Protein AF-0000000083465761 (afdb_homodimer)

Secondary structure (DSSP, 8-state):
--------------GGGG----------EEEEE---S------------GGG---EEE-PPPPGGG--------------GGGSS--THHHHHHHHHS----TTTT---SSEEEEEEPPTT---TT----S-BHHHHHHHHHHH-SSEEEEEES-EE-SGGG---SSTT---SSPPTTHHHHHHHHHHHHHHHHTS--EEEEEEEPP-SS---HHHHHHHHTTSEEEEEE-HHHHHSS------EEEETTTEEEEES--EEHHHHHTSBEEEEEEES-HHHHHHHHHHHHHHHHHTSTT----SS--GGG--S-SSSS-EEEEETTEEEEEEEEESSGGG--TTPEEHHHHHHHHHHH-SSEEEEEES---SEETTSSS-EE--HHHHHHHHIIIII--EEEEEEE--TT--THHHHHHHHHHTTTTSSTT--EEEEEE-----TTGGGSTT-S-B---EEEEE-----B--SS--B----EEEEE-/--------------GGGG----------EEEEE---S------------GGG---EEE-PPP-GGG--------------GGGSS--TTS-SHHHHHS----TTTT---SSEEEEEEPPTT---TT----S-BHHHHHHHHHHH-SSEEEEEES-EE-SGGG---SSTT---SSPPTTHHHHHHHHHHHHHHHHTS--EEEEEEEPP-SS---HHHHHHHHTTSEEEEEE-HHHHHSS------EEEETTTEEEEES--EEHHHHHTSBEEEEEEES-HHHHHHHHHHHHHHHHHTSTT----SS--GGG--S-SSSS-EEEEETTEEEEEEEEESSGGG--TTPEEHHHHHHHHHHH-SSEEEEEES---SEETTSSS-EE--HHHHHHHHIIIII--EEEEEEE--TT--THHHHHHHHHHTTTTSSTT--EEEEEE-----TTGGGSTT-S-B---EEEEE-----B--SS--B----EEEEE-

Organism: Laodelphax striatellus (NCBI:txid195883)

Nearest PDB structures (foldseek):
  8q1x-assembly1_A  TM=9.036E-01  e=2.056E-43  Homo sapiens
  8q1k-assembly1_B  TM=9.073E-01  e=4.562E-42  Homo sapiens
  8v5t-assembly2_B  TM=9.065E-01  e=1.282E-41  Homo sapiens
  8q1x-assembly1_B  TM=9.027E-01  e=1.019E-41  Homo sapiens
  8v05-assembly1_A-2  TM=9.046E-01  e=3.401E-41  Mus musculus

Solvent-accessible surface area (backbone atoms only — not comparable to full-atom values): 51864 Å² total; per-residue (Å²): 135,84,82,77,81,74,78,71,77,69,76,66,77,58,69,77,73,56,67,11,58,58,40,59,22,20,40,27,43,40,39,36,38,49,68,54,74,87,68,76,81,75,73,77,75,76,86,70,74,54,80,76,65,64,68,46,74,45,62,71,69,57,74,80,80,78,71,72,88,76,73,81,73,87,63,80,69,63,76,68,81,58,79,60,69,90,60,72,63,62,64,50,47,52,49,64,71,36,78,62,50,53,66,72,66,65,36,84,36,90,38,46,40,61,25,32,13,62,23,67,70,57,65,45,92,82,63,57,72,93,45,52,38,47,55,59,51,53,50,49,48,59,68,65,43,78,48,32,39,40,35,36,25,40,49,41,38,29,42,56,85,67,56,72,60,64,69,80,83,61,77,71,91,62,78,62,89,56,25,62,61,14,40,50,51,51,49,47,53,50,43,37,20,66,76,63,60,28,50,33,40,35,31,29,29,55,66,38,92,88,39,61,27,61,58,58,51,50,36,33,72,74,66,30,31,49,73,27,45,31,53,32,49,78,53,69,62,56,52,58,44,53,45,23,37,41,34,31,62,56,39,27,32,36,43,37,42,44,50,49,30,14,47,31,47,28,33,16,26,20,34,32,40,36,38,29,84,39,51,69,61,30,44,55,53,44,27,56,50,49,50,48,53,55,46,16,40,89,86,43,67,72,60,96,68,60,62,73,86,47,41,43,76,38,12,90,91,42,43,41,78,41,73,54,86,88,36,60,28,38,37,34,62,27,39,46,55,64,81,72,43,32,60,51,43,32,28,22,67,59,50,54,50,51,54,44,67,55,18,30,51,27,38,37,38,35,31,40,72,64,64,57,44,33,62,42,44,101,55,58,34,67,44,52,65,66,58,51,44,53,49,32,18,19,65,55,47,42,10,32,36,39,38,40,30,31,43,44,95,82,53,60,75,38,35,57,21,54,51,42,19,55,30,34,38,28,64,43,43,92,66,26,41,40,47,54,31,30,34,33,47,70,67,54,80,73,55,66,38,46,64,95,48,35,33,39,46,29,26,36,33,41,28,27,28,59,56,55,68,50,75,56,81,90,68,70,57,45,40,36,32,36,33,38,25,43,54,131,87,79,79,78,75,75,71,75,70,76,65,76,57,69,78,70,52,66,14,56,57,41,59,23,19,40,27,42,40,40,37,39,48,68,55,74,85,69,76,81,75,75,76,77,75,86,68,72,51,82,74,65,65,66,46,73,46,64,70,69,57,72,78,82,76,71,70,86,77,75,81,73,86,68,78,66,64,74,66,80,60,76,59,67,86,60,71,73,81,44,67,50,64,48,64,72,35,77,58,50,54,66,72,68,66,37,84,36,91,38,47,38,60,26,32,14,62,23,68,69,56,67,44,94,82,63,56,72,93,44,53,36,47,55,57,50,53,50,48,47,60,69,66,42,77,50,32,39,39,35,36,25,40,50,41,41,30,42,56,84,69,57,71,61,65,67,78,83,62,76,71,89,63,79,60,89,53,25,63,60,15,41,49,52,51,49,48,52,50,42,38,20,66,77,64,60,28,48,31,40,35,33,28,30,54,65,38,92,89,39,61,24,60,58,58,51,49,36,33,74,74,66,30,29,49,75,28,47,30,53,32,49,79,54,72,63,55,52,58,44,56,46,23,38,40,34,31,62,55,39,26,32,36,44,36,42,43,49,49,29,14,47,32,48,27,34,16,27,21,36,31,38,38,39,28,83,41,52,69,60,27,44,54,53,45,28,56,50,49,51,46,53,56,46,16,39,88,87,44,69,73,60,96,67,63,63,73,87,46,40,42,76,39,12,88,92,44,43,40,78,42,76,54,88,87,36,63,28,38,38,33,60,26,38,46,56,64,79,71,43,31,60,52,41,31,29,21,67,60,51,54,50,51,54,43,67,54,18,29,51,28,39,39,35,36,30,40,75,64,65,58,43,34,59,39,42,99,55,56,33,67,42,52,65,65,59,50,42,52,49,32,18,19,63,54,46,43,10,33,34,38,38,41,30,30,43,44,96,81,54,61,74,40,36,56,20,55,49,43,20,55,30,30,38,28,61,44,41,93,68,25,40,39,45,56,31,30,35,34,46,69,68,53,80,73,55,65,39,46,64,97,46,35,34,40,46,30,26,36,32,42,26,26,29,59,55,55,68,49,74,54,86,87,68,70,56,47,41,35,33,34,32,37,26,43,54

Structure (mmCIF, N/CA/C/O backbone):
data_AF-0000000083465761-model_v1
#
loop_
_entity.id
_entity.type
_entity.pdbx_description
1 polymer 'PLD phosphodiesterase domain-containing protein'
#
loop_
_atom_site.group_PDB
_atom_site.id
_atom_site.type_symbol
_atom_site.label_atom_id
_atom_site.label_alt_id
_atom_site.label_comp_id
_atom_site.label_asym_id
_atom_site.label_entity_id
_atom_site.label_seq_id
_atom_site.pdbx_PDB_ins_code
_atom_site.Cartn_x
_atom_site.Cartn_y
_atom_site.Cartn_z
_atom_site.occupancy
_atom_site.B_iso_or_equiv
_atom_site.auth_seq_id
_atom_site.auth_comp_id
_atom_site.auth_asym_id
_atom_site.auth_atom_id
_atom_site.pdbx_PDB_model_num
ATOM 1 N N . MET A 1 1 ? -59.75 13.031 18.781 1 22.34 1 MET A N 1
ATOM 2 C CA . MET A 1 1 ? -58.75 14.016 18.328 1 22.34 1 MET A CA 1
ATOM 3 C C . MET A 1 1 ? -57.344 13.5 18.531 1 22.34 1 MET A C 1
ATOM 5 O O . MET A 1 1 ? -56.688 13.828 19.531 1 22.34 1 MET A O 1
ATOM 9 N N . PRO A 1 2 ? -56.938 12.289 18.203 1 25.17 2 PRO A N 1
ATOM 10 C CA . PRO A 1 2 ? -55.812 11.438 18.641 1 25.17 2 PRO A CA 1
ATOM 11 C C . PRO A 1 2 ? -54.469 11.922 18.141 1 25.17 2 PRO A C 1
ATOM 13 O O . PRO A 1 2 ? -54.344 12.32 16.984 1 25.17 2 PRO A O 1
ATOM 16 N N . PHE A 1 3 ? -53.656 12.672 19.047 1 23.55 3 PHE A N 1
ATOM 17 C CA . PHE A 1 3 ? -52.406 13.414 19 1 23.55 3 PHE A CA 1
ATOM 18 C C . PHE A 1 3 ? -51.281 12.531 18.5 1 23.55 3 PHE A C 1
ATOM 20 O O . PHE A 1 3 ? -51.031 11.461 19.062 1 23.55 3 PHE A O 1
ATOM 27 N N . LEU A 1 4 ? -51.031 12.508 17.125 1 22.91 4 LEU A N 1
ATOM 28 C CA . LEU A 1 4 ? -50.094 11.789 16.281 1 22.91 4 LEU A CA 1
ATOM 29 C C . LEU A 1 4 ? -48.656 12.016 16.766 1 22.91 4 LEU A C 1
ATOM 31 O O . LEU A 1 4 ? -48.188 13.156 16.781 1 22.91 4 LEU A O 1
ATOM 35 N N . ARG A 1 5 ? -48.125 11.258 17.812 1 21.77 5 ARG A N 1
ATOM 36 C CA . ARG A 1 5 ? -46.844 11.281 18.5 1 21.77 5 ARG A CA 1
ATOM 37 C C . ARG A 1 5 ? -45.688 11.125 17.5 1 21.77 5 ARG A C 1
ATOM 39 O O . ARG A 1 5 ? -45.406 10.023 17.047 1 21.77 5 ARG A O 1
ATOM 46 N N . ARG A 1 6 ? -45.531 12 16.438 1 22.03 6 ARG A N 1
ATOM 47 C CA . ARG A 1 6 ? -44.594 11.977 15.328 1 22.03 6 ARG A CA 1
ATOM 48 C C . ARG A 1 6 ? -43.156 12.062 15.844 1 22.03 6 ARG A C 1
ATOM 50 O O . ARG A 1 6 ? -42.625 13.156 16.094 1 22.03 6 ARG A O 1
ATOM 57 N N . ASN A 1 7 ? -42.75 11.391 16.969 1 22.3 7 ASN A N 1
ATOM 58 C CA . ASN A 1 7 ? -41.469 11.648 17.594 1 22.3 7 ASN A CA 1
ATOM 59 C C . ASN A 1 7 ? -40.312 11.383 16.641 1 22.3 7 ASN A C 1
ATOM 61 O O . ASN A 1 7 ? -39.812 10.258 16.578 1 22.3 7 ASN A O 1
ATOM 65 N N . SER A 1 8 ? -40.375 11.844 15.359 1 22.5 8 SER A N 1
ATOM 66 C CA . SER A 1 8 ? -39.438 11.57 14.281 1 22.5 8 SER A CA 1
ATOM 67 C C . SER A 1 8 ? -38.031 12.055 14.641 1 22.5 8 SER A C 1
ATOM 69 O O . SER A 1 8 ? -37.75 13.258 14.594 1 22.5 8 SER A O 1
ATOM 71 N N . LYS A 1 9 ? -37.469 11.648 15.859 1 26.09 9 LYS A N 1
ATOM 72 C CA . LYS A 1 9 ? -36.156 12.109 16.297 1 26.09 9 LYS A CA 1
ATOM 73 C C . LYS A 1 9 ? -35.156 12.039 15.156 1 26.09 9 LYS A C 1
ATOM 75 O O . LYS A 1 9 ? -34.75 10.953 14.742 1 26.09 9 LYS A O 1
ATOM 80 N N . SER A 1 10 ? -35.25 12.922 14.156 1 23.08 10 SER A N 1
ATOM 81 C CA . SER A 1 10 ? -34.312 13.117 13.047 1 23.08 10 SER A CA 1
ATOM 82 C C . SER A 1 10 ? -32.875 13.273 13.539 1 23.08 10 SER A C 1
ATOM 84 O O . SER A 1 10 ? -32.562 14.242 14.234 1 23.08 10 SER A O 1
ATOM 86 N N . LYS A 1 11 ? -32.344 12.148 14.102 1 26.33 11 LYS A N 1
ATOM 87 C CA . LYS A 1 11 ? -30.922 12.227 14.461 1 26.33 11 LYS A CA 1
ATOM 88 C C . LYS A 1 11 ? -30.125 13 13.406 1 26.33 11 LYS A C 1
ATOM 90 O O . LYS A 1 11 ? -29.984 12.539 12.273 1 26.33 11 LYS A O 1
ATOM 95 N N . LEU A 1 12 ? -30.344 14.344 13.391 1 22.47 12 LEU A N 1
ATOM 96 C CA . LEU A 1 12 ? -29.5 15.188 12.555 1 22.47 12 LEU A CA 1
ATOM 97 C C . LEU A 1 12 ? -28.031 14.797 12.719 1 22.47 12 LEU A C 1
ATOM 99 O O . LEU A 1 12 ? -27.516 14.734 13.836 1 22.47 12 LEU A O 1
ATOM 103 N N . PRO A 1 13 ? -27.562 13.945 11.789 1 24.55 13 PRO A N 1
ATOM 104 C CA . PRO A 1 13 ? -26.156 13.578 11.867 1 24.55 13 PRO A CA 1
ATOM 105 C C . PRO A 1 13 ? -25.25 14.773 12.156 1 24.55 13 PRO A C 1
ATOM 107 O O . PRO A 1 13 ? -25.422 15.836 11.562 1 24.55 13 PRO A O 1
ATOM 110 N N . THR A 1 14 ? -25.172 15.094 13.484 1 23.67 14 THR A N 1
ATOM 111 C CA . THR A 1 14 ? -24.328 16.203 13.898 1 23.67 14 THR A CA 1
ATOM 112 C C . THR A 1 14 ? -23.078 16.281 13.016 1 23.67 14 THR A C 1
ATOM 114 O O . THR A 1 14 ? -22.625 15.273 12.484 1 23.67 14 THR A O 1
ATOM 117 N N . LEU A 1 15 ? -22.969 17.484 12.445 1 20.92 15 LEU A N 1
ATOM 118 C CA . LEU A 1 15 ? -21.859 18.016 11.672 1 20.92 15 LEU A CA 1
ATOM 119 C C . LEU A 1 15 ? -20.531 17.547 12.25 1 20.92 15 LEU A C 1
ATOM 121 O O . LEU A 1 15 ? -19.516 17.516 11.547 1 20.92 15 LEU A O 1
ATOM 125 N N . GLN A 1 16 ? -20.547 17.453 13.617 1 21.66 16 GLN A N 1
ATOM 126 C CA . GLN A 1 16 ? -19.234 17.172 14.188 1 21.66 16 GLN A CA 1
ATOM 127 C C . GLN A 1 16 ? -18.656 15.883 13.625 1 21.66 16 GLN A C 1
ATOM 129 O O . GLN A 1 16 ? -17.484 15.562 13.867 1 21.66 16 GLN A O 1
ATOM 134 N N . ASP A 1 17 ? -19.594 14.922 13.328 1 22.42 17 ASP A N 1
ATOM 135 C CA . ASP A 1 17 ? -19.094 13.625 12.906 1 22.42 17 ASP A CA 1
ATOM 136 C C . ASP A 1 17 ? -18.312 13.742 11.594 1 22.42 17 ASP A C 1
ATOM 138 O O . ASP A 1 17 ? -17.734 12.758 11.117 1 22.42 17 ASP A O 1
ATOM 142 N N . GLY A 1 18 ? -18.75 14.75 10.828 1 22.89 18 GLY A N 1
ATOM 143 C CA . GLY A 1 18 ? -18.328 14.844 9.445 1 22.89 18 GLY A CA 1
ATOM 144 C C . GLY A 1 18 ? -16.859 15.211 9.289 1 22.89 18 GLY A C 1
ATOM 145 O O . GLY A 1 18 ? -16.422 15.594 8.211 1 22.89 18 GLY A O 1
ATOM 146 N N . LEU A 1 19 ? -16.281 15.492 10.43 1 20.61 19 LEU A N 1
ATOM 147 C CA . LEU A 1 19 ? -14.938 16.016 10.203 1 20.61 19 LEU A CA 1
ATOM 148 C C . LEU A 1 19 ? -14.117 15.039 9.375 1 20.61 19 LEU A C 1
ATOM 150 O O . LEU A 1 19 ? -13.578 14.062 9.906 1 20.61 19 LEU A O 1
ATOM 154 N N . PHE A 1 20 ? -14.703 14.531 8.375 1 23.17 20 PHE A N 1
ATOM 155 C CA . PHE A 1 20 ? -13.953 13.695 7.449 1 23.17 20 PHE A CA 1
ATOM 156 C C . PHE A 1 20 ? -12.711 14.422 6.945 1 23.17 20 PHE A C 1
ATOM 158 O O . PHE A 1 20 ? -12.68 14.898 5.805 1 23.17 20 PHE A O 1
ATOM 165 N N . LYS A 1 21 ? -12.227 15.469 7.633 1 23.48 21 LYS A N 1
ATOM 166 C CA . LYS A 1 21 ? -11.195 16.344 7.078 1 23.48 21 LYS A CA 1
ATOM 167 C C . LYS A 1 21 ? -9.984 15.539 6.617 1 23.48 21 LYS A C 1
ATOM 169 O O . LYS A 1 21 ? -9.195 15.07 7.438 1 23.48 21 LYS A O 1
ATOM 174 N N . ILE A 1 22 ? -10.203 14.641 5.77 1 24.55 22 ILE A N 1
ATOM 175 C CA . ILE A 1 22 ? -8.961 14.188 5.141 1 24.55 22 ILE A CA 1
ATOM 176 C C . ILE A 1 22 ? -8.172 15.398 4.633 1 24.55 22 ILE A C 1
ATOM 178 O O . ILE A 1 22 ? -7.355 15.273 3.723 1 24.55 22 ILE A O 1
ATOM 182 N N . GLY A 1 23 ? -8.742 16.594 4.727 1 24.36 23 GLY A N 1
ATOM 183 C CA . GLY A 1 23 ? -8.039 17.703 4.102 1 24.36 23 GLY A CA 1
ATOM 184 C C . GLY A 1 23 ? -6.609 17.859 4.574 1 24.36 23 GLY A C 1
ATOM 185 O O . GLY A 1 23 ? -6.359 18.359 5.672 1 24.36 23 GLY A O 1
ATOM 186 N N . CYS A 1 24 ? -5.898 16.875 4.375 1 23.81 24 CYS A N 1
ATOM 187 C CA . CYS A 1 24 ? -4.496 17.156 4.668 1 23.81 24 CYS A CA 1
ATOM 188 C C . CYS A 1 24 ? -4.031 18.422 3.961 1 23.81 24 CYS A C 1
ATOM 190 O O . CYS A 1 24 ? -3.709 18.391 2.773 1 23.81 24 CYS A O 1
ATOM 192 N N . GLN A 1 25 ? -4.738 19.422 4.004 1 23.78 25 GLN A N 1
ATOM 193 C CA . GLN A 1 25 ? -3.975 20.547 3.469 1 23.78 25 GLN A CA 1
ATOM 194 C C . GLN A 1 25 ? -2.699 20.781 4.273 1 23.78 25 GLN A C 1
ATOM 196 O O . GLN A 1 25 ? -2.75 21.281 5.395 1 23.78 25 GLN A O 1
ATOM 201 N N . ALA A 1 26 ? -1.977 19.781 4.355 1 24.66 26 ALA A N 1
ATOM 202 C CA . ALA A 1 26 ? -0.707 20.094 5 1 24.66 26 ALA A CA 1
ATOM 203 C C . ALA A 1 26 ? 0.135 21.016 4.133 1 24.66 26 ALA A C 1
ATOM 205 O O . ALA A 1 26 ? 0.215 20.844 2.914 1 24.66 26 ALA A O 1
ATOM 206 N N . TYR A 1 27 ? -0.011 22.172 4.461 1 24.69 27 TYR A N 1
ATOM 207 C CA . TYR A 1 27 ? 1.043 22.984 3.846 1 24.69 27 TYR A CA 1
ATOM 208 C C . TYR A 1 27 ? 2.42 22.516 4.316 1 24.69 27 TYR A C 1
ATOM 210 O O . TYR A 1 27 ? 2.594 22.156 5.48 1 24.69 27 TYR A O 1
ATOM 218 N N . HIS A 1 28 ? 3.016 21.953 3.314 1 28.16 28 HIS A N 1
ATOM 219 C CA . HIS A 1 28 ? 4.371 21.531 3.646 1 28.16 28 HIS A CA 1
ATOM 220 C C . HIS A 1 28 ? 5.383 22.625 3.318 1 28.16 28 HIS A C 1
ATOM 222 O O . HIS A 1 28 ? 5.316 23.234 2.252 1 28.16 28 HIS A O 1
ATOM 228 N N . ILE A 1 29 ? 5.703 23.203 4.383 1 26.81 29 ILE A N 1
ATOM 229 C CA . ILE A 1 29 ? 6.984 23.859 4.137 1 26.81 29 ILE A CA 1
ATOM 230 C C . ILE A 1 29 ? 8.125 22.859 4.328 1 26.81 29 ILE A C 1
ATOM 232 O O . ILE A 1 29 ? 8.25 22.25 5.398 1 26.81 29 ILE A O 1
ATOM 236 N N . LEU A 1 30 ? 8.602 22.469 3.207 1 29.25 30 LEU A N 1
ATOM 237 C CA . LEU A 1 30 ? 9.742 21.562 3.27 1 29.25 30 LEU A CA 1
ATOM 238 C C . LEU A 1 30 ? 11.055 22.328 3.299 1 29.25 30 LEU A C 1
ATOM 240 O O . LEU A 1 30 ? 11.305 23.156 2.426 1 29.25 30 LEU A O 1
ATOM 244 N N . VAL A 1 31 ? 11.703 22.328 4.449 1 28.64 31 VAL A N 1
ATOM 245 C CA . VAL A 1 31 ? 13.023 22.922 4.598 1 28.64 31 VAL A CA 1
ATOM 246 C C . VAL A 1 31 ? 14.094 21.844 4.453 1 28.64 31 VAL A C 1
ATOM 248 O O . VAL A 1 31 ? 14.016 20.781 5.094 1 28.64 31 VAL A O 1
ATOM 251 N N . HIS A 1 32 ? 15.008 21.969 3.43 1 32.19 32 HIS A N 1
ATOM 252 C CA . HIS A 1 32 ? 16.156 21.094 3.264 1 32.19 32 HIS A CA 1
ATOM 253 C C . HIS A 1 32 ? 17.422 21.719 3.812 1 32.19 32 HIS A C 1
ATOM 255 O O . HIS A 1 32 ? 17.797 22.828 3.398 1 32.19 32 HIS A O 1
ATOM 261 N N . ASP A 1 33 ? 18.047 21.188 5.047 1 30.06 33 ASP A N 1
ATOM 262 C CA . ASP A 1 33 ? 19.312 21.672 5.578 1 30.06 33 ASP A CA 1
ATOM 263 C C . ASP A 1 33 ? 20.484 20.844 5.062 1 30.06 33 ASP A C 1
ATOM 265 O O . ASP A 1 33 ? 20.484 19.609 5.184 1 30.06 33 ASP A O 1
ATOM 269 N N . ASN A 1 34 ? 21.531 21.484 4.395 1 29.28 34 ASN A N 1
ATOM 270 C CA . ASN A 1 34 ? 22.734 20.844 3.9 1 29.28 34 ASN A CA 1
ATOM 271 C C . ASN A 1 34 ? 23.844 20.844 4.957 1 29.28 34 ASN A C 1
ATOM 273 O O . ASN A 1 34 ? 25.031 20.875 4.625 1 29.28 34 ASN A O 1
ATOM 277 N N . ASN A 1 35 ? 23.719 21.062 6.219 1 27.2 35 ASN A N 1
ATOM 278 C CA . ASN A 1 35 ? 24.922 21.141 7.051 1 27.2 35 ASN A CA 1
ATOM 279 C C . ASN A 1 35 ? 25.406 19.766 7.469 1 27.2 35 ASN A C 1
ATOM 281 O O . ASN A 1 35 ? 24.594 18.906 7.855 1 27.2 35 ASN A O 1
ATOM 285 N N . ASP A 1 36 ? 26.828 19.469 7.188 1 27.97 36 ASP A N 1
ATOM 286 C CA . ASP A 1 36 ? 27.656 18.266 7.328 1 27.97 36 ASP A CA 1
ATOM 287 C C . ASP A 1 36 ? 27.75 17.828 8.789 1 27.97 36 ASP A C 1
ATOM 289 O O . ASP A 1 36 ? 28.047 16.672 9.07 1 27.97 36 ASP A O 1
ATOM 293 N N . ASN A 1 37 ? 28.078 18.719 9.742 1 24.69 37 ASN A N 1
ATOM 294 C CA . ASN A 1 37 ? 29 18.281 10.781 1 24.69 37 ASN A CA 1
ATOM 295 C C . ASN A 1 37 ? 28.359 17.266 11.719 1 24.69 37 ASN A C 1
ATOM 297 O O . ASN A 1 37 ? 28.984 16.281 12.109 1 24.69 37 ASN A O 1
ATOM 301 N N . GLN A 1 38 ? 27.672 17.734 12.695 1 22 38 GLN A N 1
ATOM 302 C CA . GLN A 1 38 ? 27.641 17.047 13.984 1 22 38 GLN A CA 1
ATOM 303 C C . GLN A 1 38 ? 26.578 15.953 13.992 1 22 38 GLN A C 1
ATOM 305 O O . GLN A 1 38 ? 25.406 16.219 14.297 1 22 38 GLN A O 1
ATOM 310 N N . ILE A 1 39 ? 26.734 15.094 13.039 1 25.38 39 ILE A N 1
ATOM 311 C CA . ILE A 1 39 ? 25.781 13.984 13.094 1 25.38 39 ILE A CA 1
ATOM 312 C C . ILE A 1 39 ? 26.016 13.164 14.352 1 25.38 39 ILE A C 1
ATOM 314 O O . ILE A 1 39 ? 27.125 12.633 14.555 1 25.38 39 ILE A O 1
ATOM 318 N N . ALA A 1 40 ? 25.328 13.406 15.406 1 23.23 40 ALA A N 1
ATOM 319 C CA . ALA A 1 40 ? 25.406 12.477 16.531 1 23.23 40 ALA A CA 1
ATOM 320 C C . ALA A 1 40 ? 25.188 11.039 16.062 1 23.23 40 ALA A C 1
ATOM 322 O O . ALA A 1 40 ? 24.391 10.789 15.156 1 23.23 40 ALA A O 1
ATOM 323 N N . SER A 1 41 ? 26.203 10.172 16.156 1 21.55 41 SER A N 1
ATOM 324 C CA . SER A 1 41 ? 26.281 8.742 15.898 1 21.55 41 SER A CA 1
ATOM 325 C C . SER A 1 41 ? 25.062 8.008 16.422 1 21.55 41 SER A C 1
ATOM 327 O O . SER A 1 41 ? 24.75 8.086 17.609 1 21.55 41 SER A O 1
ATOM 329 N N . TYR A 1 42 ? 24.062 7.926 15.68 1 22.72 42 TYR A N 1
ATOM 330 C CA . TYR A 1 42 ? 22.891 7.121 16.016 1 22.72 42 TYR A CA 1
ATOM 331 C C . TYR A 1 42 ? 23.266 5.645 16.109 1 22.72 42 TYR A C 1
ATOM 333 O O . TYR A 1 42 ? 23.703 5.043 15.133 1 22.72 42 TYR A O 1
ATOM 341 N N . ARG A 1 43 ? 23.797 5.176 17.219 1 24.16 43 ARG A N 1
ATOM 342 C CA . ARG A 1 43 ? 23.938 3.73 17.359 1 24.16 43 ARG A CA 1
ATOM 343 C C . ARG A 1 43 ? 22.594 3.035 17.234 1 24.16 43 ARG A C 1
ATOM 345 O O . ARG A 1 43 ? 21.594 3.48 17.812 1 24.16 43 ARG A O 1
ATOM 352 N N . THR A 1 44 ? 22.453 2.268 16.188 1 24.25 44 THR A N 1
ATOM 353 C CA . THR A 1 44 ? 21.312 1.427 15.805 1 24.25 44 THR A CA 1
ATOM 354 C C . THR A 1 44 ? 20.812 0.625 17 1 24.25 44 THR A C 1
ATOM 356 O O . THR A 1 44 ? 21.594 -0.067 17.656 1 24.25 44 THR A O 1
ATOM 359 N N . PRO A 1 45 ? 19.703 1.013 17.641 1 25.28 45 PRO A N 1
ATOM 360 C CA . PRO A 1 45 ? 19.281 0.132 18.734 1 25.28 45 PRO A CA 1
ATOM 361 C C . PRO A 1 45 ? 19.156 -1.328 18.297 1 25.28 45 PRO A C 1
ATOM 363 O O . PRO A 1 45 ? 18.984 -1.613 17.109 1 25.28 45 PRO A O 1
ATOM 366 N N . ALA A 1 46 ? 19.594 -2.211 19.094 1 24.84 46 ALA A N 1
ATOM 367 C CA . ALA A 1 46 ? 19.469 -3.658 18.938 1 24.84 46 ALA A CA 1
ATOM 368 C C . ALA A 1 46 ? 18.031 -4.043 18.594 1 24.84 46 ALA A C 1
ATOM 370 O O . ALA A 1 46 ? 17.094 -3.326 18.938 1 24.84 46 ALA A O 1
ATOM 371 N N . ALA A 1 47 ? 17.828 -4.992 17.672 1 28.17 47 ALA A N 1
ATOM 372 C CA . ALA A 1 47 ? 16.656 -5.637 17.109 1 28.17 47 ALA A CA 1
ATOM 373 C C . ALA A 1 47 ? 15.656 -5.996 18.203 1 28.17 47 ALA A C 1
ATOM 375 O O . ALA A 1 47 ? 15.969 -6.77 19.109 1 28.17 47 ALA A O 1
ATOM 376 N N . VAL A 1 48 ? 14.883 -5.031 18.703 1 28.59 48 VAL A N 1
ATOM 377 C CA . VAL A 1 48 ? 13.891 -5.461 19.688 1 28.59 48 VAL A CA 1
ATOM 378 C C . VAL A 1 48 ? 12.891 -6.41 19.031 1 28.59 48 VAL A C 1
ATOM 380 O O . VAL A 1 48 ? 12.625 -6.309 17.828 1 28.59 48 VAL A O 1
ATOM 383 N N . ASN A 1 49 ? 12.594 -7.551 19.547 1 26.75 49 ASN A N 1
ATOM 384 C CA . ASN A 1 49 ? 11.602 -8.555 19.172 1 26.75 49 ASN A CA 1
ATOM 385 C C . ASN A 1 49 ? 10.227 -7.926 18.938 1 26.75 49 ASN A C 1
ATOM 387 O O . ASN A 1 49 ? 9.695 -7.25 19.828 1 26.75 49 ASN A O 1
ATOM 391 N N . PRO A 1 50 ? 9.812 -7.766 17.75 1 32.62 50 PRO A N 1
ATOM 392 C CA . PRO A 1 50 ? 8.555 -7.168 17.281 1 32.62 50 PRO A CA 1
ATOM 393 C C . PRO A 1 50 ? 7.336 -7.688 18.047 1 32.62 50 PRO A C 1
ATOM 395 O O . PRO A 1 50 ? 6.234 -7.164 17.875 1 32.62 50 PRO A O 1
ATOM 398 N N . SER A 1 51 ? 7.277 -8.883 18.531 1 32.22 51 SER A N 1
ATOM 399 C CA . SER A 1 51 ? 6.047 -9.445 19.078 1 32.22 51 SER A CA 1
ATOM 400 C C . SER A 1 51 ? 5.32 -8.453 19.969 1 32.22 51 SER A C 1
ATOM 402 O O . SER A 1 51 ? 4.09 -8.359 19.938 1 32.22 51 SER A O 1
ATOM 404 N N . ASP A 1 52 ? 5.883 -7.98 21.078 1 32.81 52 ASP A N 1
ATOM 405 C CA . ASP A 1 52 ? 5.219 -7.258 22.156 1 32.81 52 ASP A CA 1
ATOM 406 C C . ASP A 1 52 ? 5.176 -5.758 21.875 1 32.81 52 ASP A C 1
ATOM 408 O O . ASP A 1 52 ? 5.547 -4.949 22.719 1 32.81 52 ASP A O 1
ATOM 412 N N . ASN A 1 53 ? 5.23 -5.332 20.766 1 35 53 ASN A N 1
ATOM 413 C CA . ASN A 1 53 ? 5.625 -3.934 20.656 1 35 53 ASN A CA 1
ATOM 414 C C . ASN A 1 53 ? 4.457 -2.996 20.938 1 35 53 ASN A C 1
ATOM 416 O O . ASN A 1 53 ? 3.709 -2.627 20.031 1 35 53 ASN A O 1
ATOM 420 N N . PRO A 1 54 ? 4.051 -2.916 22.125 1 39.94 54 PRO A N 1
ATOM 421 C CA . PRO A 1 54 ? 3.107 -1.905 22.609 1 39.94 54 PRO A CA 1
ATOM 422 C C . PRO A 1 54 ? 3.529 -0.482 22.25 1 39.94 54 PRO A C 1
ATOM 424 O O . PRO A 1 54 ? 4.723 -0.209 22.094 1 39.94 54 PRO A O 1
ATOM 427 N N . PHE A 1 55 ? 2.58 0.099 21.562 1 44.84 55 PHE A N 1
ATOM 428 C CA . PHE A 1 55 ? 2.799 1.538 21.484 1 44.84 55 PHE A CA 1
ATOM 429 C C . PHE A 1 55 ? 3.26 2.096 22.828 1 44.84 55 PHE A C 1
ATOM 431 O O . PHE A 1 55 ? 2.83 1.622 23.875 1 44.84 55 PHE A O 1
ATOM 438 N N . VAL A 1 56 ? 4.348 2.914 22.781 1 39.56 56 VAL A N 1
ATOM 439 C CA . VAL A 1 56 ? 4.785 3.623 23.969 1 39.56 56 VAL A CA 1
ATOM 440 C C . VAL A 1 56 ? 4.027 4.945 24.094 1 39.56 56 VAL A C 1
ATOM 442 O O . VAL A 1 56 ? 3.85 5.66 23.109 1 39.56 56 VAL A O 1
ATOM 445 N N . VAL A 1 57 ? 3.334 5.105 25.203 1 44.94 57 VAL A N 1
ATOM 446 C CA . VAL A 1 57 ? 2.682 6.379 25.484 1 44.94 57 VAL A CA 1
ATOM 447 C C . VAL A 1 57 ? 3.68 7.34 26.141 1 44.94 57 VAL A C 1
ATOM 449 O O . VAL A 1 57 ? 4.297 7.012 27.156 1 44.94 57 VAL A O 1
ATOM 452 N N . ILE A 1 58 ? 3.953 8.406 25.531 1 51.88 58 ILE A N 1
ATOM 453 C CA . ILE A 1 58 ? 4.805 9.461 26.078 1 51.88 58 ILE A CA 1
ATOM 454 C C . ILE A 1 58 ? 3.941 10.531 26.75 1 51.88 58 ILE A C 1
ATOM 456 O O . ILE A 1 58 ? 3.07 11.125 26.109 1 51.88 58 ILE A O 1
ATOM 460 N N . ILE A 1 59 ? 4.09 10.57 28.172 1 47.03 59 ILE A N 1
ATOM 461 C CA . ILE A 1 59 ? 3.453 11.641 28.922 1 47.03 59 ILE A CA 1
ATOM 462 C C . ILE A 1 59 ? 4.512 12.633 29.406 1 47.03 59 ILE A C 1
ATOM 464 O O . ILE A 1 59 ? 5.359 12.297 30.234 1 47.03 59 ILE A O 1
ATOM 468 N N . PRO A 1 60 ? 4.551 13.695 28.797 1 46.91 60 PRO A N 1
ATOM 469 C CA . PRO A 1 60 ? 5.531 14.664 29.297 1 46.91 60 PRO A CA 1
ATOM 470 C C . PRO A 1 60 ? 5.297 15.047 30.75 1 46.91 60 PRO A C 1
ATOM 472 O O . PRO A 1 60 ? 4.148 15.117 31.203 1 46.91 60 PRO A O 1
ATOM 475 N N . SER A 1 61 ? 6.254 14.766 31.875 1 42.19 61 SER A N 1
ATOM 476 C CA . SER A 1 61 ? 6.156 15.055 33.312 1 42.19 61 SER A CA 1
ATOM 477 C C . SER A 1 61 ? 5.785 16.516 33.562 1 42.19 61 SER A C 1
ATOM 479 O O . SER A 1 61 ? 6.277 17.406 32.875 1 42.19 61 SER A O 1
ATOM 481 N N . SER A 1 62 ? 4.566 16.641 34.344 1 43.75 62 SER A N 1
ATOM 482 C CA . SER A 1 62 ? 4.281 17.953 34.906 1 43.75 62 SER A CA 1
ATOM 483 C C . SER A 1 62 ? 5.336 18.344 35.938 1 43.75 62 SER A C 1
ATOM 485 O O . SER A 1 62 ? 6.078 17.484 36.438 1 43.75 62 SER A O 1
ATOM 487 N N . ASN A 1 63 ? 5.453 19.609 36.375 1 36.69 63 ASN A N 1
ATOM 488 C CA . ASN A 1 63 ? 6.215 20 37.562 1 36.69 63 ASN A CA 1
ATOM 489 C C . ASN A 1 63 ? 5.883 19.109 38.781 1 36.69 63 ASN A C 1
ATOM 491 O O . ASN A 1 63 ? 4.727 18.734 38.969 1 36.69 63 ASN A O 1
ATOM 495 N N . PRO A 1 64 ? 6.883 18.594 39.594 1 35.06 64 PRO A N 1
ATOM 496 C CA . PRO A 1 64 ? 6.793 17.703 40.75 1 35.06 64 PRO A CA 1
ATOM 497 C C . PRO A 1 64 ? 5.715 18.125 41.75 1 35.06 64 PRO A C 1
ATOM 499 O O . PRO A 1 64 ? 5.434 17.391 42.688 1 35.06 64 PRO A O 1
ATOM 502 N N . LYS A 1 65 ? 5.219 19.375 41.844 1 34.53 65 LYS A N 1
ATOM 503 C CA . LYS A 1 65 ? 4.449 19.625 43.062 1 34.53 65 LYS A CA 1
ATOM 504 C C . LYS A 1 65 ? 3.115 18.891 43.031 1 34.53 65 LYS A C 1
ATOM 506 O O . LYS A 1 65 ? 2.379 18.875 44 1 34.53 65 LYS A O 1
ATOM 511 N N . ALA A 1 66 ? 2.506 18.562 42 1 31.78 66 ALA A N 1
ATOM 512 C CA . ALA A 1 66 ? 1.126 18.109 42.125 1 31.78 66 ALA A CA 1
ATOM 513 C C . ALA A 1 66 ? 1.073 16.594 42.344 1 31.78 66 ALA A C 1
ATOM 515 O O . ALA A 1 66 ? 0.542 15.852 41.531 1 31.78 66 ALA A O 1
ATOM 516 N N . ALA A 1 67 ? 2.027 15.922 42.969 1 30.12 67 ALA A N 1
ATOM 517 C CA . ALA A 1 67 ? 2.014 14.477 43.156 1 30.12 67 ALA A CA 1
ATOM 518 C C . ALA A 1 67 ? 0.91 14.062 44.125 1 30.12 67 ALA A C 1
ATOM 520 O O . ALA A 1 67 ? 0.736 12.875 44.406 1 30.12 67 ALA A O 1
ATOM 521 N N . GLN A 1 68 ? 0.162 14.891 44.875 1 28.28 68 GLN A N 1
ATOM 522 C CA . GLN A 1 68 ? -0.392 14.25 46.062 1 28.28 68 GLN A CA 1
ATOM 523 C C . GLN A 1 68 ? -1.626 13.422 45.719 1 28.28 68 GLN A C 1
ATOM 525 O O . GLN A 1 68 ? -1.863 12.375 46.312 1 28.28 68 GLN A O 1
ATOM 530 N N . ASN A 1 69 ? -2.791 13.938 45.188 1 25.94 69 ASN A N 1
ATOM 531 C CA . ASN A 1 69 ? -4.062 13.32 45.531 1 25.94 69 ASN A CA 1
ATOM 532 C C . ASN A 1 69 ? -4.406 12.172 44.594 1 25.94 69 ASN A C 1
ATOM 534 O O . ASN A 1 69 ? -4.977 12.383 43.531 1 25.94 69 ASN A O 1
ATOM 538 N N . ARG A 1 70 ? -3.662 10.984 44.531 1 29.58 70 ARG A N 1
ATOM 539 C CA . ARG A 1 70 ? -3.92 9.758 43.75 1 29.58 70 ARG A CA 1
ATOM 540 C C . ARG A 1 70 ? -5.23 9.117 44.188 1 29.58 70 ARG A C 1
ATOM 542 O O . ARG A 1 70 ? -5.285 8.438 45.219 1 29.58 70 ARG A O 1
ATOM 549 N N . ASP A 1 71 ? -6.367 9.781 44.125 1 25.36 71 ASP A N 1
ATOM 550 C CA . ASP A 1 71 ? -7.535 8.992 44.5 1 25.36 71 ASP A CA 1
ATOM 551 C C . ASP A 1 71 ? -7.621 7.715 43.656 1 25.36 71 ASP A C 1
ATOM 553 O O . ASP A 1 71 ? -7.094 7.66 42.562 1 25.36 71 ASP A O 1
ATOM 557 N N . LYS A 1 72 ? -8.391 6.551 44.156 1 29.12 72 LYS A N 1
ATOM 558 C CA . LYS A 1 72 ? -8.727 5.137 44 1 29.12 72 LYS A CA 1
ATOM 559 C C . LYS A 1 72 ? -9.422 4.883 42.656 1 29.12 72 LYS A C 1
ATOM 561 O O . LYS A 1 72 ? -9.961 3.797 42.438 1 29.12 72 LYS A O 1
ATOM 566 N N . ASN A 1 73 ? -9.938 5.773 42 1 24.8 73 ASN A N 1
ATOM 567 C CA . ASN A 1 73 ? -10.836 5.203 41 1 24.8 73 ASN A CA 1
ATOM 568 C C . ASN A 1 73 ? -10.094 4.281 40.031 1 24.8 73 ASN A C 1
ATOM 570 O O . ASN A 1 73 ? -8.914 4.488 39.781 1 24.8 73 ASN A O 1
ATOM 574 N N . LYS A 1 74 ? -10.656 3.021 39.656 1 28.78 74 LYS A N 1
ATOM 575 C CA . LYS A 1 74 ? -10.328 1.836 38.875 1 28.78 74 LYS A CA 1
ATOM 576 C C . LYS A 1 74 ? -9.711 2.219 37.531 1 28.78 74 LYS A C 1
ATOM 578 O O . LYS A 1 74 ? -10.367 2.869 36.719 1 28.78 74 LYS A O 1
ATOM 583 N N . LYS A 1 75 ? -8.484 2.477 37.594 1 27.34 75 LYS A N 1
ATOM 584 C CA . LYS A 1 75 ? -7.438 2.896 36.656 1 27.34 75 LYS A CA 1
ATOM 585 C C . LYS A 1 75 ? -7.375 1.976 35.438 1 27.34 75 LYS A C 1
ATOM 587 O O . LYS A 1 75 ? -7.156 0.77 35.594 1 27.34 75 LYS A O 1
ATOM 592 N N . ARG A 1 76 ? -8.266 2.271 34.562 1 28.59 76 ARG A N 1
ATOM 593 C CA . ARG A 1 76 ? -8.031 1.615 33.281 1 28.59 76 ARG A CA 1
ATOM 594 C C . ARG A 1 76 ? -6.539 1.562 32.969 1 28.59 76 ARG A C 1
ATOM 596 O O . ARG A 1 76 ? -5.883 2.602 32.844 1 28.59 76 ARG A O 1
ATOM 603 N N . ARG A 1 77 ? -5.84 0.575 33.562 1 25.92 77 ARG A N 1
ATOM 604 C CA . ARG A 1 77 ? -4.426 0.226 33.469 1 25.92 77 ARG A CA 1
ATOM 605 C C . ARG A 1 77 ? -3.961 0.203 32.031 1 25.92 77 ARG A C 1
ATOM 607 O O . ARG A 1 77 ? -4.348 -0.68 31.25 1 25.92 77 ARG A O 1
ATOM 614 N N . PHE A 1 78 ? -4.109 1.31 31.453 1 27.16 78 PHE A N 1
ATOM 615 C CA . PHE A 1 78 ? -3.178 1.314 30.344 1 27.16 78 PHE A CA 1
ATOM 616 C C . PHE A 1 78 ? -1.783 0.897 30.797 1 27.16 78 PHE A C 1
ATOM 618 O O . PHE A 1 78 ? -1.316 1.32 31.844 1 27.16 78 PHE A O 1
ATOM 625 N N . SER A 1 79 ? -1.517 -0.328 30.828 1 27.06 79 SER A N 1
ATOM 626 C CA . SER A 1 79 ? -0.185 -0.754 31.25 1 27.06 79 SER A CA 1
ATOM 627 C C . SER A 1 79 ? 0.875 0.265 30.844 1 27.06 79 SER A C 1
ATOM 629 O O . SER A 1 79 ? 0.97 0.635 29.672 1 27.06 79 SER A O 1
ATOM 631 N N . ARG A 1 80 ? 1.138 1.197 31.734 1 28.81 80 ARG A N 1
ATOM 632 C CA . ARG A 1 80 ? 2.393 1.939 31.688 1 28.81 80 ARG A CA 1
ATOM 633 C C . ARG A 1 80 ? 3.576 1.003 31.453 1 28.81 80 ARG A C 1
ATOM 635 O O . ARG A 1 80 ? 3.773 0.052 32.219 1 28.81 80 ARG A O 1
ATOM 642 N N . VAL A 1 81 ? 3.855 0.559 30.344 1 30.36 81 VAL A N 1
ATOM 643 C CA . VAL A 1 81 ? 5.105 -0.167 30.125 1 30.36 81 VAL A CA 1
ATOM 644 C C . VAL A 1 81 ? 6.238 0.52 30.891 1 30.36 81 VAL A C 1
ATOM 646 O O . VAL A 1 81 ? 7.414 0.218 30.672 1 30.36 81 VAL A O 1
ATOM 649 N N . PHE A 1 82 ? 5.98 1.482 31.906 1 26.39 82 PHE A N 1
ATOM 650 C CA . PHE A 1 82 ? 7.145 2.15 32.469 1 26.39 82 PHE A CA 1
ATOM 651 C C . PHE A 1 82 ? 7.953 1.187 33.344 1 26.39 82 PHE A C 1
ATOM 653 O O . PHE A 1 82 ? 8.969 1.571 33.906 1 26.39 82 PHE A O 1
ATOM 660 N N . ASP A 1 83 ? 7.5 0.283 33.969 1 28.22 83 ASP A N 1
ATOM 661 C CA . ASP A 1 83 ? 8.359 -0.061 35.094 1 28.22 83 ASP A CA 1
ATOM 662 C C . ASP A 1 83 ? 9.695 -0.634 34.594 1 28.22 83 ASP A C 1
ATOM 664 O O . ASP A 1 83 ? 10.367 -1.356 35.344 1 28.22 83 ASP A O 1
ATOM 668 N N . SER A 1 84 ? 9.828 -1.101 33.375 1 27.2 84 SER A N 1
ATOM 669 C CA . SER A 1 84 ? 11.219 -1.554 33.344 1 27.2 84 SER A CA 1
ATOM 670 C C . SER A 1 84 ? 12.18 -0.402 33.594 1 27.2 84 SER A C 1
ATOM 672 O O . SER A 1 84 ? 11.812 0.767 33.469 1 27.2 84 SER A O 1
ATOM 674 N N . GLY A 1 85 ? 13.453 -0.488 34.062 1 28.44 85 GLY A N 1
ATOM 675 C CA . GLY A 1 85 ? 14.484 0.51 34.312 1 28.44 85 GLY A CA 1
ATOM 676 C C . GLY A 1 85 ? 14.469 1.647 33.312 1 28.44 85 GLY A C 1
ATOM 677 O O . GLY A 1 85 ? 13.812 1.555 32.281 1 28.44 85 GLY A O 1
ATOM 678 N N . PRO A 1 86 ? 14.977 2.92 33.656 1 30 86 PRO A N 1
ATOM 679 C CA . PRO A 1 86 ? 15.078 4.121 32.844 1 30 86 PRO A CA 1
ATOM 680 C C . PRO A 1 86 ? 15.344 3.797 31.359 1 30 86 PRO A C 1
ATOM 682 O O . PRO A 1 86 ? 16.391 3.256 31.031 1 30 86 PRO A O 1
ATOM 685 N N . SER A 1 87 ? 14.508 3.18 30.75 1 29.47 87 SER A N 1
ATOM 686 C CA . SER A 1 87 ? 14.906 2.791 29.406 1 29.47 87 SER A CA 1
ATOM 687 C C . SER A 1 87 ? 15.375 3.996 28.594 1 29.47 87 SER A C 1
ATOM 689 O O . SER A 1 87 ? 14.727 5.047 28.609 1 29.47 87 SER A O 1
ATOM 691 N N . HIS A 1 88 ? 16.594 4.168 28.172 1 31 88 HIS A N 1
ATOM 692 C CA . HIS A 1 88 ? 17.344 5.051 27.281 1 31 88 HIS A CA 1
ATOM 693 C C . HIS A 1 88 ? 16.5 5.457 26.078 1 31 88 HIS A C 1
ATOM 695 O O . HIS A 1 88 ? 16.891 6.34 25.312 1 31 88 HIS A O 1
ATOM 701 N N . ASP A 1 89 ? 15.492 4.797 25.891 1 32.91 89 ASP A N 1
ATOM 702 C CA . ASP A 1 89 ? 14.789 4.98 24.625 1 32.91 89 ASP A CA 1
ATOM 703 C C . ASP A 1 89 ? 13.938 6.25 24.656 1 32.91 89 ASP A C 1
ATOM 705 O O . ASP A 1 89 ? 13.766 6.906 23.625 1 32.91 89 ASP A O 1
ATOM 709 N N . PHE A 1 90 ? 13.328 6.645 25.766 1 33.16 90 PHE A N 1
ATOM 710 C CA . PHE A 1 90 ? 12.555 7.871 25.906 1 33.16 90 PHE A CA 1
ATOM 711 C C . PHE A 1 90 ? 13.422 9.094 25.625 1 33.16 90 PHE A C 1
ATOM 713 O O . PHE A 1 90 ? 12.953 10.078 25.047 1 33.16 90 PHE A O 1
ATOM 720 N N . GLU A 1 91 ? 14.594 9.07 26.219 1 35.31 91 GLU A N 1
ATOM 721 C CA . GLU A 1 91 ? 15.492 10.219 26.094 1 35.31 91 GLU A CA 1
ATOM 722 C C . GLU A 1 91 ? 15.766 10.547 24.625 1 35.31 91 GLU A C 1
ATOM 724 O O . GLU A 1 91 ? 15.812 11.719 24.25 1 35.31 91 GLU A O 1
ATOM 729 N N . ASP A 1 92 ? 15.75 9.523 23.828 1 40 92 ASP A N 1
ATOM 730 C CA . ASP A 1 92 ? 16.188 9.727 22.453 1 40 92 ASP A CA 1
ATOM 731 C C . ASP A 1 92 ? 15.055 10.258 21.578 1 40 92 ASP A C 1
ATOM 733 O O . ASP A 1 92 ? 15.289 10.992 20.609 1 40 92 ASP A O 1
ATOM 737 N N . TRP A 1 93 ? 13.914 9.82 21.938 1 41.94 93 TRP A N 1
ATOM 738 C CA . TRP A 1 93 ? 12.812 10.32 21.125 1 41.94 93 TRP A CA 1
ATOM 739 C C . TRP A 1 93 ? 12.555 11.797 21.391 1 41.94 93 TRP A C 1
ATOM 741 O O . TRP A 1 93 ? 12.188 12.547 20.484 1 41.94 93 TRP A O 1
ATOM 751 N N . ASP A 1 94 ? 12.617 12.195 22.703 1 39.16 94 ASP A N 1
ATOM 752 C CA . ASP A 1 94 ? 12.406 13.609 23 1 39.16 94 ASP A CA 1
ATOM 753 C C . ASP A 1 94 ? 13.336 14.492 22.172 1 39.16 94 ASP A C 1
ATOM 755 O O . ASP A 1 94 ? 12.906 15.492 21.609 1 39.16 94 ASP A O 1
ATOM 759 N N . SER A 1 95 ? 14.617 14.062 22.266 1 37.28 95 SER A N 1
ATOM 760 C CA . SER A 1 95 ? 15.594 14.953 21.656 1 37.28 95 SER A CA 1
ATOM 761 C C . SER A 1 95 ? 15.453 14.977 20.125 1 37.28 95 SER A C 1
ATOM 763 O O . SER A 1 95 ? 15.68 16.016 19.5 1 37.28 95 SER A O 1
ATOM 765 N N . HIS A 1 96 ? 15.078 13.836 19.594 1 37.62 96 HIS A N 1
ATOM 766 C CA . HIS A 1 96 ? 15.133 13.781 18.141 1 37.62 96 HIS A CA 1
ATOM 767 C C . HIS A 1 96 ? 13.812 14.242 17.531 1 37.62 96 HIS A C 1
ATOM 769 O O . HIS A 1 96 ? 13.789 14.727 16.391 1 37.62 96 HIS A O 1
ATOM 775 N N . PHE A 1 97 ? 12.844 13.891 18.203 1 38.12 97 PHE A N 1
ATOM 776 C CA . PHE A 1 97 ? 11.586 14.383 17.672 1 38.12 97 PHE A CA 1
ATOM 777 C C . PHE A 1 97 ? 11.398 15.859 18 1 38.12 97 PHE A C 1
ATOM 779 O O . PHE A 1 97 ? 10.531 16.531 17.438 1 38.12 97 PHE A O 1
ATOM 786 N N . MET A 1 98 ? 12.039 16.219 19.219 1 36.41 98 MET A N 1
ATOM 787 C CA . MET A 1 98 ? 12.07 17.672 19.406 1 36.41 98 MET A CA 1
ATOM 788 C C . MET A 1 98 ? 13.07 18.312 18.453 1 36.41 98 MET A C 1
ATOM 790 O O . MET A 1 98 ? 14.172 17.781 18.25 1 36.41 98 MET A O 1
ATOM 794 N N . LEU A 1 99 ? 12.633 18.891 17.547 1 35.47 99 LEU A N 1
ATOM 795 C CA . LEU A 1 99 ? 13.562 19.688 16.75 1 35.47 99 LEU A CA 1
ATOM 796 C C . LEU A 1 99 ? 14.727 20.172 17.594 1 35.47 99 LEU A C 1
ATOM 798 O O . LEU A 1 99 ? 14.531 20.984 18.516 1 35.47 99 LEU A O 1
ATOM 802 N N . ARG A 1 100 ? 15.516 19.266 18.094 1 31.69 100 ARG A N 1
ATOM 803 C CA . ARG A 1 100 ? 16.703 19.781 18.797 1 31.69 100 ARG A CA 1
ATOM 804 C C . ARG A 1 100 ? 17.375 20.891 17.984 1 31.69 100 ARG A C 1
ATOM 806 O O . ARG A 1 100 ? 18.094 20.609 17.031 1 31.69 100 ARG A O 1
ATOM 813 N N . THR A 1 101 ? 16.797 21.781 17.656 1 32.44 101 THR A N 1
ATOM 814 C CA . THR A 1 101 ? 17.703 22.828 17.172 1 32.44 101 THR A CA 1
ATOM 815 C C . THR A 1 101 ? 18.734 23.188 18.234 1 32.44 101 THR A C 1
ATOM 817 O O . THR A 1 101 ? 18.391 23.516 19.359 1 32.44 101 THR A O 1
ATOM 820 N N . ASP A 1 102 ? 19.766 22.469 18.375 1 30.59 102 ASP A N 1
ATOM 821 C CA . ASP A 1 102 ? 20.75 23.328 19.016 1 30.59 102 ASP A CA 1
ATOM 822 C C . ASP A 1 102 ? 20.484 24.797 18.719 1 30.59 102 ASP A C 1
ATOM 824 O O . ASP A 1 102 ? 20.312 25.172 17.547 1 30.59 102 ASP A O 1
ATOM 828 N N . PRO A 1 103 ? 20.031 25.453 19.703 1 33.56 103 PRO A N 1
ATOM 829 C CA . PRO A 1 103 ? 19.812 26.891 19.453 1 33.56 103 PRO A CA 1
ATOM 830 C C . PRO A 1 103 ? 20.734 27.438 18.375 1 33.56 103 PRO A C 1
ATOM 832 O O . PRO A 1 103 ? 20.422 28.453 17.75 1 33.56 103 PRO A O 1
ATOM 835 N N . ASP A 1 104 ? 21.844 26.828 18.344 1 32.91 104 ASP A N 1
ATOM 836 C CA . ASP A 1 104 ? 22.844 27.438 17.469 1 32.91 104 ASP A CA 1
ATOM 837 C C . ASP A 1 104 ? 22.531 27.156 16 1 32.91 104 ASP A C 1
ATOM 839 O O . ASP A 1 104 ? 23.141 27.75 15.109 1 32.91 104 ASP A O 1
ATOM 843 N N . ASP A 1 105 ? 21.969 26.031 15.812 1 35 105 ASP A N 1
ATOM 844 C CA . ASP A 1 105 ? 21.953 25.703 14.391 1 35 105 ASP A CA 1
ATOM 845 C C . ASP A 1 105 ? 20.875 26.5 13.656 1 35 105 ASP A C 1
ATOM 847 O O . ASP A 1 105 ? 21.062 26.891 12.5 1 35 105 ASP A O 1
ATOM 851 N N . PHE A 1 106 ? 19.609 26.219 14.047 1 36.62 106 PHE A N 1
ATOM 852 C CA . PHE A 1 106 ? 18.641 27.141 13.461 1 36.62 106 PHE A CA 1
ATOM 853 C C . PHE A 1 106 ? 18.656 28.484 14.188 1 36.62 106 PHE A C 1
ATOM 855 O O . PHE A 1 106 ? 17.969 28.656 15.195 1 36.62 106 PHE A O 1
ATOM 862 N N . GLY A 1 107 ? 19.75 28.938 14.539 1 34.47 107 GLY A N 1
ATOM 863 C CA . GLY A 1 107 ? 19.859 30.266 15.125 1 34.47 107 GLY A CA 1
ATOM 864 C C . GLY A 1 107 ? 18.75 31.203 14.688 1 34.47 107 GLY A C 1
ATOM 865 O O . GLY A 1 107 ? 18.094 30.953 13.672 1 34.47 107 GLY A O 1
ATOM 866 N N . ARG A 1 108 ? 18.109 31.828 15.758 1 40.75 108 ARG A N 1
ATOM 867 C CA . ARG A 1 108 ? 17.266 33 15.547 1 40.75 108 ARG A CA 1
ATOM 868 C C . ARG A 1 108 ? 17.781 33.844 14.383 1 40.75 108 ARG A C 1
ATOM 870 O O . ARG A 1 108 ? 18.812 34.5 14.5 1 40.75 108 ARG A O 1
ATOM 877 N N . ASN A 1 109 ? 17.828 33.219 13.227 1 49.38 109 ASN A N 1
ATOM 878 C CA . ASN A 1 109 ? 18.109 34.219 12.195 1 49.38 109 ASN A CA 1
ATOM 879 C C . ASN A 1 109 ? 16.922 35.125 11.953 1 49.38 109 ASN A C 1
ATOM 881 O O . ASN A 1 109 ? 15.781 34.781 12.273 1 49.38 109 ASN A O 1
ATOM 885 N N . ASP A 1 110 ? 17.188 36.312 11.727 1 57.75 110 ASP A N 1
ATOM 886 C CA . ASP A 1 110 ? 16.297 37.469 11.625 1 57.75 110 ASP A CA 1
ATOM 887 C C . ASP A 1 110 ? 15.188 37.219 10.602 1 57.75 110 ASP A C 1
ATOM 889 O O . ASP A 1 110 ? 14.156 37.875 10.617 1 57.75 110 ASP A O 1
ATOM 893 N N . GLU A 1 111 ? 15.352 35.906 9.852 1 67.44 111 GLU A N 1
ATOM 894 C CA . GLU A 1 111 ? 14.375 35.812 8.773 1 67.44 111 GLU A CA 1
ATOM 895 C C . GLU A 1 111 ? 13.43 34.656 8.984 1 67.44 111 GLU A C 1
ATOM 897 O O . GLU A 1 111 ? 12.289 34.656 8.516 1 67.44 111 GLU A O 1
ATOM 902 N N . PHE A 1 112 ? 13.883 33.594 9.82 1 76.44 112 PHE A N 1
ATOM 903 C CA . PHE A 1 112 ? 13.078 32.406 10.008 1 76.44 112 PHE A CA 1
ATOM 904 C C . PHE A 1 112 ? 13.109 31.938 11.453 1 76.44 112 PHE A C 1
ATOM 906 O O . PHE A 1 112 ? 14.156 31.984 12.102 1 76.44 112 PHE A O 1
ATOM 913 N N . SER A 1 113 ? 11.93 31.578 11.938 1 76.25 113 SER A N 1
ATOM 914 C CA . SER A 1 113 ? 11.883 31.031 13.281 1 76.25 113 SER A CA 1
ATOM 915 C C . SER A 1 113 ? 10.805 29.953 13.391 1 76.25 113 SER A C 1
ATOM 917 O O . SER A 1 113 ? 9.711 30.094 12.844 1 76.25 113 SER A O 1
ATOM 919 N N . LEU A 1 114 ? 11.18 28.828 14.047 1 81.12 114 LEU A N 1
ATOM 920 C CA . LEU A 1 114 ? 10.125 27.922 14.5 1 81.12 114 LEU A CA 1
ATOM 921 C C . LEU A 1 114 ? 9.273 28.578 15.586 1 81.12 114 LEU A C 1
ATOM 923 O O . LEU A 1 114 ? 9.766 29.422 16.344 1 81.12 114 LEU A O 1
ATOM 927 N N . VAL A 1 115 ? 8.055 28.281 15.516 1 86 115 VAL A N 1
ATOM 928 C CA . VAL A 1 115 ? 7.078 28.797 16.453 1 86 115 VAL A CA 1
ATOM 929 C C . VAL A 1 115 ? 6.32 27.641 17.109 1 86 115 VAL A C 1
ATOM 931 O O . VAL A 1 115 ? 5.969 26.672 16.453 1 86 115 VAL A O 1
ATOM 934 N N . GLU A 1 116 ? 6.16 27.734 18.469 1 87.06 116 GLU A N 1
ATOM 935 C CA . GLU A 1 116 ? 5.484 26.609 19.109 1 87.06 116 GLU A CA 1
ATOM 936 C C . GLU A 1 116 ? 4.488 27.109 20.172 1 87.06 116 GLU A C 1
ATOM 938 O O . GLU A 1 116 ? 4.695 28.156 20.781 1 87.06 116 GLU A O 1
ATOM 943 N N . SER A 1 117 ? 3.4 26.453 20.25 1 92.69 117 SER A N 1
ATOM 944 C CA . SER A 1 117 ? 2.551 26.531 21.438 1 92.69 117 SER A CA 1
ATOM 945 C C . SER A 1 117 ? 2.789 25.328 22.359 1 92.69 117 SER A C 1
ATOM 947 O O . SER A 1 117 ? 2.562 24.188 21.969 1 92.69 117 SER A O 1
ATOM 949 N N . ILE A 1 118 ? 3.266 25.656 23.5 1 87.62 118 ILE A N 1
ATOM 950 C CA . ILE A 1 118 ? 3.426 24.625 24.5 1 87.62 118 ILE A CA 1
ATOM 951 C C . ILE A 1 118 ? 2.229 24.641 25.453 1 87.62 118 ILE A C 1
ATOM 953 O O . ILE A 1 118 ? 1.955 25.656 26.109 1 87.62 118 ILE A O 1
ATOM 957 N N . PRO A 1 119 ? 1.546 23.516 25.531 1 89.94 119 PRO A N 1
ATOM 958 C CA . PRO A 1 119 ? 0.385 23.516 26.422 1 89.94 119 PRO A CA 1
ATOM 959 C C . PRO A 1 119 ? 0.75 23.859 27.859 1 89.94 119 PRO A C 1
ATOM 961 O O . PRO A 1 119 ? 1.798 23.422 28.359 1 89.94 119 PRO A O 1
ATOM 964 N N . GLN A 1 120 ? -0.167 24.625 28.469 1 90.81 120 GLN A N 1
ATOM 965 C CA . GLN A 1 120 ? 0.049 25 29.859 1 90.81 120 GLN A CA 1
ATOM 966 C C . GLN A 1 120 ? 0.295 23.766 30.734 1 90.81 120 GLN A C 1
ATOM 968 O O . GLN A 1 120 ? -0.434 22.766 30.625 1 90.81 120 GLN A O 1
ATOM 973 N N . GLY A 1 121 ? 1.314 23.875 31.484 1 82.56 121 GLY A N 1
ATOM 974 C CA . GLY A 1 121 ? 1.668 22.766 32.375 1 82.56 121 GLY A CA 1
ATOM 975 C C . GLY A 1 121 ? 2.748 21.875 31.797 1 82.56 121 GLY A C 1
ATOM 976 O O . GLY A 1 121 ? 3.287 21.016 32.5 1 82.56 121 GLY A O 1
ATOM 977 N N . MET A 1 122 ? 3.059 22.094 30.562 1 83.06 122 MET A N 1
ATOM 978 C CA . MET A 1 122 ? 4.109 21.297 29.922 1 83.06 122 MET A CA 1
ATOM 979 C C . MET A 1 122 ? 5.367 22.141 29.719 1 83.06 122 MET A C 1
ATOM 981 O O . MET A 1 122 ? 5.281 23.359 29.516 1 83.06 122 MET A O 1
ATOM 985 N N . SER A 1 123 ? 6.469 21.484 29.891 1 71.5 123 SER A N 1
ATOM 986 C CA . SER A 1 123 ? 7.75 22.125 29.609 1 71.5 123 SER A CA 1
ATOM 987 C C . SER A 1 123 ? 8.758 21.141 29.031 1 71.5 123 SER A C 1
ATOM 989 O O . SER A 1 123 ? 8.594 19.922 29.172 1 71.5 123 SER A O 1
ATOM 991 N N . TYR A 1 124 ? 9.688 21.75 28.344 1 64.12 124 TYR A N 1
ATOM 992 C CA . TYR A 1 124 ? 10.836 20.922 27.984 1 64.12 124 TYR A CA 1
ATOM 993 C C . TYR A 1 124 ? 11.625 20.516 29.234 1 64.12 124 TYR A C 1
ATOM 995 O O . TYR A 1 124 ? 11.602 21.219 30.234 1 64.12 124 TYR A O 1
ATOM 1003 N N . ARG A 1 125 ? 12.195 19.406 29.094 1 56.19 125 ARG A N 1
ATOM 1004 C CA . ARG A 1 125 ? 12.93 18.875 30.234 1 56.19 125 ARG A CA 1
ATOM 1005 C C . ARG A 1 125 ? 13.93 19.891 30.766 1 56.19 125 ARG A C 1
ATOM 1007 O O . ARG A 1 125 ? 14.117 20 31.984 1 56.19 125 ARG A O 1
ATOM 1014 N N . ASN A 1 126 ? 14.5 20.562 29.812 1 51.94 126 ASN A N 1
ATOM 1015 C CA . ASN A 1 126 ? 15.508 21.484 30.297 1 51.94 126 ASN A CA 1
ATOM 1016 C C . ASN A 1 126 ? 14.906 22.859 30.625 1 51.94 126 ASN A C 1
ATOM 1018 O O . ASN A 1 126 ? 15.633 23.797 30.953 1 51.94 126 ASN A O 1
ATOM 1022 N N . GLY A 1 127 ? 13.656 22.812 30.594 1 54.53 127 GLY A N 1
ATOM 1023 C CA . GLY A 1 127 ? 12.961 24.047 30.922 1 54.53 127 GLY A CA 1
ATOM 1024 C C . GLY A 1 127 ? 13.078 25.094 29.844 1 54.53 127 GLY A C 1
ATOM 1025 O O . GLY A 1 127 ? 12.562 26.203 29.984 1 54.53 127 GLY A O 1
ATOM 1026 N N . SER A 1 128 ? 13.711 24.734 28.797 1 56.47 128 SER A N 1
ATOM 1027 C CA . SER A 1 128 ? 13.961 25.719 27.75 1 56.47 128 SER A CA 1
ATOM 1028 C C . SER A 1 128 ? 12.758 25.859 26.828 1 56.47 128 SER A C 1
ATOM 1030 O O . SER A 1 128 ? 11.898 24.984 26.781 1 56.47 128 SER A O 1
ATOM 1032 N N . THR A 1 129 ? 12.453 27.172 26.562 1 62.22 129 THR A N 1
ATOM 1033 C CA . THR A 1 129 ? 11.539 27.5 25.469 1 62.22 129 THR A CA 1
ATOM 1034 C C . THR A 1 129 ? 12.281 28.125 24.297 1 62.22 129 THR A C 1
ATOM 1036 O O . THR A 1 129 ? 12.266 29.344 24.141 1 62.22 129 THR A O 1
ATOM 1039 N N . PRO A 1 130 ? 12.773 27.25 23.5 1 64.62 130 PRO A N 1
ATOM 1040 C CA . PRO A 1 130 ? 13.742 27.766 22.516 1 64.62 130 PRO A CA 1
ATOM 1041 C C . PRO A 1 130 ? 13.086 28.578 21.406 1 64.62 130 PRO A C 1
ATOM 1043 O O . PRO A 1 130 ? 13.75 29.359 20.734 1 64.62 130 PRO A O 1
ATOM 1046 N N . PHE A 1 131 ? 11.844 28.484 21.312 1 78.31 131 PHE A N 1
ATOM 1047 C CA . PHE A 1 131 ? 11.188 29.156 20.188 1 78.31 131 PHE A CA 1
ATOM 1048 C C . PHE A 1 131 ? 10.086 30.094 20.688 1 78.31 131 PHE A C 1
ATOM 1050 O O . PHE A 1 131 ? 9.516 29.859 21.766 1 78.31 131 PHE A O 1
ATOM 1057 N N . PRO A 1 132 ? 9.906 31.156 19.922 1 88.25 132 PRO A N 1
ATOM 1058 C CA . PRO A 1 132 ? 8.789 32 20.312 1 88.25 132 PRO A CA 1
ATOM 1059 C C . PRO A 1 132 ? 7.449 31.281 20.297 1 88.25 132 PRO A C 1
ATOM 1061 O O . PRO A 1 132 ? 7.281 30.312 19.547 1 88.25 132 PRO A O 1
ATOM 1064 N N . SER A 1 133 ? 6.582 31.797 21.188 1 93 133 SER A N 1
ATOM 1065 C CA . SER A 1 133 ? 5.25 31.203 21.219 1 93 133 SER A CA 1
ATOM 1066 C C . SER A 1 133 ? 4.395 31.688 20.062 1 93 133 SER A C 1
ATOM 1068 O O . SER A 1 133 ? 4.645 32.75 19.5 1 93 133 SER A O 1
ATOM 1070 N N . THR A 1 134 ? 3.443 30.938 19.703 1 95.69 134 THR A N 1
ATOM 1071 C CA . THR A 1 134 ? 2.492 31.344 18.672 1 95.69 134 THR A CA 1
ATOM 1072 C C . THR A 1 134 ? 1.84 32.688 19.047 1 95.69 134 THR A C 1
ATOM 1074 O O . THR A 1 134 ? 1.71 33.562 18.203 1 95.69 134 THR A O 1
ATOM 1077 N N . PHE A 1 135 ? 1.529 32.875 20.297 1 97.69 135 PHE A N 1
ATOM 1078 C CA . PHE A 1 135 ? 0.938 34.125 20.797 1 97.69 135 PHE A CA 1
ATOM 1079 C C . PHE A 1 135 ? 1.871 35.281 20.547 1 97.69 135 PHE A C 1
ATOM 1081 O O . PHE A 1 135 ? 1.444 36.344 20.047 1 97.69 135 PHE A O 1
ATOM 1088 N N . SER A 1 136 ? 3.082 35.062 20.922 1 96.56 136 SER A N 1
ATOM 1089 C CA . SER A 1 136 ? 4.055 36.156 20.797 1 96.56 136 SER A CA 1
ATOM 1090 C C . SER A 1 136 ? 4.234 36.531 19.328 1 96.56 136 SER A C 1
ATOM 1092 O O . SER A 1 136 ? 4.34 37.719 19.016 1 96.56 136 SER A O 1
ATOM 1094 N N . VAL A 1 137 ? 4.242 35.562 18.469 1 95.94 137 VAL A N 1
ATOM 1095 C CA . VAL A 1 137 ? 4.469 35.844 17.047 1 95.94 137 VAL A CA 1
ATOM 1096 C C . VAL A 1 137 ? 3.242 36.531 16.453 1 95.94 137 VAL A C 1
ATOM 1098 O O . VAL A 1 137 ? 3.367 37.531 15.758 1 95.94 137 VAL A O 1
ATOM 1101 N N . TRP A 1 138 ? 2.047 36.031 16.766 1 98.19 138 TRP A N 1
ATOM 1102 C CA . TRP A 1 138 ? 0.831 36.688 16.281 1 98.19 138 TRP A CA 1
ATOM 1103 C C . TRP A 1 138 ? 0.732 38.125 16.781 1 98.19 138 TRP A C 1
ATOM 1105 O O . TRP A 1 138 ? 0.383 39.031 16.031 1 98.19 138 TRP A O 1
ATOM 1115 N N . SER A 1 139 ? 1.098 38.344 18.047 1 98.19 139 SER A N 1
ATOM 1116 C CA . SER A 1 139 ? 1.063 39.656 18.625 1 98.19 139 SER A CA 1
ATOM 1117 C C . SER A 1 139 ? 2.039 40.594 17.922 1 98.19 139 SER A C 1
ATOM 1119 O O . SER A 1 139 ? 1.696 41.75 17.625 1 98.19 139 SER A O 1
ATOM 1121 N N . SER A 1 140 ? 3.191 40.062 17.75 1 96.62 140 SER A N 1
ATOM 1122 C CA . SER A 1 140 ? 4.199 40.875 17.078 1 96.62 140 SER A CA 1
ATOM 1123 C C . SER A 1 140 ? 3.768 41.219 15.656 1 96.62 140 SER A C 1
ATOM 1125 O O . SER A 1 140 ? 3.965 42.344 15.203 1 96.62 140 SER A O 1
ATOM 1127 N N . MET A 1 141 ? 3.186 40.281 14.969 1 97.38 141 MET A N 1
ATOM 1128 C CA . MET A 1 141 ? 2.713 40.531 13.609 1 97.38 141 MET A CA 1
ATOM 1129 C C . MET A 1 141 ? 1.615 41.594 13.586 1 97.38 141 MET A C 1
ATOM 1131 O O . MET A 1 141 ? 1.604 42.469 12.711 1 97.38 141 MET A O 1
ATOM 1135 N N . LEU A 1 142 ? 0.747 41.562 14.562 1 98 142 LEU A N 1
ATOM 1136 C CA . LEU A 1 142 ? -0.31 42.562 14.68 1 98 142 LEU A CA 1
ATOM 1137 C C . LEU A 1 142 ? 0.278 43.938 14.93 1 98 142 LEU A C 1
ATOM 1139 O O . LEU A 1 142 ? -0.156 44.938 14.32 1 98 142 LEU A O 1
ATOM 1143 N N . GLU A 1 143 ? 1.251 43.938 15.734 1 97.38 143 GLU A N 1
ATOM 1144 C CA . GLU A 1 143 ? 1.874 45.219 16.094 1 97.38 143 GLU A CA 1
ATOM 1145 C C . GLU A 1 143 ? 2.643 45.812 14.922 1 97.38 143 GLU A C 1
ATOM 1147 O O . GLU A 1 143 ? 2.656 47.031 14.742 1 97.38 143 GLU A O 1
ATOM 1152 N N . GLU A 1 144 ? 3.193 44.969 14.148 1 95.88 144 GLU A N 1
ATOM 1153 C CA . GLU A 1 144 ? 4.082 45.406 13.078 1 95.88 144 GLU A CA 1
ATOM 1154 C C . GLU A 1 144 ? 3.295 45.75 11.82 1 95.88 144 GLU A C 1
ATOM 1156 O O . GLU A 1 144 ? 3.811 46.438 10.922 1 95.88 144 GLU A O 1
ATOM 1161 N N . ALA A 1 145 ? 2.09 45.312 11.758 1 97.94 145 ALA A N 1
ATOM 1162 C CA . ALA A 1 145 ? 1.29 45.531 10.555 1 97.94 145 ALA A CA 1
ATOM 1163 C C . ALA A 1 145 ? 1.057 47 10.312 1 97.94 145 ALA A C 1
ATOM 1165 O O . ALA A 1 145 ? 0.748 47.75 11.242 1 97.94 145 ALA A O 1
ATOM 1166 N N . THR A 1 146 ? 1.157 47.406 8.977 1 97.5 146 THR A N 1
ATOM 1167 C CA . THR A 1 146 ? 0.981 48.844 8.664 1 97.5 146 THR A CA 1
ATOM 1168 C C . THR A 1 146 ? -0.066 49.031 7.57 1 97.5 146 THR A C 1
ATOM 1170 O O . THR A 1 146 ? -0.579 50.125 7.375 1 97.5 146 THR A O 1
ATOM 1173 N N . SER A 1 147 ? -0.364 48.031 6.875 1 97.69 147 SER A N 1
ATOM 1174 C CA . SER A 1 147 ? -1.289 48.219 5.762 1 97.69 147 SER A CA 1
ATOM 1175 C C . SER A 1 147 ? -2.312 47.094 5.707 1 97.69 147 SER A C 1
ATOM 1177 O O . SER A 1 147 ? -3.52 47.344 5.715 1 97.69 147 SER A O 1
ATOM 1179 N N . THR A 1 148 ? -1.811 45.844 5.594 1 98.25 148 THR A N 1
ATOM 1180 C CA . THR A 1 148 ? -2.746 44.75 5.379 1 98.25 148 THR A CA 1
ATOM 1181 C C . THR A 1 148 ? -2.42 43.594 6.297 1 98.25 148 THR A C 1
ATOM 1183 O O . THR A 1 148 ? -1.252 43.312 6.598 1 98.25 148 THR A O 1
ATOM 1186 N N . ILE A 1 149 ? -3.443 42.875 6.734 1 98.69 149 ILE A N 1
ATOM 1187 C CA . ILE A 1 149 ? -3.379 41.594 7.422 1 98.69 149 ILE A CA 1
ATOM 1188 C C . ILE A 1 149 ? -4.25 40.562 6.691 1 98.69 149 ILE A C 1
ATOM 1190 O O . ILE A 1 149 ? -5.449 40.781 6.508 1 98.69 149 ILE A O 1
ATOM 1194 N N . GLU A 1 150 ? -3.641 39.5 6.215 1 98.75 150 GLU A N 1
ATOM 1195 C CA . GLU A 1 150 ? -4.34 38.406 5.535 1 98.75 150 GLU A CA 1
ATOM 1196 C C . GLU A 1 150 ? -4.25 37.125 6.336 1 98.75 150 GLU A C 1
ATOM 1198 O O . GLU A 1 150 ? -3.154 36.656 6.676 1 98.75 150 GLU A O 1
ATOM 1203 N N . ILE A 1 151 ? -5.426 36.562 6.602 1 98.5 151 ILE A N 1
ATOM 1204 C CA . ILE A 1 151 ? -5.453 35.375 7.43 1 98.5 151 ILE A CA 1
ATOM 1205 C C . ILE A 1 151 ? -6.277 34.281 6.738 1 98.5 151 ILE A C 1
ATOM 1207 O O . ILE A 1 151 ? -7.391 34.531 6.273 1 98.5 151 ILE A O 1
ATOM 1211 N N . ALA A 1 152 ? -5.707 33.094 6.574 1 97.06 152 ALA A N 1
ATOM 1212 C CA . ALA A 1 152 ? -6.434 31.906 6.18 1 97.06 152 ALA A CA 1
ATOM 1213 C C . ALA A 1 152 ? -6.516 30.906 7.332 1 97.06 152 ALA A C 1
ATOM 1215 O O . ALA A 1 152 ? -5.5 30.562 7.938 1 97.06 152 ALA A O 1
ATOM 1216 N N . SER A 1 153 ? -7.699 30.484 7.637 1 94.06 153 SER A N 1
ATOM 1217 C CA . SER A 1 153 ? -7.887 29.562 8.742 1 94.06 153 SER A CA 1
ATOM 1218 C C . SER A 1 153 ? -9.211 28.812 8.617 1 94.06 153 SER A C 1
ATOM 1220 O O . SER A 1 153 ? -10.141 29.281 7.957 1 94.06 153 SER A O 1
ATOM 1222 N N . SER A 1 154 ? -9.273 27.672 9.266 1 92 154 SER A N 1
ATOM 1223 C CA . SER A 1 154 ? -10.477 26.844 9.211 1 92 154 SER A CA 1
ATOM 1224 C C . SER A 1 154 ? -11.594 27.453 10.055 1 92 154 SER A C 1
ATOM 1226 O O . SER A 1 154 ? -12.688 27.719 9.555 1 92 154 SER A O 1
ATOM 1228 N N . TYR A 1 155 ? -11.312 27.734 11.328 1 91.81 155 TYR A N 1
ATOM 1229 C CA . TYR A 1 155 ? -12.352 28.25 12.219 1 91.81 155 TYR A CA 1
ATOM 1230 C C . TYR A 1 155 ? -11.766 29.219 13.242 1 91.81 155 TYR A C 1
ATOM 1232 O O . TYR A 1 155 ? -10.539 29.328 13.367 1 91.81 155 TYR A O 1
ATOM 1240 N N . TRP A 1 156 ? -12.711 29.922 13.938 1 95.06 156 TRP A N 1
ATOM 1241 C CA . TRP A 1 156 ? -12.32 30.984 14.859 1 95.06 156 TRP A CA 1
ATOM 1242 C C . TRP A 1 156 ? -13.023 30.828 16.203 1 95.06 156 TRP A C 1
ATOM 1244 O O . TRP A 1 156 ? -14.258 30.828 16.266 1 95.06 156 TRP A O 1
ATOM 1254 N N . THR A 1 157 ? -12.25 30.688 17.219 1 94.75 157 THR A N 1
ATOM 1255 C CA . THR A 1 157 ? -12.703 30.656 18.609 1 94.75 157 THR A CA 1
ATOM 1256 C C . THR A 1 157 ? -11.695 31.344 19.516 1 94.75 157 THR A C 1
ATOM 1258 O O . THR A 1 157 ? -11.227 30.734 20.484 1 94.75 157 THR A O 1
ATOM 1261 N N . LEU A 1 158 ? -11.461 32.625 19.328 1 96.5 158 LEU A N 1
ATOM 1262 C CA . LEU A 1 158 ? -10.422 33.344 20.047 1 96.5 158 LEU A CA 1
ATOM 1263 C C . LEU A 1 158 ? -10.93 33.781 21.422 1 96.5 158 LEU A C 1
ATOM 1265 O O . LEU A 1 158 ? -10.133 34 22.344 1 96.5 158 LEU A O 1
ATOM 1269 N N . ARG A 1 159 ? -12.227 33.906 21.641 1 95 159 ARG A N 1
ATOM 1270 C CA . ARG A 1 159 ? -12.781 34.438 22.875 1 95 159 ARG A CA 1
ATOM 1271 C C . ARG A 1 159 ? -13.297 33.312 23.766 1 95 159 ARG A C 1
ATOM 1273 O O . ARG A 1 159 ? -13.82 32.312 23.281 1 95 159 ARG A O 1
ATOM 1280 N N . ASP A 1 160 ? -13.109 33.531 25.031 1 91.19 160 ASP A N 1
ATOM 1281 C CA . ASP A 1 160 ? -13.547 32.594 26.031 1 91.19 160 ASP A CA 1
ATOM 1282 C C . ASP A 1 160 ? -15.023 32.219 25.828 1 91.19 160 ASP A C 1
ATOM 1284 O O . ASP A 1 160 ? -15.406 31.062 26 1 91.19 160 ASP A O 1
ATOM 1288 N N . SER A 1 161 ? -15.805 33.156 25.469 1 86.81 161 SER A N 1
ATOM 1289 C CA . SER A 1 161 ? -17.25 33 25.359 1 86.81 161 SER A CA 1
ATOM 1290 C C . SER A 1 161 ? -17.609 32.125 24.172 1 86.81 161 SER A C 1
ATOM 1292 O O . SER A 1 161 ? -18.75 31.641 24.062 1 86.81 161 SER A O 1
ATOM 1294 N N . ASP A 1 162 ? -16.672 31.859 23.281 1 85.56 162 ASP A N 1
ATOM 1295 C CA . ASP A 1 162 ? -16.938 31.062 22.094 1 85.56 162 ASP A CA 1
ATOM 1296 C C . ASP A 1 162 ? -16.984 29.578 22.422 1 85.56 162 ASP A C 1
ATOM 1298 O O . ASP A 1 162 ? -17.453 28.766 21.625 1 85.56 162 ASP A O 1
ATOM 1302 N N . VAL A 1 163 ? -16.469 29.234 23.609 1 83.75 163 VAL A N 1
ATOM 1303 C CA . VAL A 1 163 ? -16.344 27.828 23.969 1 83.75 163 VAL A CA 1
ATOM 1304 C C . VAL A 1 163 ? -17.281 27.516 25.141 1 83.75 163 VAL A C 1
ATOM 1306 O O . VAL A 1 163 ? -17.328 28.266 26.125 1 83.75 163 VAL A O 1
ATOM 1309 N N . VAL A 1 164 ? -18.109 26.5 24.891 1 72.38 164 VAL A N 1
ATOM 1310 C CA . VAL A 1 164 ? -19 26.047 25.953 1 72.38 164 VAL A CA 1
ATOM 1311 C C . VAL A 1 164 ? -18.359 24.859 26.672 1 72.38 164 VAL A C 1
ATOM 1313 O O . VAL A 1 164 ? -17.875 23.922 26.031 1 72.38 164 VAL A O 1
ATOM 1316 N N . PRO A 1 165 ? -18.266 25.016 28.031 1 67.25 165 PRO A N 1
ATOM 1317 C CA . PRO A 1 165 ? -17.656 23.922 28.781 1 67.25 165 PRO A CA 1
ATOM 1318 C C . PRO A 1 165 ? -18.375 22.594 28.578 1 67.25 165 PRO A C 1
ATOM 1320 O O . PRO A 1 165 ? -19.578 22.562 28.297 1 67.25 165 PRO A O 1
ATOM 1323 N N . GLN A 1 166 ? -17.625 21.484 28.609 1 62.25 166 GLN A N 1
ATOM 1324 C CA . GLN A 1 166 ? -18.172 20.141 28.453 1 62.25 166 GLN A CA 1
ATOM 1325 C C . GLN A 1 166 ? -19.188 19.828 29.547 1 62.25 166 GLN A C 1
ATOM 1327 O O . GLN A 1 166 ? -20.188 19.156 29.281 1 62.25 166 GLN A O 1
ATOM 1332 N N . SER A 1 167 ? -18.938 20.125 30.828 1 56.09 167 SER A N 1
ATOM 1333 C CA . SER A 1 167 ? -19.875 19.859 31.906 1 56.09 167 SER A CA 1
ATOM 1334 C C . SER A 1 167 ? -21.062 20.844 31.859 1 56.09 167 SER A C 1
ATOM 1336 O O . SER A 1 167 ? -20.859 22.047 31.719 1 56.09 167 SER A O 1
ATOM 1338 N N . VAL A 1 168 ? -22.203 20.406 31.406 1 52.84 168 VAL A N 1
ATOM 1339 C CA . VAL A 1 168 ? -23.469 21.125 31.234 1 52.84 168 VAL A CA 1
ATOM 1340 C C . VAL A 1 168 ? -23.859 21.797 32.562 1 52.84 168 VAL A C 1
ATOM 1342 O O . VAL A 1 168 ? -23.734 21.219 33.625 1 52.84 168 VAL A O 1
ATOM 1345 N N . GLY A 1 169 ? -24.328 23.078 32.469 1 49.34 169 GLY A N 1
ATOM 1346 C CA . GLY A 1 169 ? -25.094 23.75 33.531 1 49.34 169 GLY A CA 1
ATOM 1347 C C . GLY A 1 169 ? -24.266 24.75 34.281 1 49.34 169 GLY A C 1
ATOM 1348 O O . GLY A 1 169 ? -24.766 25.422 35.188 1 49.34 169 GLY A O 1
ATOM 1349 N N . MET A 1 170 ? -22.969 24.578 34.188 1 47.41 170 MET A N 1
ATOM 1350 C CA . MET A 1 170 ? -22.359 25.484 35.156 1 47.41 170 MET A CA 1
ATOM 1351 C C . MET A 1 170 ? -22.109 26.859 34.562 1 47.41 170 MET A C 1
ATOM 1353 O O . MET A 1 170 ? -21.5 26.969 33.469 1 47.41 170 MET A O 1
ATOM 1357 N N . ARG A 1 171 ? -23.047 27.688 34.656 1 50.69 171 ARG A N 1
ATOM 1358 C CA . ARG A 1 171 ? -22.703 29.094 34.469 1 50.69 171 ARG A CA 1
ATOM 1359 C C . ARG A 1 171 ? -21.266 29.359 34.906 1 50.69 171 ARG A C 1
ATOM 1361 O O . ARG A 1 171 ? -20.906 29.125 36.062 1 50.69 171 ARG A O 1
ATOM 1368 N N . ARG A 1 172 ? -20.312 29.422 33.875 1 61.09 172 ARG A N 1
ATOM 1369 C CA . ARG A 1 172 ? -18.906 29.531 34.25 1 61.09 172 ARG A CA 1
ATOM 1370 C C . ARG A 1 172 ? -18.656 30.844 35 1 61.09 172 ARG A C 1
ATOM 1372 O O . ARG A 1 172 ? -18.984 31.922 34.469 1 61.09 172 ARG A O 1
ATOM 1379 N N . GLU A 1 173 ? -18.641 30.844 36.25 1 60.31 173 GLU A N 1
ATOM 1380 C CA . GLU A 1 173 ? -18.266 32.031 37.031 1 60.31 173 GLU A CA 1
ATOM 1381 C C . GLU A 1 173 ? -16.891 32.531 36.625 1 60.31 173 GLU A C 1
ATOM 1383 O O . GLU A 1 173 ? -16.625 33.75 36.688 1 60.31 173 GLU A O 1
ATOM 1388 N N . HIS A 1 174 ? -15.969 31.578 35.938 1 76.25 174 HIS A N 1
ATOM 1389 C CA . HIS A 1 174 ? -14.602 32 35.656 1 76.25 174 HIS A CA 1
ATOM 1390 C C . HIS A 1 174 ? -14.211 31.625 34.219 1 76.25 174 HIS A C 1
ATOM 1392 O O . HIS A 1 174 ? -14.734 30.672 33.656 1 76.25 174 HIS A O 1
ATOM 1398 N N . LYS A 1 175 ? -13.375 32.438 33.656 1 86.94 175 LYS A N 1
ATOM 1399 C CA . LYS A 1 175 ? -12.773 32.219 32.344 1 86.94 175 LYS A CA 1
ATOM 1400 C C . LYS A 1 175 ? -11.945 30.922 32.344 1 86.94 175 LYS A C 1
ATOM 1402 O O . LYS A 1 175 ? -11.445 30.516 33.406 1 86.94 175 LYS A O 1
ATOM 1407 N N . PHE A 1 176 ? -11.953 30.25 31.234 1 90 176 PHE A N 1
ATOM 1408 C CA . PHE A 1 176 ? -11.031 29.125 31.078 1 90 176 PHE A CA 1
ATOM 1409 C C . PHE A 1 176 ? -9.586 29.594 31.25 1 90 176 PHE A C 1
ATOM 1411 O O . PHE A 1 176 ? -9.227 30.688 30.812 1 90 176 PHE A O 1
ATOM 1418 N N . PRO A 1 177 ? -8.812 28.781 31.938 1 89.56 177 PRO A N 1
ATOM 1419 C CA . PRO A 1 177 ? -7.398 29.156 32.031 1 89.56 177 PRO A CA 1
ATOM 1420 C C . PRO A 1 177 ? -6.73 29.297 30.672 1 89.56 177 PRO A C 1
ATOM 1422 O O . PRO A 1 177 ? -6.84 28.391 29.828 1 89.56 177 PRO A O 1
ATOM 1425 N N . GLY A 1 178 ? -6.121 30.469 30.469 1 92.44 178 GLY A N 1
ATOM 1426 C CA . GLY A 1 178 ? -5.316 30.672 29.266 1 92.44 178 GLY A CA 1
ATOM 1427 C C . GLY A 1 178 ? -6.082 31.344 28.141 1 92.44 178 GLY A C 1
ATOM 1428 O O . GLY A 1 178 ? -5.508 31.672 27.109 1 92.44 178 GLY A O 1
ATOM 1429 N N . SER A 1 179 ? -7.375 31.609 28.344 1 94.94 179 SER A N 1
ATOM 1430 C CA . SER A 1 179 ? -8.18 32.156 27.266 1 94.94 179 SER A CA 1
ATOM 1431 C C . SER A 1 179 ? -7.832 33.625 27.031 1 94.94 179 SER A C 1
ATOM 1433 O O . SER A 1 179 ? -8.211 34.219 26 1 94.94 179 SER A O 1
ATOM 1435 N N . ASP A 1 180 ? -7.082 34.25 27.969 1 96.06 180 ASP A N 1
ATOM 1436 C CA . ASP A 1 180 ? -6.727 35.656 27.875 1 96.06 180 ASP A CA 1
ATOM 1437 C C . ASP A 1 180 ? -5.898 35.938 26.625 1 96.06 180 ASP A C 1
ATOM 1439 O O . ASP A 1 180 ? -5.984 37.031 26.047 1 96.06 180 ASP A O 1
ATOM 1443 N N . GLU A 1 181 ? -5.102 35 26.266 1 97.69 181 GLU A N 1
ATOM 1444 C CA . GLU A 1 181 ? -4.262 35.219 25.094 1 97.69 181 GLU A CA 1
ATOM 1445 C C . GLU A 1 181 ? -5.102 35.312 23.812 1 97.69 181 GLU A C 1
ATOM 1447 O O . GLU A 1 181 ? -4.797 36.125 22.938 1 97.69 181 GLU A O 1
ATOM 1452 N N . GLY A 1 182 ? -6.129 34.531 23.781 1 97.88 182 GLY A N 1
ATOM 1453 C CA . GLY A 1 182 ? -7.039 34.656 22.656 1 97.88 182 GLY A CA 1
ATOM 1454 C C . GLY A 1 182 ? -7.766 36 22.625 1 97.88 182 GLY A C 1
ATOM 1455 O O . GLY A 1 182 ? -7.918 36.594 21.562 1 97.88 182 GLY A O 1
ATOM 1456 N N . GLU A 1 183 ? -8.164 36.469 23.781 1 97 183 GLU A N 1
ATOM 1457 C CA . GLU A 1 183 ? -8.828 37.781 23.891 1 97 183 GLU A CA 1
ATOM 1458 C C . GLU A 1 183 ? -7.918 38.906 23.422 1 97 183 GLU A C 1
ATOM 1460 O O . GLU A 1 183 ? -8.375 39.812 22.75 1 97 183 GLU A O 1
ATOM 1465 N N . LYS A 1 184 ? -6.695 38.781 23.75 1 98.06 184 LYS A N 1
ATOM 1466 C CA . LYS A 1 184 ? -5.73 39.812 23.375 1 98.06 184 LYS A CA 1
ATOM 1467 C C . LYS A 1 184 ? -5.539 39.844 21.859 1 98.06 184 LYS A C 1
ATOM 1469 O O . LYS A 1 184 ? -5.441 40.906 21.266 1 98.06 184 LYS A O 1
ATOM 1474 N N . ILE A 1 185 ? -5.473 38.688 21.266 1 98.56 185 ILE A N 1
ATOM 1475 C CA . ILE A 1 185 ? -5.324 38.625 19.812 1 98.56 185 ILE A CA 1
ATOM 1476 C C . ILE A 1 185 ? -6.562 39.219 19.141 1 98.56 185 ILE A C 1
ATOM 1478 O O . ILE A 1 185 ? -6.453 40 18.188 1 98.56 185 ILE A O 1
ATOM 1482 N N . PHE A 1 186 ? -7.734 38.844 19.656 1 98.19 186 PHE A N 1
ATOM 1483 C CA . PHE A 1 186 ? -8.977 39.375 19.109 1 98.19 186 PHE A CA 1
ATOM 1484 C C . PHE A 1 186 ? -9.016 40.906 19.219 1 98.19 186 PHE A C 1
ATOM 1486 O O . PHE A 1 186 ? -9.352 41.594 18.25 1 98.19 186 PHE A O 1
ATOM 1493 N N . LYS A 1 187 ? -8.68 41.375 20.359 1 97.81 187 LYS A N 1
ATOM 1494 C CA . LYS A 1 187 ? -8.633 42.812 20.578 1 97.81 187 LYS A CA 1
ATOM 1495 C C . LYS A 1 187 ? -7.629 43.469 19.641 1 97.81 187 LYS A C 1
ATOM 1497 O O . LYS A 1 187 ? -7.875 44.562 19.125 1 97.81 187 LYS A O 1
ATOM 1502 N N . GLY A 1 188 ? -6.5 42.812 19.484 1 98.12 188 GLY A N 1
ATOM 1503 C CA . GLY A 1 188 ? -5.5 43.344 18.562 1 98.12 188 GLY A CA 1
ATOM 1504 C C . GLY A 1 188 ? -6.008 43.469 17.141 1 98.12 188 GLY A C 1
ATOM 1505 O O . GLY A 1 188 ? -5.715 44.438 16.469 1 98.12 188 GLY A O 1
ATOM 1506 N N . LEU A 1 189 ? -6.762 42.5 16.688 1 98.38 189 LEU A N 1
ATOM 1507 C CA . LEU A 1 189 ? -7.359 42.562 15.359 1 98.38 189 LEU A CA 1
ATOM 1508 C C . LEU A 1 189 ? -8.375 43.688 15.266 1 98.38 189 LEU A C 1
ATOM 1510 O O . LEU A 1 189 ? -8.391 44.438 14.281 1 98.38 189 LEU A O 1
ATOM 1514 N N . LEU A 1 190 ? -9.172 43.844 16.312 1 97.69 190 LEU A N 1
ATOM 1515 C CA . LEU A 1 190 ? -10.172 44.906 16.344 1 97.69 190 LEU A CA 1
ATOM 1516 C C . LEU A 1 190 ? -9.5 46.281 16.266 1 97.69 190 LEU A C 1
ATOM 1518 O O . LEU A 1 190 ? -9.922 47.125 15.469 1 97.69 190 LEU A O 1
ATOM 1522 N N . GLU A 1 191 ? -8.492 46.406 17.031 1 97.62 191 GLU A N 1
ATOM 1523 C CA . GLU A 1 191 ? -7.781 47.688 17.062 1 97.62 191 GLU A CA 1
ATOM 1524 C C . GLU A 1 191 ? -7.094 47.969 15.734 1 97.62 191 GLU A C 1
ATOM 1526 O O . GLU A 1 191 ? -7.047 49.125 15.289 1 97.62 191 GLU A O 1
ATOM 1531 N N . ALA A 1 192 ? -6.551 46.969 15.164 1 97.75 192 ALA A N 1
ATOM 1532 C CA . ALA A 1 192 ? -5.891 47.125 13.867 1 97.75 192 ALA A CA 1
ATOM 1533 C C . ALA A 1 192 ? -6.855 47.656 12.82 1 97.75 192 ALA A C 1
ATOM 1535 O O . ALA A 1 192 ? -6.488 48.5 12 1 97.75 192 ALA A O 1
ATOM 1536 N N . GLY A 1 193 ? -8.062 47.219 12.836 1 96.25 193 GLY A N 1
ATOM 1537 C CA . GLY A 1 193 ? -9.039 47.625 11.844 1 96.25 193 GLY A CA 1
ATOM 1538 C C . GLY A 1 193 ? -9.719 48.938 12.188 1 96.25 193 GLY A C 1
ATOM 1539 O O . GLY A 1 193 ? -10.039 49.75 11.297 1 96.25 193 GLY A O 1
ATOM 1540 N N . THR A 1 194 ? -9.961 49.25 13.43 1 95.25 194 THR A N 1
ATOM 1541 C CA . THR A 1 194 ? -10.727 50.438 13.828 1 95.25 194 THR A CA 1
ATOM 1542 C C . THR A 1 194 ? -9.805 51.625 14.023 1 95.25 194 THR A C 1
ATOM 1544 O O . THR A 1 194 ? -9.961 52.656 13.367 1 95.25 194 THR A O 1
ATOM 1547 N N . ASP A 1 195 ? -8.82 51.438 14.781 1 95.25 195 ASP A N 1
ATOM 1548 C CA . ASP A 1 195 ? -7.961 52.531 15.164 1 95.25 195 ASP A CA 1
ATOM 1549 C C . ASP A 1 195 ? -6.902 52.812 14.094 1 95.25 195 ASP A C 1
ATOM 1551 O O . ASP A 1 195 ? -6.664 53.969 13.719 1 95.25 195 ASP A O 1
ATOM 1555 N N . ARG A 1 196 ? -6.402 51.75 13.625 1 96.88 196 ARG A N 1
ATOM 1556 C CA . ARG A 1 196 ? -5.266 51.906 12.727 1 96.88 196 ARG A CA 1
ATOM 1557 C C . ARG A 1 196 ? -5.707 51.812 11.266 1 96.88 196 ARG A C 1
ATOM 1559 O O . 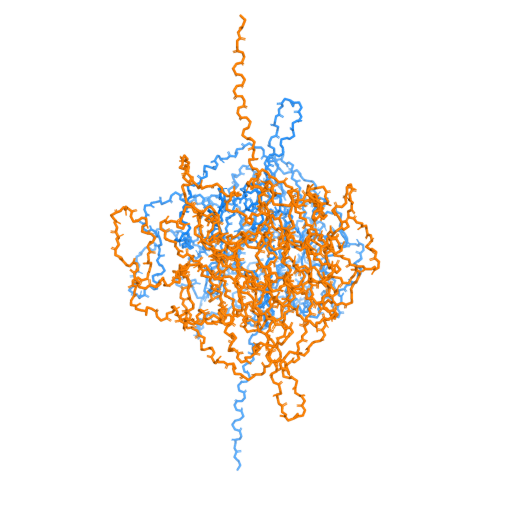ARG A 1 196 ? -4.914 52.031 10.352 1 96.88 196 ARG A O 1
ATOM 1566 N N . LYS A 1 197 ? -6.895 51.469 11.016 1 96.5 197 LYS A N 1
ATOM 1567 C CA . LYS A 1 197 ? -7.551 51.438 9.711 1 96.5 197 LYS A CA 1
ATOM 1568 C C . LYS A 1 197 ? -6.805 50.562 8.727 1 96.5 197 LYS A C 1
ATOM 1570 O O . LYS A 1 197 ? -6.602 50.938 7.566 1 96.5 197 LYS A O 1
ATOM 1575 N N . LEU A 1 198 ? -6.238 49.438 9.234 1 98.25 198 LEU A N 1
ATOM 1576 C CA . LEU A 1 198 ? -5.617 48.438 8.383 1 98.25 198 LEU A CA 1
ATOM 1577 C C . LEU A 1 198 ? -6.676 47.656 7.629 1 98.25 198 LEU A C 1
ATOM 1579 O O . LEU A 1 198 ? -7.801 47.5 8.109 1 98.25 198 LEU A O 1
ATOM 1583 N N . THR A 1 199 ? -6.32 47.219 6.43 1 98.5 199 THR A N 1
ATOM 1584 C CA . THR A 1 199 ? -7.164 46.281 5.707 1 98.5 199 THR A CA 1
ATOM 1585 C C . THR A 1 199 ? -6.953 44.875 6.219 1 98.5 199 THR A C 1
ATOM 1587 O O . THR A 1 199 ? -5.836 44.344 6.18 1 98.5 199 THR A O 1
ATOM 1590 N N . ILE A 1 200 ? -8.016 44.25 6.715 1 98.75 200 ILE A N 1
ATOM 1591 C CA . ILE A 1 200 ? -7.949 42.875 7.207 1 98.75 200 ILE A CA 1
ATOM 1592 C C . ILE A 1 200 ? -8.797 41.969 6.328 1 98.75 200 ILE A C 1
ATOM 1594 O O . ILE A 1 200 ? -10 42.188 6.16 1 98.75 200 ILE A O 1
ATOM 1598 N N . LYS A 1 201 ? -8.141 40.969 5.691 1 98.81 201 LYS A N 1
ATOM 1599 C CA . LYS A 1 201 ? -8.805 39.969 4.863 1 98.81 201 LYS A CA 1
ATOM 1600 C C . LYS A 1 201 ? -8.719 38.594 5.504 1 98.81 201 LYS A C 1
ATOM 1602 O O . LYS A 1 201 ? -7.637 38.125 5.867 1 98.81 201 LYS A O 1
ATOM 1607 N N . ILE A 1 202 ? -9.891 37.938 5.633 1 98.62 202 ILE A N 1
ATOM 1608 C CA . ILE A 1 202 ? -9.953 36.625 6.258 1 98.62 202 ILE A CA 1
ATOM 1609 C C . ILE A 1 202 ? -10.594 35.625 5.301 1 98.62 202 ILE A C 1
ATOM 1611 O O . ILE A 1 202 ? -11.734 35.844 4.859 1 98.62 202 ILE A O 1
ATOM 1615 N N . ALA A 1 203 ? -9.844 34.625 4.883 1 98.06 203 ALA A N 1
ATOM 1616 C CA . ALA A 1 203 ? -10.391 33.469 4.203 1 98.06 203 ALA A CA 1
ATOM 1617 C C . ALA A 1 203 ? -10.609 32.312 5.184 1 98.06 203 ALA A C 1
ATOM 1619 O O . ALA A 1 203 ? -9.688 31.906 5.898 1 98.06 203 ALA A O 1
ATOM 1620 N N . GLN A 1 204 ? -11.82 31.797 5.242 1 96.94 204 GLN A N 1
ATOM 1621 C CA . GLN A 1 204 ? -12.148 30.766 6.223 1 96.94 204 GLN A CA 1
ATOM 1622 C C . GLN A 1 204 ? -13.062 29.719 5.625 1 96.94 204 GLN A C 1
ATOM 1624 O O . GLN A 1 204 ? -13.461 29.812 4.461 1 96.94 204 GLN A O 1
ATOM 1629 N N . ASP A 1 205 ? -13.32 28.656 6.406 1 93.38 205 ASP A N 1
ATOM 1630 C CA . ASP A 1 205 ? -14.352 27.703 6.031 1 93.38 205 ASP A CA 1
ATOM 1631 C C . ASP A 1 205 ? -15.75 28.281 6.215 1 93.38 205 ASP A C 1
ATOM 1633 O O . ASP A 1 205 ? -15.945 29.203 7.016 1 93.38 205 ASP A O 1
ATOM 1637 N N . LEU A 1 206 ? -16.625 27.641 5.457 1 91.44 206 LEU A N 1
ATOM 1638 C CA . LEU A 1 206 ? -18.031 27.953 5.734 1 91.44 206 LEU A CA 1
ATOM 1639 C C . LEU A 1 206 ? -18.375 27.641 7.188 1 91.44 206 LEU A C 1
ATOM 1641 O O . LEU A 1 206 ? -18.031 26.578 7.695 1 91.44 206 LEU A O 1
ATOM 1645 N N . PRO A 1 207 ? -18.984 28.719 7.809 1 87.56 207 PRO A N 1
ATOM 1646 C CA . PRO A 1 207 ? -19.375 28.453 9.188 1 87.56 207 PRO A CA 1
ATOM 1647 C C . PRO A 1 207 ? -20.281 27.234 9.32 1 87.56 207 PRO A C 1
ATOM 1649 O O . PRO A 1 207 ? -21.094 26.953 8.438 1 87.56 207 PRO A O 1
ATOM 1652 N N . ALA A 1 208 ? -20.031 26.5 10.305 1 82.56 208 ALA A N 1
ATOM 1653 C CA . ALA A 1 208 ? -20.812 25.328 10.648 1 82.56 208 ALA A CA 1
ATOM 1654 C C . ALA A 1 208 ? -21.297 25.391 12.102 1 82.56 208 ALA A C 1
ATOM 1656 O O . ALA A 1 208 ? -20.922 26.297 12.844 1 82.56 208 ALA A O 1
ATOM 1657 N N . ALA A 1 209 ? -22.219 24.484 12.461 1 72.25 209 ALA A N 1
ATOM 1658 C CA . ALA A 1 209 ? -22.75 24.469 13.82 1 72.25 209 ALA A CA 1
ATOM 1659 C C . ALA A 1 209 ? -21.641 24.328 14.852 1 72.25 209 ALA A C 1
ATOM 1661 O O . ALA A 1 209 ? -21.656 25.016 15.883 1 72.25 209 ALA A O 1
ATOM 1662 N N . ARG A 1 210 ? -20.656 23.562 14.547 1 74.25 210 ARG A N 1
ATOM 1663 C CA . ARG A 1 210 ? -19.562 23.344 15.492 1 74.25 210 ARG A CA 1
ATOM 1664 C C . ARG A 1 210 ? -18.625 24.547 15.523 1 74.25 210 ARG A C 1
ATOM 1666 O O . ARG A 1 210 ? -18 24.828 16.547 1 74.25 210 ARG A O 1
ATOM 1673 N N . HIS A 1 211 ? -18.547 25.141 14.422 1 81.06 211 HIS A N 1
ATOM 1674 C CA . HIS A 1 211 ? -17.703 26.328 14.312 1 81.06 211 HIS A CA 1
ATOM 1675 C C . HIS A 1 211 ? -18.438 27.484 13.656 1 81.06 211 HIS A C 1
ATOM 1677 O O . HIS A 1 211 ? -18.219 27.781 12.484 1 81.06 211 HIS A O 1
ATOM 1683 N N . PRO A 1 212 ? -19.172 28.188 14.5 1 82.94 212 PRO A N 1
ATOM 1684 C CA . PRO A 1 212 ? -20.016 29.25 13.945 1 82.94 212 PRO A CA 1
ATOM 1685 C C . PRO A 1 212 ? -19.203 30.484 13.555 1 82.94 212 PRO A C 1
ATOM 1687 O O . PRO A 1 212 ? -19.734 31.375 12.867 1 82.94 212 PRO A O 1
ATOM 1690 N N . ASN A 1 213 ? -18 30.641 13.938 1 89.94 213 ASN A N 1
ATOM 1691 C CA . ASN A 1 213 ? -17.094 31.734 13.602 1 89.94 213 ASN A CA 1
ATOM 1692 C C . ASN A 1 213 ? -17.672 33.094 14.023 1 89.94 213 ASN A C 1
ATOM 1694 O O . ASN A 1 213 ? -17.719 34.031 13.227 1 89.94 213 ASN A O 1
ATOM 1698 N N . TYR A 1 214 ? -18.078 33.156 15.273 1 92.62 214 TYR A N 1
ATOM 1699 C CA . TYR A 1 214 ? -18.625 34.375 15.82 1 92.62 214 TYR A CA 1
ATOM 1700 C C . TYR A 1 214 ? -17.594 35.5 15.789 1 92.62 214 TYR A C 1
ATOM 1702 O O . TYR A 1 214 ? -17.953 36.688 15.609 1 92.62 214 TYR A O 1
ATOM 1710 N N . ASP A 1 215 ? -16.359 35.125 15.922 1 95.38 215 ASP A N 1
ATOM 1711 C CA . ASP A 1 215 ? -15.297 36.125 15.891 1 95.38 215 ASP A CA 1
ATOM 1712 C C . ASP A 1 215 ? -15.281 36.875 14.562 1 95.38 215 ASP A C 1
ATOM 1714 O O . ASP A 1 215 ? -15.328 38.125 14.547 1 95.38 215 ASP A O 1
ATOM 1718 N N . THR A 1 216 ? -15.273 36.156 13.508 1 97 216 THR A N 1
ATOM 1719 C CA . THR A 1 216 ? -15.125 36.812 12.203 1 97 216 THR A CA 1
ATOM 1720 C C . THR A 1 216 ? -16.438 37.469 11.773 1 97 216 THR A C 1
ATOM 1722 O O . THR A 1 216 ? -16.422 38.469 11.055 1 97 216 THR A O 1
ATOM 1725 N N . GLU A 1 217 ? -17.531 36.875 12.219 1 95.81 217 GLU A N 1
ATOM 1726 C CA . GLU A 1 217 ? -18.812 37.531 11.977 1 95.81 217 GLU A CA 1
ATOM 1727 C C . GLU A 1 217 ? -18.844 38.938 12.594 1 95.81 217 GLU A C 1
ATOM 1729 O O . GLU A 1 217 ? -19.281 39.906 11.961 1 95.81 217 GLU A O 1
ATOM 1734 N N . TYR A 1 218 ? -18.406 38.969 13.781 1 96.19 218 TYR A N 1
ATOM 1735 C CA . TYR A 1 218 ? -18.375 40.25 14.469 1 96.19 218 TYR A CA 1
ATOM 1736 C C . TYR A 1 218 ? -17.438 41.219 13.758 1 96.19 218 TYR A C 1
ATOM 1738 O O . TYR A 1 218 ? -17.797 42.375 13.5 1 96.19 218 TYR A O 1
ATOM 1746 N N . LEU A 1 219 ? -16.219 40.781 13.477 1 97.38 219 LEU A N 1
ATOM 1747 C CA . LEU A 1 219 ? -15.227 41.656 12.82 1 97.38 219 LEU A CA 1
ATOM 1748 C C . LEU A 1 219 ? -15.766 42.188 11.5 1 97.38 219 LEU A C 1
ATOM 1750 O O . LEU A 1 219 ? -15.531 43.344 11.156 1 97.38 219 LEU A O 1
ATOM 1754 N N . ALA A 1 220 ? -16.438 41.375 10.805 1 97.19 220 ALA A N 1
ATOM 1755 C CA . ALA A 1 220 ? -17.016 41.812 9.539 1 97.19 220 ALA A CA 1
ATOM 1756 C C . ALA A 1 220 ? -18.156 42.781 9.766 1 97.19 220 ALA A C 1
ATOM 1758 O O . ALA A 1 220 ? -18.281 43.781 9.039 1 97.19 220 ALA A O 1
ATOM 1759 N N . SER A 1 221 ? -19.016 42.5 10.734 1 96.88 221 SER A N 1
ATOM 1760 C CA . SER A 1 221 ? -20.219 43.312 10.977 1 96.88 221 SER A CA 1
ATOM 1761 C C . SER A 1 221 ? -19.859 44.719 11.352 1 96.88 221 SER A C 1
ATOM 1763 O O . SER A 1 221 ? -20.609 45.656 11.031 1 96.88 221 SER A O 1
ATOM 1765 N N . VAL A 1 222 ? -18.75 44.875 11.992 1 96.38 222 VAL A N 1
ATOM 1766 C CA . VAL A 1 222 ? -18.391 46.219 12.43 1 96.38 222 VAL A CA 1
ATOM 1767 C C . VAL A 1 222 ? -17.438 46.844 11.422 1 96.38 222 VAL A C 1
ATOM 1769 O O . VAL A 1 222 ? -16.828 47.875 11.688 1 96.38 222 VAL A O 1
ATOM 1772 N N . GLY A 1 223 ? -17.203 46.188 10.32 1 96.12 223 GLY A N 1
ATOM 1773 C CA . GLY A 1 223 ? -16.453 46.75 9.203 1 96.12 223 GLY A CA 1
ATOM 1774 C C . GLY A 1 223 ? -14.953 46.656 9.367 1 96.12 223 GLY A C 1
ATOM 1775 O O . GLY A 1 223 ? -14.203 47.312 8.656 1 96.12 223 GLY A O 1
ATOM 1776 N N . VAL A 1 224 ? -14.516 45.781 10.234 1 96.5 224 VAL A N 1
ATOM 1777 C CA . VAL A 1 224 ? -13.094 45.688 10.57 1 96.5 224 VAL A CA 1
ATOM 1778 C C . VAL A 1 224 ? -12.406 44.75 9.586 1 96.5 224 VAL A C 1
ATOM 1780 O O . VAL A 1 224 ? -11.242 44.938 9.242 1 96.5 224 VAL A O 1
ATOM 1783 N N . ALA A 1 225 ? -13.125 43.75 9.164 1 98.06 225 ALA A N 1
ATOM 1784 C CA . ALA A 1 225 ? -12.492 42.719 8.312 1 98.06 225 ALA A CA 1
ATOM 1785 C C . ALA A 1 225 ? -13.406 42.344 7.156 1 98.06 225 ALA A C 1
ATOM 1787 O O . ALA A 1 225 ? -14.633 42.344 7.297 1 98.06 225 ALA A O 1
ATOM 1788 N N . GLN A 1 226 ? -12.797 42.125 5.988 1 98.25 226 GLN A N 1
ATOM 1789 C CA . GLN A 1 226 ? -13.469 41.406 4.902 1 98.25 226 GLN A CA 1
ATOM 1790 C C . GLN A 1 226 ? -13.32 39.906 5.062 1 98.25 226 GLN A C 1
ATOM 1792 O O . GLN A 1 226 ? -12.211 39.406 5.18 1 98.25 226 GLN A O 1
ATOM 1797 N N . VAL A 1 227 ? -14.477 39.281 5.129 1 98.12 227 VAL A N 1
ATOM 1798 C CA . VAL A 1 227 ? -14.453 37.844 5.371 1 98.12 227 VAL A CA 1
ATOM 1799 C C . VAL A 1 227 ? -15.023 37.094 4.168 1 98.12 227 VAL A C 1
ATOM 1801 O O . VAL A 1 227 ? -16.078 37.469 3.654 1 98.12 227 VAL A O 1
ATOM 1804 N N . ARG A 1 228 ? -14.273 36.156 3.643 1 98.06 228 ARG A N 1
ATOM 1805 C CA . ARG A 1 228 ? -14.766 35.219 2.615 1 98.06 228 ARG A CA 1
ATOM 1806 C C . ARG A 1 228 ? -14.711 33.781 3.098 1 98.06 228 ARG A C 1
ATOM 1808 O O . ARG A 1 228 ? -13.695 33.344 3.652 1 98.06 228 ARG A O 1
ATOM 1815 N N . SER A 1 229 ? -15.797 33.094 2.916 1 96.75 229 SER A N 1
ATOM 1816 C CA . SER A 1 229 ? -15.883 31.719 3.352 1 96.75 229 SER A CA 1
ATOM 1817 C C . SER A 1 229 ? -15.891 30.766 2.162 1 96.75 229 SER A C 1
ATOM 1819 O O . SER A 1 229 ? -16.719 30.891 1.256 1 96.75 229 SER A O 1
ATOM 1821 N N . LEU A 1 230 ? -14.977 29.844 2.15 1 96 230 LEU A N 1
ATOM 1822 C CA . LEU A 1 230 ? -14.875 28.859 1.08 1 96 230 LEU A CA 1
ATOM 1823 C C . LEU A 1 230 ? -15.836 27.703 1.319 1 96 230 LEU A C 1
ATOM 1825 O O . LEU A 1 230 ? -15.906 27.156 2.426 1 96 230 LEU A O 1
ATOM 1829 N N . ASN A 1 231 ? -16.609 27.328 0.269 1 93.81 231 ASN A N 1
ATOM 1830 C CA . ASN A 1 231 ? -17.5 26.156 0.296 1 93.81 231 ASN A CA 1
ATOM 1831 C C . ASN A 1 231 ? -16.844 24.938 -0.343 1 93.81 231 ASN A C 1
ATOM 1833 O O . ASN A 1 231 ? -17.078 24.641 -1.514 1 93.81 231 ASN A O 1
ATOM 1837 N N . PHE A 1 232 ? -16.141 24.203 0.388 1 90.25 232 PHE A N 1
ATOM 1838 C CA . PHE A 1 232 ? -15.367 23.078 -0.127 1 90.25 232 PHE A CA 1
ATOM 1839 C C . PHE A 1 232 ? -16.281 22.016 -0.726 1 90.25 232 PHE A C 1
ATOM 1841 O O . PHE A 1 232 ? -15.922 21.359 -1.703 1 90.25 232 PHE A O 1
ATOM 1848 N N . ARG A 1 233 ? -17.406 21.781 -0.13 1 86.94 233 ARG A N 1
ATOM 1849 C CA . ARG A 1 233 ? -18.344 20.812 -0.68 1 86.94 233 ARG A CA 1
ATOM 1850 C C . ARG A 1 233 ? -18.719 21.172 -2.115 1 86.94 233 ARG A C 1
ATOM 1852 O O . ARG A 1 233 ? -18.797 20.297 -2.977 1 86.94 233 ARG A O 1
ATOM 1859 N N . LYS A 1 234 ? -18.938 22.391 -2.291 1 91.75 234 LYS A N 1
ATOM 1860 C CA . LYS A 1 234 ? -19.297 22.859 -3.629 1 91.75 234 LYS A CA 1
ATOM 1861 C C . LYS A 1 234 ? -18.078 22.859 -4.551 1 91.75 234 LYS A C 1
ATOM 1863 O O . LYS A 1 234 ? -18.188 22.516 -5.73 1 91.75 234 LYS A O 1
ATOM 1868 N N . LEU A 1 235 ? -16.984 23.266 -4.031 1 93 235 LEU A N 1
ATOM 1869 C CA . LEU A 1 235 ? -15.797 23.484 -4.84 1 93 235 LEU A CA 1
ATOM 1870 C C . LEU A 1 235 ? -15.18 22.172 -5.266 1 93 235 LEU A C 1
ATOM 1872 O O . LEU A 1 235 ? -14.734 22.016 -6.406 1 93 235 LEU A O 1
ATOM 1876 N N . VAL A 1 236 ? -15.133 21.203 -4.332 1 88.88 236 VAL A N 1
ATOM 1877 C CA . VAL A 1 236 ? -14.383 20 -4.664 1 88.88 236 VAL A CA 1
ATOM 1878 C C . VAL A 1 236 ? -15.07 18.781 -4.059 1 88.88 236 VAL A C 1
ATOM 1880 O O . VAL A 1 236 ? -14.523 17.672 -4.086 1 88.88 236 VAL A O 1
ATOM 1883 N N . GLY A 1 237 ? -16.203 18.938 -3.469 1 81.94 237 GLY A N 1
ATOM 1884 C CA . GLY A 1 237 ? -17.016 17.812 -3.016 1 81.94 237 GLY A CA 1
ATOM 1885 C C . GLY A 1 237 ? -16.922 17.578 -1.52 1 81.94 237 GLY A C 1
ATOM 1886 O O . GLY A 1 237 ? -17.875 17.109 -0.899 1 81.94 237 GLY A O 1
ATOM 1887 N N . ALA A 1 238 ? -15.688 17.812 -0.939 1 81.69 238 ALA A N 1
ATOM 1888 C CA . ALA A 1 238 ? -15.477 17.609 0.493 1 81.69 238 ALA A CA 1
ATOM 1889 C C . ALA A 1 238 ? -14.195 18.312 0.954 1 81.69 238 ALA A C 1
ATOM 1891 O O . ALA A 1 238 ? -13.445 18.844 0.137 1 81.69 238 ALA A O 1
ATOM 1892 N N . GLY A 1 239 ? -14.172 18.453 2.299 1 83.06 239 GLY A N 1
ATOM 1893 C CA . GLY A 1 239 ? -12.93 18.969 2.85 1 83.06 239 GLY A CA 1
ATOM 1894 C C . GLY A 1 239 ? -13.109 20.297 3.566 1 83.06 239 GLY A C 1
ATOM 1895 O O . GLY A 1 239 ? -14.227 20.797 3.689 1 83.06 239 GLY A O 1
ATOM 1896 N N . ILE A 1 240 ? -11.938 20.812 4.074 1 86.44 240 ILE A N 1
ATOM 1897 C CA . ILE A 1 240 ? -11.898 22.078 4.816 1 86.44 240 ILE A CA 1
ATOM 1898 C C . ILE A 1 240 ? -10.641 22.859 4.453 1 86.44 240 ILE A C 1
ATOM 1900 O O . ILE A 1 240 ? -9.703 22.297 3.873 1 86.44 240 ILE A O 1
ATOM 1904 N N . LEU A 1 241 ? -10.742 24.078 4.77 1 91.12 241 LEU A N 1
ATOM 1905 C CA . LEU A 1 241 ? -9.539 24.891 4.695 1 91.12 241 LEU A CA 1
ATOM 1906 C C . LEU A 1 241 ? -8.641 24.656 5.906 1 91.12 241 LEU A C 1
ATOM 1908 O O . LEU A 1 241 ? -8.75 25.359 6.914 1 91.12 241 LEU A O 1
ATOM 1912 N N . HIS A 1 242 ? -7.723 23.734 5.699 1 90 242 HIS A N 1
ATOM 1913 C CA . HIS A 1 242 ? -6.918 23.281 6.832 1 90 242 HIS A CA 1
ATOM 1914 C C . HIS A 1 242 ? -5.645 24.109 6.969 1 90 242 HIS A C 1
ATOM 1916 O O . HIS A 1 242 ? -4.867 23.906 7.906 1 90 242 HIS A O 1
ATOM 1922 N N . THR A 1 243 ? -5.492 25.078 6.113 1 90.25 243 THR A N 1
ATOM 1923 C CA . THR A 1 243 ? -4.348 25.984 6.164 1 90.25 243 THR A CA 1
ATOM 1924 C C . THR A 1 243 ? -4.504 27 7.301 1 90.25 243 THR A C 1
ATOM 1926 O O . THR A 1 243 ? -5.594 27.531 7.516 1 90.25 243 THR A O 1
ATOM 1929 N N . LYS A 1 244 ? -3.443 27.188 8.039 1 93.81 244 LYS A N 1
ATOM 1930 C CA . LYS A 1 244 ? -3.334 28.281 9 1 93.81 244 LYS A CA 1
ATOM 1931 C C . LYS A 1 244 ? -2.205 29.234 8.625 1 93.81 244 LYS A C 1
ATOM 1933 O O . LYS A 1 244 ? -1.028 28.891 8.734 1 93.81 244 LYS A O 1
ATOM 1938 N N . LEU A 1 245 ? -2.688 30.375 8.203 1 95.75 245 LEU A N 1
ATOM 1939 C CA . LEU A 1 245 ? -1.738 31.297 7.574 1 95.75 245 LEU A CA 1
ATOM 1940 C C . LEU A 1 245 ? -2.018 32.75 7.988 1 95.75 245 LEU A C 1
ATOM 1942 O O . LEU A 1 245 ? -3.174 33.156 8.016 1 95.75 245 LEU A O 1
ATOM 1946 N N . TRP A 1 246 ? -0.963 33.469 8.469 1 97.75 246 TRP A N 1
ATOM 1947 C CA . TRP A 1 246 ? -0.95 34.906 8.656 1 97.75 246 TRP A CA 1
ATOM 1948 C C . TRP A 1 246 ? 0.042 35.562 7.707 1 97.75 246 TRP A C 1
ATOM 1950 O O . TRP A 1 246 ? 1.195 35.156 7.609 1 97.75 246 TRP A O 1
ATOM 1960 N N . ILE A 1 247 ? -0.431 36.562 7.004 1 97.75 247 ILE A N 1
ATOM 1961 C CA . ILE A 1 247 ? 0.446 37.406 6.199 1 97.75 247 ILE A CA 1
ATOM 1962 C C . ILE A 1 247 ? 0.237 38.875 6.574 1 97.75 247 ILE A C 1
ATOM 1964 O O . ILE A 1 247 ? -0.897 39.375 6.609 1 97.75 247 ILE A O 1
ATOM 1968 N N . VAL A 1 248 ? 1.365 39.562 6.852 1 97.81 248 VAL A N 1
ATOM 1969 C CA . VAL A 1 248 ? 1.286 40.969 7.211 1 97.81 248 VAL A CA 1
ATOM 1970 C C . VAL A 1 248 ? 2.082 41.812 6.211 1 97.81 248 VAL A C 1
ATOM 1972 O O . VAL A 1 248 ? 3.285 41.594 6.035 1 97.81 248 VAL A O 1
ATOM 1975 N N . ASP A 1 249 ? 1.435 42.688 5.551 1 97.25 249 ASP A N 1
ATOM 1976 C CA . ASP A 1 249 ? 1.995 43.688 4.625 1 97.25 249 ASP A CA 1
ATOM 1977 C C . ASP A 1 249 ? 2.775 43 3.504 1 97.25 249 ASP A C 1
ATOM 1979 O O . ASP A 1 249 ? 3.578 43.625 2.82 1 97.25 249 ASP A O 1
ATOM 1983 N N . ARG A 1 250 ? 2.662 41.656 3.434 1 95.88 250 ARG A N 1
ATOM 1984 C CA . ARG A 1 250 ? 3.422 40.844 2.504 1 95.88 250 ARG A CA 1
ATOM 1985 C C . ARG A 1 250 ? 4.922 40.969 2.742 1 95.88 250 ARG A C 1
ATOM 1987 O O . ARG A 1 250 ? 5.703 41.031 1.79 1 95.88 250 ARG A O 1
ATOM 1994 N N . LYS A 1 251 ? 5.188 41.156 3.969 1 94.19 251 LYS A N 1
ATOM 1995 C CA . LYS A 1 251 ? 6.57 41.25 4.43 1 94.19 251 LYS A CA 1
ATOM 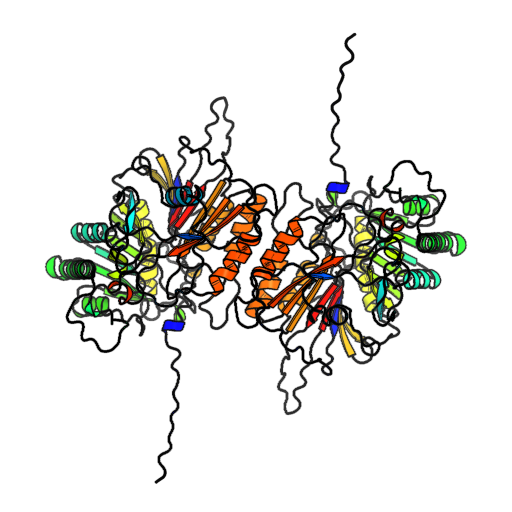1996 C C . LYS A 1 251 ? 6.914 40.125 5.41 1 94.19 251 LYS A C 1
ATOM 1998 O O . LYS A 1 251 ? 8.078 39.75 5.547 1 94.19 251 LYS A O 1
ATOM 2003 N N . SER A 1 252 ? 5.922 39.656 6.047 1 95.31 252 SER A N 1
ATOM 2004 C CA . SER A 1 252 ? 6.109 38.531 6.969 1 95.31 252 SER A CA 1
ATOM 2005 C C . SER A 1 252 ? 4.945 37.531 6.887 1 95.31 252 SER A C 1
ATOM 2007 O O . SER A 1 252 ? 3.855 37.906 6.438 1 95.31 252 SER A O 1
ATOM 2009 N N . ALA A 1 253 ? 5.238 36.312 7.25 1 94.81 253 ALA A N 1
ATOM 2010 C CA . ALA A 1 253 ? 4.211 35.281 7.203 1 94.81 253 ALA A CA 1
ATOM 2011 C C . ALA A 1 253 ? 4.414 34.25 8.32 1 94.81 253 ALA A C 1
ATOM 2013 O O . ALA A 1 253 ? 5.543 34 8.75 1 94.81 253 ALA A O 1
ATOM 2014 N N . TYR A 1 254 ? 3.336 33.781 8.859 1 94 254 TYR A N 1
ATOM 2015 C CA . TYR A 1 254 ? 3.291 32.625 9.75 1 94 254 TYR A CA 1
ATOM 2016 C C . TYR A 1 254 ? 2.484 31.5 9.133 1 94 254 TYR A C 1
ATOM 2018 O O . TYR A 1 254 ? 1.396 31.719 8.594 1 94 254 TYR A O 1
ATOM 2026 N N . VAL A 1 255 ? 3.037 30.328 9.055 1 91.62 255 VAL A N 1
ATOM 2027 C CA . VAL A 1 255 ? 2.342 29.109 8.672 1 91.62 255 VAL A CA 1
ATOM 2028 C C . VAL A 1 255 ? 2.545 28.031 9.734 1 91.62 255 VAL A C 1
ATOM 2030 O O . VAL A 1 255 ? 3.668 27.812 10.195 1 91.62 255 VAL A O 1
ATOM 2033 N N . GLY A 1 256 ? 1.412 27.422 10.133 1 89.81 256 GLY A N 1
ATOM 2034 C CA . GLY A 1 256 ? 1.572 26.406 11.164 1 89.81 256 GLY A CA 1
ATOM 2035 C C . GLY A 1 256 ? 0.317 25.594 11.391 1 89.81 256 GLY A C 1
ATOM 2036 O O . GLY A 1 256 ? -0.566 25.547 10.531 1 89.81 256 GLY A O 1
ATOM 2037 N N . SER A 1 257 ? 0.331 24.875 12.547 1 90.38 257 SER A N 1
ATOM 2038 C CA . SER A 1 257 ? -0.772 23.984 12.859 1 90.38 257 SER A CA 1
ATOM 2039 C C . SER A 1 257 ? -1.834 24.672 13.703 1 90.38 257 SER A C 1
ATOM 2041 O O . SER A 1 257 ? -2.934 24.156 13.883 1 90.38 257 SER A O 1
ATOM 2043 N N . ALA A 1 258 ? -1.609 25.906 14.125 1 93.94 258 ALA A N 1
ATOM 2044 C CA . ALA A 1 258 ? -2.484 26.562 15.094 1 93.94 258 ALA A CA 1
ATOM 2045 C C . ALA A 1 258 ? -3.691 27.203 14.414 1 93.94 258 ALA A C 1
ATOM 2047 O O . ALA A 1 258 ? -3.543 28.109 13.594 1 93.94 258 ALA A O 1
ATOM 2048 N N . ASN A 1 259 ? -4.852 26.734 14.758 1 92.12 259 ASN A N 1
ATOM 2049 C CA . ASN A 1 259 ? -6.078 27.422 14.359 1 92.12 259 ASN A CA 1
ATOM 2050 C C . ASN A 1 259 ? -6.254 28.734 15.102 1 92.12 259 ASN A C 1
ATOM 2052 O O . ASN A 1 259 ? -5.559 29 16.078 1 92.12 259 ASN A O 1
ATOM 2056 N N . LEU A 1 260 ? -7.148 29.578 14.547 1 96.19 260 LEU A N 1
ATOM 2057 C CA . LEU A 1 260 ? -7.453 30.812 15.266 1 96.19 260 LEU A CA 1
ATOM 2058 C C . LEU A 1 260 ? -8.367 30.531 16.453 1 96.19 260 LEU A C 1
ATOM 2060 O O . LEU A 1 260 ? -9.539 30.906 16.438 1 96.19 260 LEU A O 1
ATOM 2064 N N . ASP A 1 261 ? -7.789 29.922 17.422 1 95.31 261 ASP A N 1
ATOM 2065 C CA . ASP A 1 261 ? -8.383 29.375 18.641 1 95.31 261 ASP A CA 1
ATOM 2066 C C . ASP A 1 261 ? -7.516 29.672 19.859 1 95.31 261 ASP A C 1
ATOM 2068 O O . ASP A 1 261 ? -6.297 29.484 19.812 1 95.31 261 ASP A O 1
ATOM 2072 N N . TRP A 1 262 ? -8.195 30.234 20.922 1 96.69 262 TRP A N 1
ATOM 2073 C CA . TRP A 1 262 ? -7.375 30.531 22.094 1 96.69 262 TRP A CA 1
ATOM 2074 C C . TRP A 1 262 ? -6.758 29.25 22.656 1 96.69 262 TRP A C 1
ATOM 2076 O O . TRP A 1 262 ? -5.672 29.281 23.234 1 96.69 262 TRP A O 1
ATOM 2086 N N . ARG A 1 263 ? -7.32 28.125 22.469 1 96.31 263 ARG A N 1
ATOM 2087 C CA . ARG A 1 263 ? -6.77 26.844 22.922 1 96.31 263 ARG A CA 1
ATOM 2088 C C . ARG A 1 263 ? -5.473 26.516 22.188 1 96.31 263 ARG A C 1
ATOM 2090 O O . ARG A 1 263 ? -4.566 25.906 22.766 1 96.31 263 ARG A O 1
ATOM 2097 N N . SER A 1 264 ? -5.371 26.859 20.922 1 96.56 264 SER A N 1
ATOM 2098 C CA . SER A 1 264 ? -4.164 26.641 20.141 1 96.56 264 SER A CA 1
ATOM 2099 C C . SER A 1 264 ? -2.984 27.438 20.703 1 96.56 264 SER A C 1
ATOM 2101 O O . SER A 1 264 ? -1.827 27.125 20.422 1 96.56 264 SER A O 1
ATOM 2103 N N . LEU A 1 265 ? -3.287 28.453 21.484 1 97.62 265 LEU A N 1
ATOM 2104 C CA . LEU A 1 265 ? -2.236 29.328 22.016 1 97.62 265 LEU A CA 1
ATOM 2105 C C . LEU A 1 265 ? -1.737 28.812 23.375 1 97.62 265 LEU A C 1
ATOM 2107 O O . LEU A 1 265 ? -0.573 29.016 23.719 1 97.62 265 LEU A O 1
ATOM 2111 N N . THR A 1 266 ? -2.643 28.078 24.094 1 96.25 266 THR A N 1
ATOM 2112 C CA . THR A 1 266 ? -2.252 27.844 25.469 1 96.25 266 THR A CA 1
ATOM 2113 C C . THR A 1 266 ? -2.52 26.406 25.891 1 96.25 266 THR A C 1
ATOM 2115 O O . THR A 1 266 ? -1.999 25.938 26.906 1 96.25 266 THR A O 1
ATOM 2118 N N . GLN A 1 267 ? -3.344 25.641 25.172 1 95.62 267 GLN A N 1
ATOM 2119 C CA . GLN A 1 267 ? -3.809 24.344 25.672 1 95.62 267 GLN A CA 1
ATOM 2120 C C . GLN A 1 267 ? -3.445 23.219 24.703 1 95.62 267 GLN A C 1
ATOM 2122 O O . GLN A 1 267 ? -3.48 22.047 25.078 1 95.62 267 GLN A O 1
ATOM 2127 N N . VAL A 1 268 ? -3.166 23.531 23.5 1 95.06 268 VAL A N 1
ATOM 2128 C CA . VAL A 1 268 ? -2.857 22.578 22.438 1 95.06 268 VAL A CA 1
ATOM 2129 C C . VAL A 1 268 ? -1.414 22.766 21.984 1 95.06 268 VAL A C 1
ATOM 2131 O O . VAL A 1 268 ? -0.925 23.891 21.891 1 95.06 268 VAL A O 1
ATOM 2134 N N . LYS A 1 269 ? -0.746 21.688 21.797 1 90.88 269 LYS A N 1
ATOM 2135 C CA . LYS A 1 269 ? 0.608 21.781 21.266 1 90.88 269 LYS A CA 1
ATOM 2136 C C . LYS A 1 269 ? 0.586 22.062 19.766 1 90.88 269 LYS A C 1
ATOM 2138 O O . LYS A 1 269 ? -0.024 21.312 19 1 90.88 269 LYS A O 1
ATOM 2143 N N . GLU A 1 270 ? 1.186 23.188 19.391 1 90.81 270 GLU A N 1
ATOM 2144 C CA . GLU A 1 270 ? 1.222 23.609 17.984 1 90.81 270 GLU A CA 1
ATOM 2145 C C . GLU A 1 270 ? 2.648 23.906 17.531 1 90.81 270 GLU A C 1
ATOM 2147 O O . GLU A 1 270 ? 3.52 24.188 18.359 1 90.81 270 GLU A O 1
ATOM 2152 N N . MET A 1 271 ? 2.812 23.781 16.234 1 86 271 MET A N 1
ATOM 2153 C CA . MET A 1 271 ? 4.09 24.141 15.625 1 86 271 MET A CA 1
ATOM 2154 C C . MET A 1 271 ? 3.875 24.906 14.32 1 86 271 MET A C 1
ATOM 2156 O O . MET A 1 271 ? 2.93 24.609 13.578 1 86 271 MET A O 1
ATOM 2160 N N . GLY A 1 272 ? 4.738 25.891 14.133 1 85.88 272 GLY A N 1
ATOM 2161 C CA . GLY A 1 272 ? 4.703 26.656 12.891 1 85.88 272 GLY A CA 1
ATOM 2162 C C . GLY A 1 272 ? 6.039 27.297 12.539 1 85.88 272 GLY A C 1
ATOM 2163 O O . GLY A 1 272 ? 7.051 27.016 13.18 1 85.88 272 GLY A O 1
ATOM 2164 N N . ILE A 1 273 ? 5.992 28.047 11.453 1 84.44 273 ILE A N 1
ATOM 2165 C CA . ILE A 1 273 ? 7.156 28.797 11 1 84.44 273 ILE A CA 1
ATOM 2166 C C . ILE A 1 273 ? 6.785 30.266 10.797 1 84.44 273 ILE A C 1
ATOM 2168 O O . ILE A 1 273 ? 5.699 30.578 10.312 1 84.44 273 ILE A O 1
ATOM 2172 N N . TYR A 1 274 ? 7.68 31.047 11.344 1 89.38 274 TYR A N 1
ATOM 2173 C CA . TYR A 1 274 ? 7.586 32.5 11.125 1 89.38 274 TYR A CA 1
ATOM 2174 C C . TYR A 1 274 ? 8.672 32.969 10.172 1 89.38 274 TYR A C 1
ATOM 2176 O O . TYR A 1 274 ? 9.852 32.656 10.344 1 89.38 274 TYR A O 1
ATOM 2184 N N . ILE A 1 275 ? 8.227 33.688 9.125 1 85.69 275 ILE A N 1
ATOM 2185 C CA . ILE A 1 275 ? 9.125 34.156 8.078 1 85.69 275 ILE A CA 1
ATOM 2186 C C . ILE A 1 275 ? 9.07 35.688 8.016 1 85.69 275 ILE A C 1
ATOM 2188 O O . ILE A 1 275 ? 7.988 36.281 7.953 1 85.69 275 ILE A O 1
ATOM 2192 N N . LYS A 1 276 ? 10.242 36.281 8.094 1 87.62 276 LYS A N 1
ATOM 2193 C CA . LYS A 1 276 ? 10.305 37.75 7.957 1 87.62 276 LYS A CA 1
ATOM 2194 C C . LYS A 1 276 ? 11.438 38.156 7.012 1 87.62 276 LYS A C 1
ATOM 2196 O O . LYS A 1 276 ? 12.43 37.438 6.875 1 87.62 276 LYS A O 1
ATOM 2201 N N . ASN A 1 277 ? 11.227 39.219 6.293 1 79.38 277 ASN A N 1
ATOM 2202 C CA . ASN A 1 277 ? 12.203 39.875 5.414 1 79.38 277 ASN A CA 1
ATOM 2203 C C . ASN A 1 277 ? 12.633 38.938 4.285 1 79.38 277 ASN A C 1
ATOM 2205 O O . ASN A 1 277 ? 13.82 38.875 3.955 1 79.38 277 ASN A O 1
ATOM 2209 N N . CYS A 1 278 ? 11.812 38.125 3.867 1 83.5 278 CYS A N 1
ATOM 2210 C CA . CYS A 1 278 ? 11.969 37.281 2.68 1 83.5 278 CYS A CA 1
ATOM 2211 C C . CYS A 1 278 ? 10.828 37.5 1.695 1 83.5 278 CYS A C 1
ATOM 2213 O O . CYS A 1 278 ? 9.953 36.656 1.54 1 83.5 278 CYS A O 1
ATOM 2215 N N . SER A 1 279 ? 11.023 38.562 0.995 1 86.44 279 SER A N 1
ATOM 2216 C CA . SER A 1 279 ? 9.93 39.062 0.178 1 86.44 279 SER A CA 1
ATOM 2217 C C . SER A 1 279 ? 9.508 38.031 -0.871 1 86.44 279 SER A C 1
ATOM 2219 O O . SER A 1 279 ? 8.312 37.875 -1.152 1 86.44 279 SER A O 1
ATOM 2221 N N . CYS A 1 280 ? 10.469 37.312 -1.414 1 87.62 280 CYS A N 1
ATOM 2222 C CA . CYS A 1 280 ? 10.148 36.344 -2.451 1 87.62 280 CYS A CA 1
ATOM 2223 C C . CYS A 1 280 ? 9.281 35.219 -1.898 1 87.62 280 CYS A C 1
ATOM 2225 O O . CYS A 1 280 ? 8.258 34.875 -2.49 1 87.62 280 CYS A O 1
ATOM 2227 N N . LEU A 1 281 ? 9.648 34.688 -0.787 1 88.19 281 LEU A N 1
ATOM 2228 C CA . LEU A 1 281 ? 8.898 33.594 -0.185 1 88.19 281 LEU A CA 1
ATOM 2229 C C . LEU A 1 281 ? 7.543 34.062 0.319 1 88.19 281 LEU A C 1
ATOM 2231 O O . LEU A 1 281 ? 6.527 33.406 0.109 1 88.19 281 LEU A O 1
ATOM 2235 N N . VAL A 1 282 ? 7.496 35.219 0.945 1 93.38 282 VAL A N 1
ATOM 2236 C CA . VAL A 1 282 ? 6.25 35.719 1.511 1 93.38 282 VAL A CA 1
ATOM 2237 C C . VAL A 1 282 ? 5.262 36.031 0.388 1 93.38 282 VAL A C 1
ATOM 2239 O O . VAL A 1 282 ? 4.066 35.781 0.517 1 93.38 282 VAL A O 1
ATOM 2242 N N . ASN A 1 283 ? 5.805 36.562 -0.656 1 94.5 283 ASN A N 1
ATOM 2243 C CA . ASN A 1 283 ? 4.941 36.812 -1.801 1 94.5 283 ASN A CA 1
ATOM 2244 C C . ASN A 1 283 ? 4.391 35.531 -2.404 1 94.5 283 ASN A C 1
ATOM 2246 O O . ASN A 1 283 ? 3.246 35.5 -2.859 1 94.5 283 ASN A O 1
ATOM 2250 N N . ASP A 1 284 ? 5.262 34.562 -2.461 1 93.75 284 ASP A N 1
ATOM 2251 C CA . ASP A 1 284 ? 4.797 33.281 -2.979 1 93.75 284 ASP A CA 1
ATOM 2252 C C . ASP A 1 284 ? 3.719 32.688 -2.074 1 93.75 284 ASP A C 1
ATOM 2254 O O . ASP A 1 284 ? 2.717 32.156 -2.561 1 93.75 284 ASP A O 1
ATOM 2258 N N . ILE A 1 285 ? 3.898 32.781 -0.819 1 94.5 285 ILE A N 1
ATOM 2259 C CA . ILE A 1 285 ? 2.896 32.344 0.146 1 94.5 285 ILE A CA 1
ATOM 2260 C C . ILE A 1 285 ? 1.625 33.188 -0.018 1 94.5 285 ILE A C 1
ATOM 2262 O O . ILE A 1 285 ? 0.515 32.656 0.108 1 94.5 285 ILE A O 1
ATOM 2266 N N . GLY A 1 286 ? 1.812 34.438 -0.327 1 97.38 286 GLY A N 1
ATOM 2267 C CA . GLY A 1 286 ? 0.683 35.312 -0.599 1 97.38 286 GLY A CA 1
ATOM 2268 C C . GLY A 1 286 ? -0.181 34.812 -1.75 1 97.38 286 GLY A C 1
ATOM 2269 O O . GLY A 1 286 ? -1.401 35 -1.733 1 97.38 286 GLY A O 1
ATOM 2270 N N . LYS A 1 287 ? 0.441 34.219 -2.719 1 97.38 287 LYS A N 1
ATOM 2271 C CA . LYS A 1 287 ? -0.307 33.656 -3.85 1 97.38 287 LYS A CA 1
ATOM 2272 C C . LYS A 1 287 ? -1.249 32.562 -3.402 1 97.38 287 LYS A C 1
ATOM 2274 O O . LYS A 1 287 ? -2.322 32.375 -3.982 1 97.38 287 LYS A O 1
ATOM 2279 N N . ILE A 1 288 ? -0.831 31.797 -2.402 1 96 288 ILE A N 1
ATOM 2280 C CA . ILE A 1 288 ? -1.694 30.766 -1.846 1 96 288 ILE A CA 1
ATOM 2281 C C . ILE A 1 288 ? -2.938 31.406 -1.23 1 96 288 ILE A C 1
ATOM 2283 O O . ILE A 1 288 ? -4.059 30.938 -1.459 1 96 288 ILE A O 1
ATOM 2287 N N . PHE A 1 289 ? -2.719 32.469 -0.499 1 98 289 PHE A N 1
ATOM 2288 C CA . PHE A 1 289 ? -3.852 33.188 0.052 1 98 289 PHE A CA 1
ATOM 2289 C C . PHE A 1 289 ? -4.754 33.719 -1.062 1 98 289 PHE A C 1
ATOM 2291 O O . PHE A 1 289 ? -5.98 33.656 -0.943 1 98 289 PHE A O 1
ATOM 2298 N N . ASP A 1 290 ? -4.16 34.219 -2.117 1 98.56 290 ASP A N 1
ATOM 2299 C CA . ASP A 1 290 ? -4.934 34.781 -3.227 1 98.56 290 ASP A CA 1
ATOM 2300 C C . ASP A 1 290 ? -5.848 33.719 -3.836 1 98.56 290 ASP A C 1
ATOM 2302 O O . ASP A 1 290 ? -6.965 34.031 -4.258 1 98.56 290 ASP A O 1
ATOM 2306 N N . VAL A 1 291 ? -5.363 32.5 -3.891 1 97.75 291 VAL A N 1
ATOM 2307 C CA . VAL A 1 291 ? -6.184 31.406 -4.387 1 97.75 291 VAL A CA 1
ATOM 2308 C C . VAL A 1 291 ? -7.406 31.234 -3.494 1 97.75 291 VAL A C 1
ATOM 2310 O O . VAL A 1 291 ? -8.531 31.141 -3.986 1 97.75 291 VAL A O 1
ATOM 2313 N N . TYR A 1 292 ? -7.191 31.219 -2.193 1 97.94 292 TYR A N 1
ATOM 2314 C CA . TYR A 1 292 ? -8.305 31.078 -1.26 1 97.94 292 TYR A CA 1
ATOM 2315 C C . TYR A 1 292 ? -9.266 32.25 -1.387 1 97.94 292 TYR A C 1
ATOM 2317 O O . TYR A 1 292 ? -10.484 32.062 -1.35 1 97.94 292 TYR A O 1
ATOM 2325 N N . TRP A 1 293 ? -8.68 33.406 -1.541 1 98.38 293 TRP A N 1
ATOM 2326 C CA . TRP A 1 293 ? -9.484 34.625 -1.63 1 98.38 293 TRP A CA 1
ATOM 2327 C C . TRP A 1 293 ? -10.367 34.594 -2.871 1 98.38 293 TRP A C 1
ATOM 2329 O O . TRP A 1 293 ? -11.523 35.031 -2.822 1 98.38 293 TRP A O 1
ATOM 2339 N N . MET A 1 294 ? -9.852 34.062 -3.924 1 97.94 294 MET A N 1
ATOM 2340 C CA . MET A 1 294 ? -10.609 33.938 -5.16 1 97.94 294 MET A CA 1
ATOM 2341 C C . MET A 1 294 ? -11.734 32.906 -4.992 1 97.94 294 MET A C 1
ATOM 2343 O O . MET A 1 294 ? -12.859 33.156 -5.434 1 97.94 294 MET A O 1
ATOM 2347 N N . LEU A 1 295 ? -11.445 31.859 -4.324 1 97.88 295 LEU A N 1
ATOM 2348 C CA . LEU A 1 295 ? -12.391 30.766 -4.191 1 97.88 295 LEU A CA 1
ATOM 2349 C C . LEU A 1 295 ? -13.445 31.078 -3.133 1 97.88 295 LEU A C 1
ATOM 2351 O O . LEU A 1 295 ? -14.445 30.375 -3.023 1 97.88 295 LEU A O 1
ATOM 2355 N N . GLY A 1 296 ? -13.188 32.156 -2.361 1 97.56 296 GLY A N 1
ATOM 2356 C CA . GLY A 1 296 ? -14.141 32.562 -1.348 1 97.56 296 GLY A CA 1
ATOM 2357 C C . GLY A 1 296 ? -15.234 33.469 -1.895 1 97.56 296 GLY A C 1
ATOM 2358 O O . GLY A 1 296 ? -16.156 33.844 -1.171 1 97.56 296 GLY A O 1
ATOM 2359 N N . LEU A 1 297 ? -15.18 33.812 -3.117 1 96.31 297 LEU A N 1
ATOM 2360 C CA . LEU A 1 297 ? -16.234 34.625 -3.748 1 96.31 297 LEU A CA 1
ATOM 2361 C C . LEU A 1 297 ? -17.516 33.812 -3.859 1 96.31 297 LEU A C 1
ATOM 2363 O O . LEU A 1 297 ? -17.484 32.594 -3.963 1 96.31 297 LEU A O 1
ATOM 2367 N N . PRO A 1 298 ? -18.578 34.656 -3.826 1 92.31 298 PRO A N 1
ATOM 2368 C CA . PRO A 1 298 ? -19.859 33.938 -4.027 1 92.31 298 PRO A CA 1
ATOM 2369 C C . PRO A 1 298 ? -19.906 33.188 -5.352 1 92.31 298 PRO A C 1
ATOM 2371 O O . PRO A 1 298 ? -19.484 33.719 -6.387 1 92.31 298 PRO A O 1
ATOM 2374 N N . ASN A 1 299 ? -20.25 31.984 -5.418 1 91.56 299 ASN A N 1
ATOM 2375 C CA . ASN A 1 299 ? -20.438 31.109 -6.574 1 91.56 299 ASN A CA 1
ATOM 2376 C C . ASN A 1 299 ? -19.109 30.781 -7.242 1 91.56 299 ASN A C 1
ATOM 2378 O O . ASN A 1 299 ? -19.062 30.516 -8.445 1 91.56 299 ASN A O 1
ATOM 2382 N N . ALA A 1 300 ? -18.109 30.938 -6.516 1 95.44 300 ALA A N 1
ATOM 2383 C CA . ALA A 1 300 ? -16.781 30.609 -7.055 1 95.44 300 ALA A CA 1
ATOM 2384 C C . ALA A 1 300 ? -16.75 29.141 -7.508 1 95.44 300 ALA A C 1
ATOM 2386 O O . ALA A 1 300 ? -17.406 28.297 -6.93 1 95.44 300 ALA A O 1
ATOM 2387 N N . VAL A 1 301 ? -15.992 28.922 -8.648 1 96.06 301 VAL A N 1
ATOM 2388 C CA . VAL A 1 301 ? -15.688 27.578 -9.148 1 96.06 301 VAL A CA 1
ATOM 2389 C C . VAL A 1 301 ? -14.18 27.422 -9.328 1 96.06 301 VAL A C 1
ATOM 2391 O O . VAL A 1 301 ? -13.477 28.406 -9.609 1 96.06 301 VAL A O 1
ATOM 2394 N N . VAL A 1 302 ? -13.727 26.203 -9.078 1 96.81 302 VAL A N 1
ATOM 2395 C CA . VAL A 1 302 ? -12.312 25.969 -9.344 1 96.81 302 VAL A CA 1
ATOM 2396 C C . VAL A 1 302 ? -12.039 26.094 -10.836 1 96.81 302 VAL A C 1
ATOM 2398 O O . VAL A 1 302 ? -12.617 25.359 -11.648 1 96.81 302 VAL A O 1
ATOM 2401 N N . PRO A 1 303 ? -11.164 26.953 -11.211 1 96.44 303 PRO A N 1
ATOM 2402 C CA . PRO A 1 303 ? -10.938 27.141 -12.648 1 96.44 303 PRO A CA 1
ATOM 2403 C C . PRO A 1 303 ? -10.141 26 -13.273 1 96.44 303 PRO A C 1
ATOM 2405 O O . PRO A 1 303 ? -9.328 25.359 -12.594 1 96.44 303 PRO A O 1
ATOM 2408 N N . SER A 1 304 ? -10.344 25.781 -14.539 1 94.44 304 SER A N 1
ATOM 2409 C CA . SER A 1 304 ? -9.555 24.797 -15.266 1 94.44 304 SER A CA 1
ATOM 2410 C C . SER A 1 304 ? -8.117 25.266 -15.445 1 94.44 304 SER A C 1
ATOM 2412 O O . SER A 1 304 ? -7.188 24.453 -15.5 1 94.44 304 SER A O 1
ATOM 2414 N N . GLN A 1 305 ? -8.094 26.594 -15.594 1 95.56 305 GLN A N 1
ATOM 2415 C CA . GLN A 1 305 ? -6.781 27.219 -15.664 1 95.56 305 GLN A CA 1
ATOM 2416 C C . GLN A 1 305 ? -6.699 28.422 -14.711 1 95.56 305 GLN A C 1
ATOM 2418 O O . GLN A 1 305 ? -7.52 29.328 -14.789 1 95.56 305 GLN A O 1
ATOM 2423 N N . TRP A 1 306 ? -5.707 28.406 -13.844 1 97.31 306 TRP A N 1
ATOM 2424 C CA . TRP A 1 306 ? -5.531 29.5 -12.883 1 97.31 306 TRP A CA 1
ATOM 2425 C C . TRP A 1 306 ? -4.891 30.703 -13.555 1 97.31 306 TRP A C 1
ATOM 2427 O O . TRP A 1 306 ? -4.09 30.562 -14.484 1 97.31 306 TRP A O 1
ATOM 2437 N N . PRO A 1 307 ? -5.227 31.906 -13.133 1 96.81 307 PRO A N 1
ATOM 2438 C CA . PRO A 1 307 ? -4.598 33.094 -13.695 1 96.81 307 PRO A CA 1
ATOM 2439 C C . PRO A 1 307 ? -3.1 33.156 -13.406 1 96.81 307 PRO A C 1
ATOM 2441 O O . PRO A 1 307 ? -2.627 32.562 -12.43 1 96.81 307 PRO A O 1
ATOM 2444 N N . ASP A 1 308 ? -2.387 33.969 -14.086 1 96.75 308 ASP A N 1
ATOM 2445 C CA . ASP A 1 308 ? -0.929 34.031 -14.039 1 96.75 308 ASP A CA 1
ATOM 2446 C C . ASP A 1 308 ? -0.449 34.625 -12.719 1 96.75 308 ASP A C 1
ATOM 2448 O O . ASP A 1 308 ? 0.639 34.281 -12.242 1 96.75 308 ASP A O 1
ATOM 2452 N N . ASN A 1 309 ? -1.229 35.438 -12.164 1 96.12 309 ASN A N 1
ATOM 2453 C CA . ASN A 1 309 ? -0.79 36.156 -10.977 1 96.12 309 ASN A CA 1
ATOM 2454 C C . ASN A 1 309 ? -0.665 35.219 -9.773 1 96.12 309 ASN A C 1
ATOM 2456 O O . ASN A 1 309 ? -0.084 35.594 -8.75 1 96.12 309 ASN A O 1
ATOM 2460 N N . VAL A 1 310 ? -1.15 33.938 -9.891 1 97.81 310 VAL A N 1
ATOM 2461 C CA . VAL A 1 310 ? -1.04 33 -8.766 1 97.81 310 VAL A CA 1
ATOM 2462 C C . VAL A 1 310 ? -0.126 31.844 -9.141 1 97.81 310 VAL A C 1
ATOM 2464 O O . VAL A 1 310 ? 0.003 30.875 -8.383 1 97.81 310 VAL A O 1
ATOM 2467 N N . THR A 1 311 ? 0.446 31.922 -10.289 1 97 311 THR A N 1
ATOM 2468 C CA . THR A 1 311 ? 1.427 30.922 -10.695 1 97 311 THR A CA 1
ATOM 2469 C C . THR A 1 311 ? 2.734 31.109 -9.93 1 97 311 THR A C 1
ATOM 2471 O O . THR A 1 311 ? 2.996 32.188 -9.383 1 97 311 THR A O 1
ATOM 2474 N N . THR A 1 312 ? 3.498 30.031 -9.797 1 95.81 312 THR A N 1
ATOM 2475 C CA . THR A 1 312 ? 4.781 30.141 -9.109 1 95.81 312 THR A CA 1
ATOM 2476 C C . THR A 1 312 ? 5.844 29.312 -9.828 1 95.81 312 THR A C 1
ATOM 2478 O O . THR A 1 312 ? 5.523 28.328 -10.516 1 95.81 312 THR A O 1
ATOM 2481 N N . THR A 1 313 ? 7.062 29.688 -9.711 1 94.69 313 THR A N 1
ATOM 2482 C CA . THR A 1 313 ? 8.188 28.938 -10.234 1 94.69 313 THR A CA 1
ATOM 2483 C C . THR A 1 313 ? 8.859 28.109 -9.133 1 94.69 313 THR A C 1
ATOM 2485 O O . THR A 1 313 ? 9.758 27.312 -9.398 1 94.69 313 THR A O 1
ATOM 2488 N N . PHE A 1 314 ? 8.422 28.344 -7.887 1 90.25 314 PHE A N 1
ATOM 2489 C CA . PHE A 1 314 ? 9 27.641 -6.75 1 90.25 314 PHE A CA 1
ATOM 2490 C C . PHE A 1 314 ? 8.211 26.375 -6.441 1 90.25 314 PHE A C 1
ATOM 2492 O O . PHE A 1 314 ? 7.012 26.438 -6.148 1 90.25 314 PHE A O 1
ATOM 2499 N N . ASN A 1 315 ? 8.852 25.297 -6.578 1 90.62 315 ASN A N 1
ATOM 2500 C CA . ASN A 1 315 ? 8.25 23.984 -6.367 1 90.62 315 ASN A CA 1
ATOM 2501 C C . ASN A 1 315 ? 9.305 22.938 -6.016 1 90.62 315 ASN A C 1
ATOM 2503 O O . ASN A 1 315 ? 10.461 23.266 -5.746 1 90.62 315 ASN A O 1
ATOM 2507 N N . LYS A 1 316 ? 8.859 21.672 -5.941 1 85.44 316 LYS A N 1
ATOM 2508 C CA . LYS A 1 316 ? 9.781 20.625 -5.496 1 85.44 316 LYS A CA 1
ATOM 2509 C C . LYS A 1 316 ? 10.93 20.453 -6.48 1 85.44 316 LYS A C 1
ATOM 2511 O O . LYS A 1 316 ? 12.047 20.094 -6.082 1 85.44 316 LYS A O 1
ATOM 2516 N N . ALA A 1 317 ? 10.688 20.719 -7.738 1 89.19 317 ALA A N 1
ATOM 2517 C CA . ALA A 1 317 ? 11.719 20.594 -8.766 1 89.19 317 ALA A CA 1
ATOM 2518 C C . ALA A 1 317 ? 12.633 21.812 -8.758 1 89.19 317 ALA A C 1
ATOM 2520 O O . ALA A 1 317 ? 13.836 21.703 -9.031 1 89.19 317 ALA A O 1
ATOM 2521 N N . THR A 1 318 ? 12.039 22.984 -8.453 1 90.69 318 THR A N 1
ATOM 2522 C CA . THR A 1 318 ? 12.789 24.25 -8.43 1 90.69 318 THR A CA 1
ATOM 2523 C C . THR A 1 318 ? 12.523 25.016 -7.133 1 90.69 318 THR A C 1
ATOM 2525 O O . THR A 1 318 ? 11.938 26.094 -7.156 1 90.69 318 THR A O 1
ATOM 2528 N N . PRO A 1 319 ? 13.086 24.516 -6.027 1 85.44 319 PRO A N 1
ATOM 2529 C CA . PRO A 1 319 ? 12.867 25.203 -4.754 1 85.44 319 PRO A CA 1
ATOM 2530 C C . PRO A 1 319 ? 13.609 26.531 -4.664 1 85.44 319 PRO A C 1
ATOM 2532 O O . PRO A 1 319 ? 14.594 26.734 -5.371 1 85.44 319 PRO A O 1
ATOM 2535 N N . LEU A 1 320 ? 13.094 27.438 -3.885 1 81.56 320 LEU A N 1
ATOM 2536 C CA . LEU A 1 320 ? 13.734 28.719 -3.652 1 81.56 320 LEU A CA 1
ATOM 2537 C C . LEU A 1 320 ? 14.992 28.562 -2.811 1 81.56 320 LEU A C 1
ATOM 2539 O O . LEU A 1 320 ? 14.93 28.094 -1.675 1 81.56 320 LEU A O 1
ATOM 2543 N N . PRO A 1 321 ? 16.125 28.891 -3.42 1 79.69 321 PRO A N 1
ATOM 2544 C CA . PRO A 1 321 ? 17.344 28.859 -2.604 1 79.69 321 PRO A CA 1
ATOM 2545 C C . PRO A 1 321 ? 17.406 30 -1.592 1 79.69 321 PRO A C 1
ATOM 2547 O O . PRO A 1 321 ? 17.031 31.125 -1.913 1 79.69 321 PRO A O 1
ATOM 2550 N N . MET A 1 322 ? 17.688 29.594 -0.369 1 71.69 322 MET A N 1
ATOM 2551 C CA . MET A 1 322 ? 17.797 30.594 0.688 1 71.69 322 MET A CA 1
ATOM 2552 C C . MET A 1 322 ? 19.016 30.312 1.562 1 71.69 322 MET A C 1
ATOM 2554 O O . MET A 1 322 ? 19.531 29.203 1.58 1 71.69 322 MET A O 1
ATOM 2558 N N . SER A 1 323 ? 19.562 31.375 2.049 1 64.75 323 SER A N 1
ATOM 2559 C CA . SER A 1 323 ? 20.656 31.25 3.006 1 64.75 323 SER A CA 1
ATOM 2560 C C . SER A 1 323 ? 20.203 31.594 4.418 1 64.75 323 SER A C 1
ATOM 2562 O O . SER A 1 323 ? 19.703 32.688 4.652 1 64.75 323 SER A O 1
ATOM 2564 N N . ILE A 1 324 ? 20.188 30.516 5.273 1 59.28 324 ILE A N 1
ATOM 2565 C CA . ILE A 1 324 ? 19.844 30.75 6.672 1 59.28 324 ILE A CA 1
ATOM 2566 C C . ILE A 1 324 ? 21.078 30.484 7.547 1 59.28 324 ILE A C 1
ATOM 2568 O O . ILE A 1 324 ? 21.594 29.359 7.566 1 59.28 324 ILE A O 1
ATOM 2572 N N . ASN A 1 325 ? 21.484 31.438 8.375 1 55.25 325 ASN A N 1
ATOM 2573 C CA . ASN A 1 325 ? 22.625 31.297 9.266 1 55.25 325 ASN A CA 1
ATOM 2574 C C . ASN A 1 325 ? 23.812 30.672 8.547 1 55.25 325 ASN A C 1
ATOM 2576 O O . ASN A 1 325 ? 24.438 29.734 9.055 1 55.25 325 ASN A O 1
ATOM 2580 N N . SER A 1 326 ? 24 31.078 7.301 1 55.94 326 SER A N 1
ATOM 2581 C CA . SER A 1 326 ? 25.156 30.688 6.508 1 55.94 326 SER A CA 1
ATOM 2582 C C . SER A 1 326 ? 24.969 29.297 5.914 1 55.94 326 SER A C 1
ATOM 2584 O O . SER A 1 326 ? 25.891 28.734 5.312 1 55.94 326 SER A O 1
ATOM 2586 N N . SER A 1 327 ? 23.844 28.75 6.266 1 58.94 327 SER A N 1
ATOM 2587 C CA . SER A 1 327 ? 23.531 27.469 5.621 1 58.94 327 SER A CA 1
ATOM 2588 C C . SER A 1 327 ? 22.609 27.672 4.422 1 58.94 327 SER A C 1
ATOM 2590 O O . SER A 1 327 ? 21.703 28.516 4.465 1 58.94 327 SER A O 1
ATOM 2592 N N . ASN A 1 328 ? 23 26.984 3.357 1 63.75 328 ASN A N 1
ATOM 2593 C CA . ASN A 1 328 ? 22.156 27.016 2.176 1 63.75 328 ASN A CA 1
ATOM 2594 C C . ASN A 1 328 ? 21 26.016 2.285 1 63.75 328 ASN A C 1
ATOM 2596 O O . ASN A 1 328 ? 21.219 24.844 2.578 1 63.75 328 ASN A O 1
ATOM 2600 N N . ILE A 1 329 ? 19.812 26.672 2.236 1 67.06 329 ILE A N 1
ATOM 2601 C CA . ILE A 1 329 ? 18.641 25.812 2.289 1 67.06 329 ILE A CA 1
ATOM 2602 C C . ILE A 1 329 ? 17.75 26.078 1.074 1 67.06 329 ILE A C 1
ATOM 2604 O O . ILE A 1 329 ? 17.922 27.078 0.375 1 67.06 329 ILE A O 1
ATOM 2608 N N . SER A 1 330 ? 16.969 25.062 0.72 1 74.56 330 SER A N 1
ATOM 2609 C CA . SER A 1 330 ? 15.938 25.219 -0.303 1 74.56 330 SER A CA 1
ATOM 2610 C C . SER A 1 330 ? 14.539 25.047 0.288 1 74.56 330 SER A C 1
ATOM 2612 O O . SER A 1 330 ? 14.32 24.172 1.135 1 74.56 330 SER A O 1
ATOM 2614 N N . ILE A 1 331 ? 13.711 26.062 -0.117 1 80.62 331 ILE A N 1
ATOM 2615 C CA . ILE A 1 331 ? 12.383 26.047 0.489 1 80.62 331 ILE A CA 1
ATOM 2616 C C . ILE A 1 331 ? 11.32 26.203 -0.596 1 80.62 331 ILE A C 1
ATOM 2618 O O . ILE A 1 331 ? 11.539 26.891 -1.598 1 80.62 331 ILE A O 1
ATOM 2622 N N . TYR A 1 332 ? 10.258 25.516 -0.455 1 85.38 332 TYR A N 1
ATOM 2623 C CA . TYR A 1 332 ? 9.07 25.781 -1.271 1 85.38 332 TYR A CA 1
ATOM 2624 C C . TYR A 1 332 ? 7.797 25.5 -0.483 1 85.38 332 TYR A C 1
ATOM 2626 O O . TYR A 1 332 ? 7.824 24.812 0.537 1 85.38 332 TYR A O 1
ATOM 2634 N N . ALA A 1 333 ? 6.699 26.125 -0.938 1 88.69 333 ALA A N 1
ATOM 2635 C CA . ALA A 1 333 ? 5.391 25.906 -0.328 1 88.69 333 ALA A CA 1
ATOM 2636 C C . ALA A 1 333 ? 4.527 25 -1.195 1 88.69 333 ALA A C 1
ATOM 2638 O O . ALA A 1 333 ?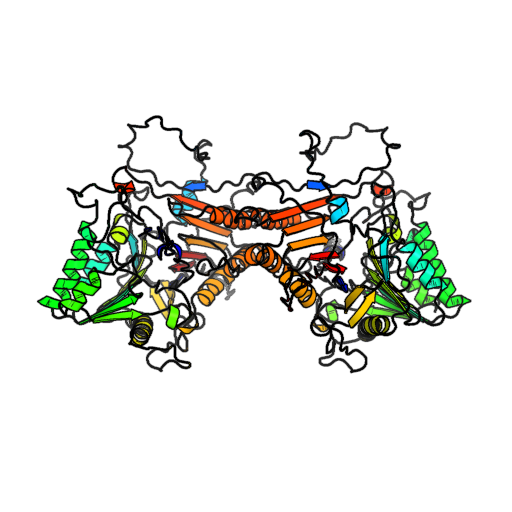 4.555 25.094 -2.424 1 88.69 333 ALA A O 1
ATOM 2639 N N . SER A 1 334 ? 3.828 24.047 -0.558 1 89.12 334 SER A N 1
ATOM 2640 C CA . SER A 1 334 ? 2.871 23.188 -1.238 1 89.12 334 SER A CA 1
ATOM 2641 C C . SER A 1 334 ? 1.459 23.391 -0.7 1 89.12 334 SER A C 1
ATOM 2643 O O . SER A 1 334 ? 1.275 23.984 0.365 1 89.12 334 SER A O 1
ATOM 2645 N N . THR A 1 335 ? 0.503 23.016 -1.528 1 89.56 335 THR A N 1
ATOM 2646 C CA . THR A 1 335 ? -0.883 23.234 -1.128 1 89.56 335 THR A CA 1
ATOM 2647 C C . THR A 1 335 ? -1.737 22.016 -1.471 1 89.56 335 THR A C 1
ATOM 2649 O O . THR A 1 335 ? -1.296 21.125 -2.199 1 89.56 335 THR A O 1
ATOM 2652 N N . SER A 1 336 ? -2.859 21.922 -0.842 1 88.94 336 SER A N 1
ATOM 2653 C CA . SER A 1 336 ? -3.883 20.922 -1.107 1 88.94 336 SER A CA 1
ATOM 2654 C C . SER A 1 336 ? -5.281 21.531 -1.091 1 88.94 336 SER A C 1
ATOM 2656 O O . SER A 1 336 ? -5.508 22.547 -0.433 1 88.94 336 SER A O 1
ATOM 2658 N N . PRO A 1 337 ? -6.184 20.906 -1.878 1 89.38 337 PRO A N 1
ATOM 2659 C CA . PRO A 1 337 ? -6.051 19.75 -2.77 1 89.38 337 PRO A CA 1
ATOM 2660 C C . PRO A 1 337 ? -5.371 20.109 -4.094 1 89.38 337 PRO A C 1
ATOM 2662 O O . PRO A 1 337 ? -5.164 21.281 -4.387 1 89.38 337 PRO A O 1
ATOM 2665 N N . PRO A 1 338 ? -5.055 19.062 -4.879 1 89.62 338 PRO A N 1
ATOM 2666 C CA . PRO A 1 338 ? -4.371 19.328 -6.148 1 89.62 338 PRO A CA 1
ATOM 2667 C C . PRO A 1 338 ? -5.148 20.266 -7.059 1 89.62 338 PRO A C 1
ATOM 2669 O O . PRO A 1 338 ? -4.551 21.062 -7.781 1 89.62 338 PRO A O 1
ATOM 2672 N N . LYS A 1 339 ? -6.434 20.281 -6.98 1 92.62 339 LYS A N 1
ATOM 2673 C CA . LYS A 1 339 ? -7.266 21.125 -7.82 1 92.62 339 LYS A CA 1
ATOM 2674 C C . LYS A 1 339 ? -7.059 22.609 -7.477 1 92.62 339 LYS A C 1
ATOM 2676 O O . LYS A 1 339 ? -7.402 23.484 -8.266 1 92.62 339 LYS A O 1
ATOM 2681 N N . PHE A 1 340 ? -6.516 22.922 -6.25 1 94.31 340 PHE A N 1
ATOM 2682 C CA . PHE A 1 340 ? -6.285 24.297 -5.812 1 94.31 340 PHE A CA 1
ATOM 2683 C C . PHE A 1 340 ? -4.879 24.75 -6.172 1 94.31 340 PHE A C 1
ATOM 2685 O O . PHE A 1 340 ? -4.473 25.859 -5.82 1 94.31 340 PHE A O 1
ATOM 2692 N N . CYS A 1 341 ? -4.117 23.875 -6.898 1 93.62 341 CYS A N 1
ATOM 2693 C CA . CYS A 1 341 ? -2.734 24.203 -7.234 1 93.62 341 CYS A CA 1
ATOM 2694 C C . CYS A 1 341 ? -2.646 24.875 -8.602 1 93.62 341 CYS A C 1
ATOM 2696 O O . CYS A 1 341 ? -2.834 24.234 -9.625 1 93.62 341 CYS A O 1
ATOM 2698 N N . PRO A 1 342 ? -2.301 26.141 -8.602 1 96.81 342 PRO A N 1
ATOM 2699 C CA . PRO A 1 342 ? -2.012 26.781 -9.891 1 96.81 342 PRO A CA 1
ATOM 2700 C C . PRO A 1 342 ? -0.771 26.203 -10.57 1 96.81 342 PRO A C 1
ATOM 2702 O O . PRO A 1 342 ? -0.082 25.359 -9.984 1 96.81 342 PRO A O 1
ATOM 2705 N N . ASN A 1 343 ? -0.589 26.719 -11.766 1 96.88 343 ASN A N 1
ATOM 2706 C CA . ASN A 1 343 ? 0.581 26.25 -12.508 1 96.88 343 ASN A CA 1
ATOM 2707 C C . ASN A 1 343 ? 1.867 26.484 -11.719 1 96.88 343 ASN A C 1
ATOM 2709 O O . ASN A 1 343 ? 2.076 27.547 -11.156 1 96.88 343 ASN A O 1
ATOM 2713 N N . GLY A 1 344 ? 2.629 25.391 -11.602 1 96.56 344 GLY A N 1
ATOM 2714 C CA . GLY A 1 344 ? 3.918 25.469 -10.938 1 96.56 344 GLY A CA 1
ATOM 2715 C C . GLY A 1 344 ? 3.852 25.094 -9.469 1 96.56 344 GLY A C 1
ATOM 2716 O O . GLY A 1 344 ? 4.879 24.828 -8.836 1 96.56 344 GLY A O 1
ATOM 2717 N N . ARG A 1 345 ? 2.707 25.109 -8.875 1 95.06 345 ARG A N 1
ATOM 2718 C CA . ARG A 1 345 ? 2.559 24.812 -7.449 1 95.06 345 ARG A CA 1
ATOM 2719 C C . ARG A 1 345 ? 2.586 23.312 -7.188 1 95.06 345 ARG A C 1
ATOM 2721 O O . ARG A 1 345 ? 1.878 22.547 -7.848 1 95.06 345 ARG A O 1
ATOM 2728 N N . THR A 1 346 ? 3.451 22.891 -6.273 1 90.38 346 THR A N 1
ATOM 2729 C CA . THR A 1 346 ? 3.504 21.484 -5.852 1 90.38 346 THR A CA 1
ATOM 2730 C C . THR A 1 346 ? 2.324 21.156 -4.941 1 90.38 346 THR A C 1
ATOM 2732 O O . THR A 1 346 ? 1.969 21.938 -4.062 1 90.38 346 THR A O 1
ATOM 2735 N N . SER A 1 347 ? 1.725 20.031 -5.215 1 90.12 347 SER A N 1
ATOM 2736 C CA . SER A 1 347 ? 0.688 19.562 -4.293 1 90.12 347 SER A CA 1
ATOM 2737 C C . SER A 1 347 ? 1.296 19 -3.016 1 90.12 347 SER A C 1
ATOM 2739 O O . SER A 1 347 ? 2.428 18.516 -3.023 1 90.12 347 SER A O 1
ATOM 2741 N N . ASP A 1 348 ? 0.515 19.047 -1.941 1 85.56 348 ASP A N 1
ATOM 2742 C CA . ASP A 1 348 ? 0.988 18.578 -0.64 1 85.56 348 ASP A CA 1
ATOM 2743 C C . ASP A 1 348 ? 1.398 17.109 -0.695 1 85.56 348 ASP A C 1
ATOM 2745 O O . ASP A 1 348 ? 2.465 16.75 -0.201 1 85.56 348 ASP A O 1
ATOM 2749 N N . ILE A 1 349 ? 0.603 16.266 -1.297 1 88.31 349 ILE A N 1
ATOM 2750 C CA . ILE A 1 349 ? 0.891 14.836 -1.309 1 88.31 349 ILE A CA 1
ATOM 2751 C C . ILE A 1 349 ? 2.158 14.57 -2.119 1 88.31 349 ILE A C 1
ATOM 2753 O O . ILE A 1 349 ? 2.979 13.727 -1.742 1 88.31 349 ILE A O 1
ATOM 2757 N N . SER A 1 350 ? 2.266 15.281 -3.234 1 87.62 350 SER A N 1
ATOM 2758 C CA . SER A 1 350 ? 3.482 15.141 -4.027 1 87.62 350 SER A CA 1
ATOM 2759 C C . SER A 1 350 ? 4.715 15.555 -3.23 1 87.62 350 SER A C 1
ATOM 2761 O O . SER A 1 350 ? 5.77 14.938 -3.34 1 87.62 350 SER A O 1
ATOM 2763 N N . ALA A 1 351 ? 4.566 16.609 -2.457 1 86.5 351 ALA A N 1
ATOM 2764 C CA . ALA A 1 351 ? 5.668 17.094 -1.634 1 86.5 351 ALA A CA 1
ATOM 2765 C C . ALA A 1 351 ? 6.047 16.078 -0.562 1 86.5 351 ALA A C 1
ATOM 2767 O O . ALA A 1 351 ? 7.227 15.75 -0.397 1 86.5 351 ALA A O 1
ATOM 2768 N N . VAL A 1 352 ? 5.094 15.547 0.13 1 87.12 352 VAL A N 1
ATOM 2769 C CA . VAL A 1 352 ? 5.305 14.586 1.211 1 87.12 352 VAL A CA 1
ATOM 2770 C C . VAL A 1 352 ? 5.977 13.328 0.666 1 87.12 352 VAL A C 1
ATOM 2772 O O . VAL A 1 352 ? 6.961 12.852 1.229 1 87.12 352 VAL A O 1
ATOM 2775 N N . LEU A 1 353 ? 5.465 12.844 -0.462 1 88.88 353 LEU A N 1
ATOM 2776 C CA . LEU A 1 353 ? 6.008 11.633 -1.057 1 88.88 353 LEU A CA 1
ATOM 2777 C C . LEU A 1 353 ? 7.438 11.852 -1.538 1 88.88 353 LEU A C 1
ATOM 2779 O O . LEU A 1 353 ? 8.281 10.953 -1.438 1 88.88 353 LEU A O 1
ATOM 2783 N N . ASP A 1 354 ? 7.672 13.016 -2.066 1 86.44 354 ASP A N 1
ATOM 2784 C CA . ASP A 1 354 ? 9.008 13.344 -2.545 1 86.44 354 ASP A CA 1
ATOM 2785 C C . ASP A 1 354 ? 10.023 13.328 -1.401 1 86.44 354 ASP A C 1
ATOM 2787 O O . ASP A 1 354 ? 11.109 12.758 -1.534 1 86.44 354 ASP A O 1
ATOM 2791 N N . VAL A 1 355 ? 9.648 13.922 -0.299 1 83.69 355 VAL A N 1
ATOM 2792 C CA . VAL A 1 355 ? 10.523 13.984 0.869 1 83.69 355 VAL A CA 1
ATOM 2793 C C . VAL A 1 355 ? 10.742 12.586 1.427 1 83.69 355 VAL A C 1
ATOM 2795 O O . VAL A 1 355 ? 11.867 12.203 1.748 1 83.69 355 VAL A O 1
ATOM 2798 N N . ILE A 1 356 ? 9.758 11.789 1.505 1 90.12 356 ILE A N 1
ATOM 2799 C CA . ILE A 1 356 ? 9.852 10.43 2.023 1 90.12 356 ILE A CA 1
ATOM 2800 C C . ILE A 1 356 ? 10.742 9.594 1.11 1 90.12 356 ILE A C 1
ATOM 2802 O O . ILE A 1 356 ? 11.609 8.852 1.585 1 90.12 356 ILE A O 1
ATOM 2806 N N . SER A 1 357 ? 10.555 9.719 -0.192 1 89.81 357 SER A N 1
ATOM 2807 C CA . SER A 1 357 ? 11.266 8.891 -1.162 1 89.81 357 SER A CA 1
ATOM 2808 C C . SER A 1 357 ? 12.766 9.164 -1.137 1 89.81 357 SER A C 1
ATOM 2810 O O . SER A 1 357 ? 13.57 8.289 -1.463 1 89.81 357 SER A O 1
ATOM 2812 N N . LYS A 1 358 ? 13.164 10.336 -0.701 1 84.81 358 LYS A N 1
ATOM 2813 C CA . LYS A 1 358 ? 14.562 10.742 -0.717 1 84.81 358 LYS A CA 1
ATOM 2814 C C . LYS A 1 358 ? 15.258 10.383 0.596 1 84.81 358 LYS A C 1
ATOM 2816 O O . LYS A 1 358 ? 16.484 10.414 0.685 1 84.81 358 LYS A O 1
ATOM 2821 N N . ALA A 1 359 ? 14.484 10.039 1.594 1 87.62 359 ALA A N 1
ATOM 2822 C CA . ALA A 1 359 ? 15.047 9.734 2.908 1 87.62 359 ALA A CA 1
ATOM 2823 C C . ALA A 1 359 ? 15.852 8.445 2.877 1 87.62 359 ALA A C 1
ATOM 2825 O O . ALA A 1 359 ? 15.414 7.441 2.314 1 87.62 359 ALA A O 1
ATOM 2826 N N . ARG A 1 360 ? 17.094 8.477 3.504 1 87.12 360 ARG A N 1
ATOM 2827 C CA . ARG A 1 360 ? 17.969 7.301 3.51 1 87.12 360 ARG A CA 1
ATOM 2828 C C . ARG A 1 360 ? 18.375 6.93 4.93 1 87.12 360 ARG A C 1
ATOM 2830 O O . ARG A 1 360 ? 18.797 5.797 5.184 1 87.12 360 ARG A O 1
ATOM 2837 N N . LYS A 1 361 ? 18.203 7.852 5.832 1 85.06 361 LYS A N 1
ATOM 2838 C CA . LYS A 1 361 ? 18.609 7.559 7.203 1 85.06 361 LYS A CA 1
ATOM 2839 C C . LYS A 1 361 ? 17.391 7.438 8.125 1 85.06 361 LYS A C 1
ATOM 2841 O O . LYS A 1 361 ? 17.234 6.43 8.812 1 85.06 361 LYS A O 1
ATOM 2846 N N . PHE A 1 362 ? 16.547 8.531 8.141 1 85.81 362 PHE A N 1
ATOM 2847 C CA . PHE A 1 362 ? 15.383 8.422 9 1 85.81 362 PHE A CA 1
ATOM 2848 C C . PHE A 1 362 ? 14.242 9.281 8.469 1 85.81 362 PHE A C 1
ATOM 2850 O O . PHE A 1 362 ? 14.461 10.188 7.664 1 85.81 362 PHE A O 1
ATOM 2857 N N . ILE A 1 363 ? 13.07 8.945 8.844 1 89.69 363 ILE A N 1
ATOM 2858 C CA . ILE A 1 363 ? 11.828 9.703 8.688 1 89.69 363 ILE A CA 1
ATOM 2859 C C . ILE A 1 363 ? 11.109 9.797 10.031 1 89.69 363 ILE A C 1
ATOM 2861 O O . ILE A 1 363 ? 10.594 8.797 10.539 1 89.69 363 ILE A O 1
ATOM 2865 N N . PHE A 1 364 ? 11.055 10.984 10.609 1 83.81 364 PHE A N 1
ATOM 2866 C CA . PHE A 1 364 ? 10.328 11.242 11.852 1 83.81 364 PHE A CA 1
ATOM 2867 C C . PHE A 1 364 ? 9.07 12.062 11.578 1 83.81 364 PHE A C 1
ATOM 2869 O O . PHE A 1 364 ? 9.141 13.141 10.992 1 83.81 364 PHE A O 1
ATOM 2876 N N . ILE A 1 365 ? 7.945 11.477 11.984 1 86.88 365 ILE A N 1
ATOM 2877 C CA . ILE A 1 365 ? 6.668 12.125 11.719 1 86.88 365 ILE A CA 1
ATOM 2878 C C . ILE A 1 365 ? 5.922 12.352 13.031 1 86.88 365 ILE A C 1
ATOM 2880 O O . ILE A 1 365 ? 5.828 11.445 13.859 1 86.88 365 ILE A O 1
ATOM 2884 N N . ALA A 1 366 ? 5.457 13.547 13.258 1 84.44 366 ALA A N 1
ATOM 2885 C CA . ALA A 1 366 ? 4.543 13.867 14.352 1 84.44 366 ALA A CA 1
ATOM 2886 C C . ALA A 1 366 ? 3.236 14.453 13.82 1 84.44 366 ALA A C 1
ATOM 2888 O O . ALA A 1 366 ? 3.24 15.508 13.172 1 84.44 366 ALA A O 1
ATOM 2889 N N . VAL A 1 367 ? 2.17 13.672 14.031 1 87 367 VAL A N 1
ATOM 2890 C CA . VAL A 1 367 ? 0.867 14.133 13.57 1 87 367 VAL A CA 1
ATOM 2891 C C . VAL A 1 367 ? -0.2 13.812 14.609 1 87 367 VAL A C 1
ATOM 2893 O O . VAL A 1 367 ? 0.019 12.977 15.5 1 87 367 VAL A O 1
ATOM 2896 N N . MET A 1 368 ? -1.264 14.508 14.5 1 88.06 368 MET A N 1
ATOM 2897 C CA . MET A 1 368 ? -2.365 14.266 15.422 1 88.06 368 MET A CA 1
ATOM 2898 C C . MET A 1 368 ? -3.018 12.914 15.156 1 88.06 368 MET A C 1
ATOM 2900 O O . MET A 1 368 ? -3.246 12.141 16.078 1 88.06 368 MET A O 1
ATOM 2904 N N . ASP A 1 369 ? -3.289 12.727 13.906 1 83.75 369 ASP A N 1
ATOM 2905 C CA . ASP A 1 369 ? -3.936 11.492 13.477 1 83.75 369 ASP A CA 1
ATOM 2906 C C . ASP A 1 369 ? -3.166 10.836 12.336 1 83.75 369 ASP A C 1
ATOM 2908 O O . ASP A 1 369 ? -2.643 11.523 11.461 1 83.75 369 ASP A O 1
ATOM 2912 N N . TYR A 1 370 ? -3.17 9.539 12.422 1 84.31 370 TYR A N 1
ATOM 2913 C CA . TYR A 1 370 ? -2.609 8.766 11.32 1 84.31 370 TYR A CA 1
ATOM 2914 C C . TYR A 1 370 ? -3.539 7.625 10.93 1 84.31 370 TYR A C 1
ATOM 2916 O O . TYR A 1 370 ? -3.664 6.641 11.656 1 84.31 370 TYR A O 1
ATOM 2924 N N . PHE A 1 371 ? -4.199 7.828 9.766 1 75.06 371 PHE A N 1
ATOM 2925 C CA . PHE A 1 371 ? -5.062 6.824 9.156 1 75.06 371 PHE A CA 1
ATOM 2926 C C . PHE A 1 371 ? -4.805 6.727 7.66 1 75.06 371 PHE A C 1
ATOM 2928 O O . PHE A 1 371 ? -4.957 7.707 6.934 1 75.06 371 PHE A O 1
ATOM 2935 N N . PRO A 1 372 ? -4.43 5.617 7.223 1 77.62 372 PRO A N 1
ATOM 2936 C CA . PRO A 1 372 ? -4.379 5.465 5.766 1 77.62 372 PRO A CA 1
ATOM 2937 C C . PRO A 1 372 ? -5.766 5.328 5.137 1 77.62 372 PRO A C 1
ATOM 2939 O O . PRO A 1 372 ? -6.031 4.355 4.426 1 77.62 372 PRO A O 1
ATOM 2942 N N . LEU A 1 373 ? -6.75 6.203 5.535 1 68.38 373 LEU A N 1
ATOM 2943 C CA . LEU A 1 373 ? -8.148 6.219 5.133 1 68.38 373 LEU A CA 1
ATOM 2944 C C . LEU A 1 373 ? -8.602 7.637 4.801 1 68.38 373 LEU A C 1
ATOM 2946 O O . LEU A 1 373 ? -7.992 8.609 5.25 1 68.38 373 LEU A O 1
ATOM 2950 N N . THR A 1 374 ? -9.562 7.547 3.842 1 58.22 374 THR A N 1
ATOM 2951 C CA . THR A 1 374 ? -10.359 8.766 3.773 1 58.22 374 THR A CA 1
ATOM 2952 C C . THR A 1 374 ? -11.5 8.719 4.781 1 58.22 374 THR A C 1
ATOM 2954 O O . THR A 1 374 ? -12.422 7.91 4.641 1 58.22 374 THR A O 1
ATOM 2957 N N . ILE A 1 375 ? -11.359 9.375 5.832 1 45.75 375 ILE A N 1
ATOM 2958 C CA . ILE A 1 375 ? -12.312 9.234 6.922 1 45.75 375 ILE A CA 1
ATOM 2959 C C . ILE A 1 375 ? -13.414 10.281 6.781 1 45.75 375 ILE A C 1
ATOM 2961 O O . ILE A 1 375 ? -14.422 10.242 7.496 1 45.75 375 ILE A O 1
ATOM 2965 N N . TYR A 1 376 ? -13.266 11.125 5.844 1 50.59 376 TYR A N 1
ATOM 2966 C CA . TYR A 1 376 ? -14.266 12.18 5.766 1 50.59 376 TYR A CA 1
ATOM 2967 C C . TYR A 1 376 ? -15.281 11.891 4.672 1 50.59 376 TYR A C 1
ATOM 2969 O O . TYR A 1 376 ? -16.062 12.773 4.289 1 50.59 376 TYR A O 1
ATOM 2977 N N . SER A 1 377 ? -15.164 10.562 4.207 1 55.75 377 SER A N 1
ATOM 2978 C CA . SER A 1 377 ? -16.203 10.062 3.307 1 55.75 377 SER A CA 1
ATOM 2979 C C . SER A 1 377 ? -17.234 9.242 4.062 1 55.75 377 SER A C 1
ATOM 2981 O O . SER A 1 377 ? -17.031 8.883 5.223 1 55.75 377 SER A O 1
ATOM 2983 N N . GLN A 1 378 ? -18.453 9.242 3.498 1 61.09 378 GLN A N 1
ATOM 2984 C CA . GLN A 1 378 ? -19.516 8.453 4.102 1 61.09 378 GLN A CA 1
ATOM 2985 C C . GLN A 1 378 ? -19.031 7.051 4.461 1 61.09 378 GLN A C 1
ATOM 2987 O O . GLN A 1 378 ? -19.344 6.531 5.535 1 61.09 378 GLN A O 1
ATOM 2992 N N . HIS A 1 379 ? -18.156 6.523 3.604 1 72.31 379 HIS A N 1
ATOM 2993 C CA . HIS A 1 379 ? -17.578 5.211 3.838 1 72.31 379 HIS A CA 1
ATOM 2994 C C . HIS A 1 379 ? -16.047 5.277 3.785 1 72.31 379 HIS A C 1
ATOM 2996 O O . HIS A 1 379 ? -15.484 6.008 2.967 1 72.31 379 HIS A O 1
ATOM 3002 N N . PRO A 1 380 ? -15.5 4.609 4.801 1 77.31 380 PRO A N 1
ATOM 3003 C CA . PRO A 1 380 ? -14.039 4.652 4.781 1 77.31 380 PRO A CA 1
ATOM 3004 C C . PRO A 1 380 ? -13.453 4.16 3.459 1 77.31 380 PRO A C 1
ATOM 3006 O O . PRO A 1 380 ? -13.977 3.217 2.861 1 77.31 380 PRO A O 1
ATOM 3009 N N . LYS A 1 381 ? -12.625 4.91 2.955 1 84.44 381 LYS A N 1
ATOM 3010 C CA . LYS A 1 381 ? -11.867 4.531 1.767 1 84.44 381 LYS A CA 1
ATOM 3011 C C . LYS A 1 381 ? -10.383 4.355 2.096 1 84.44 381 LYS A C 1
ATOM 3013 O O . LYS A 1 381 ? -9.781 5.207 2.748 1 84.44 381 LYS A O 1
ATOM 3018 N N . TYR A 1 382 ? -9.906 3.256 1.698 1 89.44 382 TYR A N 1
ATOM 3019 C CA . TYR A 1 382 ? -8.492 3.01 1.937 1 89.44 382 TYR A CA 1
ATOM 3020 C C . TYR A 1 382 ? -7.625 3.902 1.053 1 89.44 382 TYR A C 1
ATOM 3022 O O . TYR A 1 382 ? -7.879 4.031 -0.147 1 89.44 382 TYR A O 1
ATOM 3030 N N . TRP A 1 383 ? -6.742 4.559 1.634 1 87.62 383 TRP A N 1
ATOM 3031 C CA . TRP A 1 383 ? -5.773 5.422 0.966 1 87.62 383 TRP A CA 1
ATOM 3032 C C . TRP A 1 383 ? -4.375 5.207 1.527 1 87.62 383 TRP A C 1
ATOM 3034 O O . TRP A 1 383 ? -3.936 5.941 2.416 1 87.62 383 TRP A O 1
ATOM 3044 N N . GLY A 1 384 ? -3.615 4.215 0.932 1 89.56 384 GLY A N 1
ATOM 3045 C CA . GLY A 1 384 ? -2.371 3.762 1.532 1 89.56 384 GLY A CA 1
ATOM 3046 C C . GLY A 1 384 ? -1.143 4.391 0.904 1 89.56 384 GLY A C 1
ATOM 3047 O O . GLY A 1 384 ? -0.041 3.846 1.003 1 89.56 384 GLY A O 1
ATOM 3048 N N . VAL A 1 385 ? -1.257 5.566 0.313 1 88.38 385 VAL A N 1
ATOM 3049 C CA . VAL A 1 385 ? -0.177 6.125 -0.492 1 88.38 385 VAL A CA 1
ATOM 3050 C C . VAL A 1 385 ? 1.01 6.473 0.404 1 88.38 385 VAL A C 1
ATOM 3052 O O . VAL A 1 385 ? 2.156 6.168 0.072 1 88.38 385 VAL A O 1
ATOM 3055 N N . ILE A 1 386 ? 0.764 7.133 1.537 1 90.38 386 ILE A N 1
ATOM 3056 C CA . ILE A 1 386 ? 1.844 7.504 2.445 1 90.38 386 ILE A CA 1
ATOM 3057 C C . ILE A 1 386 ? 2.371 6.258 3.154 1 90.38 386 ILE A C 1
ATOM 3059 O O . ILE A 1 386 ? 3.582 6.105 3.34 1 90.38 386 ILE A O 1
ATOM 3063 N N . ASP A 1 387 ? 1.454 5.328 3.486 1 92.62 387 ASP A N 1
ATOM 3064 C CA . ASP A 1 387 ? 1.844 4.051 4.074 1 92.62 387 ASP A CA 1
ATOM 3065 C C . ASP A 1 387 ? 2.84 3.316 3.184 1 92.62 387 ASP A C 1
ATOM 3067 O O . ASP A 1 387 ? 3.873 2.838 3.66 1 92.62 387 ASP A O 1
ATOM 3071 N N . ASP A 1 388 ? 2.516 3.246 1.971 1 92.94 388 ASP A N 1
ATOM 3072 C CA . ASP A 1 388 ? 3.363 2.562 1 1 92.94 388 ASP A CA 1
ATOM 3073 C C . ASP A 1 388 ? 4.711 3.266 0.86 1 92.94 388 ASP A C 1
ATOM 3075 O O . ASP A 1 388 ? 5.746 2.609 0.707 1 92.94 388 ASP A O 1
ATOM 3079 N N . ALA A 1 389 ? 4.633 4.57 0.859 1 92.56 389 ALA A N 1
ATOM 3080 C CA . ALA A 1 389 ? 5.875 5.332 0.739 1 92.56 389 ALA A CA 1
ATOM 3081 C C . ALA A 1 389 ? 6.789 5.082 1.935 1 92.56 389 ALA A C 1
ATOM 3083 O O . ALA A 1 389 ? 8 4.93 1.774 1 92.56 389 ALA A O 1
ATOM 3084 N N . LEU A 1 390 ? 6.258 5.074 3.113 1 94 390 LEU A N 1
ATOM 3085 C CA . LEU A 1 390 ? 7.039 4.809 4.316 1 94 390 LEU A CA 1
ATOM 3086 C C . LEU A 1 390 ? 7.641 3.41 4.277 1 94 390 LEU A C 1
ATOM 3088 O O . LEU A 1 390 ? 8.82 3.227 4.602 1 94 390 LEU A O 1
ATOM 3092 N N . LYS A 1 391 ? 6.836 2.455 3.861 1 94.06 391 LYS A N 1
ATOM 3093 C CA . LYS A 1 391 ? 7.332 1.086 3.734 1 94.06 391 LYS A CA 1
ATOM 3094 C C . LYS A 1 391 ? 8.461 1.002 2.709 1 94.06 391 LYS A C 1
ATOM 3096 O O . LYS A 1 391 ? 9.469 0.34 2.945 1 94.06 391 LYS A O 1
ATOM 3101 N N . THR A 1 392 ? 8.242 1.665 1.608 1 93.75 392 THR A N 1
ATOM 3102 C CA . THR A 1 392 ? 9.25 1.679 0.556 1 93.75 392 THR A CA 1
ATOM 3103 C C . THR A 1 392 ? 10.562 2.254 1.075 1 93.75 392 THR A C 1
ATOM 3105 O O . THR A 1 392 ? 11.633 1.67 0.867 1 93.75 392 THR A O 1
ATOM 3108 N N . ALA A 1 393 ? 10.461 3.375 1.786 1 93.38 393 ALA A N 1
ATOM 3109 C CA . ALA A 1 393 ? 11.656 4.016 2.316 1 93.38 393 ALA A CA 1
ATOM 3110 C C . ALA A 1 393 ? 12.359 3.119 3.334 1 93.38 393 ALA A C 1
ATOM 3112 O O . ALA A 1 393 ? 13.586 3.025 3.35 1 93.38 393 ALA A O 1
ATOM 3113 N N . ALA A 1 394 ? 11.625 2.492 4.113 1 93.31 394 ALA A N 1
ATOM 3114 C CA . ALA A 1 394 ? 12.195 1.622 5.137 1 93.31 394 ALA A CA 1
ATOM 3115 C C . ALA A 1 394 ? 12.82 0.376 4.516 1 93.31 394 ALA A C 1
ATOM 3117 O O . ALA A 1 394 ? 13.922 -0.033 4.898 1 93.31 394 ALA A O 1
ATOM 3118 N N . ILE A 1 395 ? 12.188 -0.223 3.557 1 91.12 395 ILE A N 1
ATOM 3119 C CA . ILE A 1 395 ? 12.594 -1.502 2.984 1 91.12 395 ILE A CA 1
ATOM 3120 C C . ILE A 1 395 ? 13.695 -1.279 1.954 1 91.12 395 ILE A C 1
ATOM 3122 O O . ILE A 1 395 ? 14.719 -1.978 1.963 1 91.12 395 ILE A O 1
ATOM 3126 N N . GLU A 1 396 ? 13.492 -0.321 1.086 1 89.56 396 GLU A N 1
ATOM 3127 C CA . GLU A 1 396 ? 14.391 -0.157 -0.05 1 89.56 396 GLU A CA 1
ATOM 3128 C C . GLU A 1 396 ? 15.586 0.719 0.317 1 89.56 396 GLU A C 1
ATOM 3130 O O . GLU A 1 396 ? 16.703 0.464 -0.125 1 89.56 396 GLU A O 1
ATOM 3135 N N . ASN A 1 397 ? 15.289 1.752 1.118 1 89.38 397 ASN A N 1
ATOM 3136 C CA . ASN A 1 397 ? 16.344 2.719 1.401 1 89.38 397 ASN A CA 1
ATOM 3137 C C . ASN A 1 397 ? 17 2.455 2.754 1 89.38 397 ASN A C 1
ATOM 3139 O O . ASN A 1 397 ? 18.062 2.994 3.049 1 89.38 397 ASN A O 1
ATOM 3143 N N . GLY A 1 398 ? 16.328 1.686 3.564 1 89.19 398 GLY A N 1
ATOM 3144 C CA . GLY A 1 398 ? 16.859 1.409 4.887 1 89.19 398 GLY A CA 1
ATOM 3145 C C . GLY A 1 398 ? 16.625 2.541 5.871 1 89.19 398 GLY A C 1
ATOM 3146 O O . GLY A 1 398 ? 17.328 2.643 6.883 1 89.19 398 GLY A O 1
ATOM 3147 N N . ALA A 1 399 ? 15.703 3.439 5.605 1 92.62 399 ALA A N 1
ATOM 3148 C CA . ALA A 1 399 ? 15.43 4.578 6.48 1 92.62 399 ALA A CA 1
ATOM 3149 C C . ALA A 1 399 ? 14.68 4.133 7.734 1 92.62 399 ALA A C 1
ATOM 3151 O O . ALA A 1 399 ? 13.727 3.354 7.656 1 92.62 399 ALA A O 1
ATOM 3152 N N . GLU A 1 400 ? 15.094 4.629 8.883 1 90.56 400 GLU A N 1
ATOM 3153 C CA . GLU A 1 400 ? 14.344 4.434 10.117 1 90.56 400 GLU A CA 1
ATOM 3154 C C . GLU A 1 400 ? 13.102 5.316 10.148 1 90.56 400 GLU A C 1
ATOM 3156 O O . GLU A 1 400 ? 13.18 6.523 9.906 1 90.56 400 GLU A O 1
ATOM 3161 N N . VAL A 1 401 ? 11.953 4.68 10.461 1 92.94 401 VAL A N 1
ATOM 3162 C CA . VAL A 1 401 ? 10.711 5.449 10.508 1 92.94 401 VAL A CA 1
ATOM 3163 C C . VAL A 1 401 ? 10.219 5.531 11.945 1 92.94 401 VAL A C 1
ATOM 3165 O O . VAL A 1 401 ? 10.062 4.508 12.617 1 92.94 401 VAL A O 1
ATOM 3168 N N . ARG A 1 402 ? 9.969 6.727 12.445 1 87.81 402 ARG A N 1
ATOM 3169 C CA . ARG A 1 402 ? 9.375 6.953 13.766 1 87.81 402 ARG A CA 1
ATOM 3170 C C . ARG A 1 402 ? 8.117 7.805 13.656 1 87.81 402 ARG A C 1
ATOM 3172 O O . ARG A 1 402 ? 8.148 8.898 13.094 1 87.81 402 ARG A O 1
ATOM 3179 N N . LEU A 1 403 ? 7.055 7.227 14.195 1 87.94 403 LEU A N 1
ATOM 3180 C CA . LEU A 1 403 ? 5.785 7.945 14.195 1 87.94 403 LEU A CA 1
ATOM 3181 C C . LEU A 1 403 ? 5.387 8.336 15.617 1 87.94 403 LEU A C 1
ATOM 3183 O O . LEU A 1 403 ? 5.379 7.5 16.516 1 87.94 403 LEU A O 1
ATOM 3187 N N . LEU A 1 404 ? 5.191 9.625 15.844 1 86.19 404 LEU A N 1
ATOM 3188 C CA . LEU A 1 404 ? 4.633 10.164 17.078 1 86.19 404 LEU A CA 1
ATOM 3189 C C . LEU A 1 404 ? 3.213 10.672 16.859 1 86.19 404 LEU A C 1
ATOM 3191 O O . LEU A 1 404 ? 3.012 11.734 16.266 1 86.19 404 LEU A O 1
ATOM 3195 N N . ILE A 1 405 ? 2.271 9.844 17.391 1 86.5 405 ILE A N 1
ATOM 3196 C CA . ILE A 1 405 ? 0.866 10.125 17.109 1 86.5 405 ILE A CA 1
ATOM 3197 C C . ILE A 1 405 ? 0.173 10.594 18.391 1 86.5 405 ILE A C 1
ATOM 3199 O O . ILE A 1 405 ? 0.394 10.031 19.469 1 86.5 405 ILE A O 1
ATOM 3203 N N . SER A 1 406 ? -0.637 11.648 18.219 1 87.69 406 SER A N 1
ATOM 3204 C CA . SER A 1 406 ? -1.344 12.164 19.391 1 87.69 406 SER A CA 1
ATOM 3205 C C . SER A 1 406 ? -2.395 11.172 19.875 1 87.69 406 SER A C 1
ATOM 3207 O O . SER A 1 406 ? -3 10.453 19.078 1 87.69 406 SER A O 1
ATOM 3209 N N . TRP A 1 407 ? -2.525 11.133 21.188 1 87 407 TRP A N 1
ATOM 3210 C CA . TRP A 1 407 ? -3.59 10.344 21.797 1 87 407 TRP A CA 1
ATOM 3211 C C . TRP A 1 407 ? -4.352 11.172 22.828 1 87 407 TRP A C 1
ATOM 3213 O O . TRP A 1 407 ? -3.768 11.656 23.812 1 87 407 TRP A O 1
ATOM 3223 N N . TRP A 1 408 ? -5.57 11.352 22.578 1 88.94 408 TRP A N 1
ATOM 3224 C CA . TRP A 1 408 ? -6.438 12.172 23.422 1 88.94 408 TRP A CA 1
ATOM 3225 C C . TRP A 1 408 ? -7.867 11.648 23.406 1 88.94 408 TRP A C 1
ATOM 3227 O O . TRP A 1 408 ? -8.148 10.617 22.797 1 88.94 408 TRP A O 1
ATOM 3237 N N . ASP A 1 409 ? -8.797 12.266 24.047 1 83.62 409 ASP A N 1
ATOM 3238 C CA . ASP A 1 409 ? -10.148 11.758 24.297 1 83.62 409 ASP A CA 1
ATOM 3239 C C . ASP A 1 409 ? -10.898 11.547 22.984 1 83.62 409 ASP A C 1
ATOM 3241 O O . ASP A 1 409 ? -11.852 10.766 22.922 1 83.62 409 ASP A O 1
ATOM 3245 N N . HIS A 1 410 ? -10.414 12.203 22.016 1 87 410 HIS A N 1
ATOM 3246 C CA . HIS A 1 410 ? -11.133 12.148 20.75 1 87 410 HIS A CA 1
ATOM 3247 C C . HIS A 1 410 ? -10.422 11.242 19.75 1 87 410 HIS A C 1
ATOM 3249 O O . HIS A 1 410 ? -10.836 11.141 18.594 1 87 410 HIS A O 1
ATOM 3255 N N . SER A 1 411 ? -9.336 10.609 20.188 1 85.56 411 SER A N 1
ATOM 3256 C CA . SER A 1 411 ? -8.617 9.695 19.297 1 85.56 411 SER A CA 1
ATOM 3257 C C . SER A 1 411 ? -9.445 8.445 19.016 1 85.56 411 SER A C 1
ATOM 3259 O O . SER A 1 411 ? -10.172 7.961 19.891 1 85.56 411 SER A O 1
ATOM 3261 N N . ARG A 1 412 ? -9.266 7.953 17.797 1 82.31 412 ARG A N 1
ATOM 3262 C CA . ARG A 1 412 ? -9.961 6.73 17.422 1 82.31 412 ARG A CA 1
ATOM 3263 C C . ARG A 1 412 ? -9.094 5.504 17.672 1 82.31 412 ARG A C 1
ATOM 3265 O O . ARG A 1 412 ? -7.926 5.469 17.266 1 82.31 412 ARG A O 1
ATOM 3272 N N . GLU A 1 413 ? -9.727 4.527 18.219 1 82.81 413 GLU A N 1
ATOM 3273 C CA . GLU A 1 413 ? -9.008 3.299 18.531 1 82.81 413 GLU A CA 1
ATOM 3274 C C . GLU A 1 413 ? -8.453 2.637 17.281 1 82.81 413 GLU A C 1
ATOM 3276 O O . GLU A 1 413 ? -7.414 1.974 17.328 1 82.81 413 GLU A O 1
ATOM 3281 N N . SER A 1 414 ? -9.094 2.875 16.141 1 85.06 414 SER A N 1
ATOM 3282 C CA . SER A 1 414 ? -8.688 2.252 14.891 1 85.06 414 SER A CA 1
ATOM 3283 C C . SER A 1 414 ? -7.285 2.688 14.484 1 85.06 414 SER A C 1
ATOM 3285 O O . SER A 1 414 ? -6.582 1.961 13.781 1 85.06 414 SER A O 1
ATOM 3287 N N . ALA A 1 415 ? -6.859 3.85 14.953 1 85.69 415 ALA A N 1
ATOM 3288 C CA . ALA A 1 415 ? -5.52 4.336 14.625 1 85.69 415 ALA A CA 1
ATOM 3289 C C . ALA A 1 415 ? -4.453 3.352 15.094 1 85.69 415 ALA A C 1
ATOM 3291 O O . ALA A 1 415 ? -3.445 3.148 14.414 1 85.69 415 ALA A O 1
ATOM 3292 N N . LYS A 1 416 ? -4.66 2.736 16.188 1 85.75 416 LYS A N 1
ATOM 3293 C CA . LYS A 1 416 ? -3.693 1.802 16.75 1 85.75 416 LYS A CA 1
ATOM 3294 C C . LYS A 1 416 ? -3.5 0.594 15.844 1 85.75 416 LYS A C 1
ATOM 3296 O O . LYS A 1 416 ? -2.391 0.067 15.727 1 85.75 416 LYS A O 1
ATOM 3301 N N . TYR A 1 417 ? -4.566 0.199 15.211 1 87.44 417 TYR A N 1
ATOM 3302 C CA . TYR A 1 417 ? -4.492 -0.945 14.305 1 87.44 417 TYR A CA 1
ATOM 3303 C C . TYR A 1 417 ? -3.625 -0.627 13.094 1 87.44 417 TYR A C 1
ATOM 3305 O O . TYR A 1 417 ? -2.781 -1.435 12.695 1 87.44 417 TYR A O 1
ATOM 3313 N N . PHE A 1 418 ? -3.801 0.526 12.586 1 88.69 418 PHE A N 1
ATOM 3314 C CA . PHE A 1 418 ? -3.016 0.93 11.43 1 88.69 418 PHE A CA 1
ATOM 3315 C C . PHE A 1 418 ? -1.55 1.116 11.805 1 88.69 418 PHE A C 1
ATOM 3317 O O . PHE A 1 418 ? -0.656 0.761 11.031 1 88.69 418 PHE A O 1
ATOM 3324 N N . LEU A 1 419 ? -1.287 1.665 12.938 1 88.5 419 LEU A N 1
ATOM 3325 C CA . LEU A 1 419 ? 0.085 1.826 13.406 1 88.5 419 LEU A CA 1
ATOM 3326 C C . LEU A 1 419 ? 0.741 0.47 13.641 1 88.5 419 LEU A C 1
ATOM 3328 O O . LEU A 1 419 ? 1.897 0.261 13.266 1 88.5 419 LEU A O 1
ATOM 3332 N N . ARG A 1 420 ? 0.007 -0.439 14.211 1 87.56 420 ARG A N 1
ATOM 3333 C CA . ARG A 1 420 ? 0.524 -1.786 14.438 1 87.56 420 ARG A CA 1
ATOM 3334 C C . ARG A 1 420 ? 0.863 -2.467 13.109 1 87.56 420 ARG A C 1
ATOM 3336 O O . ARG A 1 420 ? 1.837 -3.217 13.023 1 87.56 420 ARG A O 1
ATOM 3343 N N . SER A 1 421 ? 0.024 -2.23 12.172 1 91.12 421 SER A N 1
ATOM 3344 C CA . SER A 1 421 ? 0.257 -2.795 10.852 1 91.12 421 SER A CA 1
ATOM 3345 C C . SER A 1 421 ? 1.614 -2.369 10.297 1 91.12 421 SER A C 1
ATOM 3347 O O . SER A 1 421 ? 2.338 -3.182 9.719 1 91.12 421 SER A O 1
ATOM 3349 N N . LEU A 1 422 ? 1.963 -1.132 10.516 1 91.88 422 LEU A N 1
ATOM 3350 C CA . LEU A 1 422 ? 3.254 -0.629 10.055 1 91.88 422 LEU A CA 1
ATOM 3351 C C . LEU A 1 422 ? 4.391 -1.205 10.898 1 91.88 422 LEU A C 1
ATOM 3353 O O . LEU A 1 422 ? 5.379 -1.706 10.359 1 91.88 422 LEU A O 1
ATOM 3357 N N . VAL A 1 423 ? 4.223 -1.18 12.148 1 89 423 VAL A N 1
ATOM 3358 C CA . VAL A 1 423 ? 5.27 -1.562 13.086 1 89 423 VAL A CA 1
ATOM 3359 C C . VAL A 1 423 ? 5.562 -3.055 12.953 1 89 423 VAL A C 1
ATOM 3361 O O . VAL A 1 423 ? 6.691 -3.494 13.18 1 89 423 VAL A O 1
ATOM 3364 N N . ALA A 1 424 ? 4.617 -3.779 12.516 1 88.69 424 ALA A N 1
ATOM 3365 C CA . ALA A 1 424 ? 4.742 -5.23 12.398 1 88.69 424 ALA A CA 1
ATOM 3366 C C . ALA A 1 424 ? 5.852 -5.609 11.422 1 88.69 424 ALA A C 1
ATOM 3368 O O . ALA A 1 424 ? 6.348 -6.738 11.438 1 88.69 424 ALA A O 1
ATOM 3369 N N . LEU A 1 425 ? 6.262 -4.734 10.602 1 91.38 425 LEU A N 1
ATOM 3370 C CA . LEU A 1 425 ? 7.281 -5.012 9.594 1 91.38 425 LEU A CA 1
ATOM 3371 C C . LEU A 1 425 ? 8.68 -4.949 10.195 1 91.38 425 LEU A C 1
ATOM 3373 O O . LEU A 1 425 ? 9.648 -5.395 9.586 1 91.38 425 LEU A O 1
ATOM 3377 N N . THR A 1 426 ? 8.758 -4.316 11.312 1 88.81 426 THR A N 1
ATOM 3378 C CA . THR A 1 426 ? 10.062 -4.156 11.945 1 88.81 426 THR A CA 1
ATOM 3379 C C . THR A 1 426 ? 10.727 -5.512 12.172 1 88.81 426 THR A C 1
ATOM 3381 O O . THR A 1 426 ? 10.117 -6.418 12.75 1 88.81 426 THR A O 1
ATOM 3384 N N . GLY A 1 427 ? 11.977 -5.648 11.641 1 85.56 427 GLY A N 1
ATOM 3385 C CA . GLY A 1 427 ? 12.719 -6.887 11.812 1 85.56 427 GLY A CA 1
ATOM 3386 C C . GLY A 1 427 ? 12.578 -7.84 10.641 1 85.56 427 GLY A C 1
ATOM 3387 O O . GLY A 1 427 ? 13.227 -8.883 10.602 1 85.56 427 GLY A O 1
ATOM 3388 N N . ALA A 1 428 ? 11.727 -7.504 9.664 1 85.56 428 ALA A N 1
ATOM 3389 C CA . ALA A 1 428 ? 11.555 -8.367 8.5 1 85.56 428 ALA A CA 1
ATOM 3390 C C . ALA A 1 428 ? 12.875 -8.531 7.746 1 85.56 428 ALA A C 1
ATOM 3392 O O . ALA A 1 428 ? 13.117 -9.578 7.137 1 85.56 428 ALA A O 1
ATOM 3393 N N . TYR A 1 429 ? 13.688 -7.488 7.773 1 82.12 429 TYR A N 1
ATOM 3394 C CA . TYR A 1 429 ? 15.039 -7.469 7.223 1 82.12 429 TYR A CA 1
ATOM 3395 C C . TYR A 1 429 ? 16 -6.746 8.156 1 82.12 429 TYR A C 1
ATOM 3397 O O . TYR A 1 429 ? 15.57 -5.957 9.008 1 82.12 429 TYR A O 1
ATOM 3405 N N . PRO A 1 430 ? 17.219 -7.105 7.887 1 81.5 430 PRO A N 1
ATOM 3406 C CA . PRO A 1 430 ? 18.172 -6.363 8.703 1 81.5 430 PRO A CA 1
ATOM 3407 C C . PRO A 1 430 ? 18.094 -4.855 8.492 1 81.5 430 PRO A C 1
ATOM 3409 O O . PRO A 1 430 ? 18.078 -4.387 7.352 1 81.5 430 PRO A O 1
ATOM 3412 N N . GLY A 1 431 ? 17.875 -4.121 9.555 1 83.38 431 GLY A N 1
ATOM 3413 C CA . GLY A 1 431 ? 17.875 -2.67 9.469 1 83.38 431 GLY A CA 1
ATOM 3414 C C . GLY A 1 431 ? 16.5 -2.08 9.281 1 83.38 431 GLY A C 1
ATOM 3415 O O . GLY A 1 431 ? 16.328 -0.861 9.328 1 83.38 431 GLY A O 1
ATOM 3416 N N . LEU A 1 432 ? 15.539 -2.953 8.961 1 90 432 LEU A N 1
ATOM 3417 C CA . LEU A 1 432 ? 14.18 -2.439 8.82 1 90 432 LEU A CA 1
ATOM 3418 C C . LEU A 1 432 ? 13.578 -2.117 10.18 1 90 432 LEU A C 1
ATOM 3420 O O . LEU A 1 432 ? 13.289 -3.021 10.969 1 90 432 LEU A O 1
ATOM 3424 N N . ASN A 1 433 ? 13.391 -0.789 10.43 1 89.38 433 ASN A N 1
ATOM 3425 C CA . ASN A 1 433 ? 12.93 -0.323 11.734 1 89.38 433 ASN A CA 1
ATOM 3426 C C . ASN A 1 433 ? 11.828 0.722 11.602 1 89.38 433 ASN A C 1
ATOM 3428 O O . ASN A 1 433 ? 12.062 1.827 11.117 1 89.38 433 ASN A O 1
ATOM 3432 N N . ILE A 1 434 ? 10.664 0.342 12.016 1 92.62 434 ILE A N 1
ATOM 3433 C CA . ILE A 1 434 ? 9.516 1.236 12.102 1 92.62 434 ILE A CA 1
ATOM 3434 C C . ILE A 1 434 ? 8.961 1.233 13.523 1 92.62 434 ILE A C 1
ATOM 3436 O O . ILE A 1 434 ? 8.672 0.172 14.086 1 92.62 434 ILE A O 1
ATOM 3440 N N . SER A 1 435 ? 8.812 2.377 14.133 1 87.38 435 SER A N 1
ATOM 3441 C CA . SER A 1 435 ? 8.266 2.479 15.484 1 87.38 435 SER A CA 1
ATOM 3442 C C . SER A 1 435 ? 7.223 3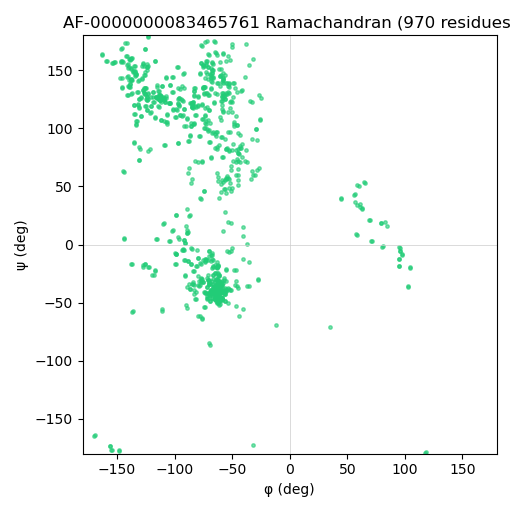.586 15.578 1 87.38 435 SER A C 1
ATOM 3444 O O . SER A 1 435 ? 7.211 4.508 14.766 1 87.38 435 SER A O 1
ATOM 3446 N N . ALA A 1 436 ? 6.332 3.395 16.516 1 86.88 436 ALA A N 1
ATOM 3447 C CA . ALA A 1 436 ? 5.289 4.387 16.766 1 86.88 436 ALA A CA 1
ATOM 3448 C C . ALA A 1 436 ? 5.062 4.59 18.25 1 86.88 436 ALA A C 1
ATOM 3450 O O . ALA A 1 436 ? 5.109 3.635 19.031 1 86.88 436 ALA A O 1
ATOM 3451 N N . LYS A 1 437 ? 4.906 5.797 18.641 1 83.5 437 LYS A N 1
ATOM 3452 C CA . LYS A 1 437 ? 4.543 6.16 20.016 1 83.5 437 LYS A CA 1
ATOM 3453 C C . LYS A 1 437 ? 3.32 7.07 20.031 1 83.5 437 LYS A C 1
ATOM 3455 O O . LYS A 1 437 ? 3.035 7.762 19.047 1 83.5 437 LYS A O 1
ATOM 3460 N N . LEU A 1 438 ? 2.629 6.984 21.141 1 84.06 438 LEU A N 1
ATOM 3461 C CA . LEU A 1 438 ? 1.48 7.859 21.359 1 84.06 438 LEU A CA 1
ATOM 3462 C C . LEU A 1 438 ? 1.842 9.016 22.281 1 84.06 438 LEU A C 1
ATOM 3464 O O . LEU A 1 438 ? 2.469 8.812 23.328 1 84.06 438 LEU A O 1
ATOM 3468 N N . PHE A 1 439 ? 1.508 10.195 21.891 1 84.44 439 PHE A N 1
ATOM 3469 C CA . PHE A 1 439 ? 1.786 11.406 22.641 1 84.44 439 PHE A CA 1
ATOM 3470 C C . PHE A 1 439 ? 0.537 11.891 23.375 1 84.44 439 PHE A C 1
ATOM 3472 O O . PHE A 1 439 ? -0.451 12.266 22.75 1 84.44 439 PHE A O 1
ATOM 3479 N N . VAL A 1 440 ? 0.593 11.883 24.703 1 85.38 440 VAL A N 1
ATOM 3480 C CA . VAL A 1 440 ? -0.534 12.328 25.516 1 85.38 440 VAL A CA 1
ATOM 3481 C C . VAL A 1 440 ? -0.166 13.609 26.25 1 85.38 440 VAL A C 1
ATOM 3483 O O . VAL A 1 440 ? 0.853 13.672 26.938 1 85.38 440 VAL A O 1
ATOM 3486 N N . VAL A 1 441 ? -0.974 14.664 26.062 1 85.88 441 VAL A N 1
ATOM 3487 C CA . VAL A 1 441 ? -0.82 15.906 26.812 1 85.88 441 VAL A CA 1
ATOM 3488 C C . VAL A 1 441 ? -1.537 15.781 28.156 1 85.88 441 VAL A C 1
ATOM 3490 O O . VAL A 1 441 ? -2.752 15.586 28.203 1 85.88 441 VAL A O 1
ATOM 3493 N N . PRO A 1 442 ? -0.794 15.922 29.219 1 83.5 442 PRO A N 1
ATOM 3494 C CA . PRO A 1 442 ? -1.449 15.805 30.516 1 83.5 442 PRO A CA 1
ATOM 3495 C C . PRO A 1 442 ? -2.426 16.938 30.797 1 83.5 442 PRO A C 1
ATOM 3497 O O . PRO A 1 442 ? -2.305 18.016 30.203 1 83.5 442 PRO A O 1
ATOM 3500 N N . SER A 1 443 ? -3.412 16.688 31.703 1 84.94 443 SER A N 1
ATOM 3501 C CA . SER A 1 443 ? -4.434 17.688 32.031 1 84.94 443 SER A CA 1
ATOM 3502 C C . SER A 1 443 ? -4.746 17.703 33.5 1 84.94 443 SER A C 1
ATOM 3504 O O . SER A 1 443 ? -4.816 16.641 34.156 1 84.94 443 SER A O 1
ATOM 3506 N N . THR A 1 444 ? -4.844 18.875 34.062 1 84 444 THR A N 1
ATOM 3507 C CA . THR A 1 444 ? -5.453 19.031 35.375 1 84 444 THR A CA 1
ATOM 3508 C C . THR A 1 444 ? -6.965 18.828 35.312 1 84 444 THR A C 1
ATOM 3510 O O . THR A 1 444 ? -7.527 18.703 34.219 1 84 444 THR A O 1
ATOM 3513 N N . ALA A 1 445 ? -7.586 18.844 36.469 1 83.12 445 ALA A N 1
ATOM 3514 C CA . ALA A 1 445 ? -9.039 18.688 36.5 1 83.12 445 ALA A CA 1
ATOM 3515 C C . ALA A 1 445 ? -9.727 19.844 35.781 1 83.12 445 ALA A C 1
ATOM 3517 O O . ALA A 1 445 ? -10.711 19.641 35.062 1 83.12 445 ALA A O 1
ATOM 3518 N N . GLU A 1 446 ? -9.195 21.031 35.969 1 84.69 446 GLU A N 1
ATOM 3519 C CA . GLU A 1 446 ? -9.766 22.219 35.344 1 84.69 446 GLU A CA 1
ATOM 3520 C C . GLU A 1 446 ? -9.555 22.172 33.812 1 84.69 446 GLU A C 1
ATOM 3522 O O . GLU A 1 446 ? -10.469 22.484 33.062 1 84.69 446 GLU A O 1
ATOM 3527 N N . GLN A 1 447 ? -8.398 21.734 33.438 1 87.69 447 GLN A N 1
ATOM 3528 C CA . GLN A 1 447 ? -8.055 21.703 32.031 1 87.69 447 GLN A CA 1
ATOM 3529 C C . GLN A 1 447 ? -8.852 20.641 31.281 1 87.69 447 GLN A C 1
ATOM 3531 O O . GLN A 1 447 ? -9.172 20.797 30.094 1 87.69 447 GLN A O 1
ATOM 3536 N N . SER A 1 448 ? -9.18 19.609 31.984 1 87 448 SER A N 1
ATOM 3537 C CA . SER A 1 448 ? -9.922 18.5 31.375 1 87 448 SER A CA 1
ATOM 3538 C C . SER A 1 448 ? -11.328 18.938 30.984 1 87 448 SER A C 1
ATOM 3540 O O . SER A 1 448 ? -12 18.25 30.219 1 87 448 SER A O 1
ATOM 3542 N N . GLN A 1 449 ? -11.766 20.141 31.5 1 86.62 449 GLN A N 1
ATOM 3543 C CA . GLN A 1 449 ? -13.109 20.625 31.203 1 86.62 449 GLN A CA 1
ATOM 3544 C C . GLN A 1 449 ? -13.125 21.453 29.906 1 86.62 449 GLN A C 1
ATOM 3546 O O . GLN A 1 449 ? -14.195 21.75 29.375 1 86.62 449 GLN A O 1
ATOM 3551 N N . ILE A 1 450 ? -12 21.844 29.422 1 90.75 450 ILE A N 1
ATOM 3552 C CA . ILE A 1 450 ? -11.906 22.578 28.172 1 90.75 450 ILE A CA 1
ATOM 3553 C C . ILE A 1 450 ? -12.164 21.641 27 1 90.75 450 ILE A C 1
ATOM 3555 O O . ILE A 1 450 ? -11.422 20.672 26.797 1 90.75 450 ILE A O 1
ATOM 3559 N N . PRO A 1 451 ? -13.195 21.859 26.219 1 89.75 451 PRO A N 1
ATOM 3560 C CA . PRO A 1 451 ? -13.453 20.953 25.094 1 89.75 451 PRO A CA 1
ATOM 3561 C C . PRO A 1 451 ? -12.391 21.047 24 1 89.75 451 PRO A C 1
ATOM 3563 O O . PRO A 1 451 ? -11.898 22.125 23.703 1 89.75 451 PRO A O 1
ATOM 3566 N N . TYR A 1 452 ? -12.047 19.875 23.469 1 90.62 452 TYR A N 1
ATOM 3567 C CA . TYR A 1 452 ? -11.164 19.766 22.312 1 90.62 452 TYR A CA 1
ATOM 3568 C C . TYR A 1 452 ? -9.836 20.469 22.594 1 90.62 452 TYR A C 1
ATOM 3570 O O . TYR A 1 452 ? -9.375 21.281 21.781 1 90.62 452 TYR A O 1
ATOM 3578 N N . ALA A 1 453 ? -9.32 20.281 23.703 1 92.56 453 ALA A N 1
ATOM 3579 C CA . ALA A 1 453 ? -8.016 20.781 24.125 1 92.56 453 ALA A CA 1
ATOM 3580 C C . ALA A 1 453 ? -7.105 19.641 24.562 1 92.56 453 ALA A C 1
ATOM 3582 O O . ALA A 1 453 ? -7.441 18.469 24.391 1 92.56 453 ALA A O 1
ATOM 3583 N N . ARG A 1 454 ? -5.906 19.922 24.953 1 91.88 454 ARG A N 1
ATOM 3584 C CA . ARG A 1 454 ? -4.941 19.016 25.547 1 91.88 454 ARG A CA 1
ATOM 3585 C C . ARG A 1 454 ? -4.531 17.922 24.547 1 91.88 454 ARG A C 1
ATOM 3587 O O . ARG A 1 454 ? -4.617 16.734 24.844 1 91.88 454 ARG A O 1
ATOM 3594 N N . VAL A 1 455 ? -4.105 18.312 23.422 1 92.19 455 VAL A N 1
ATOM 3595 C CA . VAL A 1 455 ? -3.697 17.391 22.375 1 92.19 455 VAL A CA 1
ATOM 3596 C C . VAL A 1 455 ? -2.459 17.938 21.656 1 92.19 455 VAL A C 1
ATOM 3598 O O . VAL A 1 455 ? -2.238 19.141 21.641 1 92.19 455 VAL A O 1
ATOM 3601 N N . ASN A 1 456 ? -1.641 17.031 21.297 1 88.88 456 ASN A N 1
ATOM 3602 C CA . ASN A 1 456 ? -0.584 17.391 20.359 1 88.88 456 ASN A CA 1
ATOM 3603 C C . ASN A 1 456 ? -1.125 17.531 18.938 1 88.88 456 ASN A C 1
ATOM 3605 O O . ASN A 1 456 ? -1.502 16.547 18.312 1 88.88 456 ASN A O 1
ATOM 3609 N N . HIS A 1 457 ? -1.195 18.766 18.5 1 92 457 HIS A N 1
ATOM 3610 C CA . HIS A 1 457 ? -1.752 19.047 17.188 1 92 457 HIS A CA 1
ATOM 3611 C C . HIS A 1 457 ? -0.664 19.484 16.219 1 92 457 HIS A C 1
ATOM 3613 O O . HIS A 1 457 ? -0.961 20.031 15.141 1 92 457 HIS A O 1
ATOM 3619 N N . ASN A 1 458 ? 0.588 19.172 16.578 1 81.94 458 ASN A N 1
ATOM 3620 C CA . ASN A 1 458 ? 1.698 19.453 15.68 1 81.94 458 ASN A CA 1
ATOM 3621 C C . ASN A 1 458 ? 1.635 18.578 14.43 1 81.94 458 ASN A C 1
ATOM 3623 O O . ASN A 1 458 ? 1.105 17.453 14.477 1 81.94 458 ASN A O 1
ATOM 3627 N N . LYS A 1 459 ? 2.088 19.125 13.344 1 83.62 459 LYS A N 1
ATOM 3628 C CA . LYS A 1 459 ? 2.244 18.375 12.102 1 83.62 459 LYS A CA 1
ATOM 3629 C C . LYS A 1 459 ? 3.602 18.656 11.461 1 83.62 459 LYS A C 1
ATOM 3631 O O . LYS A 1 459 ? 3.783 19.672 10.789 1 83.62 459 LYS A O 1
ATOM 3636 N N . TYR A 1 460 ? 4.438 17.734 11.633 1 80.88 460 TYR A N 1
ATOM 3637 C CA . TYR A 1 460 ? 5.73 17.938 11 1 80.88 460 TYR A CA 1
ATOM 3638 C C . TYR A 1 460 ? 6.41 16.609 10.688 1 80.88 460 TYR A C 1
ATOM 3640 O O . TYR A 1 460 ? 6.023 15.57 11.234 1 80.88 460 TYR A O 1
ATOM 3648 N N . MET A 1 461 ? 7.27 16.656 9.75 1 83.94 461 MET A N 1
ATOM 3649 C CA . MET A 1 461 ? 8.125 15.547 9.344 1 83.94 461 MET A CA 1
ATOM 3650 C C . MET A 1 461 ? 9.578 16 9.211 1 83.94 461 MET A C 1
ATOM 3652 O O . MET A 1 461 ? 9.852 17.078 8.68 1 83.94 461 MET A O 1
ATOM 3656 N N . VAL A 1 462 ? 10.492 15.242 9.805 1 80.31 462 VAL A N 1
ATOM 3657 C CA . VAL A 1 462 ? 11.922 15.469 9.68 1 80.31 462 VAL A CA 1
ATOM 3658 C C . VAL A 1 462 ? 12.586 14.266 9.008 1 80.31 462 VAL A C 1
ATOM 3660 O O . VAL A 1 462 ? 12.344 13.117 9.398 1 80.31 462 VAL A O 1
ATOM 3663 N N . THR A 1 463 ? 13.258 14.492 7.922 1 82 463 THR A N 1
ATOM 3664 C CA . THR A 1 463 ? 13.93 13.406 7.219 1 82 463 THR A CA 1
ATOM 3665 C C . THR A 1 463 ? 15.414 13.711 7.043 1 82 463 THR A C 1
ATOM 3667 O O . THR A 1 463 ? 15.828 14.875 7.105 1 82 463 THR A O 1
ATOM 3670 N N . LYS A 1 464 ? 16.203 12.703 6.961 1 78.81 464 LYS A N 1
ATOM 3671 C CA . LYS A 1 464 ? 17.609 12.82 6.617 1 78.81 464 LYS A CA 1
ATOM 3672 C C . LYS A 1 464 ? 17.953 11.961 5.402 1 78.81 464 LYS A C 1
ATOM 3674 O O . LYS A 1 464 ? 17.609 10.781 5.352 1 78.81 464 LYS A O 1
ATOM 3679 N N . ASN A 1 465 ? 18.531 12.57 4.352 1 70.94 465 ASN A N 1
ATOM 3680 C CA . ASN A 1 465 ? 18.953 11.875 3.139 1 70.94 465 ASN A CA 1
ATOM 3681 C C . ASN A 1 465 ? 20.406 11.422 3.223 1 70.94 465 ASN A C 1
ATOM 3683 O O . ASN A 1 465 ? 21.141 11.867 4.098 1 70.94 465 ASN A O 1
ATOM 3687 N N . GLN A 1 466 ? 20.875 10.094 2.5 1 53.69 466 GLN A N 1
ATOM 3688 C CA . GLN A 1 466 ? 22.281 9.711 2.475 1 53.69 466 GLN A CA 1
ATOM 3689 C C . GLN A 1 466 ? 23.125 10.797 1.834 1 53.69 466 GLN A C 1
ATOM 3691 O O . GLN A 1 466 ? 22.641 11.602 1.04 1 53.69 466 GLN A O 1
ATOM 3696 N N . HIS A 1 467 ? 24.453 10.484 2.199 1 40.91 467 HIS A N 1
ATOM 3697 C CA . HIS A 1 467 ? 25.625 11.211 1.714 1 40.91 467 HIS A CA 1
ATOM 3698 C C . HIS A 1 467 ? 25.766 11.07 0.204 1 40.91 467 HIS A C 1
ATOM 3700 O O . HIS A 1 467 ? 25.672 9.961 -0.331 1 40.91 467 HIS A O 1
ATOM 3706 N N . LEU A 1 468 ? 25.156 11.781 -0.576 1 34.47 468 LEU A N 1
ATOM 3707 C CA . LEU A 1 468 ? 25.797 11.688 -1.879 1 34.47 468 LEU A CA 1
ATOM 3708 C C . LEU A 1 468 ? 27.281 12.008 -1.77 1 34.47 468 LEU A C 1
ATOM 3710 O O . LEU A 1 468 ? 27.656 13.055 -1.238 1 34.47 468 LEU A O 1
ATOM 3714 N N . SER A 1 469 ? 28.094 10.922 -1.679 1 31.36 469 SER A N 1
ATOM 3715 C CA . SER A 1 469 ? 29.516 11.172 -1.881 1 31.36 469 SER A CA 1
ATOM 3716 C C . SER A 1 469 ? 29.781 11.789 -3.254 1 31.36 469 SER A C 1
ATOM 3718 O O . SER A 1 469 ? 29.438 11.188 -4.277 1 31.36 469 SER A O 1
ATOM 3720 N N . VAL A 1 470 ? 29.484 13.031 -3.389 1 28.55 470 VAL A N 1
ATOM 3721 C CA . VAL A 1 470 ? 30.188 13.547 -4.559 1 28.55 470 VAL A CA 1
ATOM 3722 C C . VAL A 1 470 ? 31.688 13.391 -4.371 1 28.55 470 VAL A C 1
ATOM 3724 O O . VAL A 1 470 ? 32.25 13.898 -3.398 1 28.55 470 VAL A O 1
ATOM 3727 N N . HIS A 1 471 ? 32.094 12.289 -4.867 1 26.58 471 HIS A N 1
ATOM 3728 C CA . HIS A 1 471 ? 33.531 12.195 -5.004 1 26.58 471 HIS A CA 1
ATOM 3729 C C . HIS A 1 471 ? 34.094 13.352 -5.832 1 26.58 471 HIS A C 1
ATOM 3731 O O . HIS A 1 471 ? 33.969 13.352 -7.059 1 26.58 471 HIS A O 1
ATOM 3737 N N . ARG A 1 472 ? 33.906 14.711 -5.551 1 25.55 472 ARG A N 1
ATOM 3738 C CA . ARG A 1 472 ? 35.031 15.406 -6.188 1 25.55 472 ARG A CA 1
ATOM 3739 C C . ARG A 1 472 ? 36.375 14.766 -5.816 1 25.55 472 ARG A C 1
ATOM 3741 O O . ARG A 1 472 ? 36.438 14.047 -4.812 1 25.55 472 ARG A O 1
ATOM 3748 N N . THR A 1 473 ? 37.469 15.234 -6.469 1 25.38 473 THR A N 1
ATOM 3749 C CA . THR A 1 473 ? 38.812 15.023 -5.961 1 25.38 473 THR A CA 1
ATOM 3750 C C . THR A 1 473 ? 38.844 15.133 -4.441 1 25.38 473 THR A C 1
ATOM 3752 O O . THR A 1 473 ? 38 15.812 -3.844 1 25.38 473 THR A O 1
ATOM 3755 N N . GLY A 1 474 ? 39.562 14.984 -3.447 1 27.27 474 GLY A N 1
ATOM 3756 C CA . GLY A 1 474 ? 40.031 14.758 -2.084 1 27.27 474 GLY A CA 1
ATOM 3757 C C . GLY A 1 474 ? 38.906 14.812 -1.062 1 27.27 474 GLY A C 1
ATOM 3758 O O . GLY A 1 474 ? 38.906 14.062 -0.084 1 27.27 474 GLY A O 1
ATOM 3759 N N . GLN A 1 475 ? 38.25 16 -0.752 1 24.77 475 GLN A N 1
ATOM 3760 C CA . GLN A 1 475 ? 37.469 16.234 0.469 1 24.77 475 GLN A CA 1
ATOM 3761 C C . GLN A 1 475 ? 36.031 15.773 0.31 1 24.77 475 GLN A C 1
ATOM 3763 O O . GLN A 1 475 ? 35.344 16.172 -0.638 1 24.77 475 GLN A O 1
ATOM 3768 N N . GLU A 1 476 ? 35.656 14.555 0.676 1 28.7 476 GLU A N 1
ATOM 3769 C CA . GLU A 1 476 ? 34.344 13.898 0.783 1 28.7 476 GLU A CA 1
ATOM 3770 C C . GLU A 1 476 ? 33.344 14.797 1.475 1 28.7 476 GLU A C 1
ATOM 3772 O O . GLU A 1 476 ? 33.5 15.164 2.637 1 28.7 476 GLU A O 1
ATOM 3777 N N . ILE A 1 477 ? 32.844 15.82 0.875 1 25.81 477 ILE A N 1
ATOM 3778 C CA . ILE A 1 477 ? 31.844 16.656 1.538 1 25.81 477 ILE A CA 1
ATOM 3779 C C . ILE A 1 477 ? 30.531 15.883 1.648 1 25.81 477 ILE A C 1
ATOM 3781 O O . ILE A 1 477 ? 29.969 15.453 0.637 1 25.81 477 ILE A O 1
ATOM 3785 N N . THR A 1 478 ? 30.188 15.078 2.648 1 29.14 478 THR A N 1
ATOM 3786 C CA . THR A 1 478 ? 28.984 14.344 3.045 1 29.14 478 THR A CA 1
ATOM 3787 C C . THR A 1 478 ? 27.875 15.305 3.465 1 29.14 478 THR A C 1
ATOM 3789 O O . THR A 1 478 ? 28.062 16.109 4.383 1 29.14 478 THR A O 1
ATOM 3792 N N . SER A 1 479 ? 27.188 16.016 2.572 1 29.53 479 SER A N 1
ATOM 3793 C CA . SER A 1 479 ? 26.125 16.906 2.996 1 29.53 479 SER A CA 1
ATOM 3794 C C . SER A 1 479 ? 24.875 16.125 3.416 1 29.53 479 SER A C 1
ATOM 3796 O O . SER A 1 479 ? 24.469 15.195 2.729 1 29.53 479 SER A O 1
ATOM 3798 N N . SER A 1 480 ? 24.625 15.922 4.703 1 34.5 480 SER A N 1
ATOM 3799 C CA . SER A 1 480 ? 23.406 15.375 5.305 1 34.5 480 SER A CA 1
ATOM 3800 C C . SER A 1 480 ? 22.25 16.359 5.199 1 34.5 480 SER A C 1
ATOM 3802 O O . SER A 1 480 ? 22.391 17.531 5.559 1 34.5 480 SER A O 1
ATOM 3804 N N . LEU A 1 481 ? 21.391 16.156 4.18 1 34.5 481 LEU A N 1
ATOM 3805 C CA . LEU A 1 481 ? 20.25 17.031 3.992 1 34.5 481 LEU A CA 1
ATOM 3806 C C . LEU A 1 481 ? 19.078 16.594 4.863 1 34.5 481 LEU A C 1
ATOM 3808 O O . LEU A 1 481 ? 18.688 15.422 4.848 1 34.5 481 LEU A O 1
ATOM 3812 N N . GLN A 1 482 ? 18.906 17.406 5.996 1 32.09 482 GLN A N 1
ATOM 3813 C CA . GLN A 1 482 ? 17.688 17.234 6.781 1 32.09 482 GLN A CA 1
ATOM 3814 C C . GLN A 1 482 ? 16.531 18.047 6.188 1 32.09 482 GLN A C 1
ATOM 3816 O O . GLN A 1 482 ? 16.734 19.172 5.715 1 32.09 482 GLN A O 1
ATOM 3821 N N . GLU A 1 483 ? 15.438 17.375 5.859 1 40.19 483 GLU A N 1
ATOM 3822 C CA . GLU A 1 483 ? 14.227 18.047 5.395 1 40.19 483 GLU A CA 1
ATOM 3823 C C . GLU A 1 483 ? 13.164 18.078 6.484 1 40.19 483 GLU A C 1
ATOM 3825 O O . GLU A 1 483 ? 12.992 17.094 7.219 1 40.19 483 GLU A O 1
ATOM 3830 N N . VAL A 1 484 ? 12.727 19.359 6.832 1 35.62 484 VAL A N 1
ATOM 3831 C CA . VAL A 1 484 ? 11.625 19.531 7.766 1 35.62 484 VAL A CA 1
ATOM 3832 C C . VAL A 1 484 ? 10.359 19.938 7.004 1 35.62 484 VAL A C 1
ATOM 3834 O O . VAL A 1 484 ? 10.406 20.828 6.148 1 35.62 484 VAL A O 1
ATOM 3837 N N . SER A 1 485 ? 9.375 19.109 7.184 1 40.97 485 SER A N 1
ATOM 3838 C CA . SER A 1 485 ? 8.078 19.438 6.613 1 40.97 485 SER A CA 1
ATOM 3839 C C . SER A 1 485 ? 7.059 19.75 7.703 1 40.97 485 SER A C 1
ATOM 3841 O O . SER A 1 485 ? 6.852 18.953 8.617 1 40.97 485 SER A O 1
ATOM 3843 N N . VAL A 1 486 ? 6.746 21.016 7.812 1 37 486 VAL A N 1
ATOM 3844 C CA . VAL A 1 486 ? 5.605 21.359 8.656 1 37 486 VAL A CA 1
ATOM 3845 C C . VAL A 1 486 ? 4.305 21.156 7.875 1 37 486 VAL A C 1
ATOM 3847 O O . VAL A 1 486 ? 4.133 21.703 6.785 1 37 486 VAL A O 1
ATOM 3850 N N . LEU A 1 487 ? 3.508 20.078 8.336 1 48.09 487 LEU A N 1
ATOM 3851 C CA . LEU A 1 487 ? 2.34 19.594 7.605 1 48.09 487 LEU A CA 1
ATOM 3852 C C . LEU A 1 487 ? 1.065 20.25 8.133 1 48.09 487 LEU A C 1
ATOM 3854 O O . LEU A 1 487 ? 0.911 20.422 9.344 1 48.09 487 LEU A O 1
ATOM 3858 N N . MET B 1 1 ? 59.844 -19.359 -6.961 1 23.17 1 MET B N 1
ATOM 3859 C CA . MET B 1 1 ? 58.781 -18.812 -7.805 1 23.17 1 MET B CA 1
ATOM 3860 C C . MET B 1 1 ? 57.438 -18.781 -7.066 1 23.17 1 MET B C 1
ATOM 3862 O O . MET B 1 1 ? 56.969 -19.812 -6.609 1 23.17 1 MET B O 1
ATOM 3866 N N . PRO B 1 2 ? 57.062 -17.719 -6.262 1 24.47 2 PRO B N 1
ATOM 3867 C CA . PRO B 1 2 ? 56.094 -17.641 -5.172 1 24.47 2 PRO B CA 1
ATOM 3868 C C . PRO B 1 2 ? 54.656 -17.781 -5.656 1 24.47 2 PRO B C 1
ATOM 3870 O O . PRO B 1 2 ? 54.312 -17.328 -6.75 1 24.47 2 PRO B O 1
ATOM 3873 N N . PHE B 1 3 ? 54 -19 -5.426 1 23.5 3 PHE B N 1
ATOM 3874 C CA . PHE B 1 3 ? 52.75 -19.672 -5.656 1 23.5 3 PHE B CA 1
ATOM 3875 C C . PHE B 1 3 ? 51.594 -18.797 -5.156 1 23.5 3 PHE B C 1
ATOM 3877 O O . PHE B 1 3 ? 51.469 -18.516 -3.961 1 23.5 3 PHE B O 1
ATOM 3884 N N . LEU B 1 4 ? 51.188 -17.734 -6.055 1 22.61 4 LEU B N 1
ATOM 3885 C CA . LEU B 1 4 ? 50.156 -16.734 -5.898 1 22.61 4 LEU B CA 1
ATOM 3886 C C . LEU B 1 4 ? 48.812 -17.391 -5.492 1 22.61 4 LEU B C 1
ATOM 3888 O O . LEU B 1 4 ? 48.281 -18.219 -6.23 1 22.61 4 LEU B O 1
ATOM 3892 N N . ARG B 1 5 ? 48.625 -17.703 -4.18 1 21.72 5 ARG B N 1
ATOM 3893 C CA . ARG B 1 5 ? 47.5 -18.312 -3.469 1 21.72 5 ARG B CA 1
ATOM 3894 C C . ARG B 1 5 ? 46.188 -17.562 -3.764 1 21.72 5 ARG B C 1
ATOM 3896 O O . ARG B 1 5 ? 45.906 -16.531 -3.152 1 21.72 5 ARG B O 1
ATOM 3903 N N . ARG B 1 6 ? 45.844 -17.266 -5.102 1 22.05 6 ARG B N 1
ATOM 3904 C CA . ARG B 1 6 ? 44.688 -16.484 -5.527 1 22.05 6 ARG B CA 1
ATOM 3905 C C . ARG B 1 6 ? 43.406 -17.094 -5.008 1 22.05 6 ARG B C 1
ATOM 3907 O O . ARG B 1 6 ? 42.906 -18.062 -5.578 1 22.05 6 ARG B O 1
ATOM 3914 N N . ASN B 1 7 ? 43.312 -17.453 -3.709 1 22.28 7 ASN B N 1
ATOM 3915 C CA . ASN B 1 7 ? 42.156 -18.141 -3.139 1 22.28 7 ASN B CA 1
ATOM 3916 C C . ASN B 1 7 ? 40.875 -17.375 -3.377 1 22.28 7 ASN B C 1
ATOM 3918 O O . ASN B 1 7 ? 40.312 -16.781 -2.449 1 22.28 7 ASN B O 1
ATOM 3922 N N . SER B 1 8 ? 40.781 -16.562 -4.484 1 22.64 8 SER B N 1
ATOM 3923 C CA . SER B 1 8 ? 39.656 -15.641 -4.648 1 22.64 8 SER B CA 1
ATOM 3924 C C . SER B 1 8 ? 38.344 -16.375 -4.734 1 22.64 8 SER B C 1
ATOM 3926 O O . SER B 1 8 ? 38 -16.984 -5.766 1 22.64 8 SER B O 1
ATOM 3928 N N . LYS B 1 9 ? 38.031 -17.266 -3.693 1 26.08 9 LYS B N 1
ATOM 3929 C CA . LYS B 1 9 ? 36.781 -18.016 -3.695 1 26.08 9 LYS B CA 1
ATOM 3930 C C . LYS B 1 9 ? 35.594 -17.125 -4.105 1 26.08 9 LYS B C 1
ATOM 3932 O O . LYS B 1 9 ? 35.188 -16.25 -3.348 1 26.08 9 LYS B O 1
ATOM 3937 N N . SER B 1 10 ? 35.531 -16.734 -5.391 1 23.2 10 SER B N 1
ATOM 3938 C CA . SER B 1 10 ? 34.438 -16 -6.012 1 23.2 10 SER B CA 1
ATOM 3939 C C . SER B 1 10 ? 33.094 -16.656 -5.699 1 23.2 10 SER B C 1
ATOM 3941 O O . SER B 1 10 ? 32.875 -17.812 -6.062 1 23.2 10 SER B O 1
ATOM 3943 N N . LYS B 1 11 ? 32.688 -16.484 -4.383 1 26.8 11 LYS B N 1
ATOM 3944 C CA . LYS B 1 11 ? 31.328 -16.922 -4.066 1 26.8 11 LYS B CA 1
ATOM 3945 C C . LYS B 1 11 ? 30.359 -16.641 -5.215 1 26.8 11 LYS B C 1
ATOM 3947 O O . LYS B 1 11 ? 30.062 -15.484 -5.512 1 26.8 11 LYS B O 1
ATOM 3952 N N . LEU B 1 12 ? 30.531 -17.422 -6.309 1 22.19 12 LEU B N 1
ATOM 3953 C CA . LEU B 1 12 ? 29.516 -17.359 -7.355 1 22.19 12 LEU B CA 1
ATOM 3954 C C . LEU B 1 12 ? 28.109 -17.359 -6.762 1 22.19 12 LEU B C 1
ATOM 3956 O O . LEU B 1 12 ? 27.781 -18.234 -5.965 1 22.19 12 LEU B O 1
ATOM 3960 N N . PRO B 1 13 ? 27.594 -16.141 -6.586 1 24.77 13 PRO B N 1
ATOM 3961 C CA . PRO B 1 13 ? 26.219 -16.094 -6.062 1 24.77 13 PRO B CA 1
ATOM 3962 C C . PRO B 1 13 ? 25.312 -17.125 -6.707 1 24.77 13 PRO B C 1
ATOM 3964 O O . PRO B 1 13 ? 25.359 -17.328 -7.926 1 24.77 13 PRO B O 1
ATOM 3967 N N . THR B 1 14 ? 25.406 -18.375 -6.137 1 23.73 14 THR B N 1
ATOM 3968 C CA . THR B 1 14 ? 24.562 -19.453 -6.617 1 23.73 14 THR B CA 1
ATOM 3969 C C . THR B 1 14 ? 23.203 -18.906 -7.074 1 23.73 14 THR B C 1
ATOM 3971 O O . THR B 1 14 ? 22.734 -17.891 -6.566 1 23.73 14 THR B O 1
ATOM 3974 N N . LEU B 1 15 ? 22.984 -19.234 -8.344 1 21.3 15 LEU B N 1
ATOM 3975 C CA . LEU B 1 15 ? 21.75 -19.047 -9.094 1 21.3 15 LEU B CA 1
ATOM 3976 C C . LEU B 1 15 ? 20.531 -19.25 -8.211 1 21.3 15 LEU B C 1
ATOM 3978 O O . LEU B 1 15 ? 19.453 -18.734 -8.492 1 21.3 15 LEU B O 1
ATOM 3982 N N . GLN B 1 16 ? 20.75 -20.25 -7.285 1 21.5 16 GLN B N 1
ATOM 3983 C CA . GLN B 1 16 ? 19.531 -20.578 -6.566 1 21.5 16 GLN B CA 1
ATOM 3984 C C . GLN B 1 16 ? 18.969 -19.359 -5.84 1 21.5 16 GLN B C 1
ATOM 3986 O O . GLN B 1 16 ? 17.875 -19.422 -5.27 1 21.5 16 GLN B O 1
ATOM 3991 N N . ASP B 1 17 ? 19.938 -18.484 -5.418 1 22.3 17 ASP B N 1
ATOM 3992 C CA . ASP B 1 17 ? 19.484 -17.359 -4.598 1 22.3 17 ASP B CA 1
ATOM 3993 C C . ASP B 1 17 ? 18.531 -16.453 -5.375 1 22.3 17 ASP B C 1
ATOM 3995 O O . ASP B 1 17 ? 17.938 -15.539 -4.805 1 22.3 17 ASP B O 1
ATOM 3999 N N . GLY B 1 18 ? 18.844 -16.438 -6.688 1 22.78 18 GLY B N 1
ATOM 4000 C CA . GLY B 1 18 ? 18.234 -15.406 -7.527 1 22.78 18 GLY B CA 1
ATOM 4001 C C . GLY B 1 18 ? 16.75 -15.617 -7.734 1 22.78 18 GLY B C 1
ATOM 4002 O O . GLY B 1 18 ? 16.156 -15.016 -8.633 1 22.78 18 GLY B O 1
ATOM 4003 N N . LEU B 1 19 ? 16.312 -16.734 -7.234 1 20.22 19 LEU B N 1
ATOM 4004 C CA . LEU B 1 19 ? 14.93 -16.953 -7.664 1 20.22 19 LEU B CA 1
ATOM 4005 C C . LEU B 1 19 ? 14.062 -15.758 -7.273 1 20.22 19 LEU B C 1
ATOM 4007 O O . LEU B 1 19 ? 13.672 -15.625 -6.109 1 20.22 19 LEU B O 1
ATOM 4011 N N . PHE B 1 20 ? 14.523 -14.633 -7.555 1 23.33 20 PHE B N 1
ATOM 4012 C CA . PHE B 1 20 ? 13.68 -13.453 -7.398 1 23.33 20 PHE B CA 1
ATOM 4013 C C . PHE B 1 20 ? 12.344 -13.656 -8.109 1 23.33 20 PHE B C 1
ATOM 4015 O O . PHE B 1 20 ? 12.117 -13.094 -9.18 1 23.33 20 PHE B O 1
ATOM 4022 N N . LYS B 1 21 ? 11.953 -14.883 -8.422 1 23.41 21 LYS B N 1
ATOM 4023 C CA . LYS B 1 21 ? 10.789 -15.117 -9.281 1 23.41 21 LYS B CA 1
ATOM 4024 C C . LYS B 1 21 ? 9.57 -14.359 -8.766 1 23.41 21 LYS B C 1
ATOM 4026 O O . LYS B 1 21 ? 8.945 -14.781 -7.785 1 23.41 21 LYS B O 1
ATOM 4031 N N . ILE B 1 22 ? 9.734 -13.141 -8.57 1 24.48 22 ILE B N 1
ATOM 4032 C CA . ILE B 1 22 ? 8.414 -12.523 -8.484 1 24.48 22 ILE B CA 1
ATOM 4033 C C . ILE B 1 22 ? 7.559 -12.961 -9.68 1 24.48 22 ILE B C 1
ATOM 4035 O O . ILE B 1 22 ? 6.734 -12.195 -10.172 1 24.48 22 ILE B O 1
ATOM 4039 N N . GLY B 1 23 ? 8.125 -13.734 -10.594 1 24.62 23 GLY B N 1
ATOM 4040 C CA . GLY B 1 23 ? 7.32 -14.062 -11.758 1 24.62 23 GLY B CA 1
ATOM 4041 C C . GLY B 1 23 ? 5.965 -14.641 -11.406 1 24.62 23 GLY B C 1
ATOM 4042 O O . GLY B 1 23 ? 5.852 -15.828 -11.094 1 24.62 23 GLY B O 1
ATOM 4043 N N . CYS B 1 24 ? 5.277 -13.945 -10.68 1 23.64 24 CYS B N 1
ATOM 4044 C CA . CYS B 1 24 ? 3.924 -14.477 -10.57 1 23.64 24 CYS B CA 1
ATOM 4045 C C . CYS B 1 24 ? 3.334 -14.758 -11.945 1 23.64 24 CYS B C 1
ATOM 4047 O O . CYS B 1 24 ? 2.883 -13.844 -12.633 1 23.64 24 CYS B O 1
ATOM 4049 N N . GLN B 1 25 ? 4.008 -15.391 -12.742 1 23.8 25 GLN B N 1
ATOM 4050 C CA . GLN B 1 25 ? 3.145 -15.766 -13.859 1 23.8 25 GLN B CA 1
ATOM 4051 C C . GLN B 1 25 ? 1.949 -16.594 -13.375 1 23.8 25 GLN B C 1
ATOM 4053 O O . GLN B 1 25 ? 2.09 -17.766 -13.055 1 23.8 25 GLN B O 1
ATOM 4058 N N . ALA B 1 26 ? 1.312 -16.047 -12.477 1 24.8 26 ALA B N 1
ATOM 4059 C CA . ALA B 1 26 ? 0.096 -16.781 -12.164 1 24.8 26 ALA B CA 1
ATOM 4060 C C . ALA B 1 26 ? -0.864 -16.797 -13.352 1 24.8 26 ALA B C 1
ATOM 4062 O O . ALA B 1 26 ? -1.068 -15.766 -13.992 1 24.8 26 ALA B O 1
ATOM 4063 N N . TYR B 1 27 ? -0.688 -17.781 -14.016 1 24.59 27 TYR B N 1
ATOM 4064 C CA . TYR B 1 27 ? -1.847 -17.906 -14.898 1 24.59 27 TYR B CA 1
ATOM 4065 C C . TYR B 1 27 ? -3.133 -18.031 -14.086 1 24.59 27 TYR B C 1
ATOM 4067 O O . TYR B 1 27 ? -3.16 -18.672 -13.039 1 24.59 27 TYR B O 1
ATOM 4075 N N . HIS B 1 28 ? -3.785 -16.906 -14.203 1 28.38 28 HIS B N 1
ATOM 4076 C CA . HIS B 1 28 ? -5.07 -16.969 -13.516 1 28.38 28 HIS B CA 1
ATOM 4077 C C . HIS B 1 28 ? -6.172 -17.469 -14.438 1 28.38 28 HIS B C 1
ATOM 4079 O O . HIS B 1 28 ? -6.27 -17.047 -15.586 1 28.38 28 HIS B O 1
ATOM 4085 N N . ILE B 1 29 ? -6.383 -18.672 -14.164 1 26.64 29 ILE B N 1
ATOM 4086 C CA . ILE B 1 29 ? -7.719 -18.969 -14.664 1 26.64 29 ILE B CA 1
ATOM 4087 C C . ILE B 1 29 ? -8.766 -18.531 -13.648 1 26.64 29 ILE B C 1
ATOM 4089 O O . ILE B 1 29 ? -8.734 -18.953 -12.492 1 26.64 29 ILE B O 1
ATOM 4093 N N . LEU B 1 30 ? -9.336 -17.469 -14.016 1 29.14 30 LEU B N 1
ATOM 4094 C CA . LEU B 1 30 ? -10.406 -16.984 -13.148 1 29.14 30 LEU B CA 1
ATOM 4095 C C . LEU B 1 30 ? -11.75 -17.578 -13.562 1 29.14 30 LEU B C 1
ATOM 4097 O O . LEU B 1 30 ? -12.156 -17.453 -14.719 1 29.14 30 LEU B O 1
ATOM 4101 N N . VAL B 1 31 ? -12.25 -18.469 -12.742 1 28.52 31 VAL B N 1
ATOM 4102 C CA . VAL B 1 31 ? -13.586 -19.031 -12.93 1 28.52 31 VAL B CA 1
ATOM 4103 C C . VAL B 1 31 ? -14.594 -18.281 -12.07 1 28.52 31 VAL B C 1
ATOM 4105 O O . VAL B 1 31 ? -14.375 -18.078 -10.875 1 28.52 31 VAL B O 1
ATOM 4108 N N . HIS B 1 32 ? -15.633 -17.641 -12.703 1 32.34 32 HIS B N 1
ATOM 4109 C CA . HIS B 1 32 ? -16.734 -17 -12 1 32.34 32 HIS B CA 1
ATOM 4110 C C . HIS B 1 32 ? -17.969 -17.906 -11.984 1 32.34 32 HIS B C 1
ATOM 4112 O O . HIS B 1 32 ? -18.453 -18.312 -13.039 1 32.34 32 HIS B O 1
ATOM 4118 N N . ASP B 1 33 ? -18.406 -18.531 -10.695 1 29.86 33 ASP B N 1
ATOM 4119 C CA . ASP B 1 33 ? -19.625 -19.312 -10.578 1 29.86 33 ASP B CA 1
ATOM 4120 C C . ASP B 1 33 ? -20.781 -18.438 -10.109 1 29.86 33 ASP B C 1
ATOM 4122 O O . ASP B 1 33 ? -20.672 -17.719 -9.109 1 29.86 33 ASP B O 1
ATOM 4126 N N . ASN B 1 34 ? -21.953 -18.406 -10.875 1 29.28 34 ASN B N 1
ATOM 4127 C CA . ASN B 1 34 ? -23.172 -17.672 -10.539 1 29.28 34 ASN B CA 1
ATOM 4128 C C . ASN B 1 34 ? -24.125 -18.516 -9.688 1 29.28 34 ASN B C 1
ATOM 4130 O O . ASN B 1 34 ? -25.328 -18.312 -9.711 1 29.28 34 ASN B O 1
ATOM 4134 N N . ASN B 1 35 ? -23.859 -19.641 -9.094 1 27.16 35 ASN B N 1
ATOM 4135 C CA . ASN B 1 35 ? -24.938 -20.375 -8.453 1 27.16 35 ASN B CA 1
ATOM 4136 C C . ASN B 1 35 ? -25.219 -19.859 -7.047 1 27.16 35 ASN B C 1
ATOM 4138 O O . ASN B 1 35 ? -24.281 -19.594 -6.277 1 27.16 35 ASN B O 1
ATOM 4142 N N . ASP B 1 36 ? -26.641 -19.516 -6.742 1 27.84 36 ASP B N 1
ATOM 4143 C CA . ASP B 1 36 ? -27.312 -18.891 -5.613 1 27.84 36 ASP B CA 1
ATOM 4144 C C . ASP B 1 36 ? -27.172 -19.734 -4.348 1 27.84 36 ASP B C 1
ATOM 4146 O O . ASP B 1 36 ? -27.375 -19.234 -3.238 1 27.84 36 ASP B O 1
ATOM 4150 N N . ASN B 1 37 ? -27.453 -21.062 -4.383 1 24.67 37 ASN B N 1
ATOM 4151 C CA . ASN B 1 37 ? -28.188 -21.609 -3.262 1 24.67 37 ASN B CA 1
ATOM 4152 C C . ASN B 1 37 ? -27.359 -21.625 -1.982 1 24.67 37 ASN B C 1
ATOM 4154 O O . ASN B 1 37 ? -27.875 -21.297 -0.905 1 24.67 37 ASN B O 1
ATOM 4158 N N . GLN B 1 38 ? -26.609 -22.641 -1.791 1 22.19 38 GLN B N 1
ATOM 4159 C CA . GLN B 1 38 ? -26.406 -23.188 -0.453 1 22.19 38 GLN B CA 1
ATOM 4160 C C . GLN B 1 38 ? -25.281 -22.469 0.271 1 22.19 38 GLN B C 1
ATOM 4162 O O . GLN B 1 38 ? -24.109 -22.844 0.154 1 22.19 38 GLN B O 1
ATOM 4167 N N . ILE B 1 39 ? -25.422 -21.172 0.297 1 25.52 39 ILE B N 1
ATOM 4168 C CA . ILE B 1 39 ? -24.375 -20.5 1.062 1 25.52 39 ILE B CA 1
ATOM 4169 C C . ILE B 1 39 ? -24.5 -20.875 2.535 1 25.52 39 ILE B C 1
ATOM 4171 O O . ILE B 1 39 ? -25.531 -20.656 3.162 1 25.52 39 ILE B O 1
ATOM 4175 N N . ALA B 1 40 ? -23.766 -21.828 2.98 1 23.02 40 ALA B N 1
ATOM 4176 C CA . ALA B 1 40 ? -23.719 -22.078 4.422 1 23.02 40 ALA B CA 1
ATOM 4177 C C . ALA B 1 40 ? -23.406 -20.781 5.184 1 23.02 40 ALA B C 1
ATOM 4179 O O . ALA B 1 40 ? -22.656 -19.938 4.703 1 23.02 40 ALA B O 1
ATOM 4180 N N . SER B 1 41 ? -24.312 -20.328 6.031 1 21.67 41 SER B N 1
ATOM 4181 C CA . SER B 1 41 ? -24.328 -19.203 6.953 1 21.67 41 SER B CA 1
ATOM 4182 C C . SER B 1 41 ? -23 -19.094 7.711 1 21.67 41 SER B C 1
ATOM 4184 O O . SER B 1 41 ? -22.578 -20.047 8.367 1 21.67 41 SER B O 1
ATOM 4186 N N . TYR B 1 42 ? -22.047 -18.484 7.18 1 22.64 42 TYR B N 1
ATOM 4187 C CA . TYR B 1 42 ? -20.797 -18.203 7.871 1 22.64 42 TYR B CA 1
ATOM 4188 C C . TYR B 1 42 ? -21.047 -17.312 9.086 1 22.64 42 TYR B C 1
ATOM 4190 O O . TYR B 1 42 ? -21.609 -16.234 8.969 1 22.64 42 TYR B O 1
ATOM 4198 N N . ARG B 1 43 ? -21.391 -17.859 10.227 1 23.98 43 ARG B N 1
ATOM 4199 C CA . ARG B 1 43 ? -21.422 -17.031 11.43 1 23.98 43 ARG B CA 1
ATOM 4200 C C . ARG B 1 43 ? -20.062 -16.391 11.695 1 23.98 43 ARG B C 1
ATOM 4202 O O . ARG B 1 43 ? -19.031 -17.047 11.57 1 23.98 43 ARG B O 1
ATOM 4209 N N . THR B 1 44 ? -20.016 -15.094 11.602 1 24.22 44 THR B N 1
ATOM 4210 C CA . THR B 1 44 ? -18.906 -14.18 11.836 1 24.22 44 THR B CA 1
ATOM 4211 C C . THR B 1 44 ? -18.188 -14.523 13.133 1 24.22 44 THR B C 1
ATOM 4213 O O . THR B 1 44 ? -18.812 -14.625 14.188 1 24.22 44 THR B O 1
ATOM 4216 N N . PRO B 1 45 ? -17 -15.18 13.086 1 25.09 45 PRO B N 1
ATOM 4217 C CA . PRO B 1 45 ? -16.359 -15.398 14.391 1 25.09 45 PRO B CA 1
ATOM 4218 C C . PRO B 1 45 ? -16.219 -14.102 15.195 1 25.09 45 PRO B C 1
ATOM 4220 O O . PRO B 1 45 ? -16.219 -13.016 14.625 1 25.09 45 PRO B O 1
ATOM 4223 N N . ALA B 1 46 ? -16.453 -14.148 16.438 1 25.27 46 ALA B N 1
ATOM 4224 C CA . ALA B 1 46 ? -16.25 -13.078 17.406 1 25.27 46 ALA B CA 1
ATOM 4225 C C . ALA B 1 46 ? -14.867 -12.461 17.281 1 25.27 46 ALA B C 1
ATOM 4227 O O . ALA B 1 46 ? -13.93 -13.125 16.828 1 25.27 46 ALA B O 1
ATOM 4228 N N . ALA B 1 47 ? -14.734 -11.125 17.375 1 28.34 47 ALA B N 1
ATOM 4229 C CA . ALA B 1 47 ? -13.602 -10.203 17.328 1 28.34 47 ALA B CA 1
ATOM 4230 C C . ALA B 1 47 ? -12.438 -10.711 18.172 1 28.34 47 ALA B C 1
ATOM 4232 O O . ALA B 1 47 ? -12.57 -10.891 19.391 1 28.34 47 ALA B O 1
ATOM 4233 N N . VAL B 1 48 ? -11.641 -11.68 17.672 1 28.72 48 VAL B N 1
ATOM 4234 C CA . VAL B 1 48 ? -10.492 -12.07 18.484 1 28.72 48 VAL B CA 1
ATOM 4235 C C . VAL B 1 48 ? -9.523 -10.898 18.609 1 28.72 48 VAL B C 1
ATOM 4237 O O . VAL B 1 48 ? -9.445 -10.047 17.719 1 28.72 48 VAL B O 1
ATOM 4240 N N . ASN B 1 49 ? -9.078 -10.539 19.75 1 27.09 49 ASN B N 1
ATOM 4241 C CA . ASN B 1 49 ? -8.062 -9.547 20.109 1 27.09 49 ASN B CA 1
ATOM 4242 C C . ASN B 1 49 ? -6.797 -9.711 19.281 1 27.09 49 ASN B C 1
ATOM 4244 O O . ASN B 1 49 ? -6.211 -10.797 19.25 1 27.09 49 ASN B O 1
ATOM 4248 N N . PRO B 1 50 ? -6.559 -8.883 18.359 1 33.16 50 PRO B N 1
ATOM 4249 C CA . PRO B 1 50 ? -5.445 -8.883 17.406 1 33.16 50 PRO B CA 1
ATOM 4250 C C . PRO B 1 50 ? -4.094 -9.109 18.078 1 33.16 50 PRO B C 1
ATOM 4252 O O . PRO B 1 50 ? -3.096 -9.367 17.391 1 33.16 50 PRO B O 1
ATOM 4255 N N . SER B 1 51 ? -3.83 -8.648 19.266 1 32.97 51 SER B N 1
ATOM 4256 C CA . SER B 1 51 ? -2.492 -8.711 19.844 1 32.97 51 SER B CA 1
ATOM 4257 C C . SER B 1 51 ? -1.875 -10.094 19.672 1 32.97 51 SER B C 1
ATOM 4259 O O . SER B 1 51 ? -0.669 -10.219 19.453 1 32.97 51 SER B O 1
ATOM 4261 N N . ASP B 1 52 ? -2.533 -11.164 20.078 1 32.59 52 ASP B N 1
ATOM 4262 C CA . ASP B 1 52 ? -1.98 -12.5 20.25 1 32.59 52 ASP B CA 1
ATOM 4263 C C . ASP B 1 52 ? -2.068 -13.297 18.953 1 32.59 52 ASP B C 1
ATOM 4265 O O . ASP B 1 52 ? -2.178 -14.531 18.984 1 32.59 52 ASP B O 1
ATOM 4269 N N . ASN B 1 53 ? -2.367 -12.742 17.906 1 34.84 53 ASN B N 1
ATOM 4270 C CA . ASN B 1 53 ? -2.828 -13.703 16.906 1 34.84 53 ASN B CA 1
ATOM 4271 C C . ASN B 1 53 ? -1.659 -14.367 16.188 1 34.84 53 ASN B C 1
ATOM 4273 O O . ASN B 1 53 ? -1.172 -13.844 15.188 1 34.84 53 ASN B O 1
ATOM 4277 N N . PRO B 1 54 ? -0.994 -15.203 16.875 1 40.62 54 PRO B N 1
ATOM 4278 C CA . PRO B 1 54 ? -0.031 -16.109 16.25 1 40.62 54 PRO B CA 1
ATOM 4279 C C . PRO B 1 54 ? -0.604 -16.844 15.031 1 40.62 54 PRO B C 1
ATOM 4281 O O . PRO B 1 54 ? -1.82 -17.016 14.938 1 40.62 54 PRO B O 1
ATOM 4284 N N . PHE B 1 55 ? 0.146 -16.688 14 1 45.09 55 PHE B N 1
ATOM 4285 C CA . PHE B 1 55 ? -0.218 -17.562 12.891 1 45.09 55 PHE B CA 1
ATOM 4286 C C . PHE B 1 55 ? -0.553 -18.953 13.383 1 45.09 55 PHE B C 1
ATOM 4288 O O . PHE B 1 55 ? 0.038 -19.438 14.359 1 45.09 55 PHE B O 1
ATOM 4295 N N . VAL B 1 56 ? -1.704 -19.469 12.852 1 38.97 56 VAL B N 1
ATOM 4296 C CA . VAL B 1 56 ? -2.039 -20.859 13.117 1 38.97 56 VAL B CA 1
ATOM 4297 C C . VAL B 1 56 ? -1.348 -21.766 12.102 1 38.97 56 VAL B C 1
ATOM 4299 O O . VAL B 1 56 ? -1.323 -21.469 10.906 1 38.97 56 VAL B O 1
ATOM 4302 N N . VAL B 1 57 ? -0.537 -22.688 12.602 1 45.72 57 VAL B N 1
ATOM 4303 C CA . VAL B 1 57 ? 0.077 -23.688 11.734 1 45.72 57 VAL B CA 1
ATOM 4304 C C . VAL B 1 57 ? -0.886 -24.859 11.531 1 45.72 57 VAL B C 1
ATOM 4306 O O . VAL B 1 57 ? -1.366 -25.453 12.508 1 45.72 57 VAL B O 1
ATOM 4309 N N . ILE B 1 58 ? -1.276 -25.094 10.367 1 51.88 58 ILE B N 1
ATOM 4310 C CA . ILE B 1 58 ? -2.107 -26.234 10.008 1 51.88 58 ILE B CA 1
ATOM 4311 C C . ILE B 1 58 ? -1.226 -27.375 9.523 1 51.88 58 ILE B C 1
ATOM 4313 O O . ILE B 1 58 ? -0.47 -27.234 8.562 1 51.88 58 ILE B O 1
ATOM 4317 N N . ILE B 1 59 ? -1.207 -28.5 10.422 1 47.25 59 ILE B N 1
ATOM 4318 C CA . ILE B 1 59 ? -0.536 -29.734 10.023 1 47.25 59 ILE B CA 1
ATOM 4319 C C . ILE B 1 59 ? -1.575 -30.812 9.695 1 47.25 59 ILE B C 1
ATOM 4321 O O . ILE B 1 59 ? -2.299 -31.266 10.578 1 47.25 59 ILE B O 1
ATOM 4325 N N . PRO B 1 60 ? -1.746 -31.031 8.492 1 47.09 60 PRO B N 1
ATOM 4326 C CA . PRO B 1 60 ? -2.703 -32.094 8.195 1 47.09 60 PRO B CA 1
ATOM 4327 C C . PRO B 1 60 ? -2.301 -33.438 8.805 1 47.09 60 PRO B C 1
ATOM 4329 O O . PRO B 1 60 ? -1.109 -33.75 8.906 1 47.09 60 PRO B O 1
ATOM 4332 N N . SER B 1 61 ? -3.119 -34.219 9.805 1 42.97 61 SER B N 1
ATOM 4333 C CA . SER B 1 61 ? -2.857 -35.469 10.469 1 42.97 61 SER B CA 1
ATOM 4334 C C . SER B 1 61 ? -2.467 -36.562 9.461 1 42.97 61 SER B C 1
ATOM 4336 O O . SER B 1 61 ? -3.043 -36.625 8.375 1 42.97 61 SER B O 1
ATOM 4338 N N . SER B 1 62 ? -1.163 -37.156 9.781 1 45.03 62 SER B N 1
ATOM 4339 C CA . SER B 1 62 ? -0.808 -38.375 9.078 1 45.03 62 SER B CA 1
ATOM 4340 C C . SER B 1 62 ? -1.727 -39.531 9.477 1 45.03 62 SER B C 1
ATOM 4342 O O . SER B 1 62 ? -2.367 -39.469 10.531 1 45.03 62 SER B O 1
ATOM 4344 N N . ASN B 1 63 ? -1.941 -40.531 8.711 1 38.34 63 ASN B N 1
ATOM 4345 C CA . ASN B 1 63 ? -2.559 -41.781 9.18 1 38.34 63 ASN B CA 1
ATOM 4346 C C . ASN B 1 63 ? -1.945 -42.25 10.492 1 38.34 63 ASN B C 1
ATOM 4348 O O . ASN B 1 63 ? -0.73 -42.156 10.68 1 38.34 63 ASN B O 1
ATOM 4352 N N . PRO B 1 64 ? -2.729 -42.625 11.578 1 35.62 64 PRO B N 1
ATOM 4353 C CA . PRO B 1 64 ? -2.338 -43.031 12.93 1 35.62 64 PRO B CA 1
ATOM 4354 C C . PRO B 1 64 ? -1.239 -44.094 12.922 1 35.62 64 PRO B C 1
ATOM 4356 O O . PRO B 1 64 ? -0.75 -44.5 13.984 1 35.62 64 PRO B O 1
ATOM 4359 N N . LYS B 1 65 ? -0.936 -44.938 11.883 1 34.75 65 LYS B N 1
ATOM 4360 C CA . LYS B 1 65 ? -0.066 -46.062 12.234 1 34.75 65 LYS B CA 1
ATOM 4361 C C . LYS B 1 65 ? 1.328 -45.562 12.617 1 34.75 65 LYS B C 1
ATOM 4363 O O . LYS B 1 65 ? 2.137 -46.344 13.141 1 34.75 65 LYS B O 1
ATOM 4368 N N . ALA B 1 66 ? 1.883 -44.531 12.18 1 31.66 66 ALA B N 1
ATOM 4369 C CA . ALA B 1 66 ? 3.311 -44.312 12.406 1 31.66 66 ALA B CA 1
ATOM 4370 C C . ALA B 1 66 ? 3.559 -43.625 13.734 1 31.66 66 ALA B C 1
ATOM 4372 O O . ALA B 1 66 ? 4.434 -42.75 13.828 1 31.66 66 ALA B O 1
ATOM 4373 N N . ALA B 1 67 ? 2.738 -43.688 14.758 1 30.41 67 ALA B N 1
ATOM 4374 C CA . ALA B 1 67 ? 2.939 -42.938 15.992 1 30.41 67 ALA B CA 1
ATOM 4375 C C . ALA B 1 67 ? 4.156 -43.438 16.75 1 30.41 67 ALA B C 1
ATOM 4377 O O . ALA B 1 67 ? 4.473 -42.969 17.844 1 30.41 67 ALA B O 1
ATOM 4378 N N . GLN B 1 68 ? 4.883 -44.531 16.422 1 28.38 68 GLN B N 1
ATOM 4379 C CA . GLN B 1 68 ? 5.602 -45.062 17.562 1 28.38 68 GLN B CA 1
ATOM 4380 C C . GLN B 1 68 ? 6.848 -44.25 17.875 1 28.38 68 GLN B C 1
ATOM 4382 O O . GLN B 1 68 ? 7.199 -44.062 19.047 1 28.38 68 GLN B O 1
ATOM 4387 N N . ASN B 1 69 ? 7.914 -44.094 17 1 25.91 69 ASN B N 1
ATOM 4388 C CA . ASN B 1 69 ? 9.266 -43.969 17.547 1 25.91 69 ASN B CA 1
ATOM 4389 C C . ASN B 1 69 ? 9.609 -42.5 17.844 1 25.91 69 ASN B C 1
ATOM 4391 O O . ASN B 1 69 ? 10.094 -41.781 16.953 1 25.91 69 ASN B O 1
ATOM 4395 N N . ARG B 1 70 ? 8.945 -41.688 18.734 1 29.23 70 ARG B N 1
ATOM 4396 C CA . ARG B 1 70 ? 9.266 -40.312 19.109 1 29.23 70 ARG B CA 1
ATOM 4397 C C . ARG B 1 70 ? 10.625 -40.25 19.797 1 29.23 70 ARG B C 1
ATOM 4399 O O . ARG B 1 70 ? 10.75 -40.594 20.969 1 29.23 70 ARG B O 1
ATOM 4406 N N . ASP B 1 71 ? 11.711 -40.625 19.156 1 24.89 71 ASP B N 1
ATOM 4407 C CA . ASP B 1 71 ? 12.961 -40.406 19.875 1 24.89 71 ASP B CA 1
ATOM 4408 C C . ASP B 1 71 ? 13.07 -38.938 20.312 1 24.89 71 ASP B C 1
ATOM 4410 O O . ASP B 1 71 ? 12.445 -38.062 19.719 1 24.89 71 ASP B O 1
ATOM 4414 N N . LYS B 1 72 ? 14.055 -38.562 21.391 1 28.58 72 LYS B N 1
ATOM 4415 C CA . LYS B 1 72 ? 14.5 -37.531 22.344 1 28.58 72 LYS B CA 1
ATOM 4416 C C . LYS B 1 72 ? 15.023 -36.312 21.625 1 28.58 72 LYS B C 1
ATOM 4418 O O . LYS B 1 72 ? 15.633 -35.438 22.234 1 28.58 72 LYS B O 1
ATOM 4423 N N . ASN B 1 73 ? 15.352 -36.312 20.453 1 24.17 73 ASN B N 1
ATOM 4424 C CA . ASN B 1 73 ? 16.156 -35.125 20.156 1 24.17 73 ASN B CA 1
ATOM 4425 C C . ASN B 1 73 ? 15.391 -33.844 20.422 1 24.17 73 ASN B C 1
ATOM 4427 O O . ASN B 1 73 ? 14.164 -33.844 20.359 1 24.17 73 ASN B O 1
ATOM 4431 N N . LYS B 1 74 ? 16.109 -32.688 20.922 1 28.47 74 LYS B N 1
ATOM 4432 C CA . LYS B 1 74 ? 15.797 -31.359 21.453 1 28.47 74 LYS B CA 1
ATOM 4433 C C . LYS B 1 74 ? 14.805 -30.641 20.547 1 28.47 74 LYS B C 1
ATOM 4435 O O . LYS B 1 74 ? 15.031 -30.516 19.328 1 28.47 74 LYS B O 1
ATOM 4440 N N . LYS B 1 75 ? 13.609 -30.641 20.984 1 27.39 75 LYS B N 1
ATOM 4441 C CA . LYS B 1 75 ? 12.273 -30.188 20.625 1 27.39 75 LYS B CA 1
ATOM 4442 C C . LYS B 1 75 ? 12.297 -28.703 20.234 1 27.39 75 LYS B C 1
ATOM 4444 O O . LYS B 1 75 ? 12.578 -27.844 21.062 1 27.39 75 LYS B O 1
ATOM 4449 N N . ARG B 1 76 ? 13.008 -28.453 19.141 1 27.5 76 ARG B N 1
ATOM 4450 C CA . ARG B 1 76 ? 12.703 -27.094 18.75 1 27.5 76 ARG B CA 1
ATOM 4451 C C . ARG B 1 76 ? 11.211 -26.797 18.906 1 27.5 76 ARG B C 1
ATOM 4453 O O . ARG B 1 76 ? 10.383 -27.406 18.25 1 27.5 76 ARG B O 1
ATOM 4460 N N . ARG B 1 77 ? 10.812 -26.609 20.188 1 25.33 77 ARG B N 1
ATOM 4461 C CA . ARG B 1 77 ? 9.477 -26.234 20.656 1 25.33 77 ARG B CA 1
ATOM 4462 C C . ARG B 1 77 ? 8.898 -25.109 19.828 1 25.33 77 ARG B C 1
ATOM 4464 O O . ARG B 1 77 ? 9.398 -23.984 19.859 1 25.33 77 ARG B O 1
ATOM 4471 N N . PHE B 1 78 ? 8.773 -25.391 18.609 1 26.44 78 PHE B N 1
ATOM 4472 C CA . PHE B 1 78 ? 7.75 -24.5 18.078 1 26.44 78 PHE B CA 1
ATOM 4473 C C . PHE B 1 78 ? 6.539 -24.453 19 1 26.44 78 PHE B C 1
ATOM 4475 O O . PHE B 1 78 ? 6.062 -25.5 19.469 1 26.44 78 PHE B O 1
ATOM 4482 N N . SER B 1 79 ? 6.617 -23.672 20.031 1 26 79 SER B N 1
ATOM 4483 C CA . SER B 1 79 ? 5.457 -23.578 20.906 1 26 79 SER B CA 1
ATOM 4484 C C . SER B 1 79 ? 4.164 -23.844 20.141 1 26 79 SER B C 1
ATOM 4486 O O . SER B 1 79 ? 3.895 -23.188 19.125 1 26 79 SER B O 1
ATOM 4488 N N . ARG B 1 80 ? 3.775 -25.094 20.109 1 27.75 80 ARG B N 1
ATOM 4489 C CA . ARG B 1 80 ? 2.381 -25.438 19.844 1 27.75 80 ARG B CA 1
ATOM 4490 C C . ARG B 1 80 ? 1.437 -24.562 20.656 1 27.75 80 ARG B C 1
ATOM 4492 O O . ARG B 1 80 ? 1.397 -24.641 21.875 1 27.75 80 ARG B O 1
ATOM 4499 N N . VAL B 1 81 ? 1.389 -23.312 20.438 1 29.41 81 VAL B N 1
ATOM 4500 C CA . VAL B 1 81 ? 0.377 -22.516 21.125 1 29.41 81 VAL B CA 1
ATOM 4501 C C . VAL B 1 81 ? -0.919 -23.297 21.25 1 29.41 81 VAL B C 1
ATOM 4503 O O . VAL B 1 81 ? -1.932 -22.781 21.719 1 29.41 81 VAL B O 1
ATOM 4506 N N . PHE B 1 82 ? -1.008 -24.625 20.734 1 26.19 82 PHE B N 1
ATOM 4507 C CA . PHE B 1 82 ? -2.346 -25.203 20.766 1 26.19 82 PHE B CA 1
ATOM 4508 C C . PHE B 1 82 ? -2.678 -25.734 22.156 1 26.19 82 PHE B C 1
ATOM 4510 O O . PHE B 1 82 ? -3.658 -26.469 22.328 1 26.19 82 PHE B O 1
ATOM 4517 N N . ASP B 1 83 ? -1.946 -25.766 23.062 1 27.78 83 ASP B N 1
ATOM 4518 C CA . ASP B 1 83 ? -2.553 -26.641 24.078 1 27.78 83 ASP B CA 1
ATOM 4519 C C . ASP B 1 83 ? -3.867 -26.047 24.578 1 27.78 83 ASP B C 1
ATOM 4521 O O . ASP B 1 83 ? -4.285 -26.328 25.703 1 27.78 83 ASP B O 1
ATOM 4525 N N . SER B 1 84 ? -4.195 -24.781 24.344 1 26.81 84 SER B N 1
ATOM 4526 C CA . SER B 1 84 ? -5.484 -24.641 25.016 1 26.81 84 SER B CA 1
ATOM 4527 C C . SER B 1 84 ? -6.453 -25.734 24.594 1 26.81 84 SER B C 1
ATOM 4529 O O . SER B 1 84 ? -6.25 -26.391 23.562 1 26.81 84 SER B O 1
ATOM 4531 N N . GLY B 1 85 ? -7.547 -26.141 25.297 1 27.75 85 GLY B N 1
ATOM 4532 C CA . GLY B 1 85 ? -8.562 -27.109 24.906 1 27.75 85 GLY B CA 1
ATOM 4533 C C . GLY B 1 85 ? -8.82 -27.156 23.422 1 27.75 85 GLY B C 1
ATOM 4534 O O . GLY B 1 85 ? -8.344 -26.297 22.672 1 27.75 85 GLY B O 1
ATOM 4535 N N . PRO B 1 86 ? -9.422 -28.281 22.875 1 28.47 86 PRO B N 1
ATOM 4536 C CA . PRO B 1 86 ? -9.758 -28.438 21.453 1 28.47 86 PRO B CA 1
ATOM 4537 C C . PRO B 1 86 ? -10.156 -27.125 20.797 1 28.47 86 PRO B C 1
ATOM 4539 O O . PRO B 1 86 ? -11.164 -26.531 21.156 1 28.47 86 PRO B O 1
ATOM 4542 N N . SER B 1 87 ? -9.336 -26.25 20.875 1 27.7 87 SER B N 1
ATOM 4543 C CA . SER B 1 87 ? -9.875 -25 20.344 1 27.7 87 SER B CA 1
ATOM 4544 C C . SER B 1 87 ? -10.562 -25.219 19 1 27.7 87 SER B C 1
ATOM 4546 O O . SER B 1 87 ? -10.023 -25.922 18.125 1 27.7 87 SER B O 1
ATOM 4548 N N . HIS B 1 88 ? -11.836 -25.109 18.891 1 27.69 88 HIS B N 1
ATOM 4549 C CA . HIS B 1 88 ? -12.828 -25.141 17.812 1 27.69 88 HIS B CA 1
ATOM 4550 C C . HIS B 1 88 ? -12.32 -24.391 16.578 1 27.69 88 HIS B C 1
ATOM 4552 O O . HIS B 1 88 ? -13.008 -24.328 15.562 1 27.69 88 HIS B O 1
ATOM 4558 N N . ASP B 1 89 ? -11.32 -23.719 16.797 1 28.02 89 ASP B N 1
ATOM 4559 C CA . ASP B 1 89 ? -11.023 -22.828 15.688 1 28.02 89 ASP B CA 1
ATOM 4560 C C . ASP B 1 89 ? -10.32 -23.594 14.555 1 28.02 89 ASP B C 1
ATOM 4562 O O . ASP B 1 89 ? -9.852 -22.984 13.594 1 28.02 89 ASP B O 1
ATOM 4566 N N . PHE B 1 90 ? -9.578 -24.688 14.797 1 30.95 90 PHE B N 1
ATOM 4567 C CA . PHE B 1 90 ? -9.328 -25.562 13.656 1 30.95 90 PHE B CA 1
ATOM 4568 C C . PHE B 1 90 ? -10.586 -25.703 12.805 1 30.95 90 PHE B C 1
ATOM 4570 O O . PHE B 1 90 ? -11.188 -26.781 12.758 1 30.95 90 PHE B O 1
ATOM 4577 N N . GLU B 1 91 ? -11.562 -24.969 13.102 1 31.81 91 GLU B N 1
ATOM 4578 C CA . GLU B 1 91 ? -12.758 -25.062 12.273 1 31.81 91 GLU B CA 1
ATOM 4579 C C . GLU B 1 91 ? -12.406 -25.391 10.828 1 31.81 91 GLU B C 1
ATOM 4581 O O . GLU B 1 91 ? -11.25 -25.266 10.422 1 31.81 91 GLU B O 1
ATOM 4586 N N . ASP B 1 92 ? -13.461 -25.344 9.898 1 33.31 92 ASP B N 1
ATOM 4587 C CA . ASP B 1 92 ? -13.828 -25.688 8.523 1 33.31 92 ASP B CA 1
ATOM 4588 C C . ASP B 1 92 ? -12.891 -25 7.527 1 33.31 92 ASP B C 1
ATOM 4590 O O . ASP B 1 92 ? -13.344 -24.344 6.586 1 33.31 92 ASP B O 1
ATOM 4594 N N . TRP B 1 93 ? -11.898 -24.516 8.141 1 36.69 93 TRP B N 1
ATOM 4595 C CA . TRP B 1 93 ? -11.047 -23.938 7.105 1 36.69 93 TRP B CA 1
ATOM 4596 C C . TRP B 1 93 ? -10.656 -24.984 6.066 1 36.69 93 TRP B C 1
ATOM 4598 O O . TRP B 1 93 ? -10.312 -24.641 4.934 1 36.69 93 TRP B O 1
ATOM 4608 N N . ASP B 1 94 ? -10.297 -26.219 6.531 1 36.09 94 ASP B N 1
ATOM 4609 C CA . ASP B 1 94 ? -10.023 -27.234 5.523 1 36.09 94 ASP B CA 1
ATOM 4610 C C . ASP B 1 94 ? -11.023 -27.172 4.375 1 36.09 94 ASP B C 1
ATOM 4612 O O . ASP B 1 94 ? -10.648 -27.219 3.205 1 36.09 94 ASP B O 1
ATOM 4616 N N . SER B 1 95 ? -12.312 -27.281 4.883 1 34.91 95 SER B N 1
ATOM 4617 C CA . SER B 1 95 ? -13.328 -27.469 3.85 1 34.91 95 SER B CA 1
ATOM 4618 C C . SER B 1 95 ? -13.484 -26.219 2.988 1 34.91 95 SER B C 1
ATOM 4620 O O . SER B 1 95 ? -13.836 -26.312 1.812 1 34.91 95 SER B O 1
ATOM 4622 N N . HIS B 1 96 ? -13.242 -25.062 3.662 1 34.97 96 HIS B N 1
ATOM 4623 C CA . HIS B 1 96 ? -13.562 -23.875 2.871 1 34.97 96 HIS B CA 1
ATOM 4624 C C . HIS B 1 96 ? -12.414 -23.5 1.943 1 34.97 96 HIS B C 1
ATOM 4626 O O . HIS B 1 96 ? -12.617 -22.859 0.911 1 34.97 96 HIS B O 1
ATOM 4632 N N . PHE B 1 97 ? -11.336 -23.672 2.504 1 36.56 97 PHE B N 1
ATOM 4633 C CA . PHE B 1 97 ? -10.219 -23.406 1.599 1 36.56 97 PHE B CA 1
ATOM 4634 C C . PHE B 1 97 ? -10 -24.594 0.655 1 36.56 97 PHE B C 1
ATOM 4636 O O . PHE B 1 97 ? -9.258 -24.484 -0.322 1 36.56 97 PHE B O 1
ATOM 4643 N N . MET B 1 98 ? -10.352 -25.812 1.256 1 35.81 98 MET B N 1
ATOM 4644 C CA . MET B 1 98 ? -10.406 -26.875 0.248 1 35.81 98 MET B CA 1
ATOM 4645 C C . MET B 1 98 ? -11.617 -26.688 -0.662 1 35.81 98 MET B C 1
ATOM 4647 O O . MET B 1 98 ? -12.695 -26.312 -0.198 1 35.81 98 MET B O 1
ATOM 4651 N N . LEU B 1 99 ? -11.406 -26.312 -1.765 1 35.06 99 LEU B N 1
ATOM 4652 C CA . LEU B 1 99 ? -12.516 -26.297 -2.715 1 35.06 99 LEU B CA 1
ATOM 4653 C C . LEU B 1 99 ? -13.562 -27.328 -2.344 1 35.06 99 LEU B C 1
ATOM 4655 O O . LEU B 1 99 ? -13.281 -28.531 -2.342 1 35.06 99 LEU B O 1
ATOM 4659 N N . ARG B 1 100 ? -14.234 -27.141 -1.206 1 31.72 100 ARG B N 1
ATOM 4660 C CA . ARG B 1 100 ? -15.344 -28.062 -0.998 1 31.72 100 ARG B CA 1
ATOM 4661 C C . ARG B 1 100 ? -16.172 -28.219 -2.268 1 31.72 100 ARG B C 1
ATOM 4663 O O . ARG B 1 100 ? -17 -27.375 -2.58 1 31.72 100 ARG B O 1
ATOM 4670 N N . THR B 1 101 ? -15.664 -28.469 -3.23 1 32.56 101 THR B N 1
ATOM 4671 C CA . THR B 1 101 ? -16.672 -28.812 -4.219 1 32.56 101 THR B CA 1
ATOM 4672 C C . THR B 1 101 ? -17.562 -29.953 -3.709 1 32.56 101 THR B C 1
ATOM 4674 O O . THR B 1 101 ? -17.062 -31.016 -3.32 1 32.56 101 THR B O 1
ATOM 4677 N N . ASP B 1 102 ? -18.531 -29.672 -2.926 1 30.58 102 ASP B N 1
ATOM 4678 C CA . ASP B 1 102 ? -19.453 -30.797 -3.068 1 30.58 102 ASP B CA 1
ATOM 4679 C C . ASP B 1 102 ? -19.281 -31.469 -4.426 1 30.58 102 ASP B C 1
ATOM 4681 O O . ASP B 1 102 ? -19.281 -30.812 -5.465 1 30.58 102 ASP B O 1
ATOM 4685 N N . PRO B 1 103 ? -18.719 -32.625 -4.367 1 33.69 103 PRO B N 1
ATOM 4686 C CA . PRO B 1 103 ? -18.609 -33.312 -5.652 1 33.69 103 PRO B CA 1
ATOM 4687 C C . PRO B 1 103 ? -19.703 -32.906 -6.641 1 33.69 103 PRO B C 1
ATOM 4689 O O . PRO B 1 103 ? -19.531 -33.031 -7.855 1 33.69 103 PRO B O 1
ATOM 4692 N N . ASP B 1 104 ? -20.781 -32.562 -6.047 1 33.06 104 ASP B N 1
ATOM 4693 C CA . ASP B 1 104 ? -21.922 -32.344 -6.938 1 33.06 104 ASP B CA 1
ATOM 4694 C C . ASP B 1 104 ? -21.797 -31.031 -7.684 1 33.06 104 ASP B C 1
ATOM 4696 O O . ASP B 1 104 ? -22.547 -30.781 -8.633 1 33.06 104 ASP B O 1
ATOM 4700 N N . ASP B 1 105 ? -21.203 -30.109 -7.02 1 35.28 105 ASP B N 1
ATOM 4701 C CA . ASP B 1 105 ? -21.359 -28.812 -7.672 1 35.28 105 ASP B CA 1
ATOM 4702 C C . ASP B 1 105 ? -20.438 -28.703 -8.883 1 35.28 105 ASP B C 1
ATOM 4704 O O . ASP B 1 105 ? -20.797 -28.078 -9.883 1 35.28 105 ASP B O 1
ATOM 4708 N N . PHE B 1 106 ? -19.109 -28.766 -8.602 1 36.81 106 PHE B N 1
ATOM 4709 C CA . PHE B 1 106 ? -18.281 -28.844 -9.805 1 36.81 106 PHE B CA 1
ATOM 4710 C C . PHE B 1 106 ? -18.297 -30.25 -10.375 1 36.81 106 PHE B C 1
ATOM 4712 O O . PHE B 1 106 ? -17.516 -31.109 -9.961 1 36.81 106 PHE B O 1
ATOM 4719 N N . GLY B 1 107 ? -19.391 -30.891 -10.367 1 34.5 107 GLY B N 1
ATOM 4720 C CA . GLY B 1 107 ? -19.516 -32.188 -11.008 1 34.5 107 GLY B CA 1
ATOM 4721 C C . GLY B 1 107 ? -18.516 -32.406 -12.125 1 34.5 107 GLY B C 1
ATOM 4722 O O . GLY B 1 107 ? -17.984 -31.438 -12.688 1 34.5 107 GLY B O 1
ATOM 4723 N N . ARG B 1 108 ? -17.766 -33.562 -11.992 1 40.78 108 ARG B N 1
ATOM 4724 C CA . ARG B 1 108 ? -17.016 -34.125 -13.117 1 40.78 108 ARG B CA 1
ATOM 4725 C C . ARG B 1 108 ? -17.719 -33.812 -14.438 1 40.78 108 ARG B C 1
ATOM 4727 O O . ARG B 1 108 ? -18.766 -34.375 -14.742 1 40.78 108 ARG B O 1
ATOM 4734 N N . ASN B 1 109 ? -17.859 -32.531 -14.703 1 49.41 109 ASN B N 1
ATOM 4735 C CA . ASN B 1 109 ? -18.312 -32.438 -16.094 1 49.41 109 ASN B CA 1
ATOM 4736 C C . ASN B 1 109 ? -17.203 -32.75 -17.078 1 49.41 109 ASN B C 1
ATOM 4738 O O . ASN B 1 109 ? -16.016 -32.719 -16.734 1 49.41 109 ASN B O 1
ATOM 4742 N N . ASP B 1 110 ? -17.562 -33.375 -18.094 1 57.66 110 ASP B N 1
ATOM 4743 C CA . ASP B 1 110 ? -16.75 -34 -19.141 1 57.66 110 ASP B CA 1
ATOM 4744 C C . ASP B 1 110 ? -15.758 -33 -19.719 1 57.66 110 ASP B C 1
ATOM 4746 O O . ASP B 1 110 ? -14.75 -33.375 -20.312 1 57.66 110 ASP B O 1
ATOM 4750 N N . GLU B 1 111 ? -15.938 -31.594 -19.219 1 67.38 111 GLU B N 1
ATOM 4751 C CA . GLU B 1 111 ? -15.094 -30.656 -19.953 1 67.38 111 GLU B CA 1
ATOM 4752 C C . GLU B 1 111 ? -14.07 -30 -19.031 1 67.38 111 GLU B C 1
ATOM 4754 O O . GLU B 1 111 ? -13 -29.578 -19.484 1 67.38 111 GLU B O 1
ATOM 4759 N N . PHE B 1 112 ? -14.367 -30 -17.656 1 76.38 112 PHE B N 1
ATOM 4760 C CA . PHE B 1 112 ? -13.477 -29.312 -16.719 1 76.38 112 PHE B CA 1
ATOM 4761 C C . PHE B 1 112 ? -13.312 -30.109 -15.438 1 76.38 112 PHE B C 1
ATOM 4763 O O . PHE B 1 112 ? -14.273 -30.688 -14.93 1 76.38 112 PHE B O 1
ATOM 4770 N N . SER B 1 113 ? -12.07 -30.172 -14.992 1 76.19 113 SER B N 1
ATOM 4771 C CA . SER B 1 113 ? -11.82 -30.844 -13.719 1 76.19 113 SER B CA 1
ATOM 4772 C C . SER B 1 113 ? -10.688 -30.172 -12.953 1 76.19 113 SER B C 1
ATOM 4774 O O . SER B 1 113 ? -9.672 -29.797 -13.547 1 76.19 113 SER B O 1
ATOM 4776 N N . LEU B 1 114 ? -10.914 -29.969 -11.648 1 80.88 114 LEU B N 1
ATOM 4777 C CA . LEU B 1 114 ? -9.766 -29.672 -10.805 1 80.88 114 LEU B CA 1
ATOM 4778 C C . LEU B 1 114 ? -8.836 -30.875 -10.711 1 80.88 114 LEU B C 1
ATOM 4780 O O . LEU B 1 114 ? -9.281 -32 -10.797 1 80.88 114 LEU B O 1
ATOM 4784 N N . VAL B 1 115 ? -7.625 -30.547 -10.656 1 85.88 115 VAL B N 1
ATOM 4785 C CA . VAL B 1 115 ? -6.57 -31.547 -10.57 1 85.88 115 VAL B CA 1
ATOM 4786 C C . VAL B 1 115 ? -5.68 -31.25 -9.359 1 85.88 115 VAL B C 1
ATOM 4788 O O . VAL B 1 115 ? -5.352 -30.094 -9.086 1 85.88 115 VAL B O 1
ATOM 4791 N N . GLU B 1 116 ? -5.375 -32.344 -8.586 1 87 116 GLU B N 1
ATOM 4792 C CA . GLU B 1 116 ? -4.562 -32.062 -7.402 1 87 116 GLU B CA 1
ATOM 4793 C C . GLU B 1 116 ? -3.482 -33.125 -7.223 1 87 116 GLU B C 1
ATOM 4795 O O . GLU B 1 116 ? -3.676 -34.281 -7.59 1 87 116 GLU B O 1
ATOM 4800 N N . SER B 1 117 ? -2.35 -32.719 -6.809 1 92.75 117 SER B N 1
ATOM 4801 C CA . SER B 1 117 ? -1.371 -33.594 -6.207 1 92.75 117 SER B CA 1
ATOM 4802 C C . SER B 1 117 ? -1.435 -33.531 -4.684 1 92.75 117 SER B C 1
ATOM 4804 O O . SER B 1 117 ? -1.203 -32.5 -4.086 1 92.75 117 SER B O 1
ATOM 4806 N N . ILE B 1 118 ? -1.794 -34.656 -4.152 1 87.81 118 ILE B N 1
ATOM 4807 C CA . ILE B 1 118 ? -1.778 -34.781 -2.699 1 87.81 118 ILE B CA 1
ATOM 4808 C C . ILE B 1 118 ? -0.481 -35.438 -2.248 1 87.81 118 ILE B C 1
ATOM 4810 O O . ILE B 1 118 ? -0.188 -36.562 -2.643 1 87.81 118 ILE B O 1
ATOM 4814 N N . PRO B 1 119 ? 0.272 -34.719 -1.417 1 90.19 119 PRO B N 1
ATOM 4815 C CA . PRO B 1 119 ? 1.528 -35.344 -0.982 1 90.19 119 PRO B CA 1
ATOM 4816 C C . PRO B 1 119 ? 1.317 -36.688 -0.28 1 90.19 119 PRO B C 1
ATOM 4818 O O . PRO B 1 119 ? 0.357 -36.844 0.479 1 90.19 119 PRO B O 1
ATOM 4821 N N . GLN B 1 120 ? 2.252 -37.594 -0.59 1 91 120 GLN B N 1
ATOM 4822 C CA . GLN B 1 120 ? 2.182 -38.906 0.043 1 91 120 GLN B CA 1
ATOM 4823 C C . GLN B 1 120 ? 2.105 -38.781 1.562 1 91 120 GLN B C 1
ATOM 4825 O O . GLN B 1 120 ? 2.873 -38.031 2.166 1 91 120 GLN B O 1
ATOM 4830 N N . GLY B 1 121 ? 1.177 -39.469 2.078 1 82.81 121 GLY B N 1
ATOM 4831 C CA . GLY B 1 121 ? 0.989 -39.469 3.52 1 82.81 121 GLY B CA 1
ATOM 4832 C C . GLY B 1 121 ? -0.101 -38.5 3.965 1 82.81 121 GLY B C 1
ATOM 4833 O O . GLY B 1 121 ? -0.504 -38.5 5.129 1 82.81 121 GLY B O 1
ATOM 4834 N N . MET B 1 122 ? -0.564 -37.719 3.051 1 83.19 122 MET B N 1
ATOM 4835 C CA . MET B 1 122 ? -1.637 -36.781 3.371 1 83.19 122 MET B CA 1
ATOM 4836 C C . MET B 1 122 ? -2.955 -37.219 2.746 1 83.19 122 MET B C 1
ATOM 4838 O O . MET B 1 122 ? -2.961 -37.844 1.683 1 83.19 122 MET B O 1
ATOM 4842 N N . SER B 1 123 ? -3.998 -36.969 3.49 1 72.19 123 SER B N 1
ATOM 4843 C CA . SER B 1 123 ? -5.336 -37.25 2.973 1 72.19 123 SER B CA 1
ATOM 4844 C C . SER B 1 123 ? -6.344 -36.219 3.477 1 72.19 123 SER B C 1
ATOM 4846 O O . SER B 1 123 ? -6.09 -35.531 4.465 1 72.19 123 SER B O 1
ATOM 4848 N N . TYR B 1 124 ? -7.387 -36.156 2.695 1 64.5 124 TYR B N 1
ATOM 4849 C CA . TYR B 1 124 ? -8.516 -35.406 3.232 1 64.5 124 TYR B CA 1
ATOM 4850 C C . TYR B 1 124 ? -9.133 -36.125 4.422 1 64.5 124 TYR B C 1
ATOM 4852 O O . TYR B 1 124 ? -9.031 -37.344 4.535 1 64.5 124 TYR B O 1
ATOM 4860 N N . ARG B 1 125 ? -9.656 -35.312 5.242 1 56.81 125 ARG B N 1
ATOM 4861 C CA . ARG B 1 125 ? -10.219 -35.875 6.465 1 56.81 125 ARG B CA 1
ATOM 4862 C C . ARG B 1 125 ? -11.211 -36.969 6.152 1 56.81 125 ARG B C 1
ATOM 4864 O O . ARG B 1 125 ? -11.266 -38 6.867 1 56.81 125 ARG B O 1
ATOM 4871 N N . ASN B 1 126 ? -11.914 -36.719 5.105 1 52.25 126 ASN B N 1
ATOM 4872 C CA . ASN B 1 126 ? -12.922 -37.75 4.816 1 52.25 126 ASN B CA 1
ATOM 4873 C C . ASN B 1 126 ? -12.359 -38.844 3.924 1 52.25 126 ASN B C 1
ATOM 4875 O O . ASN B 1 126 ? -13.094 -39.75 3.502 1 52.25 126 ASN B O 1
ATOM 4879 N N . GLY B 1 127 ? -11.133 -38.75 3.795 1 54.81 127 GLY B N 1
ATOM 4880 C CA . GLY B 1 127 ? -10.469 -39.75 2.992 1 54.81 127 GLY B CA 1
ATOM 4881 C C . GLY B 1 127 ? -10.766 -39.625 1.51 1 54.81 127 GLY B C 1
ATOM 4882 O O . GLY B 1 127 ? -10.289 -40.438 0.709 1 54.81 127 GLY B O 1
ATOM 4883 N N . SER B 1 128 ? -11.492 -38.656 1.166 1 56.84 128 SER B N 1
ATOM 4884 C CA . SER B 1 128 ? -11.914 -38.5 -0.225 1 56.84 128 SER B CA 1
ATOM 4885 C C . SER B 1 128 ? -10.836 -37.844 -1.066 1 56.84 128 SER B C 1
ATOM 4887 O O . SER B 1 128 ? -9.922 -37.219 -0.528 1 56.84 128 SER B O 1
ATOM 4889 N N . THR B 1 129 ? -10.641 -38.469 -2.258 1 62.06 129 THR B N 1
ATOM 4890 C 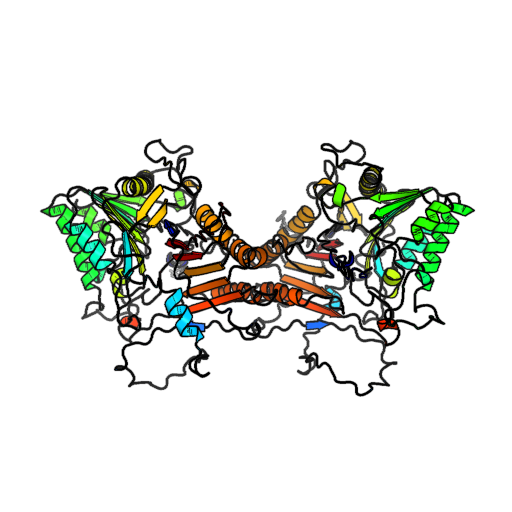CA . THR B 1 129 ? -9.875 -37.812 -3.307 1 62.06 129 THR B CA 1
ATOM 4891 C C . THR B 1 129 ? -10.781 -37.375 -4.449 1 62.06 129 THR B C 1
ATOM 4893 O O . THR B 1 129 ? -10.844 -38.031 -5.492 1 62.06 129 THR B O 1
ATOM 4896 N N . PRO B 1 130 ? -11.32 -36.188 -4.238 1 64.5 130 PRO B N 1
ATOM 4897 C CA . PRO B 1 130 ? -12.422 -35.844 -5.137 1 64.5 130 PRO B CA 1
ATOM 4898 C C . PRO B 1 130 ? -11.938 -35.5 -6.543 1 64.5 130 PRO B C 1
ATOM 4900 O O . PRO B 1 130 ? -12.719 -35.531 -7.496 1 64.5 130 PRO B O 1
ATOM 4903 N N . PHE B 1 131 ? -10.719 -35.281 -6.688 1 78.38 131 PHE B N 1
ATOM 4904 C CA . PHE B 1 131 ? -10.227 -34.844 -7.988 1 78.38 131 PHE B CA 1
ATOM 4905 C C . PHE B 1 131 ? -9.133 -35.781 -8.5 1 78.38 131 PHE B C 1
ATOM 4907 O O . PHE B 1 131 ? -8.43 -36.406 -7.715 1 78.38 131 PHE B O 1
ATOM 4914 N N . PRO B 1 132 ? -9.102 -35.844 -9.82 1 88.31 132 PRO B N 1
ATOM 4915 C CA . PRO B 1 132 ? -7.988 -36.656 -10.359 1 88.31 132 PRO B CA 1
ATOM 4916 C C . PRO B 1 132 ? -6.625 -36.094 -9.969 1 88.31 132 PRO B C 1
ATOM 4918 O O . PRO B 1 132 ? -6.496 -34.875 -9.719 1 88.31 132 PRO B O 1
ATOM 4921 N N . SER B 1 133 ? -5.691 -37.062 -9.891 1 93 133 SER B N 1
ATOM 4922 C CA . SER B 1 133 ? -4.332 -36.625 -9.57 1 93 133 SER B CA 1
ATOM 4923 C C . SER B 1 133 ? -3.65 -36 -10.781 1 93 133 SER B C 1
ATOM 4925 O O . SER B 1 133 ? -4.023 -36.312 -11.922 1 93 133 SER B O 1
ATOM 4927 N N . THR B 1 134 ? -2.705 -35.188 -10.555 1 95.69 134 THR B N 1
ATOM 4928 C CA . THR B 1 134 ? -1.906 -34.625 -11.633 1 95.69 134 THR B CA 1
ATOM 4929 C C . THR B 1 134 ? -1.292 -35.75 -12.484 1 95.69 134 THR B C 1
ATOM 4931 O O . THR B 1 134 ? -1.32 -35.656 -13.719 1 95.69 134 THR B O 1
ATOM 4934 N N . PHE B 1 135 ? -0.838 -36.812 -11.867 1 97.69 135 PHE B N 1
ATOM 4935 C CA . PHE B 1 135 ? -0.263 -37.938 -12.57 1 97.69 135 PHE B CA 1
ATOM 4936 C C . PHE B 1 135 ? -1.284 -38.562 -13.508 1 97.69 135 PHE B C 1
ATOM 4938 O O . PHE B 1 135 ? -0.979 -38.844 -14.672 1 97.69 135 PHE B O 1
ATOM 4945 N N . SER B 1 136 ? -2.438 -38.781 -12.953 1 96.56 136 SER B N 1
ATOM 4946 C CA . SER B 1 136 ? -3.479 -39.438 -13.742 1 96.56 136 SER B CA 1
ATOM 4947 C C . SER B 1 136 ? -3.852 -38.594 -14.961 1 96.56 136 SER B C 1
ATOM 4949 O O . SER B 1 136 ? -4.051 -39.125 -16.047 1 96.56 136 SER B O 1
ATOM 4951 N N . VAL B 1 137 ? -3.902 -37.312 -14.758 1 95.88 137 VAL B N 1
ATOM 4952 C CA . VAL B 1 137 ? -4.305 -36.406 -15.844 1 95.88 137 VAL B CA 1
ATOM 4953 C C . VAL B 1 137 ? -3.197 -36.344 -16.891 1 95.88 137 VAL B C 1
ATOM 4955 O O . VAL B 1 137 ? -3.459 -36.469 -18.094 1 95.88 137 VAL B O 1
ATOM 4958 N N . TRP B 1 138 ? -1.95 -36.188 -16.469 1 98.12 138 TRP B N 1
ATOM 4959 C CA . TRP B 1 138 ? -0.838 -36.188 -17.406 1 98.12 138 TRP B CA 1
ATOM 4960 C C . TRP B 1 138 ? -0.761 -37.469 -18.188 1 98.12 138 TRP B C 1
ATOM 4962 O O . TRP B 1 138 ? -0.56 -37.469 -19.406 1 98.12 138 TRP B O 1
ATOM 4972 N N . SER B 1 139 ? -0.989 -38.594 -17.516 1 98.19 139 SER B N 1
ATOM 4973 C CA . SER B 1 139 ? -0.961 -39.906 -18.156 1 98.19 139 SER B CA 1
ATOM 4974 C C . SER B 1 139 ? -2.064 -40.031 -19.203 1 98.19 139 SER B C 1
ATOM 4976 O O . SER B 1 139 ? -1.824 -40.5 -20.312 1 98.19 139 SER B O 1
ATOM 4978 N N . SER B 1 140 ? -3.195 -39.594 -18.766 1 96.62 140 SER B N 1
ATOM 4979 C CA . SER B 1 140 ? -4.32 -39.656 -19.688 1 96.62 140 SER B CA 1
ATOM 4980 C C . SER B 1 140 ? -4.078 -38.781 -20.906 1 96.62 140 SER B C 1
ATOM 4982 O O . SER B 1 140 ? -4.395 -39.188 -22.031 1 96.62 140 SER B O 1
ATOM 4984 N N . MET B 1 141 ? -3.531 -37.625 -20.719 1 97.38 141 MET B N 1
ATOM 4985 C CA . MET B 1 141 ? -3.236 -36.719 -21.812 1 97.38 141 MET B CA 1
ATOM 4986 C C . MET B 1 141 ? -2.211 -37.344 -22.766 1 97.38 141 MET B C 1
ATOM 4988 O O . MET B 1 141 ? -2.352 -37.219 -23.984 1 97.38 141 MET B O 1
ATOM 4992 N N . LEU B 1 142 ? -1.237 -38.031 -22.234 1 98 142 LEU B N 1
ATOM 4993 C CA . LEU B 1 142 ? -0.233 -38.688 -23.047 1 98 142 LEU B CA 1
ATOM 4994 C C . LEU B 1 142 ? -0.865 -39.812 -23.875 1 98 142 LEU B C 1
ATOM 4996 O O . LEU B 1 142 ? -0.57 -39.969 -25.062 1 98 142 LEU B O 1
ATOM 5000 N N . GLU B 1 143 ? -1.729 -40.469 -23.234 1 97.38 143 GLU B N 1
ATOM 5001 C CA . GLU B 1 143 ? -2.375 -41.594 -23.891 1 97.38 143 GLU B CA 1
ATOM 5002 C C . GLU B 1 143 ? -3.311 -41.125 -25 1 97.38 143 GLU B C 1
ATOM 5004 O O . GLU B 1 143 ? -3.41 -41.781 -26.047 1 97.38 143 GLU B O 1
ATOM 5009 N N . GLU B 1 144 ? -3.902 -40.031 -24.781 1 95.81 144 GLU B N 1
ATOM 5010 C CA . GLU B 1 144 ? -4.934 -39.562 -25.703 1 95.81 144 GLU B CA 1
ATOM 5011 C C . GLU B 1 144 ? -4.324 -38.781 -26.859 1 95.81 144 GLU B C 1
ATOM 5013 O O . GLU B 1 144 ? -4.984 -38.562 -27.891 1 95.81 144 GLU B O 1
ATOM 5018 N N . ALA B 1 145 ? -3.117 -38.375 -26.688 1 97.94 145 ALA B N 1
ATOM 5019 C CA . ALA B 1 145 ? -2.479 -37.562 -27.719 1 97.94 145 ALA B CA 1
ATOM 5020 C C . ALA B 1 145 ? -2.361 -38.312 -29.031 1 97.94 145 ALA B C 1
ATOM 5022 O O . ALA B 1 145 ? -1.985 -39.5 -29.047 1 97.94 145 ALA B O 1
ATOM 5023 N N . THR B 1 146 ? -2.635 -37.562 -30.188 1 97.5 146 THR B N 1
ATOM 5024 C CA . THR B 1 146 ? -2.578 -38.219 -31.484 1 97.5 146 THR B CA 1
ATOM 5025 C C . THR B 1 146 ? -1.68 -37.469 -32.438 1 97.5 146 THR B C 1
ATOM 5027 O O . THR B 1 146 ? -1.258 -38 -33.469 1 97.5 146 THR B O 1
ATOM 5030 N N . SER B 1 147 ? -1.409 -36.281 -32.188 1 97.69 147 SER B N 1
ATOM 5031 C CA . SER B 1 147 ? -0.633 -35.5 -33.125 1 97.69 147 SER B CA 1
ATOM 5032 C C . SER B 1 147 ? 0.438 -34.656 -32.438 1 97.69 147 SER B C 1
ATOM 5034 O O . SER B 1 147 ? 1.622 -34.781 -32.781 1 97.69 147 SER B O 1
ATOM 5036 N N . THR B 1 148 ? -0.007 -33.812 -31.516 1 98.25 148 THR B N 1
ATOM 5037 C CA . THR B 1 148 ? 0.956 -32.875 -30.938 1 98.25 148 THR B CA 1
ATOM 5038 C C . THR B 1 148 ? 0.808 -32.844 -29.422 1 98.25 148 THR B C 1
ATOM 5040 O O . THR B 1 148 ? -0.301 -32.969 -28.891 1 98.25 148 THR B O 1
ATOM 5043 N N . ILE B 1 149 ? 1.915 -32.688 -28.719 1 98.75 149 ILE B N 1
ATOM 5044 C CA . ILE B 1 149 ? 2.004 -32.375 -27.297 1 98.75 149 ILE B CA 1
ATOM 5045 C C . ILE B 1 149 ? 2.842 -31.125 -27.094 1 98.75 149 ILE B C 1
ATOM 5047 O O . ILE B 1 149 ? 3.996 -31.062 -27.531 1 98.75 149 ILE B O 1
ATOM 5051 N N . GLU B 1 150 ? 2.242 -30.094 -26.516 1 98.75 150 GLU B N 1
ATOM 5052 C CA . GLU B 1 150 ? 2.914 -28.844 -26.203 1 98.75 150 GLU B CA 1
ATOM 5053 C C . GLU B 1 150 ? 2.994 -28.609 -24.688 1 98.75 150 GLU B C 1
ATOM 5055 O O . GLU B 1 150 ? 1.976 -28.641 -24 1 98.75 150 GLU B O 1
ATOM 5060 N N . ILE B 1 151 ? 4.227 -28.391 -24.25 1 98.5 151 ILE B N 1
ATOM 5061 C CA . ILE B 1 151 ? 4.422 -28.25 -22.812 1 98.5 151 ILE B CA 1
ATOM 5062 C C . ILE B 1 151 ? 5.219 -26.984 -22.516 1 98.5 151 ILE B C 1
ATOM 5064 O O . ILE B 1 151 ? 6.25 -26.734 -23.141 1 98.5 151 ILE B O 1
ATOM 5068 N N . ALA B 1 152 ? 4.699 -26.125 -21.672 1 97 152 ALA B N 1
ATOM 5069 C CA . ALA B 1 152 ? 5.441 -25 -21.094 1 97 152 ALA B CA 1
ATOM 5070 C C . ALA B 1 152 ? 5.719 -25.234 -19.609 1 97 152 ALA B C 1
ATOM 5072 O O . ALA B 1 152 ? 4.801 -25.516 -18.844 1 97 152 ALA B O 1
ATOM 5073 N N . SER B 1 153 ? 6.945 -25.141 -19.234 1 94.06 153 SER B N 1
ATOM 5074 C CA . SER B 1 153 ? 7.312 -25.359 -17.844 1 94.06 153 SER B CA 1
ATOM 5075 C C . SER B 1 153 ? 8.656 -24.719 -17.516 1 94.06 153 SER B C 1
ATOM 5077 O O . SER B 1 153 ? 9.469 -24.484 -18.406 1 94.06 153 SER B O 1
ATOM 5079 N N . SER B 1 154 ? 8.859 -24.469 -16.25 1 92.06 154 SER B N 1
ATOM 5080 C CA . SER B 1 154 ? 10.094 -23.828 -15.797 1 92.06 154 SER B CA 1
ATOM 5081 C C . SER B 1 154 ? 11.266 -24.812 -15.844 1 92.06 154 SER B C 1
ATOM 5083 O O . SER B 1 154 ? 12.273 -24.547 -16.5 1 92.06 154 SER B O 1
ATOM 5085 N N . TYR B 1 155 ? 11.117 -25.969 -15.203 1 91.88 155 TYR B N 1
ATOM 5086 C CA . TYR B 1 155 ? 12.219 -26.922 -15.156 1 91.88 155 TYR B CA 1
ATOM 5087 C C . TYR B 1 155 ? 11.703 -28.344 -15.172 1 91.88 155 TYR B C 1
ATOM 5089 O O . TYR B 1 155 ? 10.5 -28.578 -15.023 1 91.88 155 TYR B O 1
ATOM 5097 N N . TRP B 1 156 ? 12.688 -29.281 -15.375 1 95.06 156 TRP B N 1
ATOM 5098 C CA . TRP B 1 156 ? 12.352 -30.703 -15.547 1 95.06 156 TRP B CA 1
ATOM 5099 C C . TRP B 1 156 ? 13.219 -31.578 -14.656 1 95.06 156 TRP B C 1
ATOM 5101 O O . TRP B 1 156 ? 14.445 -31.562 -14.758 1 95.06 156 TRP B O 1
ATOM 5111 N N . THR B 1 157 ? 12.57 -32.312 -13.812 1 94.75 157 THR B N 1
ATOM 5112 C CA . THR B 1 157 ? 13.188 -33.312 -12.961 1 94.75 157 THR B CA 1
ATOM 5113 C C . THR B 1 157 ? 12.258 -34.5 -12.766 1 94.75 157 THR B C 1
ATOM 5115 O O . THR B 1 157 ? 11.938 -34.875 -11.633 1 94.75 157 THR B O 1
ATOM 5118 N N . LEU B 1 158 ? 11.938 -35.219 -13.836 1 96.5 158 LEU B N 1
ATOM 5119 C CA . LEU B 1 158 ? 10.953 -36.281 -13.805 1 96.5 158 LEU B CA 1
ATOM 5120 C C . LEU B 1 158 ? 11.586 -37.594 -13.32 1 96.5 158 LEU B C 1
ATOM 5122 O O . LEU B 1 158 ? 10.891 -38.469 -12.82 1 96.5 158 LEU B O 1
ATOM 5126 N N . ARG B 1 159 ? 12.891 -37.75 -13.438 1 94.88 159 ARG B N 1
ATOM 5127 C CA . ARG B 1 159 ? 13.555 -39 -13.109 1 94.88 159 ARG B CA 1
ATOM 5128 C C . ARG B 1 159 ? 14.234 -38.938 -11.75 1 94.88 159 ARG B C 1
ATOM 5130 O O . ARG B 1 159 ? 14.758 -37.875 -11.367 1 94.88 159 ARG B O 1
ATOM 5137 N N . ASP B 1 160 ? 14.188 -40.031 -11.102 1 91.12 160 ASP B N 1
ATOM 5138 C CA . ASP B 1 160 ? 14.797 -40.156 -9.781 1 91.12 160 ASP B CA 1
ATOM 5139 C C . ASP B 1 160 ? 16.25 -39.688 -9.805 1 91.12 160 ASP B C 1
ATOM 5141 O O . ASP B 1 160 ? 16.719 -39.031 -8.867 1 91.12 160 ASP B O 1
ATOM 5145 N N . SER B 1 161 ? 16.938 -40 -10.844 1 86.69 161 SER B N 1
ATOM 5146 C CA . SER B 1 161 ? 18.375 -39.719 -10.969 1 86.69 161 SER B CA 1
ATOM 5147 C C . SER B 1 161 ? 18.641 -38.219 -11.086 1 86.69 161 SER B C 1
ATOM 5149 O O . SER B 1 161 ? 19.781 -37.781 -10.938 1 86.69 161 SER B O 1
ATOM 5151 N N . ASP B 1 162 ? 17.625 -37.438 -11.352 1 85.44 162 ASP B N 1
ATOM 5152 C CA . ASP B 1 162 ? 17.781 -36 -11.539 1 85.44 162 ASP B CA 1
ATOM 5153 C C . ASP B 1 162 ? 17.953 -35.312 -10.203 1 85.44 162 ASP B C 1
ATOM 5155 O O . ASP B 1 162 ? 18.359 -34.125 -10.164 1 85.44 162 ASP B O 1
ATOM 5159 N N . VAL B 1 163 ? 17.594 -36 -9.133 1 83.88 163 VAL B N 1
ATOM 5160 C CA . VAL B 1 163 ? 17.578 -35.375 -7.816 1 83.88 163 VAL B CA 1
ATOM 5161 C C . VAL B 1 163 ? 18.672 -36 -6.938 1 83.88 163 VAL B C 1
ATOM 5163 O O . VAL B 1 163 ? 18.797 -37.219 -6.875 1 83.88 163 VAL B O 1
ATOM 5166 N N . VAL B 1 164 ? 19.531 -35.125 -6.43 1 72.31 164 VAL B N 1
ATOM 5167 C CA . VAL B 1 164 ? 20.562 -35.562 -5.508 1 72.31 164 VAL B CA 1
ATOM 5168 C C . VAL B 1 164 ? 20.094 -35.406 -4.07 1 72.31 164 VAL B C 1
ATOM 5170 O O . VAL B 1 164 ? 19.578 -34.312 -3.705 1 72.31 164 VAL B O 1
ATOM 5173 N N . PRO B 1 165 ? 20.141 -36.531 -3.312 1 67.06 165 PRO B N 1
ATOM 5174 C CA . PRO B 1 165 ? 19.688 -36.438 -1.926 1 67.06 165 PRO B CA 1
ATOM 5175 C C . PRO B 1 165 ? 20.438 -35.375 -1.13 1 67.06 165 PRO B C 1
ATOM 5177 O O . PRO B 1 165 ? 21.609 -35.094 -1.436 1 67.06 165 PRO B O 1
ATOM 5180 N N . GLN B 1 166 ? 19.766 -34.719 -0.194 1 62.19 166 GLN B N 1
ATOM 5181 C CA . GLN B 1 166 ? 20.344 -33.688 0.665 1 62.19 166 GLN B CA 1
ATOM 5182 C C . GLN B 1 166 ? 21.5 -34.281 1.48 1 62.19 166 GLN B C 1
ATOM 5184 O O . GLN B 1 166 ? 22.5 -33.594 1.717 1 62.19 166 GLN B O 1
ATOM 5189 N N . SER B 1 167 ? 21.406 -35.469 2.102 1 55.97 167 SER B N 1
ATOM 5190 C CA . SER B 1 167 ? 22.484 -36.062 2.881 1 55.97 167 SER B CA 1
ATOM 5191 C C . SER B 1 167 ? 23.578 -36.594 1.976 1 55.97 167 SER B C 1
ATOM 5193 O O . SER B 1 167 ? 23.312 -37.281 0.99 1 55.97 167 SER B O 1
ATOM 5195 N N . VAL B 1 168 ? 24.688 -35.906 1.883 1 52.69 168 VAL B N 1
ATOM 5196 C CA . VAL B 1 168 ? 25.891 -36.188 1.091 1 52.69 168 VAL B CA 1
ATOM 5197 C C . VAL B 1 168 ? 26.391 -37.594 1.372 1 52.69 168 VAL B C 1
ATOM 5199 O O . VAL B 1 168 ? 26.422 -38.031 2.525 1 52.69 168 VAL B O 1
ATOM 5202 N N . GLY B 1 169 ? 26.766 -38.344 0.311 1 49.16 169 GLY B N 1
ATOM 5203 C CA . GLY B 1 169 ? 27.609 -39.531 0.381 1 49.16 169 GLY B CA 1
ATOM 5204 C C . GLY B 1 169 ? 26.828 -40.812 0.22 1 49.16 169 GLY B C 1
ATOM 5205 O O . GLY B 1 169 ? 27.406 -41.906 0.225 1 49.16 169 GLY B O 1
ATOM 5206 N N . MET B 1 170 ? 25.531 -40.688 0.442 1 47.12 170 MET B N 1
ATOM 5207 C CA . MET B 1 170 ? 24.984 -42.062 0.456 1 47.12 170 MET B CA 1
ATOM 5208 C C . MET B 1 170 ? 24.594 -42.5 -0.949 1 47.12 170 MET B C 1
ATOM 5210 O O . MET B 1 170 ? 23.859 -41.781 -1.643 1 47.12 170 MET B O 1
ATOM 5214 N N . ARG B 1 171 ? 25.5 -43.062 -1.627 1 50.53 171 ARG B N 1
ATOM 5215 C CA . ARG B 1 171 ? 25.062 -43.844 -2.777 1 50.53 171 ARG B CA 1
ATOM 5216 C C . ARG B 1 171 ? 23.672 -44.406 -2.547 1 50.53 171 ARG B C 1
ATOM 5218 O O . ARG B 1 171 ? 23.453 -45.156 -1.591 1 50.53 171 ARG B O 1
ATOM 5225 N N . ARG B 1 172 ? 22.594 -43.688 -3.166 1 61.03 172 ARG B N 1
ATOM 5226 C CA . ARG B 1 172 ? 21.25 -44.125 -2.842 1 61.03 172 ARG B CA 1
ATOM 5227 C C . ARG B 1 172 ? 21 -45.562 -3.346 1 61.03 172 ARG B C 1
ATOM 5229 O O . ARG B 1 172 ? 21.219 -45.844 -4.527 1 61.03 172 ARG B O 1
ATOM 5236 N N . GLU B 1 173 ? 21.141 -46.531 -2.523 1 59.94 173 GLU B N 1
ATOM 5237 C CA . GLU B 1 173 ? 20.797 -47.906 -2.887 1 59.94 173 GLU B CA 1
ATOM 5238 C C . GLU B 1 173 ? 19.359 -48 -3.369 1 59.94 173 GLU B C 1
ATOM 5240 O O . GLU B 1 173 ? 19.031 -48.844 -4.195 1 59.94 173 GLU B O 1
ATOM 5245 N N . HIS B 1 174 ? 18.422 -46.938 -2.957 1 75.88 174 HIS B N 1
ATOM 5246 C CA . HIS B 1 174 ? 17.016 -47.062 -3.291 1 75.88 174 HIS B CA 1
ATOM 5247 C C . HIS B 1 174 ? 16.469 -45.75 -3.867 1 75.88 174 HIS B C 1
ATOM 5249 O O . HIS B 1 174 ? 16.984 -44.656 -3.559 1 75.88 174 HIS B O 1
ATOM 5255 N N . LYS B 1 175 ? 15.531 -45.875 -4.781 1 86.88 175 LYS B N 1
ATOM 5256 C CA . LYS B 1 175 ? 14.797 -44.75 -5.363 1 86.88 175 LYS B CA 1
ATOM 5257 C C . LYS B 1 175 ? 14.039 -43.969 -4.293 1 86.88 175 LYS B C 1
ATOM 5259 O O . LYS B 1 175 ? 13.68 -44.531 -3.25 1 86.88 175 LYS B O 1
ATOM 5264 N N . PHE B 1 176 ? 13.961 -42.688 -4.492 1 90 176 PHE B N 1
ATOM 5265 C CA . PHE B 1 176 ? 13.086 -41.906 -3.625 1 90 176 PHE B CA 1
ATOM 5266 C C . PHE B 1 176 ? 11.648 -42.406 -3.701 1 90 176 PHE B C 1
ATOM 5268 O O . PHE B 1 176 ? 11.18 -42.781 -4.773 1 90 176 PHE B O 1
ATOM 5275 N N . PRO B 1 177 ? 11.008 -42.438 -2.559 1 89.56 177 PRO B N 1
ATOM 5276 C CA . PRO B 1 177 ? 9.602 -42.844 -2.619 1 89.56 177 PRO B CA 1
ATOM 5277 C C . PRO B 1 177 ? 8.773 -41.938 -3.516 1 89.56 177 PRO B C 1
ATOM 5279 O O . PRO B 1 177 ? 8.836 -40.719 -3.379 1 89.56 177 PRO B O 1
ATOM 5282 N N . GLY B 1 178 ? 8.07 -42.562 -4.469 1 92.5 178 GLY B N 1
ATOM 5283 C CA . GLY B 1 178 ? 7.121 -41.844 -5.289 1 92.5 178 GLY B CA 1
ATOM 5284 C C . GLY B 1 178 ? 7.711 -41.375 -6.609 1 92.5 178 GLY B C 1
ATOM 5285 O O . GLY B 1 178 ? 6.996 -40.812 -7.453 1 92.5 178 GLY B O 1
ATOM 5286 N N . SER B 1 179 ? 9.008 -41.625 -6.828 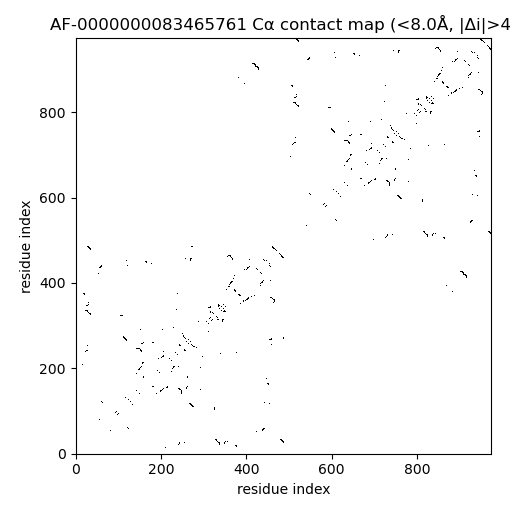1 94.94 179 SER B N 1
ATOM 5287 C CA . SER B 1 179 ? 9.641 -41.125 -8.047 1 94.94 179 SER B CA 1
ATOM 5288 C C . SER B 1 179 ? 9.188 -41.906 -9.266 1 94.94 179 SER B C 1
ATOM 5290 O O . SER B 1 179 ? 9.406 -41.469 -10.406 1 94.94 179 SER B O 1
ATOM 5292 N N . ASP B 1 180 ? 8.508 -43.062 -9.047 1 96.06 180 ASP B N 1
ATOM 5293 C CA . ASP B 1 180 ? 8.07 -43.938 -10.133 1 96.06 180 ASP B CA 1
ATOM 5294 C C . ASP B 1 180 ? 7.082 -43.188 -11.047 1 96.06 180 ASP B C 1
ATOM 5296 O O . ASP B 1 180 ? 7.043 -43.438 -12.258 1 96.06 180 ASP B O 1
ATOM 5300 N N . GLU B 1 181 ? 6.309 -42.344 -10.469 1 97.69 181 GLU B N 1
ATOM 5301 C CA . GLU B 1 181 ? 5.324 -41.656 -11.281 1 97.69 181 GLU B CA 1
ATOM 5302 C C . GLU B 1 181 ? 6 -40.719 -12.273 1 97.69 181 GLU B C 1
ATOM 5304 O O . GLU B 1 181 ? 5.555 -40.594 -13.422 1 97.69 181 GLU B O 1
ATOM 5309 N N . GLY B 1 182 ? 7.055 -40.125 -11.82 1 97.88 182 GLY B N 1
ATOM 5310 C CA . GLY B 1 182 ? 7.812 -39.281 -12.75 1 97.88 182 GLY B CA 1
ATOM 5311 C C . GLY B 1 182 ? 8.453 -40.094 -13.867 1 97.88 182 GLY B C 1
ATOM 5312 O O . GLY B 1 182 ? 8.445 -39.656 -15.023 1 97.88 182 GLY B O 1
ATOM 5313 N N . GLU B 1 183 ? 8.961 -41.25 -13.531 1 96.94 183 GLU B N 1
ATOM 5314 C CA . GLU B 1 183 ? 9.562 -42.156 -14.523 1 96.94 183 GLU B CA 1
ATOM 5315 C C . GLU B 1 183 ? 8.539 -42.562 -15.578 1 96.94 183 GLU B C 1
ATOM 5317 O O . GLU B 1 183 ? 8.867 -42.625 -16.766 1 96.94 183 GLU B O 1
ATOM 5322 N N . LYS B 1 184 ? 7.383 -42.812 -15.141 1 98.06 184 LYS B N 1
ATOM 5323 C CA . LYS B 1 184 ? 6.32 -43.219 -16.047 1 98.06 184 LYS B CA 1
ATOM 5324 C C . LYS B 1 184 ? 5.953 -42.125 -17.016 1 98.06 184 LYS B C 1
ATOM 5326 O O . LYS B 1 184 ? 5.73 -42.375 -18.203 1 98.06 184 LYS B O 1
ATOM 5331 N N . ILE B 1 185 ? 5.875 -40.938 -16.516 1 98.56 185 ILE B N 1
ATOM 5332 C CA . ILE B 1 185 ? 5.562 -39.781 -17.375 1 98.56 185 ILE B CA 1
ATOM 5333 C C . ILE B 1 185 ? 6.68 -39.594 -18.391 1 98.56 185 ILE B C 1
ATOM 5335 O O . ILE B 1 185 ? 6.414 -39.375 -19.578 1 98.56 185 ILE B O 1
ATOM 5339 N N . PHE B 1 186 ? 7.922 -39.688 -17.938 1 98.19 186 PHE B N 1
ATOM 5340 C CA . PHE B 1 186 ? 9.062 -39.562 -18.844 1 98.19 186 PHE B CA 1
ATOM 5341 C C . PHE B 1 186 ? 9.031 -40.594 -19.938 1 98.19 186 PHE B C 1
ATOM 5343 O O . PHE B 1 186 ? 9.203 -40.281 -21.109 1 98.19 186 PHE B O 1
ATOM 5350 N N . LYS B 1 187 ? 8.805 -41.781 -19.5 1 97.81 187 LYS B N 1
ATOM 5351 C CA . LYS B 1 187 ? 8.711 -42.875 -20.469 1 97.81 187 LYS B CA 1
ATOM 5352 C C . LYS B 1 187 ? 7.562 -42.656 -21.438 1 97.81 187 LYS B C 1
ATOM 5354 O O . LYS B 1 187 ? 7.684 -42.969 -22.641 1 97.81 187 LYS B O 1
ATOM 5359 N N . GLY B 1 188 ? 6.453 -42.188 -20.891 1 98.12 188 GLY B N 1
ATOM 5360 C CA . GLY B 1 188 ? 5.324 -41.875 -21.766 1 98.12 188 GLY B CA 1
ATOM 5361 C C . GLY B 1 188 ? 5.66 -40.844 -22.828 1 98.12 188 GLY B C 1
ATOM 5362 O O . GLY B 1 188 ? 5.23 -40.969 -23.969 1 98.12 188 GLY B O 1
ATOM 5363 N N . LEU B 1 189 ? 6.402 -39.844 -22.5 1 98.38 189 LEU B N 1
ATOM 5364 C CA . LEU B 1 189 ? 6.84 -38.844 -23.453 1 98.38 189 LEU B CA 1
ATOM 5365 C C . LEU B 1 189 ? 7.77 -39.438 -24.5 1 98.38 189 LEU B C 1
ATOM 5367 O O . LEU B 1 189 ? 7.629 -39.188 -25.688 1 98.38 189 LEU B O 1
ATOM 5371 N N . LEU B 1 190 ? 8.68 -40.281 -24.031 1 97.69 190 LEU B N 1
ATOM 5372 C CA . LEU B 1 190 ? 9.609 -40.938 -24.938 1 97.69 190 LEU B CA 1
ATOM 5373 C C . LEU B 1 190 ? 8.859 -41.812 -25.953 1 97.69 190 LEU B C 1
ATOM 5375 O O . LEU B 1 190 ? 9.133 -41.719 -27.141 1 97.69 190 LEU B O 1
ATOM 5379 N N . GLU B 1 191 ? 7.941 -42.531 -25.453 1 97.62 191 GLU B N 1
ATOM 5380 C CA . GLU B 1 191 ? 7.172 -43.438 -26.312 1 97.62 191 GLU B CA 1
ATOM 5381 C C . GLU B 1 191 ? 6.316 -42.625 -27.297 1 97.62 191 GLU B C 1
ATOM 5383 O O . GLU B 1 191 ? 6.16 -43.031 -28.453 1 97.62 191 GLU B O 1
ATOM 5388 N N . ALA B 1 192 ? 5.766 -41.594 -26.828 1 97.75 192 ALA B N 1
ATOM 5389 C CA . ALA B 1 192 ? 4.949 -40.719 -27.688 1 97.75 192 ALA B CA 1
ATOM 5390 C C . ALA B 1 192 ? 5.758 -40.219 -28.875 1 97.75 192 ALA B C 1
ATOM 5392 O O . ALA B 1 192 ? 5.25 -40.156 -30 1 97.75 192 ALA B O 1
ATOM 5393 N N . GLY B 1 193 ? 6.977 -39.875 -28.688 1 96.38 193 GLY B N 1
ATOM 5394 C CA . GLY B 1 193 ? 7.812 -39.344 -29.734 1 96.38 193 GLY B CA 1
ATOM 5395 C C . GLY B 1 193 ? 8.453 -40.406 -30.609 1 96.38 193 GLY B C 1
ATOM 5396 O O . GLY B 1 193 ? 8.625 -40.219 -31.812 1 96.38 193 GLY B O 1
ATOM 5397 N N . THR B 1 194 ? 8.82 -41.531 -30.062 1 95.31 194 THR B N 1
ATOM 5398 C CA . THR B 1 194 ? 9.547 -42.562 -30.797 1 95.31 194 THR B CA 1
ATOM 5399 C C . THR B 1 194 ? 8.586 -43.531 -31.484 1 95.31 194 THR B C 1
ATOM 5401 O O . THR B 1 194 ? 8.594 -43.688 -32.719 1 95.31 194 THR B O 1
ATOM 5404 N N . ASP B 1 195 ? 7.734 -44.062 -30.719 1 95.38 195 ASP B N 1
ATOM 5405 C CA . ASP B 1 195 ? 6.859 -45.094 -31.219 1 95.38 195 ASP B CA 1
ATOM 5406 C C . ASP B 1 195 ? 5.668 -44.531 -31.984 1 95.38 195 ASP B C 1
ATOM 5408 O O . ASP B 1 195 ? 5.328 -45 -33.062 1 95.38 195 ASP B O 1
ATOM 5412 N N . ARG B 1 196 ? 5.176 -43.5 -31.422 1 96.94 196 ARG B N 1
ATOM 5413 C CA . ARG B 1 196 ? 3.934 -42.969 -31.969 1 96.94 196 ARG B CA 1
ATOM 5414 C C . ARG B 1 196 ? 4.203 -41.781 -32.875 1 96.94 196 ARG B C 1
ATOM 5416 O O . ARG B 1 196 ? 3.293 -41.281 -33.531 1 96.94 196 ARG B O 1
ATOM 5423 N N . LYS B 1 197 ? 5.367 -41.312 -32.938 1 96.56 197 LYS B N 1
ATOM 5424 C CA . LYS B 1 197 ? 5.863 -40.281 -33.844 1 96.56 197 LYS B CA 1
ATOM 5425 C C . LYS B 1 197 ? 5.059 -38.969 -33.688 1 96.56 197 LYS B C 1
ATOM 5427 O O . LYS B 1 197 ? 4.699 -38.344 -34.688 1 96.56 197 LYS B O 1
ATOM 5432 N N . LEU B 1 198 ? 4.617 -38.688 -32.469 1 98.31 198 LEU B N 1
ATOM 5433 C CA . LEU B 1 198 ? 3.955 -37.438 -32.156 1 98.31 198 LEU B CA 1
ATOM 5434 C C . LEU B 1 198 ? 4.961 -36.281 -32.156 1 98.31 198 LEU B C 1
ATOM 5436 O O . LEU B 1 198 ? 6.137 -36.469 -31.859 1 98.31 198 LEU B O 1
ATOM 5440 N N . THR B 1 199 ? 4.484 -35.125 -32.562 1 98.5 199 THR B N 1
ATOM 5441 C CA . THR B 1 199 ? 5.289 -33.906 -32.406 1 98.5 199 THR B CA 1
ATOM 5442 C C . THR B 1 199 ? 5.219 -33.375 -30.984 1 98.5 199 THR B C 1
ATOM 5444 O O . THR B 1 199 ? 4.137 -33.094 -30.484 1 98.5 199 THR B O 1
ATOM 5447 N N . ILE B 1 200 ? 6.367 -33.312 -30.312 1 98.75 200 ILE B N 1
ATOM 5448 C CA . ILE B 1 200 ? 6.434 -32.812 -28.953 1 98.75 200 ILE B CA 1
ATOM 5449 C C . ILE B 1 200 ? 7.227 -31.5 -28.922 1 98.75 200 ILE B C 1
ATOM 5451 O O . ILE B 1 200 ? 8.383 -31.453 -29.344 1 98.75 200 ILE B O 1
ATOM 5455 N N . LYS B 1 201 ? 6.555 -30.406 -28.5 1 98.88 201 LYS B N 1
ATOM 5456 C CA . LYS B 1 201 ? 7.172 -29.094 -28.344 1 98.88 201 LYS B CA 1
ATOM 5457 C C . LYS B 1 201 ? 7.246 -28.688 -26.875 1 98.88 201 LYS B C 1
ATOM 5459 O O . LYS B 1 201 ? 6.234 -28.719 -26.156 1 98.88 201 LYS B O 1
ATOM 5464 N N . ILE B 1 202 ? 8.453 -28.312 -26.453 1 98.62 202 ILE B N 1
ATOM 5465 C CA . ILE B 1 202 ? 8.664 -27.938 -25.062 1 98.62 202 ILE B CA 1
ATOM 5466 C C . ILE B 1 202 ? 9.25 -26.531 -24.984 1 98.62 202 ILE B C 1
ATOM 5468 O O . ILE B 1 202 ? 10.312 -26.266 -25.547 1 98.62 202 ILE B O 1
ATOM 5472 N N . ALA B 1 203 ? 8.508 -25.609 -24.406 1 98.06 203 ALA B N 1
ATOM 5473 C CA . ALA B 1 203 ? 9.039 -24.297 -24.016 1 98.06 203 ALA B CA 1
ATOM 5474 C C . ALA B 1 203 ? 9.438 -24.297 -22.547 1 98.06 203 ALA B C 1
ATOM 5476 O O . ALA B 1 203 ? 8.625 -24.625 -21.672 1 98.06 203 ALA B O 1
ATOM 5477 N N . GLN B 1 204 ? 10.672 -23.922 -22.25 1 96.94 204 GLN B N 1
ATOM 5478 C CA . GLN B 1 204 ? 11.172 -24 -20.891 1 96.94 204 GLN B CA 1
ATOM 5479 C C . GLN B 1 204 ? 12.078 -22.812 -20.578 1 96.94 204 GLN B C 1
ATOM 5481 O O . GLN B 1 204 ? 12.328 -21.969 -21.438 1 96.94 204 GLN B O 1
ATOM 5486 N N . ASP B 1 205 ? 12.484 -22.703 -19.312 1 93.38 205 ASP B N 1
ATOM 5487 C CA . ASP B 1 205 ? 13.516 -21.75 -18.938 1 93.38 205 ASP B CA 1
ATOM 5488 C C . ASP B 1 205 ? 14.883 -22.188 -19.438 1 93.38 205 ASP B C 1
ATOM 5490 O O . ASP B 1 205 ? 15.117 -23.391 -19.641 1 93.38 205 ASP B O 1
ATOM 5494 N N . LEU B 1 206 ? 15.703 -21.156 -19.531 1 91.44 206 LEU B N 1
ATOM 5495 C CA . LEU B 1 206 ? 17.109 -21.5 -19.75 1 91.44 206 LEU B CA 1
ATOM 5496 C C . LEU B 1 206 ? 17.641 -22.375 -18.641 1 91.44 206 LEU B C 1
ATOM 5498 O O . LEU B 1 206 ? 17.422 -22.094 -17.453 1 91.44 206 LEU B O 1
ATOM 5502 N N . PRO B 1 207 ? 18.25 -23.516 -19.125 1 87.56 207 PRO B N 1
ATOM 5503 C CA . PRO B 1 207 ? 18.828 -24.375 -18.078 1 87.56 207 PRO B CA 1
ATOM 5504 C C . PRO B 1 207 ? 19.797 -23.641 -17.172 1 87.56 207 PRO B C 1
ATOM 5506 O O . PRO B 1 207 ? 20.516 -22.75 -17.625 1 87.56 207 PRO B O 1
ATOM 5509 N N . ALA B 1 208 ? 19.703 -23.922 -15.969 1 82.56 208 ALA B N 1
ATOM 5510 C CA . ALA B 1 208 ? 20.594 -23.391 -14.945 1 82.56 208 ALA B CA 1
ATOM 5511 C C . ALA B 1 208 ? 21.234 -24.5 -14.125 1 82.56 208 ALA B C 1
ATOM 5513 O O . ALA B 1 208 ? 20.891 -25.688 -14.297 1 82.56 208 ALA B O 1
ATOM 5514 N N . ALA B 1 209 ? 22.25 -24.156 -13.312 1 72.19 209 ALA B N 1
ATOM 5515 C CA . ALA B 1 209 ? 22.953 -25.141 -12.492 1 72.19 209 ALA B CA 1
ATOM 5516 C C . ALA B 1 209 ? 21.969 -25.906 -11.602 1 72.19 209 ALA B C 1
ATOM 5518 O O . ALA B 1 209 ? 22.062 -27.125 -11.469 1 72.19 209 ALA B O 1
ATOM 5519 N N . ARG B 1 210 ? 21 -25.234 -11.102 1 74.12 210 ARG B N 1
ATOM 5520 C CA . ARG B 1 210 ? 20.047 -25.859 -10.203 1 74.12 210 ARG B CA 1
ATOM 5521 C C . ARG B 1 210 ? 19.047 -26.719 -10.977 1 74.12 210 ARG B C 1
ATOM 5523 O O . ARG B 1 210 ? 18.531 -27.703 -10.461 1 74.12 210 ARG B O 1
ATOM 5530 N N . HIS B 1 211 ? 18.797 -26.281 -12.117 1 81.06 211 HIS B N 1
ATOM 5531 C CA . HIS B 1 211 ? 17.875 -27 -12.984 1 81.06 211 HIS B CA 1
ATOM 5532 C C . HIS B 1 211 ? 18.469 -27.219 -14.375 1 81.06 211 HIS B C 1
ATOM 5534 O O . HIS B 1 211 ? 18.094 -26.531 -15.328 1 81.06 211 HIS B O 1
ATOM 5540 N N . PRO B 1 212 ? 19.266 -28.25 -14.453 1 82.56 212 PRO B N 1
ATOM 5541 C CA . PRO B 1 212 ? 19.969 -28.484 -15.719 1 82.56 212 PRO B CA 1
ATOM 5542 C C . PRO B 1 212 ? 19.047 -29.016 -16.812 1 82.56 212 PRO B C 1
ATOM 5544 O O . PRO B 1 212 ? 19.438 -29.047 -17.984 1 82.56 212 PRO B O 1
ATOM 5547 N N . ASN B 1 213 ? 17.891 -29.484 -16.531 1 89.94 213 ASN B N 1
ATOM 5548 C CA . ASN B 1 213 ? 16.891 -29.969 -17.484 1 89.94 213 ASN B CA 1
ATOM 5549 C C . ASN B 1 213 ? 17.422 -31.141 -18.297 1 89.94 213 ASN B C 1
ATOM 5551 O O . ASN B 1 213 ? 17.328 -31.141 -19.531 1 89.94 213 ASN B O 1
ATOM 5555 N N . TYR B 1 214 ? 17.969 -32.125 -17.625 1 92.44 214 TYR B N 1
ATOM 5556 C CA . TYR B 1 214 ? 18.516 -33.312 -18.281 1 92.44 214 TYR B CA 1
ATOM 5557 C C . TYR B 1 214 ? 17.422 -34.062 -19.031 1 92.44 214 TYR B C 1
ATOM 5559 O O . TYR B 1 214 ? 17.688 -34.656 -20.078 1 92.44 214 TYR B O 1
ATOM 5567 N N . ASP B 1 215 ? 16.234 -33.969 -18.516 1 95.31 215 ASP B N 1
ATOM 5568 C CA . ASP B 1 215 ? 15.117 -34.656 -19.156 1 95.31 215 ASP B CA 1
ATOM 5569 C C . ASP B 1 215 ? 14.914 -34.125 -20.578 1 95.31 215 ASP B C 1
ATOM 5571 O O . ASP B 1 215 ? 14.891 -34.906 -21.531 1 95.31 215 ASP B O 1
ATOM 5575 N N . THR B 1 216 ? 14.812 -32.875 -20.719 1 96.94 216 THR B N 1
ATOM 5576 C CA . THR B 1 216 ? 14.484 -32.312 -22.016 1 96.94 216 THR B CA 1
ATOM 5577 C C . THR B 1 216 ? 15.695 -32.312 -22.938 1 96.94 216 THR B C 1
ATOM 5579 O O . THR B 1 216 ? 15.547 -32.438 -24.156 1 96.94 216 THR B O 1
ATOM 5582 N N . GLU B 1 217 ? 16.875 -32.219 -22.344 1 95.81 217 GLU B N 1
ATOM 5583 C CA . GLU B 1 217 ? 18.078 -32.406 -23.141 1 95.81 217 GLU B CA 1
ATOM 5584 C C . GLU B 1 217 ? 18.094 -33.781 -23.812 1 95.81 217 GLU B C 1
ATOM 5586 O O . GLU B 1 217 ? 18.391 -33.875 -25 1 95.81 217 GLU B O 1
ATOM 5591 N N . TYR B 1 218 ? 17.797 -34.719 -23.016 1 96.12 218 TYR B N 1
ATOM 5592 C CA . TYR B 1 218 ? 17.781 -36.062 -23.562 1 96.12 218 TYR B CA 1
ATOM 5593 C C . TYR B 1 218 ? 16.703 -36.219 -24.641 1 96.12 218 TYR B C 1
ATOM 5595 O O . TYR B 1 218 ? 16.984 -36.719 -25.734 1 96.12 218 TYR B O 1
ATOM 5603 N N . LEU B 1 219 ? 15.492 -35.781 -24.359 1 97.38 219 LEU B N 1
ATOM 5604 C CA . LEU B 1 219 ? 14.391 -35.906 -25.312 1 97.38 219 LEU B CA 1
ATOM 5605 C C . LEU B 1 219 ? 14.742 -35.219 -26.625 1 97.38 219 LEU B C 1
ATOM 5607 O O . LEU B 1 219 ? 14.406 -35.719 -27.703 1 97.38 219 LEU B O 1
ATOM 5611 N N . ALA B 1 220 ? 15.359 -34.125 -26.547 1 97.12 220 ALA B N 1
ATOM 5612 C CA . ALA B 1 220 ? 15.766 -33.406 -27.75 1 97.12 220 ALA B CA 1
ATOM 5613 C C . ALA B 1 220 ? 16.875 -34.156 -28.484 1 97.12 220 ALA B C 1
ATOM 5615 O O . ALA B 1 220 ? 16.844 -34.25 -29.719 1 97.12 220 ALA B O 1
ATOM 5616 N N . SER B 1 221 ? 17.844 -34.656 -27.75 1 96.88 221 SER B N 1
ATOM 5617 C CA . SER B 1 221 ? 19.031 -35.281 -28.328 1 96.88 221 SER B CA 1
ATOM 5618 C C . SER B 1 221 ? 18.641 -36.531 -29.141 1 96.88 221 SER B C 1
ATOM 5620 O O . SER B 1 221 ? 19.281 -36.844 -30.156 1 96.88 221 SER B O 1
ATOM 5622 N N . VAL B 1 222 ? 17.609 -37.156 -28.703 1 96.44 222 VAL B N 1
ATOM 5623 C CA . VAL B 1 222 ? 17.219 -38.375 -29.391 1 96.44 222 VAL B CA 1
ATOM 5624 C C . VAL B 1 222 ? 16.125 -38.062 -30.422 1 96.44 222 VAL B C 1
ATOM 5626 O O . VAL B 1 222 ? 15.5 -38.969 -30.969 1 96.44 222 VAL B O 1
ATOM 5629 N N . GLY B 1 223 ? 15.797 -36.812 -30.594 1 96.19 223 GLY B N 1
ATOM 5630 C CA . GLY B 1 223 ? 14.906 -36.375 -31.656 1 96.19 223 GLY B CA 1
ATOM 5631 C C . GLY B 1 223 ? 13.438 -36.5 -31.297 1 96.19 223 GLY B C 1
ATOM 5632 O O . GLY B 1 223 ? 12.57 -36.469 -32.156 1 96.19 223 GLY B O 1
ATOM 5633 N N . VAL B 1 224 ? 13.148 -36.656 -30.031 1 96.56 224 VAL B N 1
ATOM 5634 C CA . VAL B 1 224 ? 11.789 -36.906 -29.562 1 96.56 224 VAL B CA 1
ATOM 5635 C C . VAL B 1 224 ? 11.039 -35.594 -29.391 1 96.56 224 VAL B C 1
ATOM 5637 O O . VAL B 1 224 ? 9.828 -35.5 -29.625 1 96.56 224 VAL B O 1
ATOM 5640 N N . ALA B 1 225 ? 11.758 -34.594 -29 1 98.12 225 ALA B N 1
ATOM 5641 C CA . ALA B 1 225 ? 11.086 -33.312 -28.688 1 98.12 225 ALA B CA 1
ATOM 5642 C C . ALA B 1 225 ? 11.883 -32.125 -29.25 1 98.12 225 ALA B C 1
ATOM 5644 O O . ALA B 1 225 ? 13.109 -32.188 -29.312 1 98.12 225 ALA B O 1
ATOM 5645 N N . GLN B 1 226 ? 11.148 -31.125 -29.75 1 98.25 226 GLN B N 1
ATOM 5646 C CA . GLN B 1 226 ? 11.727 -29.812 -29.969 1 98.25 226 GLN B CA 1
ATOM 5647 C C . GLN B 1 226 ? 11.688 -28.953 -28.703 1 98.25 226 GLN B C 1
ATOM 5649 O O . GLN B 1 226 ? 10.617 -28.781 -28.109 1 98.25 226 GLN B O 1
ATOM 5654 N N . VAL B 1 227 ? 12.867 -28.547 -28.328 1 98.12 227 VAL B N 1
ATOM 5655 C CA . VAL B 1 227 ? 12.945 -27.797 -27.062 1 98.12 227 VAL B CA 1
ATOM 5656 C C . VAL B 1 227 ? 13.422 -26.375 -27.344 1 98.12 227 VAL B C 1
ATOM 5658 O O . VAL B 1 227 ? 14.391 -26.156 -28.078 1 98.12 227 VAL B O 1
ATOM 5661 N N . ARG B 1 228 ? 12.664 -25.391 -26.875 1 98.06 228 ARG B N 1
ATOM 5662 C CA . ARG B 1 228 ? 13.078 -24 -26.891 1 98.06 228 ARG B CA 1
ATOM 5663 C C . ARG B 1 228 ? 13.164 -23.438 -25.469 1 98.06 228 ARG B C 1
ATOM 5665 O O . ARG B 1 228 ? 12.242 -23.609 -24.672 1 98.06 228 ARG B O 1
ATOM 5672 N N . SER B 1 229 ? 14.258 -22.797 -25.203 1 96.81 229 SER B N 1
ATOM 5673 C CA . SER B 1 229 ? 14.477 -22.234 -23.875 1 96.81 229 SER B CA 1
ATOM 5674 C C . SER B 1 229 ? 14.398 -20.703 -23.922 1 96.81 229 SER B C 1
ATOM 5676 O O . SER B 1 229 ? 15.102 -20.062 -24.688 1 96.81 229 SER B O 1
ATOM 5678 N N . LEU B 1 230 ? 13.547 -20.156 -23.109 1 96.06 230 LEU B N 1
ATOM 5679 C CA . LEU B 1 230 ? 13.375 -18.719 -23.031 1 96.06 230 LEU B CA 1
ATOM 5680 C C . LEU B 1 230 ? 14.43 -18.094 -22.109 1 96.06 230 LEU B C 1
ATOM 5682 O O . LEU B 1 230 ? 14.648 -18.578 -21 1 96.06 230 LEU B O 1
ATOM 5686 N N . ASN B 1 231 ? 15.086 -17 -22.578 1 93.81 231 ASN B N 1
ATOM 5687 C CA . ASN B 1 231 ? 16.031 -16.219 -21.797 1 93.81 231 ASN B CA 1
ATOM 5688 C C . ASN B 1 231 ? 15.375 -14.984 -21.188 1 93.81 231 ASN B C 1
ATOM 5690 O O . ASN B 1 231 ? 15.5 -13.883 -21.734 1 93.81 231 ASN B O 1
ATOM 5694 N N . PHE B 1 232 ? 14.82 -15.109 -20.078 1 90 232 PHE B N 1
ATOM 5695 C CA . PHE B 1 232 ? 14.047 -14.039 -19.469 1 90 232 PHE B CA 1
ATOM 5696 C C . PHE B 1 232 ? 14.938 -12.844 -19.156 1 90 232 PHE B C 1
ATOM 5698 O O . PHE B 1 232 ? 14.5 -11.695 -19.234 1 90 232 PHE B O 1
ATOM 5705 N N . ARG B 1 233 ? 16.141 -13.07 -18.719 1 87 233 ARG B N 1
ATOM 5706 C CA . ARG B 1 233 ? 17.062 -11.977 -18.438 1 87 233 ARG B CA 1
ATOM 5707 C C . ARG B 1 233 ? 17.234 -11.094 -19.672 1 87 233 ARG B C 1
ATOM 5709 O O . ARG B 1 233 ? 17.266 -9.867 -19.562 1 87 233 ARG B O 1
ATOM 5716 N N . LYS B 1 234 ? 17.359 -11.734 -20.75 1 91.75 234 LYS B N 1
ATOM 5717 C CA . LYS B 1 234 ? 17.531 -11 -21.984 1 91.75 234 LYS B CA 1
ATOM 5718 C C . LYS B 1 234 ? 16.219 -10.367 -22.438 1 91.75 234 LYS B C 1
ATOM 5720 O O . LYS B 1 234 ? 16.203 -9.242 -22.938 1 91.75 234 LYS B O 1
ATOM 5725 N N . LEU B 1 235 ? 15.18 -11.094 -22.297 1 92.94 235 LEU B N 1
ATOM 5726 C CA . LEU B 1 235 ? 13.891 -10.688 -22.844 1 92.94 235 LEU B CA 1
ATOM 5727 C C . LEU B 1 235 ? 13.297 -9.539 -22.031 1 92.94 235 LEU B C 1
ATOM 5729 O O . LEU B 1 235 ? 12.727 -8.602 -22.594 1 92.94 235 LEU B O 1
ATOM 5733 N N . VAL B 1 236 ? 13.414 -9.625 -20.703 1 88.88 236 VAL B N 1
ATOM 5734 C CA . VAL B 1 236 ? 12.695 -8.633 -19.906 1 88.88 236 VAL B CA 1
ATOM 5735 C C . VAL B 1 236 ? 13.523 -8.266 -18.672 1 88.88 236 VAL B C 1
ATOM 5737 O O . VAL B 1 236 ? 13.039 -7.559 -17.797 1 88.88 236 VAL B O 1
ATOM 5740 N N . GLY B 1 237 ? 14.703 -8.758 -18.547 1 81.88 237 GLY B N 1
ATOM 5741 C CA . GLY B 1 237 ? 15.617 -8.336 -17.5 1 81.88 237 GLY B CA 1
ATOM 5742 C C . GLY B 1 237 ? 15.719 -9.32 -16.359 1 81.88 237 GLY B C 1
ATOM 5743 O O . GLY B 1 237 ? 16.766 -9.43 -15.719 1 81.88 237 GLY B O 1
ATOM 5744 N N . ALA B 1 238 ? 14.562 -9.984 -16 1 81.62 238 ALA B N 1
ATOM 5745 C CA . ALA B 1 238 ? 14.531 -10.969 -14.922 1 81.62 238 ALA B CA 1
ATOM 5746 C C . ALA B 1 238 ? 13.281 -11.836 -15.008 1 81.62 238 ALA B C 1
ATOM 5748 O O . ALA B 1 238 ? 12.406 -11.594 -15.844 1 81.62 238 ALA B O 1
ATOM 5749 N N . GLY B 1 239 ? 13.414 -12.945 -14.25 1 82.94 239 GLY B N 1
ATOM 5750 C CA . GLY B 1 239 ? 12.219 -13.766 -14.148 1 82.94 239 GLY B CA 1
ATOM 5751 C C . GLY B 1 239 ? 12.406 -15.164 -14.727 1 82.94 239 GLY B C 1
ATOM 5752 O O . GLY B 1 239 ? 13.508 -15.516 -15.156 1 82.94 239 GLY B O 1
ATOM 5753 N N . ILE B 1 240 ? 11.273 -15.938 -14.648 1 86.31 240 ILE B N 1
ATOM 5754 C CA . ILE B 1 240 ? 11.258 -17.312 -15.133 1 86.31 240 ILE B CA 1
ATOM 5755 C C . ILE B 1 240 ? 9.922 -17.609 -15.797 1 86.31 240 ILE B C 1
ATOM 5757 O O . ILE B 1 240 ? 8.953 -16.875 -15.633 1 86.31 240 ILE B O 1
ATOM 5761 N N . LEU B 1 241 ? 9.984 -18.641 -16.547 1 91.06 241 LEU B N 1
ATOM 5762 C CA . LEU B 1 241 ? 8.734 -19.172 -17.078 1 91.06 241 LEU B CA 1
ATOM 5763 C C . LEU B 1 241 ? 8 -19.984 -16.016 1 91.06 241 LEU B C 1
ATOM 5765 O O . LEU B 1 241 ? 8.211 -21.203 -15.898 1 91.06 241 LEU B O 1
ATOM 5769 N N . HIS B 1 242 ? 7.121 -19.297 -15.336 1 89.88 242 HIS B N 1
ATOM 5770 C CA . HIS B 1 242 ? 6.484 -19.906 -14.18 1 89.88 242 HIS B CA 1
ATOM 5771 C C . HIS B 1 242 ? 5.191 -20.625 -14.562 1 89.88 242 HIS B C 1
ATOM 5773 O O . HIS B 1 242 ? 4.547 -21.25 -13.719 1 89.88 242 HIS B O 1
ATOM 5779 N N . THR B 1 243 ? 4.879 -20.609 -15.828 1 90.25 243 THR B N 1
ATOM 5780 C CA . THR B 1 243 ? 3.697 -21.281 -16.344 1 90.25 243 THR B CA 1
ATOM 5781 C C . THR B 1 243 ? 3.926 -22.797 -16.406 1 90.25 243 THR B C 1
ATOM 5783 O O . THR B 1 243 ? 4.996 -23.25 -16.812 1 90.25 243 THR B O 1
ATOM 5786 N N . LYS B 1 244 ? 2.953 -23.516 -15.945 1 93.69 244 LYS B N 1
ATOM 5787 C CA . LYS B 1 244 ? 2.893 -24.969 -16.156 1 93.69 244 LYS B CA 1
ATOM 5788 C C . LYS B 1 244 ? 1.676 -25.359 -16.984 1 93.69 244 LYS B C 1
ATOM 5790 O O . LYS B 1 244 ? 0.54 -25.266 -16.516 1 93.69 244 LYS B O 1
ATOM 5795 N N . LEU B 1 245 ? 2.045 -25.766 -18.188 1 95.62 245 LEU B N 1
ATOM 5796 C CA . LEU B 1 245 ? 0.98 -25.922 -19.172 1 95.62 245 LEU B CA 1
ATOM 5797 C C . LEU B 1 245 ? 1.226 -27.156 -20.031 1 95.62 245 LEU B C 1
ATOM 5799 O O . LEU B 1 245 ? 2.352 -27.391 -20.484 1 95.62 245 LEU B O 1
ATOM 5803 N N . TRP B 1 246 ? 0.193 -28.047 -20.156 1 97.75 246 TRP B N 1
ATOM 5804 C CA . TRP B 1 246 ? 0.122 -29.125 -21.141 1 97.75 246 TRP B CA 1
ATOM 5805 C C . TRP B 1 246 ? -1.011 -28.891 -22.141 1 97.75 246 TRP B C 1
ATOM 5807 O O . TRP B 1 246 ? -2.141 -28.594 -21.734 1 97.75 246 TRP B O 1
ATOM 5817 N N . ILE B 1 247 ? -0.677 -28.969 -23.406 1 97.69 247 ILE B N 1
ATOM 5818 C CA . ILE B 1 247 ? -1.688 -28.953 -24.453 1 97.69 247 ILE B CA 1
ATOM 5819 C C . ILE B 1 247 ? -1.521 -30.172 -25.359 1 97.69 247 ILE B C 1
ATOM 5821 O O . ILE B 1 247 ? -0.42 -30.453 -25.828 1 97.69 247 ILE B O 1
ATOM 5825 N N . VAL B 1 248 ? -2.643 -30.875 -25.562 1 97.81 248 VAL B N 1
ATOM 5826 C CA . VAL B 1 248 ? -2.602 -32.062 -26.406 1 97.81 248 VAL B CA 1
ATOM 5827 C C . VAL B 1 248 ? -3.557 -31.891 -27.594 1 97.81 248 VAL B C 1
ATOM 5829 O O . VAL B 1 248 ? -4.754 -31.672 -27.391 1 97.81 248 VAL B O 1
ATOM 5832 N N . ASP B 1 249 ? -3.047 -31.922 -28.766 1 97.25 249 ASP B N 1
ATOM 5833 C CA . ASP B 1 249 ? -3.766 -31.891 -30.031 1 97.25 249 ASP B CA 1
ATOM 5834 C C . ASP B 1 249 ? -4.629 -30.625 -30.141 1 97.25 249 ASP B C 1
ATOM 5836 O O . ASP B 1 249 ? -5.543 -30.562 -30.969 1 97.25 249 ASP B O 1
ATOM 5840 N N . ARG B 1 250 ? -4.453 -29.719 -29.188 1 95.88 250 ARG B N 1
ATOM 5841 C CA . ARG B 1 250 ? -5.27 -28.516 -29.062 1 95.88 250 ARG B CA 1
ATOM 5842 C C . ARG B 1 250 ? -6.734 -28.875 -28.844 1 95.88 250 ARG B C 1
ATOM 5844 O O . ARG B 1 250 ? -7.625 -28.203 -29.391 1 95.88 250 ARG B O 1
ATOM 5851 N N . LYS B 1 251 ? -6.863 -29.922 -28.141 1 94.19 251 LYS B N 1
ATOM 5852 C CA . LYS B 1 251 ? -8.188 -30.422 -27.766 1 94.19 251 LYS B CA 1
ATOM 5853 C C . LYS B 1 251 ? -8.352 -30.453 -26.25 1 94.19 251 LYS B C 1
ATOM 5855 O O . LYS B 1 251 ? -9.469 -30.375 -25.75 1 94.19 251 LYS B O 1
ATOM 5860 N N . SER B 1 252 ? -7.266 -30.578 -25.594 1 95.31 252 SER B N 1
ATOM 5861 C CA . SER B 1 252 ? -7.277 -30.562 -24.141 1 95.31 252 SER B CA 1
ATOM 5862 C C . SER B 1 252 ? -6.078 -29.812 -23.578 1 95.31 252 SER B C 1
ATOM 5864 O O . SER B 1 252 ? -5.074 -29.641 -24.266 1 95.31 252 SER B O 1
ATOM 5866 N N . ALA B 1 253 ? -6.254 -29.297 -22.391 1 94.81 253 ALA B N 1
ATOM 5867 C CA . ALA B 1 253 ? -5.188 -28.531 -21.75 1 94.81 253 ALA B CA 1
ATOM 5868 C C . ALA B 1 253 ? -5.195 -28.734 -20.234 1 94.81 253 ALA B C 1
ATOM 5870 O O . ALA B 1 253 ? -6.25 -28.969 -19.641 1 94.81 253 ALA B O 1
ATOM 5871 N N . TYR B 1 254 ? -4.035 -28.781 -19.656 1 93.94 254 TYR B N 1
ATOM 5872 C CA . TYR B 1 254 ? -3.824 -28.719 -18.219 1 93.94 254 TYR B CA 1
ATOM 5873 C C . TYR B 1 254 ? -3.035 -27.469 -17.844 1 93.94 254 TYR B C 1
ATOM 5875 O O . TYR B 1 254 ? -2.033 -27.141 -18.484 1 93.94 254 TYR B O 1
ATOM 5883 N N . VAL B 1 255 ? -3.525 -26.688 -16.938 1 91.38 255 VAL B N 1
ATOM 5884 C CA . VAL B 1 255 ? -2.812 -25.562 -16.344 1 91.38 255 VAL B CA 1
ATOM 5885 C C . VAL B 1 255 ? -2.824 -25.688 -14.82 1 91.38 255 VAL B C 1
ATOM 5887 O O . VAL B 1 255 ? -3.871 -25.953 -14.219 1 91.38 255 VAL B O 1
ATOM 5890 N N . GLY B 1 256 ? -1.625 -25.547 -14.234 1 89.75 256 GLY B N 1
ATOM 5891 C CA . GLY B 1 256 ? -1.604 -25.672 -12.789 1 89.75 256 GLY B CA 1
ATOM 5892 C C . GLY B 1 256 ? -0.286 -25.25 -12.172 1 89.75 256 GLY B C 1
ATOM 5893 O O . GLY B 1 256 ? 0.486 -24.516 -12.781 1 89.75 256 GLY B O 1
ATOM 5894 N N . SER B 1 257 ? -0.121 -25.672 -10.898 1 90.38 257 SER B N 1
ATOM 5895 C CA . SER B 1 257 ? 1.06 -25.266 -10.141 1 90.38 257 SER B CA 1
ATOM 5896 C C . SER B 1 257 ? 2.172 -26.312 -10.258 1 90.38 257 SER B C 1
ATOM 5898 O O . SER B 1 257 ? 3.312 -26.047 -9.867 1 90.38 257 SER B O 1
ATOM 5900 N N . ALA B 1 258 ? 1.93 -27.438 -10.906 1 93.88 258 ALA B N 1
ATOM 5901 C CA . ALA B 1 258 ? 2.873 -28.547 -10.883 1 93.88 258 ALA B CA 1
ATOM 5902 C C . ALA B 1 258 ? 3.955 -28.375 -11.945 1 93.88 258 ALA B C 1
ATOM 5904 O O . ALA B 1 258 ? 3.664 -28.344 -13.141 1 93.88 258 ALA B O 1
ATOM 5905 N N . ASN B 1 259 ? 5.172 -28.281 -11.5 1 92.25 259 ASN B N 1
ATOM 5906 C CA . ASN B 1 259 ? 6.305 -28.344 -12.414 1 92.25 259 ASN B CA 1
ATOM 5907 C C . ASN B 1 259 ? 6.492 -29.75 -12.969 1 92.25 259 ASN B C 1
ATOM 5909 O O . ASN B 1 259 ? 5.902 -30.703 -12.453 1 92.25 259 ASN B O 1
ATOM 5913 N N . LEU B 1 260 ? 7.273 -29.828 -14.062 1 96.19 260 LEU B N 1
ATOM 5914 C CA . LEU B 1 260 ? 7.59 -31.156 -14.578 1 96.19 260 LEU B CA 1
ATOM 5915 C C . LEU B 1 260 ? 8.648 -31.828 -13.711 1 96.19 260 LEU B C 1
ATOM 5917 O O . LEU B 1 260 ? 9.789 -32 -14.141 1 96.19 260 LEU B O 1
ATOM 5921 N N . ASP B 1 261 ? 8.219 -32.188 -12.57 1 95.38 261 ASP B N 1
ATOM 5922 C CA . ASP B 1 261 ? 8.984 -32.75 -11.445 1 95.38 261 ASP B CA 1
ATOM 5923 C C . ASP B 1 261 ? 8.242 -33.906 -10.797 1 95.38 261 ASP B C 1
ATOM 5925 O O . ASP B 1 261 ? 7.043 -33.812 -10.531 1 95.38 261 ASP B O 1
ATOM 5929 N N . TRP B 1 262 ? 9.016 -35.031 -10.625 1 96.69 262 TRP B N 1
ATOM 5930 C CA . TRP B 1 262 ? 8.328 -36.156 -9.992 1 96.69 262 TRP B CA 1
ATOM 5931 C C . TRP B 1 262 ? 7.852 -35.812 -8.594 1 96.69 262 TRP B C 1
ATOM 5933 O O . TRP B 1 262 ? 6.836 -36.312 -8.117 1 96.69 262 TRP B O 1
ATOM 5943 N N . ARG B 1 263 ? 8.453 -34.906 -7.918 1 96.31 263 ARG B N 1
ATOM 5944 C CA . ARG B 1 263 ? 8.031 -34.469 -6.598 1 96.31 263 ARG B CA 1
ATOM 5945 C C . ARG B 1 263 ? 6.68 -33.75 -6.66 1 96.31 263 ARG B C 1
ATOM 5947 O O . ARG B 1 263 ? 5.883 -33.844 -5.723 1 96.31 263 ARG B O 1
ATOM 5954 N N . SER B 1 264 ? 6.41 -33.031 -7.727 1 96.56 264 SER B N 1
ATOM 5955 C CA . SER B 1 264 ? 5.133 -32.344 -7.918 1 96.56 264 SER B CA 1
ATOM 5956 C C . SER B 1 264 ? 3.984 -33.344 -8.023 1 96.56 264 SER B C 1
ATOM 5958 O O . SER B 1 264 ? 2.822 -32.969 -7.824 1 96.56 264 SER B O 1
ATOM 5960 N N . LEU B 1 265 ? 4.32 -34.594 -8.328 1 97.62 265 LEU B N 1
ATOM 5961 C CA . LEU B 1 265 ? 3.291 -35.625 -8.516 1 97.62 265 LEU B CA 1
ATOM 5962 C C . LEU B 1 265 ? 2.982 -36.344 -7.207 1 97.62 265 LEU B C 1
ATOM 5964 O O . LEU B 1 265 ? 1.856 -36.781 -6.992 1 97.62 265 LEU B O 1
ATOM 5968 N N . THR B 1 266 ? 4.008 -36.344 -6.297 1 96.25 266 THR B N 1
ATOM 5969 C CA . THR B 1 266 ? 3.795 -37.281 -5.195 1 96.25 266 THR B CA 1
ATOM 5970 C C . THR B 1 266 ? 4.195 -36.656 -3.867 1 96.25 266 THR B C 1
ATOM 5972 O O . THR B 1 266 ? 3.826 -37.156 -2.801 1 96.25 266 THR B O 1
ATOM 5975 N N . GLN B 1 267 ? 4.969 -35.562 -3.848 1 95.75 267 GLN B N 1
ATOM 5976 C CA . GLN B 1 267 ? 5.562 -35.094 -2.604 1 95.75 267 GLN B CA 1
ATOM 5977 C C . GLN B 1 267 ? 5.156 -33.656 -2.318 1 95.75 267 GLN B C 1
ATOM 5979 O O . GLN B 1 267 ? 5.309 -33.156 -1.193 1 95.75 267 GLN B O 1
ATOM 5984 N N . VAL B 1 268 ? 4.715 -32.938 -3.283 1 95.19 268 VAL B N 1
ATOM 5985 C CA . VAL B 1 268 ? 4.336 -31.531 -3.197 1 95.19 268 VAL B CA 1
ATOM 5986 C C . VAL B 1 268 ? 2.842 -31.375 -3.465 1 95.19 268 VAL B C 1
ATOM 5988 O O . VAL B 1 268 ? 2.285 -32.062 -4.324 1 95.19 268 VAL B O 1
ATOM 5991 N N . LYS B 1 269 ? 2.211 -30.594 -2.68 1 91 269 LYS B N 1
ATOM 5992 C CA . LYS B 1 269 ? 0.8 -30.328 -2.939 1 91 269 LYS B CA 1
ATOM 5993 C C . LYS B 1 269 ? 0.629 -29.359 -4.109 1 91 2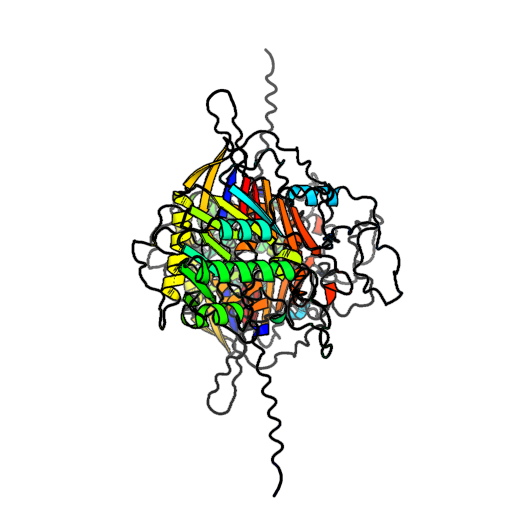69 LYS B C 1
ATOM 5995 O O . LYS B 1 269 ? 1.186 -28.266 -4.102 1 91 269 LYS B O 1
ATOM 6000 N N . GLU B 1 270 ? -0.069 -29.828 -5.133 1 91 270 GLU B N 1
ATOM 6001 C CA . GLU B 1 270 ? -0.293 -29.031 -6.344 1 91 270 GLU B CA 1
ATOM 6002 C C . GLU B 1 270 ? -1.778 -28.969 -6.688 1 91 270 GLU B C 1
ATOM 6004 O O . GLU B 1 270 ? -2.561 -29.828 -6.266 1 91 270 GLU B O 1
ATOM 6009 N N . MET B 1 271 ? -2.08 -27.906 -7.414 1 85.94 271 MET B N 1
ATOM 6010 C CA . MET B 1 271 ? -3.439 -27.75 -7.922 1 85.94 271 MET B CA 1
ATOM 6011 C C . MET B 1 271 ? -3.424 -27.219 -9.359 1 85.94 271 MET B C 1
ATOM 6013 O O . MET B 1 271 ? -2.555 -26.438 -9.727 1 85.94 271 MET B O 1
ATOM 6017 N N . GLY B 1 272 ? -4.363 -27.781 -10.125 1 85.75 272 GLY B N 1
ATOM 6018 C CA . GLY B 1 272 ? -4.52 -27.328 -11.5 1 85.75 272 GLY B CA 1
ATOM 6019 C C . GLY B 1 272 ? -5.918 -27.547 -12.047 1 85.75 272 GLY B C 1
ATOM 6020 O O . GLY B 1 272 ? -6.832 -27.906 -11.305 1 85.75 272 GLY B O 1
ATOM 6021 N N . ILE B 1 273 ? -6.035 -27.203 -13.32 1 84.19 273 ILE B N 1
ATOM 6022 C CA . ILE B 1 273 ? -7.289 -27.391 -14.039 1 84.19 273 ILE B CA 1
ATOM 6023 C C . ILE B 1 273 ? -7.027 -28.172 -15.328 1 84.19 273 ILE B C 1
ATOM 6025 O O . ILE B 1 273 ? -6.023 -27.938 -16 1 84.19 273 ILE B O 1
ATOM 6029 N N . TYR B 1 274 ? -7.887 -29.141 -15.484 1 89.25 274 TYR B N 1
ATOM 6030 C CA . TYR B 1 274 ? -7.898 -29.906 -16.734 1 89.25 274 TYR B CA 1
ATOM 6031 C C . TYR B 1 274 ? -9.109 -29.547 -17.578 1 89.25 274 TYR B C 1
ATOM 6033 O O . TYR B 1 274 ? -10.242 -29.531 -17.078 1 89.25 274 TYR B O 1
ATOM 6041 N N . ILE B 1 275 ? -8.836 -29.172 -18.828 1 85.56 275 ILE B N 1
ATOM 6042 C CA . ILE B 1 275 ? -9.875 -28.734 -19.75 1 85.56 275 ILE B CA 1
ATOM 6043 C C . ILE B 1 275 ? -9.914 -29.672 -20.953 1 85.56 275 ILE B C 1
ATOM 6045 O O . ILE B 1 275 ? -8.883 -29.953 -21.578 1 85.56 275 ILE B O 1
ATOM 6049 N N . LYS B 1 276 ? -11.102 -30.188 -21.219 1 87.69 276 LYS B N 1
ATOM 6050 C CA . LYS B 1 276 ? -11.266 -31.031 -22.406 1 87.69 276 LYS B CA 1
ATOM 6051 C C . LYS B 1 276 ? -12.508 -30.641 -23.188 1 87.69 276 LYS B C 1
ATOM 6053 O O . LYS B 1 276 ? -13.469 -30.109 -22.609 1 87.69 276 LYS B O 1
ATOM 6058 N N . ASN B 1 277 ? -12.445 -30.766 -24.484 1 79.44 277 ASN B N 1
ATOM 6059 C CA . ASN B 1 277 ? -13.539 -30.578 -25.422 1 79.44 277 ASN B CA 1
ATOM 6060 C C . ASN B 1 277 ? -14.055 -29.141 -25.391 1 79.44 277 ASN B C 1
ATOM 6062 O O . ASN B 1 277 ? -15.266 -28.906 -25.422 1 79.44 277 ASN B O 1
ATOM 6066 N N . CYS B 1 278 ? -13.258 -28.234 -25.125 1 83.38 278 CYS B N 1
ATOM 6067 C CA . CYS B 1 278 ? -13.508 -26.812 -25.234 1 83.38 278 CYS B CA 1
ATOM 6068 C C . CYS B 1 278 ? -12.508 -26.156 -26.172 1 83.38 278 CYS B C 1
ATOM 6070 O O . CYS B 1 278 ? -11.617 -25.422 -25.734 1 83.38 278 CYS B O 1
ATOM 6072 N N . SER B 1 279 ? -12.844 -26.297 -27.391 1 86.31 279 SER B N 1
ATOM 6073 C CA . SER B 1 279 ? -11.883 -25.938 -28.438 1 86.31 279 SER B CA 1
ATOM 6074 C C . SER B 1 279 ? -11.523 -24.453 -28.375 1 86.31 279 SER B C 1
ATOM 6076 O O . SER B 1 279 ? -10.367 -24.078 -28.578 1 86.31 279 SER B O 1
ATOM 6078 N N . CYS B 1 280 ? -12.5 -23.609 -28.047 1 87.69 280 CYS B N 1
ATOM 6079 C CA . CYS B 1 280 ? -12.258 -22.172 -28 1 87.69 280 CYS B CA 1
ATOM 6080 C C . CYS B 1 280 ? -11.266 -21.828 -26.891 1 87.69 280 CYS B C 1
ATOM 6082 O O . CYS B 1 280 ? -10.289 -21.109 -27.141 1 87.69 280 CYS B O 1
ATOM 6084 N N . LEU B 1 281 ? -11.469 -22.359 -25.75 1 88.12 281 LEU B N 1
ATOM 6085 C CA . LEU B 1 281 ? -10.602 -22.078 -24.609 1 88.12 281 LEU B CA 1
ATOM 6086 C C . LEU B 1 281 ? -9.227 -22.688 -24.812 1 88.12 281 LEU B C 1
ATOM 6088 O O . LEU B 1 281 ? -8.203 -22.047 -24.562 1 88.12 281 LEU B O 1
ATOM 6092 N N . VAL B 1 282 ? -9.172 -23.922 -25.297 1 93.31 282 VAL B N 1
ATOM 6093 C CA . VAL B 1 282 ? -7.898 -24.609 -25.469 1 93.31 282 VAL B CA 1
ATOM 6094 C C . VAL B 1 282 ? -7.066 -23.906 -26.531 1 93.31 282 VAL B C 1
ATOM 6096 O O . VAL B 1 282 ? -5.848 -23.766 -26.391 1 93.31 282 VAL B O 1
ATOM 6099 N N . ASN B 1 283 ? -7.75 -23.469 -27.531 1 94.5 283 ASN B N 1
ATOM 6100 C CA . ASN B 1 283 ? -7.039 -22.719 -28.562 1 94.5 283 ASN B CA 1
ATOM 6101 C C . ASN B 1 283 ? -6.5 -21.391 -28.031 1 94.5 283 ASN B C 1
ATOM 6103 O O . ASN B 1 283 ? -5.414 -20.969 -28.422 1 94.5 283 ASN B O 1
ATOM 6107 N N . ASP B 1 284 ? -7.316 -20.781 -27.234 1 93.62 284 ASP B N 1
ATOM 6108 C CA . ASP B 1 284 ? -6.848 -19.531 -26.641 1 93.62 284 ASP B CA 1
ATOM 6109 C C . ASP B 1 284 ? -5.641 -19.766 -25.734 1 93.62 284 ASP B C 1
ATOM 6111 O O . ASP B 1 284 ? -4.676 -19.016 -25.766 1 93.62 284 ASP B O 1
ATOM 6115 N N . ILE B 1 285 ? -5.684 -20.797 -24.984 1 94.31 285 ILE B N 1
ATOM 6116 C CA . ILE B 1 285 ? -4.551 -21.203 -24.156 1 94.31 285 ILE B CA 1
ATOM 6117 C C . ILE B 1 285 ? -3.357 -21.547 -25.047 1 94.31 285 ILE B C 1
ATOM 6119 O O . ILE B 1 285 ? -2.213 -21.234 -24.703 1 94.31 285 ILE B O 1
ATOM 6123 N N . GLY B 1 286 ? -3.643 -22.125 -26.172 1 97.38 286 GLY B N 1
ATOM 6124 C CA . GLY B 1 286 ? -2.602 -22.422 -27.141 1 97.38 286 GLY B CA 1
ATOM 6125 C C . GLY B 1 286 ? -1.854 -21.188 -27.609 1 97.38 286 GLY B C 1
ATOM 6126 O O . GLY B 1 286 ? -0.654 -21.25 -27.891 1 97.38 286 GLY B O 1
ATOM 6127 N N . LYS B 1 287 ? -2.553 -20.094 -27.688 1 97.31 287 LYS B N 1
ATOM 6128 C CA . LYS B 1 287 ? -1.915 -18.844 -28.094 1 97.31 287 LYS B CA 1
ATOM 6129 C C . LYS B 1 287 ? -0.867 -18.406 -27.062 1 97.31 287 LYS B C 1
ATOM 6131 O O . LYS B 1 287 ? 0.136 -17.781 -27.422 1 97.31 287 LYS B O 1
ATOM 6136 N N . ILE B 1 288 ? -1.123 -18.719 -25.828 1 95.94 288 ILE B N 1
ATOM 6137 C CA . ILE B 1 288 ? -0.144 -18.422 -24.781 1 95.94 288 ILE B CA 1
ATOM 6138 C C . ILE B 1 288 ? 1.125 -19.234 -25.031 1 95.94 288 ILE B C 1
ATOM 6140 O O . ILE B 1 288 ? 2.234 -18.703 -24.953 1 95.94 288 ILE B O 1
ATOM 6144 N N . PHE B 1 289 ? 0.942 -20.484 -25.328 1 98 289 PHE B N 1
ATOM 6145 C CA . PHE B 1 289 ? 2.088 -21.312 -25.672 1 98 289 PHE B CA 1
ATOM 6146 C C . PHE B 1 289 ? 2.824 -20.766 -26.875 1 98 289 PHE B C 1
ATOM 6148 O O . PHE B 1 289 ? 4.055 -20.75 -26.922 1 98 289 PHE B O 1
ATOM 6155 N N . ASP B 1 290 ? 2.08 -20.312 -27.859 1 98.56 290 ASP B N 1
ATOM 6156 C CA . ASP B 1 290 ? 2.684 -19.781 -29.078 1 98.56 290 ASP B CA 1
ATOM 6157 C C . ASP B 1 290 ? 3.58 -18.578 -28.781 1 98.56 290 ASP B C 1
ATOM 6159 O O . ASP B 1 290 ? 4.621 -18.406 -29.406 1 98.56 290 ASP B O 1
ATOM 6163 N N . VAL B 1 291 ? 3.162 -17.797 -27.844 1 97.69 291 VAL B N 1
ATOM 6164 C CA . VAL B 1 291 ? 3.977 -16.656 -27.422 1 97.69 291 VAL B CA 1
ATOM 6165 C C . VAL B 1 291 ? 5.309 -17.156 -26.875 1 97.69 291 VAL B C 1
ATOM 6167 O O . VAL B 1 291 ? 6.371 -16.656 -27.25 1 97.69 291 VAL B O 1
ATOM 6170 N N . TYR B 1 292 ? 5.246 -18.141 -26 1 97.88 292 TYR B N 1
ATOM 6171 C CA . TYR B 1 292 ? 6.465 -18.719 -25.438 1 97.88 292 TYR B CA 1
ATOM 6172 C C . TYR B 1 292 ? 7.336 -19.328 -26.516 1 97.88 292 TYR B C 1
ATOM 6174 O O . TYR B 1 292 ? 8.562 -19.172 -26.5 1 97.88 292 TYR B O 1
ATOM 6182 N N . TRP B 1 293 ? 6.664 -19.984 -27.422 1 98.38 293 TRP B N 1
ATOM 6183 C CA . TRP B 1 293 ? 7.375 -20.656 -28.5 1 98.38 293 TRP B CA 1
ATOM 6184 C C . TRP B 1 293 ? 8.109 -19.656 -29.375 1 98.38 293 TRP B C 1
ATOM 6186 O O . TRP B 1 293 ? 9.242 -19.906 -29.812 1 98.38 293 TRP B O 1
ATOM 6196 N N . MET B 1 294 ? 7.504 -18.531 -29.578 1 97.94 294 MET B N 1
ATOM 6197 C CA . MET B 1 294 ? 8.125 -17.453 -30.359 1 97.94 294 MET B CA 1
ATOM 6198 C C . MET B 1 294 ? 9.312 -16.859 -29.609 1 97.94 294 MET B C 1
ATOM 6200 O O . MET B 1 294 ? 10.367 -16.625 -30.203 1 97.94 294 MET B O 1
ATOM 6204 N N . LEU B 1 295 ? 9.172 -16.719 -28.359 1 97.88 295 LEU B N 1
ATOM 6205 C CA . LEU B 1 295 ? 10.188 -16.062 -27.547 1 97.88 295 LEU B CA 1
ATOM 6206 C C . LEU B 1 295 ? 11.336 -17.016 -27.234 1 97.88 295 LEU B C 1
ATOM 6208 O O . LEU B 1 295 ? 12.391 -16.578 -26.75 1 97.88 295 LEU B O 1
ATOM 6212 N N . GLY B 1 296 ? 11.117 -18.297 -27.516 1 97.56 296 GLY B N 1
ATOM 6213 C CA . GLY B 1 296 ? 12.156 -19.297 -27.297 1 97.56 296 GLY B CA 1
ATOM 6214 C C . GLY B 1 296 ? 13.125 -19.406 -28.469 1 97.56 296 GLY B C 1
ATOM 6215 O O . GLY B 1 296 ? 14.102 -20.141 -28.406 1 97.56 296 GLY B O 1
ATOM 6216 N N . LEU B 1 297 ? 12.906 -18.703 -29.516 1 96.31 297 LEU B N 1
ATOM 6217 C CA . LEU B 1 297 ? 13.82 -18.672 -30.641 1 96.31 297 LEU B CA 1
ATOM 6218 C C . LEU B 1 297 ? 15.141 -18 -30.266 1 96.31 297 LEU B C 1
ATOM 6220 O O . LEU B 1 297 ? 15.164 -17.125 -29.391 1 96.31 297 LEU B O 1
ATOM 6224 N N . PRO B 1 298 ? 16.156 -18.516 -31 1 92.31 298 PRO B N 1
ATOM 6225 C CA . PRO B 1 298 ? 17.422 -17.844 -30.75 1 92.31 298 PRO B CA 1
ATOM 6226 C C . PRO B 1 298 ? 17.359 -16.344 -31.031 1 92.31 298 PRO B C 1
ATOM 6228 O O . PRO B 1 298 ? 16.797 -15.914 -32.031 1 92.31 298 PRO B O 1
ATOM 6231 N N . ASN B 1 299 ? 17.766 -15.492 -30.203 1 91.56 299 ASN B N 1
ATOM 6232 C CA . ASN B 1 299 ? 17.859 -14.039 -30.297 1 91.56 299 ASN B CA 1
ATOM 6233 C C . ASN B 1 299 ? 16.484 -13.391 -30.312 1 91.56 299 ASN B C 1
ATOM 6235 O O . ASN B 1 299 ? 16.312 -12.312 -30.891 1 91.56 299 ASN B O 1
ATOM 6239 N N . ALA B 1 300 ? 15.555 -14.094 -29.844 1 95.5 300 ALA B N 1
ATOM 6240 C CA . ALA B 1 300 ? 14.211 -13.539 -29.781 1 95.5 300 ALA B CA 1
ATOM 6241 C C . ALA B 1 300 ? 14.195 -12.25 -28.953 1 95.5 300 ALA B C 1
ATOM 6243 O O . ALA B 1 300 ? 14.977 -12.102 -28.016 1 95.5 300 ALA B O 1
ATOM 6244 N N . VAL B 1 301 ? 13.328 -11.281 -29.422 1 96.06 301 VAL B N 1
ATOM 6245 C CA . VAL B 1 301 ? 13.047 -10.047 -28.688 1 96.06 301 VAL B CA 1
ATOM 6246 C C . VAL B 1 301 ? 11.539 -9.898 -28.5 1 96.06 301 VAL B C 1
ATOM 6248 O O . VAL B 1 301 ? 10.75 -10.352 -29.344 1 96.06 301 VAL B O 1
ATOM 6251 N N . VAL B 1 302 ? 11.188 -9.32 -27.359 1 96.75 302 VAL B N 1
ATOM 6252 C CA . VAL B 1 302 ? 9.773 -9.039 -27.172 1 96.75 302 VAL B CA 1
ATOM 6253 C C . VAL B 1 302 ? 9.312 -7.992 -28.188 1 96.75 302 VAL B C 1
ATOM 6255 O O . VAL B 1 302 ? 9.828 -6.875 -28.219 1 96.75 302 VAL B O 1
ATOM 6258 N N . PRO B 1 303 ? 8.359 -8.32 -28.984 1 96.44 303 PRO B N 1
ATOM 6259 C CA . PRO B 1 303 ? 7.953 -7.359 -30.016 1 96.44 303 PRO B CA 1
ATOM 6260 C C . PRO B 1 303 ? 7.156 -6.188 -29.438 1 96.44 303 PRO B C 1
ATOM 6262 O O . PRO B 1 303 ? 6.473 -6.336 -28.422 1 96.44 303 PRO B O 1
ATOM 6265 N N . SER B 1 304 ? 7.215 -5.078 -30.109 1 94.44 304 SER B N 1
ATOM 6266 C CA . SER B 1 304 ? 6.398 -3.928 -29.734 1 94.44 304 SER B CA 1
ATOM 6267 C C . SER B 1 304 ? 4.922 -4.176 -30.031 1 94.44 304 SER B C 1
ATOM 6269 O O . SER B 1 304 ? 4.047 -3.662 -29.328 1 94.44 304 SER B O 1
ATOM 6271 N N . GLN B 1 305 ? 4.809 -4.922 -31.125 1 95.56 305 GLN B N 1
ATOM 6272 C CA . GLN B 1 305 ? 3.465 -5.355 -31.5 1 95.56 305 GLN B CA 1
ATOM 6273 C C . GLN B 1 305 ? 3.43 -6.852 -31.781 1 95.56 305 GLN B C 1
ATOM 6275 O O . GLN B 1 305 ? 4.184 -7.34 -32.625 1 95.56 305 GLN B O 1
ATOM 6280 N N . TRP B 1 306 ? 2.547 -7.555 -31.094 1 97.31 306 TRP B N 1
ATOM 6281 C CA . TRP B 1 306 ? 2.426 -8.992 -31.297 1 97.31 306 TRP B CA 1
ATOM 6282 C C . TRP B 1 306 ? 1.644 -9.305 -32.562 1 97.31 306 TRP B C 1
ATOM 6284 O O . TRP B 1 306 ? 0.75 -8.555 -32.969 1 97.31 306 TRP B O 1
ATOM 6294 N N . PRO B 1 307 ? 1.968 -10.383 -33.25 1 96.75 307 PRO B N 1
ATOM 6295 C CA . PRO B 1 307 ? 1.209 -10.766 -34.438 1 96.75 307 PRO B CA 1
ATOM 6296 C C . PRO B 1 307 ? -0.244 -11.109 -34.125 1 96.75 307 PRO B C 1
ATOM 6298 O O . PRO B 1 307 ? -0.563 -11.492 -33 1 96.75 307 PRO B O 1
ATOM 6301 N N . ASP B 1 308 ? -1.078 -11.141 -35.094 1 96.81 308 ASP B N 1
ATOM 6302 C CA . ASP B 1 308 ? -2.521 -11.297 -34.938 1 96.81 308 ASP B CA 1
ATOM 6303 C C . ASP B 1 308 ? -2.873 -12.711 -34.469 1 96.81 308 ASP B C 1
ATOM 6305 O O . ASP B 1 308 ? -3.877 -12.922 -33.781 1 96.81 308 ASP B O 1
ATOM 6309 N N . ASN B 1 309 ? -2.07 -13.625 -34.875 1 96.19 309 ASN B N 1
ATOM 6310 C CA . ASN B 1 309 ? -2.406 -15.016 -34.594 1 96.19 309 ASN B CA 1
ATOM 6311 C C . ASN B 1 309 ? -2.336 -15.336 -33.094 1 96.19 309 ASN B C 1
ATOM 6313 O O . ASN B 1 309 ? -2.809 -16.391 -32.656 1 96.19 309 ASN B O 1
ATOM 6317 N N . VAL B 1 310 ? -1.8 -14.375 -32.25 1 97.81 310 VAL B N 1
ATOM 6318 C CA . VAL B 1 310 ? -1.725 -14.641 -30.828 1 97.81 310 VAL B CA 1
ATOM 6319 C C . VAL B 1 310 ? -2.609 -13.656 -30.062 1 97.81 310 VAL B C 1
ATOM 6321 O O . VAL B 1 310 ? -2.598 -13.617 -28.828 1 97.81 310 VAL B O 1
ATOM 6324 N N . THR B 1 311 ? -3.314 -12.859 -30.797 1 97.06 311 THR B N 1
ATOM 6325 C CA . THR B 1 311 ? -4.277 -11.961 -30.172 1 97.06 311 THR B CA 1
ATOM 6326 C C . THR B 1 311 ? -5.492 -12.734 -29.672 1 97.06 311 THR B C 1
ATOM 6328 O O . THR B 1 311 ? -5.746 -13.859 -30.109 1 97.06 311 THR B O 1
ATOM 6331 N N . THR B 1 312 ? -6.188 -12.18 -28.688 1 95.88 312 THR B N 1
ATOM 6332 C CA . THR B 1 312 ? -7.383 -12.836 -28.172 1 95.88 312 THR B CA 1
ATOM 6333 C C . THR B 1 312 ? -8.477 -11.812 -27.875 1 95.88 312 THR B C 1
ATOM 6335 O O . THR B 1 312 ? -8.195 -10.648 -27.609 1 95.88 312 THR B O 1
ATOM 6338 N N . THR B 1 313 ? -9.695 -12.219 -27.953 1 94.69 313 THR B N 1
ATOM 6339 C CA . THR B 1 313 ? -10.836 -11.391 -27.578 1 94.69 313 THR B CA 1
ATOM 6340 C C . THR B 1 313 ? -11.32 -11.742 -26.172 1 94.69 313 THR B C 1
ATOM 6342 O O . THR B 1 313 ? -12.203 -11.078 -25.625 1 94.69 313 THR B O 1
ATOM 6345 N N . PHE B 1 314 ? -10.75 -12.82 -25.609 1 90.06 314 PHE B N 1
ATOM 6346 C CA . PHE B 1 314 ? -11.148 -13.258 -24.281 1 90.06 314 PHE B CA 1
ATOM 6347 C C . PHE B 1 314 ? -10.258 -12.633 -23.219 1 90.06 314 PHE B C 1
ATOM 6349 O O . PHE B 1 314 ? -9.047 -12.836 -23.219 1 90.06 314 PHE B O 1
ATOM 6356 N N . ASN B 1 315 ? -10.852 -11.852 -22.406 1 90.5 315 ASN B N 1
ATOM 6357 C CA . ASN B 1 315 ? -10.156 -11.141 -21.344 1 90.5 315 ASN B CA 1
ATOM 6358 C C . ASN B 1 315 ? -11.102 -10.781 -20.203 1 90.5 315 ASN B C 1
ATOM 6360 O O . ASN B 1 315 ? -12.234 -11.258 -20.156 1 90.5 315 ASN B O 1
ATOM 6364 N N . LYS B 1 316 ? -10.586 -10.008 -19.234 1 85.38 316 LYS B N 1
ATOM 6365 C CA . LYS B 1 316 ? -11.383 -9.719 -18.047 1 85.38 316 LYS B CA 1
ATOM 6366 C C . LYS B 1 316 ? -12.633 -8.922 -18.406 1 85.38 316 LYS B C 1
ATOM 6368 O O . LYS B 1 316 ? -13.672 -9.047 -17.75 1 85.38 316 LYS B O 1
ATOM 6373 N N . ALA B 1 317 ? -12.555 -8.102 -19.438 1 89.25 317 ALA B N 1
ATOM 6374 C CA . ALA B 1 317 ? -13.688 -7.305 -19.891 1 89.25 317 ALA B CA 1
ATOM 6375 C C . ALA B 1 317 ? -14.664 -8.148 -20.703 1 89.25 317 ALA B C 1
ATOM 6377 O O . ALA B 1 317 ? -15.875 -7.934 -20.656 1 89.25 317 ALA B O 1
ATOM 6378 N N . THR B 1 318 ? -14.102 -9.109 -21.469 1 90.69 318 THR B N 1
ATOM 6379 C CA . THR B 1 318 ? -14.906 -9.977 -22.328 1 90.69 318 THR B CA 1
ATOM 6380 C C . THR B 1 318 ? -14.531 -11.438 -22.109 1 90.69 318 THR B C 1
ATOM 6382 O O . THR B 1 318 ? -14.023 -12.102 -23.016 1 90.69 318 THR B O 1
ATOM 6385 N N . PRO B 1 319 ? -14.938 -11.992 -20.953 1 85.44 319 PRO B N 1
ATOM 6386 C CA . PRO B 1 319 ? -14.609 -13.391 -20.688 1 85.44 319 PRO B CA 1
ATOM 6387 C C . PRO B 1 319 ? -15.406 -14.359 -21.562 1 85.44 319 PRO B C 1
ATOM 6389 O O . PRO B 1 319 ? -16.484 -14.016 -22.047 1 85.44 319 PRO B O 1
ATOM 6392 N N . LEU B 1 320 ? -14.852 -15.5 -21.812 1 81.5 320 LEU B N 1
ATOM 6393 C CA . LEU B 1 320 ? -15.523 -16.547 -22.562 1 81.5 320 LEU B CA 1
ATOM 6394 C C . LEU B 1 320 ? -16.672 -17.156 -21.766 1 81.5 320 LEU B C 1
ATOM 6396 O O . LEU B 1 320 ? -16.453 -17.703 -20.688 1 81.5 320 LEU B O 1
ATOM 6400 N N . PRO B 1 321 ? -17.891 -16.969 -22.281 1 79.56 321 PRO B N 1
ATOM 6401 C CA . PRO B 1 321 ? -19 -17.625 -21.578 1 79.56 321 PRO B CA 1
ATOM 6402 C C . PRO B 1 321 ? -19 -19.141 -21.797 1 79.56 321 PRO B C 1
ATOM 6404 O O . PRO B 1 321 ? -18.734 -19.609 -22.906 1 79.56 321 PRO B O 1
ATOM 6407 N N . MET B 1 322 ? -19.109 -19.828 -20.672 1 71.5 322 MET B N 1
ATOM 6408 C CA . MET B 1 322 ? -19.156 -21.297 -20.75 1 71.5 322 MET B CA 1
ATOM 6409 C C . MET B 1 322 ? -20.25 -21.844 -19.828 1 71.5 322 MET B C 1
ATOM 6411 O O . MET B 1 322 ? -20.688 -21.156 -18.906 1 71.5 322 MET B O 1
ATOM 6415 N N . SER B 1 323 ? -20.781 -22.922 -20.25 1 64.69 323 SER B N 1
ATOM 6416 C CA . SER B 1 323 ? -21.75 -23.625 -19.422 1 64.69 323 SER B CA 1
ATOM 6417 C C . SER B 1 323 ? -21.141 -24.906 -18.828 1 64.69 323 SER B C 1
ATOM 6419 O O . SER B 1 323 ? -20.672 -25.766 -19.578 1 64.69 323 SER B O 1
ATOM 6421 N N . ILE B 1 324 ? -20.953 -24.859 -17.469 1 59.25 324 ILE B N 1
ATOM 6422 C CA . ILE B 1 324 ? -20.484 -26.047 -16.781 1 59.25 324 ILE B CA 1
ATOM 6423 C C . ILE B 1 324 ? -21.578 -26.609 -15.875 1 59.25 324 ILE B C 1
ATOM 6425 O O . ILE B 1 324 ? -22.031 -25.922 -14.953 1 59.25 324 ILE B O 1
ATOM 6429 N N . ASN B 1 325 ? -21.922 -27.875 -16.031 1 55.28 325 ASN B N 1
ATOM 6430 C CA . ASN B 1 325 ? -22.953 -28.531 -15.219 1 55.28 325 ASN B CA 1
ATOM 6431 C C . ASN B 1 325 ? -24.188 -27.641 -15.062 1 55.28 325 ASN B C 1
ATOM 6433 O O . ASN B 1 325 ? -24.688 -27.453 -13.953 1 55.28 325 ASN B O 1
ATOM 6437 N N . SER B 1 326 ? -24.531 -26.984 -16.156 1 55.88 326 SER B N 1
ATOM 6438 C CA . SER B 1 326 ? -25.766 -26.188 -16.234 1 55.88 326 SER B CA 1
ATOM 6439 C C . SER B 1 326 ? -25.562 -24.828 -15.57 1 55.88 326 SER B C 1
ATOM 6441 O O . SER B 1 326 ? -26.516 -24.062 -15.414 1 55.88 326 SER B O 1
ATOM 6443 N N . SER B 1 327 ? -24.391 -24.672 -15.055 1 58.84 327 SER B N 1
ATOM 6444 C CA . SER B 1 327 ? -24.078 -23.344 -14.547 1 58.84 327 SER B CA 1
ATOM 6445 C C . SER B 1 327 ? -23.328 -22.5 -15.57 1 58.84 327 SER B C 1
ATOM 6447 O O . SER B 1 327 ? -22.469 -23.031 -16.297 1 58.84 327 SER B O 1
ATOM 6449 N N . ASN B 1 328 ? -23.812 -21.266 -15.688 1 63.69 328 ASN B N 1
ATOM 6450 C CA . ASN B 1 328 ? -23.109 -20.344 -16.562 1 63.69 328 ASN B CA 1
ATOM 6451 C C . ASN B 1 328 ? -21.891 -19.719 -15.875 1 63.69 328 ASN B C 1
ATOM 6453 O O . ASN B 1 328 ? -22.016 -19.172 -14.781 1 63.69 328 ASN B O 1
ATOM 6457 N N . ILE B 1 329 ? -20.75 -20.047 -16.531 1 66.88 329 ILE B N 1
ATOM 6458 C CA . ILE B 1 329 ? -19.531 -19.469 -15.984 1 66.88 329 ILE B CA 1
ATOM 6459 C C . ILE B 1 329 ? -18.812 -18.672 -17.062 1 66.88 329 ILE B C 1
ATOM 6461 O O . ILE B 1 329 ? -19.125 -18.781 -18.25 1 66.88 329 ILE B O 1
ATOM 6465 N N . SER B 1 330 ? -18.031 -17.688 -16.609 1 74.5 330 SER B N 1
ATOM 6466 C CA . SER B 1 330 ? -17.125 -16.953 -17.5 1 74.5 330 SER B CA 1
ATOM 6467 C C . SER B 1 330 ? -15.672 -17.219 -17.156 1 74.5 330 SER B C 1
ATOM 6469 O O . SER B 1 330 ? -15.305 -17.297 -15.984 1 74.5 330 SER B O 1
ATOM 6471 N N . ILE B 1 331 ? -14.945 -17.516 -18.297 1 80.44 331 ILE B N 1
ATOM 6472 C CA . ILE B 1 331 ? -13.562 -17.906 -18.062 1 80.44 331 ILE B CA 1
ATOM 6473 C C . ILE B 1 331 ? -12.641 -17.125 -19 1 80.44 331 ILE B C 1
ATOM 6475 O O . ILE B 1 331 ? -13.016 -16.812 -20.125 1 80.44 331 ILE B O 1
ATOM 6479 N N . TYR B 1 332 ? -11.531 -16.734 -18.5 1 85.19 332 TYR B N 1
ATOM 6480 C CA . TYR B 1 332 ? -10.469 -16.203 -19.359 1 85.19 332 TYR B CA 1
ATOM 6481 C C . TYR B 1 332 ? -9.094 -16.562 -18.797 1 85.19 332 TYR B C 1
ATOM 6483 O O . TYR B 1 332 ? -8.961 -16.891 -17.625 1 85.19 332 TYR B O 1
ATOM 6491 N N . ALA B 1 333 ? -8.102 -16.562 -19.688 1 88.5 333 ALA B N 1
ATOM 6492 C CA . ALA B 1 333 ? -6.719 -16.812 -19.281 1 88.5 333 ALA B CA 1
ATOM 6493 C C . ALA B 1 333 ? -5.914 -15.516 -19.25 1 88.5 333 ALA B C 1
ATOM 6495 O O . ALA B 1 333 ? -6.082 -14.648 -20.109 1 88.5 333 ALA B O 1
ATOM 6496 N N . SER B 1 334 ? -5.102 -15.352 -18.203 1 88.94 334 SER B N 1
ATOM 6497 C CA . SER B 1 334 ? -4.184 -14.227 -18.094 1 88.94 334 SER B CA 1
ATOM 6498 C C . SER B 1 334 ? -2.732 -14.695 -18.078 1 88.94 334 SER B C 1
ATOM 6500 O O . SER B 1 334 ? -2.459 -15.875 -17.859 1 88.94 334 SER B O 1
ATOM 6502 N N . THR B 1 335 ? -1.859 -13.773 -18.438 1 89.31 335 THR B N 1
ATOM 6503 C CA . THR B 1 335 ? -0.449 -14.141 -18.5 1 89.31 335 THR B CA 1
ATOM 6504 C C . THR B 1 335 ? 0.426 -13.039 -17.906 1 89.31 335 THR B C 1
ATOM 6506 O O . THR B 1 335 ? -0.049 -11.93 -17.641 1 89.31 335 THR B O 1
ATOM 6509 N N . SER B 1 336 ? 1.618 -13.414 -17.562 1 88.69 336 SER B N 1
ATOM 6510 C CA . SER B 1 336 ? 2.656 -12.5 -17.094 1 88.69 336 SER B CA 1
ATOM 6511 C C . SER B 1 336 ? 4.008 -12.836 -17.703 1 88.69 336 SER B C 1
ATOM 6513 O O . SER B 1 336 ? 4.258 -13.984 -18.078 1 88.69 336 SER B O 1
ATOM 6515 N N . PRO B 1 337 ? 4.859 -11.781 -17.828 1 89.38 337 PRO B N 1
ATOM 6516 C CA . PRO B 1 337 ? 4.691 -10.367 -17.516 1 89.38 337 PRO B CA 1
ATOM 6517 C C . PRO B 1 337 ? 3.844 -9.625 -18.547 1 89.38 337 PRO B C 1
ATOM 6519 O O . PRO B 1 337 ? 3.533 -10.172 -19.609 1 89.38 337 PRO B O 1
ATOM 6522 N N . PRO B 1 338 ? 3.492 -8.367 -18.219 1 89.56 338 PRO B N 1
ATOM 6523 C CA . PRO B 1 338 ? 2.646 -7.602 -19.141 1 89.56 338 PRO B CA 1
ATOM 6524 C C . PRO B 1 338 ? 3.258 -7.477 -20.531 1 89.56 338 PRO B C 1
ATOM 6526 O O . PRO B 1 338 ? 2.533 -7.477 -21.531 1 89.56 338 PRO B O 1
ATOM 6529 N N . LYS B 1 339 ? 4.543 -7.465 -20.625 1 92.44 339 LYS B N 1
ATOM 6530 C CA . LYS B 1 339 ? 5.219 -7.336 -21.922 1 92.44 339 LYS B CA 1
ATOM 6531 C C . LYS B 1 339 ? 4.973 -8.562 -22.797 1 92.44 339 LYS B C 1
ATOM 6533 O O . LYS B 1 339 ? 5.172 -8.508 -24.016 1 92.44 339 LYS B O 1
ATOM 6538 N N . PHE B 1 340 ? 4.562 -9.727 -22.188 1 94.19 340 PHE B N 1
ATOM 6539 C CA . PHE B 1 340 ? 4.309 -10.961 -22.922 1 94.19 340 PHE B CA 1
ATOM 6540 C C . PHE B 1 340 ? 2.844 -11.062 -23.344 1 94.19 340 PHE B C 1
ATOM 6542 O O . PHE B 1 340 ? 2.42 -12.07 -23.906 1 94.19 340 PHE B O 1
ATOM 6549 N N . CYS B 1 341 ? 2.049 -9.992 -23.062 1 93.56 341 CYS B N 1
ATOM 6550 C CA . CYS B 1 341 ? 0.62 -10.023 -23.344 1 93.56 341 CYS B CA 1
ATOM 6551 C C . CYS B 1 341 ? 0.332 -9.43 -24.719 1 93.56 341 CYS B C 1
ATOM 6553 O O . CYS B 1 341 ? 0.432 -8.211 -24.906 1 93.56 341 CYS B O 1
ATOM 6555 N N . PRO B 1 342 ? -0.074 -10.266 -25.656 1 96.81 342 PRO B N 1
ATOM 6556 C CA . PRO B 1 342 ? -0.553 -9.711 -26.922 1 96.81 342 PRO B CA 1
ATOM 6557 C C . PRO B 1 342 ? -1.83 -8.891 -26.766 1 96.81 342 PRO B C 1
ATOM 6559 O O . PRO B 1 342 ? -2.398 -8.836 -25.672 1 96.81 342 PRO B O 1
ATOM 6562 N N . ASN B 1 343 ? -2.182 -8.305 -27.906 1 96.94 343 ASN B N 1
ATOM 6563 C CA . ASN B 1 343 ? -3.404 -7.512 -27.875 1 96.94 343 ASN B CA 1
ATOM 6564 C C . ASN B 1 343 ? -4.598 -8.328 -27.391 1 96.94 343 ASN B C 1
ATOM 6566 O O . ASN B 1 343 ? -4.793 -9.469 -27.828 1 96.94 343 ASN B O 1
ATOM 6570 N N . GLY B 1 344 ? -5.281 -7.762 -26.406 1 96.62 344 GLY B N 1
ATOM 6571 C CA . GLY B 1 344 ? -6.484 -8.391 -25.891 1 96.62 344 GLY B CA 1
ATOM 6572 C C . GLY B 1 344 ? -6.219 -9.266 -24.672 1 96.62 344 GLY B C 1
ATOM 6573 O O . GLY B 1 344 ? -7.152 -9.633 -23.953 1 96.62 344 GLY B O 1
ATOM 6574 N N . ARG B 1 345 ? -5.016 -9.664 -24.438 1 95 345 ARG B N 1
ATOM 6575 C CA . ARG B 1 345 ? -4.684 -10.555 -23.328 1 95 345 ARG B CA 1
ATOM 6576 C C . ARG B 1 345 ? -4.598 -9.781 -22.016 1 95 345 ARG B C 1
ATOM 6578 O O . ARG B 1 345 ? -3.93 -8.75 -21.938 1 95 345 ARG B O 1
ATOM 6585 N N . THR B 1 346 ? -5.332 -10.234 -21 1 90.25 346 THR B N 1
ATOM 6586 C CA . THR B 1 346 ? -5.258 -9.648 -19.672 1 90.25 346 THR B CA 1
ATOM 6587 C C . THR B 1 346 ? -3.961 -10.062 -18.969 1 90.25 346 THR B C 1
ATOM 6589 O O . THR B 1 346 ? -3.549 -11.219 -19.047 1 90.25 346 THR B O 1
ATOM 6592 N N . SER B 1 347 ? -3.336 -9.094 -18.359 1 89.88 347 SER B N 1
ATOM 6593 C CA . SER B 1 347 ? -2.174 -9.445 -17.547 1 89.88 347 SER B CA 1
ATOM 6594 C C . SER B 1 347 ? -2.594 -10.078 -16.234 1 89.88 347 SER B C 1
ATOM 6596 O O . SER B 1 347 ? -3.688 -9.82 -15.727 1 89.88 347 SER B O 1
ATOM 6598 N N . ASP B 1 348 ? -1.695 -10.883 -15.672 1 85.38 348 ASP B N 1
ATOM 6599 C CA . ASP B 1 348 ? -1.983 -11.594 -14.438 1 85.38 348 ASP B CA 1
ATOM 6600 C C . ASP B 1 348 ? -2.316 -10.625 -13.305 1 85.38 348 ASP B C 1
ATOM 6602 O O . ASP B 1 348 ? -3.291 -10.82 -12.578 1 85.38 348 ASP B O 1
ATOM 6606 N N . ILE B 1 349 ? -1.556 -9.57 -13.125 1 88.12 349 ILE B N 1
ATOM 6607 C CA . ILE B 1 349 ? -1.764 -8.648 -12.016 1 88.12 349 ILE B CA 1
ATOM 6608 C C . ILE B 1 349 ? -3.102 -7.934 -12.18 1 88.12 349 ILE B C 1
ATOM 6610 O O . ILE B 1 349 ? -3.826 -7.719 -11.203 1 88.12 349 ILE B O 1
ATOM 6614 N N . SER B 1 350 ? -3.379 -7.559 -13.43 1 87.56 350 SER B N 1
ATOM 6615 C CA . SER B 1 350 ? -4.672 -6.93 -13.688 1 87.56 350 SER B CA 1
ATOM 6616 C C . SER B 1 350 ? -5.82 -7.871 -13.344 1 87.56 350 SER B C 1
ATOM 6618 O O . SER B 1 350 ? -6.844 -7.445 -12.805 1 87.56 350 SER B O 1
ATOM 6620 N N . ALA B 1 351 ? -5.641 -9.133 -13.664 1 86.31 351 ALA B N 1
ATOM 6621 C CA . ALA B 1 351 ? -6.664 -10.133 -13.383 1 86.31 351 ALA B CA 1
ATOM 6622 C C . ALA B 1 351 ? -6.855 -10.312 -11.875 1 86.31 351 ALA B C 1
ATOM 6624 O O . ALA B 1 351 ? -7.984 -10.289 -11.383 1 86.31 351 ALA B O 1
ATOM 6625 N N . VAL B 1 352 ? -5.797 -10.445 -11.148 1 86.94 352 VAL B N 1
ATOM 6626 C CA . VAL B 1 352 ? -5.824 -10.656 -9.711 1 86.94 352 VAL B CA 1
ATOM 6627 C C . VAL B 1 352 ? -6.484 -9.469 -9.016 1 86.94 352 VAL B C 1
ATOM 6629 O O . VAL B 1 352 ? -7.367 -9.641 -8.18 1 86.94 352 VAL B O 1
ATOM 6632 N N . LEU B 1 353 ? -6.082 -8.266 -9.43 1 88.69 353 LEU B N 1
ATOM 6633 C CA . LEU B 1 353 ? -6.625 -7.062 -8.82 1 88.69 353 LEU B CA 1
ATOM 6634 C C . LEU B 1 353 ? -8.109 -6.918 -9.125 1 88.69 353 LEU B C 1
ATOM 6636 O O . LEU B 1 353 ? -8.883 -6.465 -8.281 1 88.69 353 LEU B O 1
ATOM 6640 N N . ASP B 1 354 ? -8.469 -7.277 -10.32 1 86.25 354 ASP B N 1
ATOM 6641 C CA . ASP B 1 354 ? -9.867 -7.195 -10.719 1 86.25 354 ASP B CA 1
ATOM 6642 C C . ASP B 1 354 ? -10.734 -8.109 -9.852 1 86.25 354 ASP B C 1
ATOM 6644 O O . ASP B 1 354 ? -11.797 -7.703 -9.375 1 86.25 354 ASP B O 1
ATOM 6648 N N . VAL B 1 355 ? -10.266 -9.312 -9.656 1 83.56 355 VAL B N 1
ATOM 6649 C CA . VAL B 1 355 ? -10.992 -10.297 -8.859 1 83.56 355 VAL B CA 1
ATOM 6650 C C . VAL B 1 355 ? -11.07 -9.82 -7.406 1 83.56 355 VAL B C 1
ATOM 6652 O O . VAL B 1 355 ? -12.133 -9.883 -6.785 1 83.56 355 VAL B O 1
ATOM 6655 N N . ILE B 1 356 ? -10.055 -9.32 -6.867 1 90.06 356 ILE B N 1
ATOM 6656 C CA . ILE B 1 356 ? -10.008 -8.836 -5.488 1 90.06 356 ILE B CA 1
ATOM 6657 C C . ILE B 1 356 ? -10.953 -7.648 -5.328 1 90.06 356 ILE B C 1
ATOM 6659 O O . ILE B 1 356 ? -11.719 -7.578 -4.359 1 90.06 356 ILE B O 1
ATOM 6663 N N . SER B 1 357 ? -10.93 -6.727 -6.281 1 89.81 357 SER B N 1
ATOM 6664 C CA . SER B 1 357 ? -11.703 -5.492 -6.188 1 89.81 357 SER B CA 1
ATOM 6665 C C . SER B 1 357 ? -13.195 -5.773 -6.207 1 89.81 357 SER B C 1
ATOM 6667 O O . SER B 1 357 ? -13.984 -5.008 -5.652 1 89.81 357 SER B O 1
ATOM 6669 N N . LYS B 1 358 ? -13.602 -6.883 -6.77 1 84.62 358 LYS B N 1
ATOM 6670 C CA . LYS B 1 358 ? -15.016 -7.211 -6.926 1 84.62 358 LYS B CA 1
ATOM 6671 C C . LYS B 1 358 ? -15.531 -8.016 -5.73 1 84.62 358 LYS B C 1
ATOM 6673 O O . LYS B 1 358 ? -16.734 -8.172 -5.555 1 84.62 358 LYS B O 1
ATOM 6678 N N . ALA B 1 359 ? -14.625 -8.508 -4.918 1 87.5 359 ALA B N 1
ATOM 6679 C CA . ALA B 1 359 ? -15.008 -9.344 -3.783 1 87.5 359 ALA B CA 1
ATOM 6680 C C . ALA B 1 359 ? -15.75 -8.523 -2.725 1 87.5 359 ALA B C 1
ATOM 6682 O O . ALA B 1 359 ? -15.32 -7.422 -2.373 1 87.5 359 ALA B O 1
ATOM 6683 N N . ARG B 1 360 ? -16.906 -9.086 -2.209 1 87 360 ARG B N 1
ATOM 6684 C CA . ARG B 1 360 ? -17.703 -8.375 -1.209 1 87 360 ARG B CA 1
ATOM 6685 C C . ARG B 1 360 ? -17.922 -9.234 0.027 1 87 360 ARG B C 1
ATOM 6687 O O . ARG B 1 360 ? -18.25 -8.727 1.098 1 87 360 ARG B O 1
ATOM 6694 N N . LYS B 1 361 ? -17.688 -10.508 -0.116 1 85 361 LYS B N 1
ATOM 6695 C CA . LYS B 1 361 ? -17.906 -11.391 1.027 1 85 361 LYS B CA 1
ATOM 6696 C C . LYS B 1 361 ? -16.594 -11.945 1.564 1 85 361 LYS B C 1
ATOM 6698 O O . LYS B 1 361 ? -16.297 -11.812 2.754 1 85 361 LYS B O 1
ATOM 6703 N N . PHE B 1 362 ? -15.828 -12.633 0.647 1 86.25 362 PHE B N 1
ATOM 6704 C CA . PHE B 1 362 ? -14.562 -13.156 1.14 1 86.25 362 PHE B CA 1
ATOM 6705 C C . PHE B 1 362 ? -13.539 -13.25 0.012 1 86.25 362 PHE B C 1
ATOM 6707 O O . PHE B 1 362 ? -13.906 -13.234 -1.166 1 86.25 362 PHE B O 1
ATOM 6714 N N . ILE B 1 363 ? -12.32 -13.25 0.366 1 89.62 363 ILE B N 1
ATOM 6715 C CA . ILE B 1 363 ? -11.148 -13.547 -0.457 1 89.62 363 ILE B CA 1
ATOM 6716 C C . ILE B 1 363 ? -10.281 -14.586 0.239 1 89.62 363 ILE B C 1
ATOM 6718 O O . ILE B 1 363 ? -9.648 -14.305 1.261 1 89.62 363 ILE B O 1
ATOM 6722 N N . PHE B 1 364 ? -10.227 -15.789 -0.304 1 84 364 PHE B N 1
ATOM 6723 C CA . PHE B 1 364 ? -9.375 -16.859 0.207 1 84 364 PHE B CA 1
ATOM 6724 C C . PHE B 1 364 ? -8.203 -17.109 -0.734 1 84 364 PHE B C 1
ATOM 6726 O O . PHE B 1 364 ? -8.406 -17.375 -1.923 1 84 364 PHE B O 1
ATOM 6733 N N . ILE B 1 365 ? -7.012 -16.984 -0.161 1 86.81 365 ILE B N 1
ATOM 6734 C CA . ILE B 1 365 ? -5.812 -17.141 -0.978 1 86.81 365 ILE B CA 1
ATOM 6735 C C . ILE B 1 365 ? -4.93 -18.234 -0.398 1 86.81 365 ILE B C 1
ATOM 6737 O O . ILE B 1 365 ? -4.691 -18.281 0.811 1 86.81 365 ILE B O 1
ATOM 6741 N N . ALA B 1 366 ? -4.5 -19.156 -1.219 1 84.5 366 ALA B N 1
ATOM 6742 C CA . ALA B 1 366 ? -3.484 -20.156 -0.874 1 84.5 366 ALA B CA 1
ATOM 6743 C C . ALA B 1 366 ? -2.287 -20.062 -1.815 1 84.5 366 ALA B C 1
ATOM 6745 O O . ALA B 1 366 ? -2.426 -20.234 -3.025 1 84.5 366 ALA B O 1
ATOM 6746 N N . VAL B 1 367 ? -1.158 -19.656 -1.205 1 87.06 367 VAL B N 1
ATOM 6747 C CA . VAL B 1 367 ? 0.053 -19.531 -2.01 1 87.06 367 VAL B CA 1
ATOM 6748 C C . VAL B 1 367 ? 1.251 -20.047 -1.224 1 87.06 367 VAL B C 1
ATOM 6750 O O . VAL B 1 367 ? 1.187 -20.203 -0 1 87.06 367 VAL B O 1
ATOM 6753 N N . MET B 1 368 ? 2.258 -20.359 -1.961 1 88.06 368 MET B N 1
ATOM 6754 C CA . MET B 1 368 ? 3.471 -20.844 -1.314 1 88.06 368 MET B CA 1
ATOM 6755 C C . MET B 1 368 ? 4.16 -19.734 -0.535 1 88.06 368 MET B C 1
ATOM 6757 O O . MET B 1 368 ? 4.539 -19.922 0.623 1 88.06 368 MET B O 1
ATOM 6761 N N . ASP B 1 369 ? 4.301 -18.641 -1.219 1 83.5 369 ASP B N 1
ATOM 6762 C CA . ASP B 1 369 ? 4.961 -17.484 -0.63 1 83.5 369 ASP B CA 1
ATOM 6763 C C . ASP B 1 369 ? 4.102 -16.234 -0.772 1 83.5 369 ASP B C 1
ATOM 6765 O O . ASP B 1 369 ? 3.441 -16.031 -1.796 1 83.5 369 ASP B O 1
ATOM 6769 N N . TYR B 1 370 ? 4.172 -15.469 0.27 1 84.06 370 TYR B N 1
ATOM 6770 C CA . TYR B 1 370 ? 3.527 -14.164 0.221 1 84.06 370 TYR B CA 1
ATOM 6771 C C . TYR B 1 370 ? 4.465 -13.078 0.731 1 84.06 370 TYR B C 1
ATOM 6773 O O . TYR B 1 370 ? 4.723 -12.984 1.934 1 84.06 370 TYR B O 1
ATOM 6781 N N . PHE B 1 371 ? 4.98 -12.281 -0.239 1 74.75 371 PHE B N 1
ATOM 6782 C CA . PHE B 1 371 ? 5.824 -11.125 0.034 1 74.75 371 PHE B CA 1
ATOM 6783 C C . PHE B 1 371 ? 5.395 -9.93 -0.813 1 74.75 371 PHE B C 1
ATOM 6785 O O . PHE B 1 371 ? 5.398 -10 -2.043 1 74.75 371 PHE B O 1
ATOM 6792 N N . PRO B 1 372 ? 5.035 -8.891 -0.203 1 77.38 372 PRO B N 1
ATOM 6793 C CA . PRO B 1 372 ? 4.82 -7.688 -1.01 1 77.38 372 PRO B CA 1
ATOM 6794 C C . PRO B 1 372 ? 6.129 -7.043 -1.466 1 77.38 372 PRO B C 1
ATOM 6796 O O . PRO B 1 372 ? 6.355 -5.859 -1.214 1 77.38 372 PRO B O 1
ATOM 6799 N N . LEU B 1 373 ? 7.102 -7.855 -1.979 1 67.81 373 LEU B N 1
ATOM 6800 C CA . LEU B 1 373 ? 8.445 -7.48 -2.412 1 67.81 373 LEU B CA 1
ATOM 6801 C C . LEU B 1 373 ? 8.781 -8.117 -3.754 1 67.81 373 LEU B C 1
ATOM 6803 O O . LEU B 1 373 ? 8.172 -9.117 -4.141 1 67.81 373 LEU B O 1
ATOM 6807 N N . THR B 1 374 ? 9.625 -7.277 -4.41 1 58.53 374 THR B N 1
ATOM 6808 C CA . THR B 1 374 ? 10.352 -7.969 -5.469 1 58.53 374 THR B CA 1
ATOM 6809 C C . THR B 1 374 ? 11.609 -8.633 -4.918 1 58.53 374 THR B C 1
ATOM 6811 O O . THR B 1 374 ? 12.547 -7.953 -4.504 1 58.53 374 THR B O 1
ATOM 6814 N N . ILE B 1 375 ? 11.562 -9.883 -4.715 1 45.25 375 ILE B N 1
ATOM 6815 C CA . ILE B 1 375 ? 12.648 -10.555 -4.012 1 45.25 375 ILE B CA 1
ATOM 6816 C C . ILE B 1 375 ? 13.672 -11.078 -5.023 1 45.25 375 ILE B C 1
ATOM 6818 O O . ILE B 1 375 ? 14.75 -11.531 -4.645 1 45.25 375 ILE B O 1
ATOM 6822 N N . TYR B 1 376 ? 13.367 -10.914 -6.25 1 50.41 376 TYR B N 1
ATOM 6823 C CA . TYR B 1 376 ? 14.289 -11.492 -7.215 1 50.41 376 TYR B CA 1
ATOM 6824 C C . TYR B 1 376 ? 15.18 -10.414 -7.832 1 50.41 376 TYR B C 1
ATOM 6826 O O . TYR B 1 376 ? 15.844 -10.656 -8.844 1 50.41 376 TYR B O 1
ATOM 6834 N N . SER B 1 377 ? 15.07 -9.188 -7.125 1 55.88 377 SER B N 1
ATOM 6835 C CA . SER B 1 377 ? 16.016 -8.125 -7.449 1 55.88 377 SER B CA 1
ATOM 6836 C C . SER B 1 377 ? 17.188 -8.102 -6.469 1 55.88 377 SER B C 1
ATOM 6838 O O . SER B 1 377 ? 17.141 -8.766 -5.43 1 55.88 377 SER B O 1
ATOM 6840 N N . GLN B 1 378 ? 18.312 -7.613 -6.973 1 61.25 378 GLN B N 1
ATOM 6841 C CA . GLN B 1 378 ? 19.484 -7.496 -6.113 1 61.25 378 GLN B CA 1
ATOM 6842 C C . GLN B 1 378 ? 19.109 -6.895 -4.762 1 61.25 378 GLN B C 1
ATOM 6844 O O . GLN B 1 378 ? 19.594 -7.355 -3.721 1 61.25 378 GLN B O 1
ATOM 6849 N N . HIS B 1 379 ? 18.188 -5.957 -4.816 1 72.5 379 HIS B N 1
ATOM 6850 C CA . HIS B 1 379 ? 17.688 -5.324 -3.596 1 72.5 379 HIS B CA 1
ATOM 6851 C C . HIS B 1 379 ? 16.172 -5.41 -3.502 1 72.5 379 HIS B C 1
ATOM 6853 O O . HIS B 1 379 ? 15.477 -5.293 -4.512 1 72.5 379 HIS B O 1
ATOM 6859 N N . PRO B 1 380 ? 15.789 -5.77 -2.287 1 77.31 380 PRO B N 1
ATOM 6860 C CA . PRO B 1 380 ? 14.336 -5.867 -2.158 1 77.31 380 PRO B CA 1
ATOM 6861 C C . PRO B 1 380 ? 13.625 -4.578 -2.561 1 77.31 380 PRO B C 1
ATOM 6863 O O . PRO B 1 380 ? 14.117 -3.482 -2.289 1 77.31 380 PRO B O 1
ATOM 6866 N N . LYS B 1 381 ? 12.695 -4.727 -3.355 1 84.44 381 LYS B N 1
ATOM 6867 C CA . LYS B 1 381 ? 11.82 -3.621 -3.732 1 84.44 381 LYS B CA 1
ATOM 6868 C C . LYS B 1 381 ? 10.406 -3.844 -3.213 1 84.44 381 LYS B C 1
ATOM 6870 O O . LYS B 1 381 ? 9.836 -4.926 -3.373 1 84.44 381 LYS B O 1
ATOM 6875 N N . TYR B 1 382 ? 9.938 -2.863 -2.578 1 89.38 382 TYR B N 1
ATOM 6876 C CA . TYR B 1 382 ? 8.578 -2.969 -2.07 1 89.38 382 TYR B CA 1
ATOM 6877 C C . TYR B 1 382 ? 7.566 -2.92 -3.209 1 89.38 382 TYR B C 1
ATOM 6879 O O . TYR B 1 382 ? 7.668 -2.078 -4.105 1 89.38 382 TYR B O 1
ATOM 6887 N N . TRP B 1 383 ? 6.723 -3.826 -3.234 1 87.56 383 TRP B N 1
ATOM 6888 C CA . TRP B 1 383 ? 5.641 -3.934 -4.203 1 87.56 383 TRP B CA 1
ATOM 6889 C C . TRP B 1 383 ? 4.328 -4.297 -3.518 1 87.56 383 TRP B C 1
ATOM 6891 O O . TRP B 1 383 ? 3.955 -5.473 -3.459 1 87.56 383 TRP B O 1
ATOM 6901 N N . GLY B 1 384 ? 3.566 -3.254 -3.041 1 89.62 384 GLY B N 1
ATOM 6902 C CA . GLY B 1 384 ? 2.428 -3.488 -2.166 1 89.62 384 GLY B CA 1
ATOM 6903 C C . GLY B 1 384 ? 1.101 -3.484 -2.898 1 89.62 384 GLY B C 1
ATOM 6904 O O . GLY B 1 384 ? 0.049 -3.277 -2.291 1 89.62 384 GLY B O 1
ATOM 6905 N N . VAL B 1 385 ? 1.079 -3.783 -4.188 1 88.12 385 VAL B N 1
ATOM 6906 C CA . VAL B 1 385 ? -0.118 -3.592 -5 1 88.12 385 VAL B CA 1
ATOM 6907 C C . VAL B 1 385 ? -1.208 -4.562 -4.551 1 88.12 385 VAL B C 1
ATOM 6909 O O . VAL B 1 385 ? -2.367 -4.172 -4.395 1 88.12 385 VAL B O 1
ATOM 6912 N N . ILE B 1 386 ? -0.869 -5.844 -4.355 1 90.38 386 ILE B N 1
ATOM 6913 C CA . ILE B 1 386 ? -1.854 -6.832 -3.93 1 90.38 386 ILE B CA 1
ATOM 6914 C C . ILE B 1 386 ? -2.225 -6.594 -2.467 1 90.38 386 ILE B C 1
ATOM 6916 O O . ILE B 1 386 ? -3.395 -6.703 -2.092 1 90.38 386 ILE B O 1
ATOM 6920 N N . ASP B 1 387 ? -1.229 -6.191 -1.657 1 92.62 387 ASP B N 1
ATOM 6921 C CA . ASP B 1 387 ? -1.479 -5.836 -0.264 1 92.62 387 ASP B CA 1
ATOM 6922 C C . ASP B 1 387 ? -2.533 -4.738 -0.16 1 92.62 387 ASP B C 1
ATOM 6924 O O . ASP B 1 387 ? -3.477 -4.848 0.626 1 92.62 387 ASP B O 1
ATOM 6928 N N . ASP B 1 388 ? -2.346 -3.748 -0.926 1 92.88 388 ASP B N 1
ATOM 6929 C CA . ASP B 1 388 ? -3.264 -2.613 -0.925 1 92.88 388 ASP B CA 1
ATOM 6930 C C . ASP B 1 388 ? -4.656 -3.033 -1.392 1 92.88 388 ASP B C 1
ATOM 6932 O O . ASP B 1 388 ? -5.664 -2.547 -0.871 1 92.88 388 ASP B O 1
ATOM 6936 N N . ALA B 1 389 ? -4.648 -3.871 -2.383 1 92.56 389 ALA B N 1
ATOM 6937 C CA . ALA B 1 389 ? -5.938 -4.34 -2.893 1 92.56 389 ALA B CA 1
ATOM 6938 C C . ALA B 1 389 ? -6.688 -5.137 -1.831 1 92.56 389 ALA B C 1
ATOM 6940 O O . ALA B 1 389 ? -7.902 -4.98 -1.673 1 92.56 389 ALA B O 1
ATOM 6941 N N . LEU B 1 390 ? -6.016 -6.008 -1.137 1 94.06 390 LEU B N 1
ATOM 6942 C CA . LEU B 1 390 ? -6.637 -6.793 -0.076 1 94.06 390 LEU B CA 1
ATOM 6943 C C . LEU B 1 390 ? -7.16 -5.895 1.036 1 94.06 390 LEU B C 1
ATOM 6945 O O . LEU B 1 390 ? -8.281 -6.082 1.521 1 94.06 390 LEU B O 1
ATOM 6949 N N . LYS B 1 391 ? -6.363 -4.914 1.404 1 94.19 391 LYS B N 1
ATOM 6950 C CA . LYS B 1 391 ? -6.789 -3.957 2.422 1 94.19 391 LYS B CA 1
ATOM 6951 C C . LYS B 1 391 ? -8.023 -3.188 1.965 1 94.19 391 LYS B C 1
ATOM 6953 O O . LYS B 1 391 ? -8.969 -2.994 2.74 1 94.19 391 LYS B O 1
ATOM 6958 N N . THR B 1 392 ? -7.977 -2.766 0.729 1 93.75 392 THR B N 1
ATOM 6959 C CA . THR B 1 392 ? -9.102 -2.027 0.167 1 93.75 392 THR B CA 1
ATOM 6960 C C . THR B 1 392 ? -10.375 -2.867 0.215 1 93.75 392 THR B C 1
ATOM 6962 O O . THR B 1 392 ? -11.422 -2.391 0.652 1 93.75 392 THR B O 1
ATOM 6965 N N . ALA B 1 393 ? -10.25 -4.129 -0.198 1 93.44 393 ALA B N 1
ATOM 6966 C CA . ALA B 1 393 ? -11.414 -5.012 -0.208 1 93.44 393 ALA B CA 1
ATOM 6967 C C . ALA B 1 393 ? -11.938 -5.246 1.207 1 93.44 393 ALA B C 1
ATOM 6969 O O . ALA B 1 393 ? -13.148 -5.262 1.433 1 93.44 393 ALA B O 1
ATOM 6970 N N . ALA B 1 394 ? -11.086 -5.398 2.104 1 93.38 394 ALA B N 1
ATOM 6971 C CA . ALA B 1 394 ? -11.484 -5.648 3.486 1 93.38 394 ALA B CA 1
ATOM 6972 C C . ALA B 1 394 ? -12.109 -4.402 4.109 1 93.38 394 ALA B C 1
ATOM 6974 O O . ALA B 1 394 ? -13.133 -4.492 4.793 1 93.38 394 ALA B O 1
ATOM 6975 N N . ILE B 1 395 ? -11.555 -3.242 3.877 1 91.25 395 ILE B N 1
ATOM 6976 C CA . ILE B 1 395 ? -11.961 -2.004 4.535 1 91.25 395 ILE B CA 1
ATOM 6977 C C . ILE B 1 395 ? -13.188 -1.424 3.838 1 91.25 395 ILE B C 1
ATOM 6979 O O . ILE B 1 395 ? -14.156 -1.034 4.496 1 91.25 395 ILE B O 1
ATOM 6983 N N . GLU B 1 396 ? -13.133 -1.375 2.527 1 89.62 396 GLU B N 1
ATOM 6984 C CA . GLU B 1 396 ? -14.172 -0.666 1.784 1 89.62 396 GLU B CA 1
ATOM 6985 C C . GLU B 1 396 ? -15.359 -1.576 1.491 1 89.62 396 GLU B C 1
ATOM 6987 O O . GLU B 1 396 ? -16.516 -1.136 1.534 1 89.62 396 GLU B O 1
ATOM 6992 N N . ASN B 1 397 ? -15.023 -2.84 1.177 1 89.44 397 ASN B N 1
ATOM 6993 C CA . ASN B 1 397 ? -16.094 -3.736 0.743 1 89.44 397 ASN B CA 1
ATOM 6994 C C . ASN B 1 397 ? -16.562 -4.633 1.882 1 89.44 397 ASN B C 1
ATOM 6996 O O . ASN B 1 397 ? -17.609 -5.266 1.781 1 89.44 397 ASN B O 1
ATOM 7000 N N . GLY B 1 398 ? -15.758 -4.715 2.906 1 89.19 398 GLY B N 1
ATOM 7001 C CA . GLY B 1 398 ? -16.125 -5.578 4.023 1 89.19 398 GLY B CA 1
ATOM 7002 C C . GLY B 1 398 ? -15.836 -7.043 3.762 1 89.19 398 GLY B C 1
ATOM 7003 O O . GLY B 1 398 ? -16.422 -7.918 4.41 1 89.19 398 GLY B O 1
ATOM 7004 N N . ALA B 1 399 ? -15 -7.363 2.801 1 92.69 399 ALA B N 1
ATOM 7005 C CA . ALA B 1 399 ? -14.68 -8.75 2.459 1 92.69 399 ALA B CA 1
ATOM 7006 C C . ALA B 1 399 ? -13.773 -9.375 3.508 1 92.69 399 ALA B C 1
ATOM 7008 O O . ALA B 1 399 ? -12.797 -8.758 3.941 1 92.69 399 ALA B O 1
ATOM 7009 N N . GLU B 1 400 ? -14.078 -10.594 3.914 1 90.75 400 GLU B N 1
ATOM 7010 C CA . GLU B 1 400 ? -13.18 -11.367 4.762 1 90.75 400 GLU B CA 1
ATOM 7011 C C . GLU B 1 400 ? -11.992 -11.891 3.961 1 90.75 400 GLU B C 1
ATOM 7013 O O . GLU B 1 400 ? -12.164 -12.492 2.898 1 90.75 400 GLU B O 1
ATOM 7018 N N . VAL B 1 401 ? -10.781 -11.641 4.508 1 93.12 401 VAL B N 1
ATOM 7019 C CA . VAL B 1 401 ? -9.586 -12.109 3.809 1 93.12 401 VAL B CA 1
ATOM 7020 C C . VAL B 1 401 ? -8.93 -13.234 4.605 1 93.12 401 VAL B C 1
ATOM 7022 O O . VAL B 1 401 ? -8.641 -13.07 5.793 1 93.12 401 VAL B O 1
ATOM 7025 N N . ARG B 1 402 ? -8.688 -14.367 3.982 1 87.81 402 ARG B N 1
ATOM 7026 C CA . ARG B 1 402 ? -7.961 -15.477 4.578 1 87.81 402 ARG B CA 1
ATOM 7027 C C . ARG B 1 402 ? -6.77 -15.883 3.715 1 87.81 402 ARG B C 1
ATOM 7029 O O . ARG B 1 402 ? -6.93 -16.156 2.523 1 87.81 402 ARG B O 1
ATOM 7036 N N . LEU B 1 403 ? -5.637 -15.875 4.379 1 88.12 403 LEU B N 1
ATOM 7037 C CA . LEU B 1 403 ? -4.422 -16.281 3.682 1 88.12 403 LEU B CA 1
ATOM 7038 C C . LEU B 1 403 ? -3.881 -17.594 4.238 1 88.12 403 LEU B C 1
ATOM 7040 O O . LEU B 1 403 ? -3.748 -17.75 5.453 1 88.12 403 LEU B O 1
ATOM 7044 N N . LEU B 1 404 ? -3.707 -18.578 3.385 1 86.31 404 LEU B N 1
ATOM 7045 C CA . LEU B 1 404 ? -3.035 -19.828 3.699 1 86.31 404 LEU B CA 1
ATOM 7046 C C . LEU B 1 404 ? -1.681 -19.906 3.004 1 86.31 404 LEU B C 1
ATOM 7048 O O . LEU B 1 404 ? -1.612 -20.125 1.791 1 86.31 404 LEU B O 1
ATOM 7052 N N . ILE B 1 405 ? -0.648 -19.734 3.844 1 86.69 405 ILE B N 1
ATOM 7053 C CA . ILE B 1 405 ? 0.699 -19.625 3.293 1 86.69 405 ILE B CA 1
ATOM 7054 C C . ILE B 1 405 ? 1.509 -20.859 3.668 1 86.69 405 ILE B C 1
ATOM 7056 O O . ILE B 1 405 ? 1.447 -21.328 4.805 1 86.69 405 ILE B O 1
ATOM 7060 N N . SER B 1 406 ? 2.248 -21.375 2.674 1 88.19 406 SER B N 1
ATOM 7061 C CA . SER B 1 406 ? 3.055 -22.547 2.945 1 88.19 406 SER B CA 1
ATOM 7062 C C . SER B 1 406 ? 4.211 -22.234 3.889 1 88.19 406 SER B C 1
ATOM 7064 O O . SER B 1 406 ? 4.758 -21.125 3.852 1 88.19 406 SER B O 1
ATOM 7066 N N . TRP B 1 407 ? 4.492 -23.188 4.73 1 87.31 407 TRP B N 1
ATOM 7067 C CA . TRP B 1 407 ? 5.66 -23.094 5.598 1 87.31 407 TRP B CA 1
ATOM 7068 C C . TRP B 1 407 ? 6.492 -24.375 5.547 1 87.31 407 TRP B C 1
ATOM 7070 O O . TRP B 1 407 ? 6 -25.453 5.879 1 87.31 407 TRP B O 1
ATOM 7080 N N . TRP B 1 408 ? 7.66 -24.234 5.098 1 89.38 408 TRP B N 1
ATOM 7081 C CA . TRP B 1 408 ? 8.57 -25.359 4.914 1 89.38 408 TRP B CA 1
ATOM 7082 C C . TRP B 1 408 ? 10.016 -24.938 5.129 1 89.38 408 TRP B C 1
ATOM 7084 O O . TRP B 1 408 ? 10.281 -23.781 5.484 1 89.38 408 TRP B O 1
ATOM 7094 N N . ASP B 1 409 ? 10.984 -25.781 4.953 1 84.19 409 ASP B N 1
ATOM 7095 C CA . ASP B 1 409 ? 12.375 -25.562 5.336 1 84.19 409 ASP B CA 1
ATOM 7096 C C . ASP B 1 409 ? 12.977 -24.391 4.57 1 84.19 409 ASP B C 1
ATOM 7098 O O . ASP B 1 409 ? 13.961 -23.781 5.012 1 84.19 409 ASP B O 1
ATOM 7102 N N . HIS B 1 410 ? 12.344 -24.094 3.512 1 87.19 410 HIS B N 1
ATOM 7103 C CA . HIS B 1 410 ? 12.914 -23.062 2.664 1 87.19 410 HIS B CA 1
ATOM 7104 C C . HIS B 1 410 ? 12.148 -21.75 2.803 1 87.19 410 HIS B C 1
ATOM 7106 O O . HIS B 1 410 ? 12.422 -20.781 2.09 1 87.19 410 HIS B O 1
ATOM 7112 N N . SER B 1 411 ? 11.156 -21.734 3.689 1 85.75 411 SER B N 1
ATOM 7113 C CA . SER B 1 411 ? 10.391 -20.5 3.904 1 85.75 411 SER B CA 1
ATOM 7114 C C . SER B 1 411 ? 11.242 -19.438 4.578 1 85.75 411 SER B C 1
ATOM 7116 O O . SER B 1 411 ? 12.094 -19.75 5.418 1 85.75 411 SER B O 1
ATOM 7118 N N . ARG B 1 412 ? 10.969 -18.188 4.191 1 82.5 412 ARG B N 1
ATOM 7119 C CA . ARG B 1 412 ? 11.672 -17.062 4.793 1 82.5 412 ARG B CA 1
ATOM 7120 C C . ARG B 1 412 ? 10.914 -16.516 5.992 1 82.5 412 ARG B C 1
ATOM 7122 O O . ARG B 1 412 ? 9.711 -16.25 5.902 1 82.5 412 ARG B O 1
ATOM 7129 N N . GLU B 1 413 ? 11.648 -16.281 7.008 1 83.31 413 GLU B N 1
ATOM 7130 C CA . GLU B 1 413 ? 11.039 -15.773 8.234 1 83.31 413 GLU B CA 1
ATOM 7131 C C . GLU B 1 413 ? 10.375 -14.414 8 1 83.31 413 GLU B C 1
ATOM 7133 O O . GLU B 1 413 ? 9.383 -14.086 8.656 1 83.31 413 GLU B O 1
ATOM 7138 N N . SER B 1 414 ? 10.875 -13.664 7.02 1 85.06 414 SER B N 1
ATOM 7139 C CA . SER B 1 414 ? 10.359 -12.328 6.742 1 85.06 414 SER B CA 1
ATOM 7140 C C . SER B 1 414 ? 8.891 -12.375 6.316 1 85.06 414 SER B C 1
ATOM 7142 O O . SER B 1 414 ? 8.148 -11.414 6.508 1 85.06 414 SER B O 1
ATOM 7144 N N . ALA B 1 415 ? 8.461 -13.516 5.777 1 85.88 415 ALA B N 1
ATOM 7145 C CA . ALA B 1 415 ? 7.074 -13.648 5.355 1 85.88 415 ALA B CA 1
ATOM 7146 C C . ALA B 1 415 ? 6.121 -13.43 6.527 1 85.88 415 ALA B C 1
ATOM 7148 O O . ALA B 1 415 ? 5.055 -12.836 6.367 1 85.88 415 ALA B O 1
ATOM 7149 N N . LYS B 1 416 ? 6.492 -13.852 7.668 1 86.12 416 LYS B N 1
ATOM 7150 C CA . LYS B 1 416 ? 5.648 -13.734 8.852 1 86.12 416 LYS B CA 1
ATOM 7151 C C . LYS B 1 416 ? 5.414 -12.266 9.211 1 86.12 416 LYS B C 1
ATOM 7153 O O . LYS B 1 416 ? 4.332 -11.898 9.672 1 86.12 416 LYS B O 1
ATOM 7158 N N . TYR B 1 417 ? 6.422 -11.477 8.984 1 87.56 417 TYR B N 1
ATOM 7159 C CA . TYR B 1 417 ? 6.301 -10.055 9.297 1 87.56 417 TYR B CA 1
ATOM 7160 C C . TYR B 1 417 ? 5.281 -9.383 8.383 1 87.56 417 TYR B C 1
ATOM 7162 O O . TYR B 1 417 ? 4.441 -8.609 8.844 1 87.56 417 TYR B O 1
ATOM 7170 N N . PHE B 1 418 ? 5.324 -9.727 7.164 1 88.75 418 PHE B N 1
ATOM 7171 C CA . PHE B 1 418 ? 4.387 -9.148 6.211 1 88.75 418 PHE B CA 1
ATOM 7172 C C . PHE B 1 418 ? 2.969 -9.633 6.48 1 88.75 418 PHE B C 1
ATOM 7174 O O . PHE B 1 418 ? 2.012 -8.867 6.367 1 88.75 418 PHE B O 1
ATOM 7181 N N . LEU B 1 419 ? 2.811 -10.867 6.816 1 88.81 419 LEU B N 1
ATOM 7182 C CA . LEU B 1 419 ? 1.497 -11.398 7.156 1 88.81 419 LEU B CA 1
ATOM 7183 C C . LEU B 1 419 ? 0.949 -10.742 8.414 1 88.81 419 LEU B C 1
ATOM 7185 O O . LEU B 1 419 ? -0.23 -10.383 8.477 1 88.81 419 LEU B O 1
ATOM 7189 N N . ARG B 1 420 ? 1.797 -10.555 9.391 1 87.5 420 ARG B N 1
ATOM 7190 C CA . ARG B 1 420 ? 1.384 -9.883 10.617 1 87.5 420 ARG B CA 1
ATOM 7191 C C . ARG B 1 420 ? 0.927 -8.461 10.336 1 87.5 420 ARG B C 1
ATOM 7193 O O . ARG B 1 420 ? -0.007 -7.961 10.969 1 87.5 420 ARG B O 1
ATOM 7200 N N . SER B 1 421 ? 1.631 -7.848 9.453 1 91.12 421 SER B N 1
ATOM 7201 C CA . SER B 1 421 ? 1.272 -6.484 9.062 1 91.12 421 SER B CA 1
ATOM 7202 C C . SER B 1 421 ? -0.161 -6.418 8.547 1 91.12 421 SER B C 1
ATOM 7204 O O . SER B 1 421 ? -0.905 -5.492 8.891 1 91.12 421 SER B O 1
ATOM 7206 N N . LEU B 1 422 ? -0.551 -7.391 7.785 1 92 422 LEU B N 1
ATOM 7207 C CA . LEU B 1 422 ? -1.914 -7.441 7.266 1 92 422 LEU B CA 1
ATOM 7208 C C . LEU B 1 422 ? -2.906 -7.773 8.375 1 92 422 LEU B C 1
ATOM 7210 O O . LEU B 1 422 ? -3.922 -7.094 8.531 1 92 422 LEU B O 1
ATOM 7214 N N . VAL B 1 423 ? -2.59 -8.734 9.133 1 89.12 423 VAL B N 1
ATOM 7215 C CA . VAL B 1 423 ? -3.496 -9.258 10.148 1 89.12 423 VAL B CA 1
ATOM 7216 C C . VAL B 1 423 ? -3.719 -8.211 11.234 1 89.12 423 VAL B C 1
ATOM 7218 O O . VAL B 1 423 ? -4.785 -8.156 11.852 1 89.12 423 VAL B O 1
ATOM 7221 N N . ALA B 1 424 ? -2.791 -7.359 11.398 1 88.81 424 ALA B N 1
ATOM 7222 C CA . ALA B 1 424 ? -2.848 -6.34 12.445 1 88.81 424 ALA B CA 1
ATOM 7223 C C . ALA B 1 424 ? -4.039 -5.41 12.242 1 88.81 424 ALA B C 1
ATOM 7225 O O . ALA B 1 424 ? -4.469 -4.727 13.172 1 88.81 424 ALA B O 1
ATOM 7226 N N . LEU B 1 425 ? -4.598 -5.379 11.094 1 91.5 425 LEU B N 1
ATOM 7227 C CA . LEU B 1 425 ? -5.707 -4.484 10.789 1 91.5 425 LEU B CA 1
ATOM 7228 C C . LEU B 1 425 ? -7.027 -5.066 11.289 1 91.5 425 LEU B C 1
ATOM 7230 O O . LEU B 1 425 ? -8.039 -4.359 11.352 1 91.5 425 LEU B O 1
ATOM 7234 N N . THR B 1 426 ? -7.012 -6.328 11.531 1 89.19 426 THR B N 1
ATOM 7235 C CA . THR B 1 426 ? -8.234 -6.984 11.969 1 89.19 426 THR B CA 1
ATOM 7236 C C . THR B 1 426 ? -8.789 -6.316 13.219 1 89.19 426 THR B C 1
ATOM 7238 O O . THR B 1 426 ? -8.07 -6.137 14.203 1 89.19 426 THR B O 1
ATOM 7241 N N . GLY B 1 427 ? -10.094 -5.891 13.125 1 85.75 427 GLY B N 1
ATOM 7242 C CA . GLY B 1 427 ? -10.742 -5.266 14.266 1 85.75 427 GLY B CA 1
ATOM 7243 C C . GLY B 1 427 ? -10.688 -3.748 14.227 1 85.75 427 GLY B C 1
ATOM 7244 O O . GLY B 1 427 ? -11.273 -3.08 15.078 1 85.75 427 GLY B O 1
ATOM 7245 N N . ALA B 1 428 ? -9.969 -3.172 13.25 1 85.62 428 ALA B N 1
ATOM 7246 C CA . ALA B 1 428 ? -9.891 -1.718 13.141 1 85.62 428 ALA B CA 1
ATOM 7247 C C . ALA B 1 428 ? -11.273 -1.106 12.938 1 85.62 428 ALA B C 1
ATOM 7249 O O . ALA B 1 428 ? -11.531 0.018 13.375 1 85.62 428 ALA B O 1
ATOM 7250 N N . TYR B 1 429 ? -12.133 -1.842 12.266 1 82.38 429 TYR B N 1
ATOM 7251 C CA . TYR B 1 429 ? -13.539 -1.509 12.055 1 82.38 429 TYR B CA 1
ATOM 7252 C C . TYR B 1 429 ? -14.422 -2.74 12.211 1 82.38 429 TYR B C 1
ATOM 7254 O O . TYR B 1 429 ? -13.945 -3.873 12.109 1 82.38 429 TYR B O 1
ATOM 7262 N N . PRO B 1 430 ? -15.648 -2.365 12.469 1 81.81 430 PRO B N 1
ATOM 7263 C CA . PRO B 1 430 ? -16.547 -3.52 12.539 1 81.81 430 PRO B CA 1
ATOM 7264 C C . PRO B 1 430 ? -16.562 -4.332 11.25 1 81.81 430 PRO B C 1
ATOM 7266 O O . PRO B 1 430 ? -16.719 -3.768 10.164 1 81.81 430 PRO B O 1
ATOM 7269 N N . GLY B 1 431 ? -16.266 -5.602 11.344 1 83.69 431 GLY B N 1
ATOM 7270 C CA . GLY B 1 431 ? -16.359 -6.48 10.188 1 83.69 431 GLY B CA 1
ATOM 7271 C C . GLY B 1 431 ? -15.039 -6.641 9.453 1 83.69 431 GLY B C 1
ATOM 7272 O O . GLY B 1 431 ? -14.93 -7.453 8.539 1 83.69 431 GLY B O 1
ATOM 7273 N N . LEU B 1 432 ? -14.086 -5.777 9.805 1 90.38 432 LEU B N 1
ATOM 7274 C CA . LEU B 1 432 ? -12.789 -5.93 9.164 1 90.38 432 LEU B CA 1
ATOM 7275 C C . LEU B 1 432 ? -12.047 -7.145 9.711 1 90.38 432 LEU B C 1
ATOM 7277 O O . LEU B 1 432 ? -11.617 -7.145 10.867 1 90.38 432 LEU B O 1
ATOM 7281 N N . ASN B 1 433 ? -11.898 -8.18 8.836 1 89.69 433 ASN B N 1
ATOM 7282 C CA . ASN B 1 433 ? -11.312 -9.453 9.258 1 89.69 433 ASN B CA 1
ATOM 7283 C C . ASN B 1 433 ? -10.297 -9.961 8.242 1 89.69 433 ASN B C 1
ATOM 7285 O O . ASN B 1 433 ? -10.656 -10.32 7.121 1 89.69 433 ASN B O 1
ATOM 7289 N N . ILE B 1 434 ? -9.078 -9.969 8.656 1 92.81 434 ILE B N 1
ATOM 7290 C CA . ILE B 1 434 ? -7.98 -10.547 7.895 1 92.81 434 ILE B CA 1
ATOM 7291 C C . ILE B 1 434 ? -7.266 -11.602 8.742 1 92.81 434 ILE B C 1
ATOM 7293 O O . ILE B 1 434 ? -6.852 -11.32 9.867 1 92.81 434 ILE B O 1
ATOM 7297 N N . SER B 1 435 ? -7.102 -12.781 8.242 1 87.56 435 SER B N 1
ATOM 7298 C CA . SER B 1 435 ? -6.41 -13.844 8.961 1 87.56 435 SER B CA 1
ATOM 7299 C C . SER B 1 435 ? -5.426 -14.578 8.055 1 87.56 435 SER B C 1
ATOM 7301 O O . SER B 1 435 ? -5.562 -14.555 6.832 1 87.56 435 SER B O 1
ATOM 7303 N N . ALA B 1 436 ? -4.422 -15.125 8.688 1 87.12 436 ALA B N 1
ATOM 7304 C CA . ALA B 1 436 ? -3.41 -15.891 7.965 1 87.12 436 ALA B CA 1
ATOM 7305 C C . ALA B 1 436 ? -3.023 -17.156 8.734 1 87.12 436 ALA B C 1
ATOM 7307 O O . ALA B 1 436 ? -2.926 -17.125 9.969 1 87.12 436 ALA B O 1
ATOM 7308 N N . LYS B 1 437 ? -2.877 -18.203 8.047 1 83.62 437 LYS B N 1
ATOM 7309 C CA . LYS B 1 437 ? -2.377 -19.453 8.602 1 83.62 437 LYS B CA 1
ATOM 7310 C C . LYS B 1 437 ? -1.211 -20 7.777 1 83.62 437 LYS B C 1
ATOM 7312 O O . LYS B 1 437 ? -1.081 -19.688 6.594 1 83.62 437 LYS B O 1
ATOM 7317 N N . LEU B 1 438 ? -0.392 -20.766 8.469 1 84.5 438 LEU B N 1
ATOM 7318 C CA . LEU B 1 438 ? 0.725 -21.422 7.805 1 84.5 438 LEU B CA 1
ATOM 7319 C C . LEU B 1 438 ? 0.413 -22.906 7.559 1 84.5 438 LEU B C 1
ATOM 7321 O O . LEU B 1 438 ? -0.071 -23.594 8.453 1 84.5 438 LEU B O 1
ATOM 7325 N N . PHE B 1 439 ? 0.632 -23.344 6.367 1 84.69 439 PHE B N 1
ATOM 7326 C CA . PHE B 1 439 ? 0.38 -24.719 5.965 1 84.69 439 PHE B CA 1
ATOM 7327 C C . PHE B 1 439 ? 1.678 -25.516 5.926 1 84.69 439 PHE B C 1
ATOM 7329 O O . PHE B 1 439 ? 2.566 -25.219 5.121 1 84.69 439 PHE B O 1
ATOM 7336 N N . VAL B 1 440 ? 1.767 -26.516 6.781 1 85.75 440 VAL B N 1
ATOM 7337 C CA . VAL B 1 440 ? 2.953 -27.375 6.836 1 85.75 440 VAL B CA 1
ATOM 7338 C C . VAL B 1 440 ? 2.602 -28.781 6.367 1 85.75 440 VAL B C 1
ATOM 7340 O O . VAL B 1 440 ? 1.663 -29.391 6.883 1 85.75 440 VAL B O 1
ATOM 7343 N N . VAL B 1 441 ? 3.326 -29.266 5.359 1 86.25 441 VAL B N 1
ATOM 7344 C CA . VAL B 1 441 ? 3.189 -30.656 4.914 1 86.25 441 VAL B CA 1
ATOM 7345 C C . VAL B 1 441 ? 4.062 -31.562 5.773 1 86.25 441 VAL B C 1
ATOM 7347 O O . VAL B 1 441 ? 5.285 -31.406 5.812 1 86.25 441 VAL B O 1
ATOM 7350 N N . PRO B 1 442 ? 3.443 -32.5 6.43 1 83.75 442 PRO B N 1
ATOM 7351 C CA . PRO B 1 442 ? 4.25 -33.375 7.273 1 83.75 442 PRO B CA 1
ATOM 7352 C C . PRO B 1 442 ? 5.188 -34.281 6.465 1 83.75 442 PRO B C 1
ATOM 7354 O O . PRO B 1 442 ? 4.938 -34.531 5.285 1 83.75 442 PRO B O 1
ATOM 7357 N N . SER B 1 443 ? 6.293 -34.75 7.117 1 85.69 443 SER B N 1
ATOM 7358 C CA . SER B 1 443 ? 7.289 -35.562 6.445 1 85.69 443 SER B CA 1
ATOM 7359 C C . SER B 1 443 ? 7.77 -36.719 7.348 1 85.69 443 SER B C 1
ATOM 7361 O O . SER B 1 443 ? 7.969 -36.5 8.547 1 85.69 443 SER B O 1
ATOM 7363 N N . THR B 1 444 ? 7.875 -37.875 6.781 1 84.5 444 THR B N 1
ATOM 7364 C CA . THR B 1 444 ? 8.625 -38.938 7.438 1 84.5 444 THR B CA 1
ATOM 7365 C C . THR B 1 444 ? 10.125 -38.688 7.363 1 84.5 444 THR B C 1
ATOM 7367 O O . THR B 1 444 ? 10.562 -37.75 6.688 1 84.5 444 THR B O 1
ATOM 7370 N N . ALA B 1 445 ? 10.875 -39.531 8.023 1 83.25 445 ALA B N 1
ATOM 7371 C CA . ALA B 1 445 ? 12.328 -39.406 7.988 1 83.25 445 ALA B CA 1
ATOM 7372 C C . ALA B 1 445 ? 12.867 -39.562 6.566 1 83.25 445 ALA B C 1
ATOM 7374 O O . ALA B 1 445 ? 13.758 -38.812 6.152 1 83.25 445 ALA B O 1
ATOM 7375 N N . GLU B 1 446 ? 12.289 -40.5 5.852 1 85 446 GLU B N 1
ATOM 7376 C CA . GLU B 1 446 ? 12.711 -40.75 4.473 1 85 446 GLU B CA 1
ATOM 7377 C C . GLU B 1 446 ? 12.328 -39.594 3.564 1 85 446 GLU B C 1
ATOM 7379 O O . GLU B 1 446 ? 13.125 -39.125 2.742 1 85 446 GLU B O 1
ATOM 7384 N N . GLN B 1 447 ? 11.164 -39.062 3.789 1 87.94 447 GLN B N 1
ATOM 7385 C CA . GLN B 1 447 ? 10.648 -38 2.955 1 87.94 447 GLN B CA 1
ATOM 7386 C C . GLN B 1 447 ? 11.414 -36.688 3.199 1 87.94 447 GLN B C 1
ATOM 7388 O O . GLN B 1 447 ? 11.578 -35.875 2.287 1 87.94 447 GLN B O 1
ATOM 7393 N N . SER B 1 448 ? 11.883 -36.531 4.402 1 87.19 448 SER B N 1
ATOM 7394 C CA . SER B 1 448 ? 12.602 -35.312 4.762 1 87.19 448 SER B CA 1
ATOM 7395 C C . SER B 1 448 ? 13.93 -35.219 4.02 1 87.19 448 SER B C 1
ATOM 7397 O O . SER B 1 448 ? 14.547 -34.156 3.975 1 87.19 448 SER B O 1
ATOM 7399 N N . GLN B 1 449 ? 14.359 -36.375 3.377 1 86.81 449 GLN B N 1
ATOM 7400 C CA . GLN B 1 449 ? 15.625 -36.375 2.66 1 86.81 449 GLN B CA 1
ATOM 7401 C C . GLN B 1 449 ? 15.445 -35.938 1.212 1 86.81 449 GLN B C 1
ATOM 7403 O O . GLN B 1 449 ? 16.422 -35.688 0.509 1 86.81 449 GLN B O 1
ATOM 7408 N N . ILE B 1 450 ? 14.25 -35.906 0.736 1 90.88 450 ILE B N 1
ATOM 7409 C CA . ILE B 1 450 ? 13.969 -35.406 -0.615 1 90.88 450 ILE B CA 1
ATOM 7410 C C . ILE B 1 450 ? 14.141 -33.906 -0.676 1 90.88 450 ILE B C 1
ATOM 7412 O O . ILE B 1 450 ? 13.438 -33.156 0.022 1 90.88 450 ILE B O 1
ATOM 7416 N N . PRO B 1 451 ? 15.055 -33.406 -1.474 1 89.81 451 PRO B N 1
ATOM 7417 C CA . PRO B 1 451 ? 15.234 -31.953 -1.529 1 89.81 451 PRO B CA 1
ATOM 7418 C C . PRO B 1 451 ? 14.047 -31.234 -2.166 1 89.81 451 PRO B C 1
ATOM 7420 O O . PRO B 1 451 ? 13.453 -31.734 -3.123 1 89.81 451 PRO B O 1
ATOM 7423 N N . TYR B 1 452 ? 13.719 -30.078 -1.575 1 90.69 452 TYR B N 1
ATOM 7424 C CA . TYR B 1 452 ? 12.711 -29.188 -2.127 1 90.69 452 TYR B CA 1
ATOM 7425 C C . TYR B 1 452 ? 11.383 -29.906 -2.328 1 90.69 452 TYR B C 1
ATOM 7427 O O . TYR B 1 452 ? 10.789 -29.844 -3.408 1 90.69 452 TYR B O 1
ATOM 7435 N N . ALA B 1 453 ? 11.023 -30.656 -1.406 1 92.75 453 ALA B N 1
ATOM 7436 C CA . ALA B 1 453 ? 9.75 -31.375 -1.366 1 92.75 453 ALA B CA 1
ATOM 7437 C C . ALA B 1 453 ? 8.961 -31.016 -0.109 1 92.75 453 ALA B C 1
ATOM 7439 O O . ALA B 1 453 ? 9.336 -30.109 0.635 1 92.75 453 ALA B O 1
ATOM 7440 N N . ARG B 1 454 ? 7.797 -31.562 0.056 1 92.06 454 ARG B N 1
ATOM 7441 C CA . ARG B 1 454 ? 6.965 -31.469 1.252 1 92.06 454 ARG B CA 1
ATOM 7442 C C . ARG B 1 454 ? 6.5 -30.047 1.489 1 92.06 454 ARG B C 1
ATOM 7444 O O . ARG B 1 454 ? 6.688 -29.5 2.576 1 92.06 454 ARG B O 1
ATOM 7451 N N . VAL B 1 455 ? 5.922 -29.453 0.535 1 92.5 455 VAL B N 1
ATOM 7452 C CA . VAL B 1 455 ? 5.441 -28.078 0.604 1 92.5 455 VAL B CA 1
ATOM 7453 C C . VAL B 1 455 ? 4.102 -27.969 -0.117 1 92.5 455 VAL B C 1
ATOM 7455 O O . VAL B 1 455 ? 3.812 -28.734 -1.035 1 92.5 455 VAL B O 1
ATOM 7458 N N . ASN B 1 456 ? 3.293 -27.141 0.429 1 89.06 456 ASN B N 1
ATOM 7459 C CA . ASN B 1 456 ? 2.117 -26.719 -0.321 1 89.06 456 ASN B CA 1
ATOM 7460 C C . ASN B 1 456 ? 2.479 -25.703 -1.4 1 89.06 456 ASN B C 1
ATOM 7462 O O . ASN B 1 456 ? 2.838 -24.562 -1.094 1 89.06 456 ASN B O 1
ATOM 7466 N N . HIS B 1 457 ? 2.426 -26.156 -2.617 1 92.06 457 HIS B N 1
ATOM 7467 C CA . HIS B 1 457 ? 2.814 -25.312 -3.742 1 92.06 457 HIS B CA 1
ATOM 7468 C C . HIS B 1 457 ? 1.6 -24.922 -4.574 1 92.06 457 HIS B C 1
ATOM 7470 O O . HIS B 1 457 ? 1.744 -24.438 -5.703 1 92.06 457 HIS B O 1
ATOM 7476 N N . ASN B 1 458 ? 0.422 -25.078 -3.965 1 82.44 458 ASN B N 1
ATOM 7477 C CA . ASN B 1 458 ? -0.797 -24.625 -4.629 1 82.44 458 ASN B CA 1
ATOM 7478 C C . ASN B 1 458 ? -0.841 -23.109 -4.746 1 82.44 458 ASN B C 1
ATOM 7480 O O . ASN B 1 458 ? -0.251 -22.406 -3.928 1 82.44 458 ASN B O 1
ATOM 7484 N N . LYS B 1 459 ? -1.458 -22.656 -5.809 1 83.56 459 LYS B N 1
ATOM 7485 C CA . LYS B 1 459 ? -1.729 -21.234 -6.004 1 83.56 459 LYS B CA 1
ATOM 7486 C C . LYS B 1 459 ? -3.166 -21 -6.461 1 83.56 459 LYS B C 1
ATOM 7488 O O . LYS B 1 459 ? -3.486 -21.188 -7.637 1 83.56 459 LYS B O 1
ATOM 7493 N N . TYR B 1 460 ? -3.908 -20.562 -5.547 1 80.69 460 TYR B N 1
ATOM 7494 C CA . TYR B 1 460 ? -5.277 -20.297 -5.957 1 80.69 460 TYR B CA 1
ATOM 7495 C C . TYR B 1 460 ? -5.914 -19.234 -5.066 1 80.69 460 TYR B C 1
ATOM 7497 O O . TYR B 1 460 ? -5.414 -18.953 -3.973 1 80.69 460 TYR B O 1
ATOM 7505 N N . MET B 1 461 ? -6.879 -18.609 -5.609 1 83.75 461 MET B N 1
ATOM 7506 C CA . MET B 1 461 ? -7.719 -17.625 -4.93 1 83.75 461 MET B CA 1
ATOM 7507 C C . MET B 1 461 ? -9.195 -17.891 -5.188 1 83.75 461 MET B C 1
ATOM 7509 O O . MET B 1 461 ? -9.586 -18.188 -6.312 1 83.75 461 MET B O 1
ATOM 7513 N N . VAL B 1 462 ? -9.977 -17.891 -4.121 1 80.38 462 VAL B N 1
ATOM 7514 C CA . VAL B 1 462 ? -11.43 -18.031 -4.199 1 80.38 462 VAL B CA 1
ATOM 7515 C C . VAL B 1 462 ? -12.094 -16.781 -3.631 1 80.38 462 VAL B C 1
ATOM 7517 O O . VAL B 1 462 ? -11.75 -16.328 -2.539 1 80.38 462 VAL B O 1
ATOM 7520 N N . THR B 1 463 ? -12.906 -16.125 -4.422 1 81.81 463 THR B N 1
ATOM 7521 C CA . THR B 1 463 ? -13.594 -14.93 -3.959 1 81.81 463 THR B CA 1
ATOM 7522 C C . THR B 1 463 ? -15.102 -15.07 -4.133 1 81.81 463 THR B C 1
ATOM 7524 O O . THR B 1 463 ? -15.57 -15.891 -4.934 1 81.81 463 THR B O 1
ATOM 7527 N N . LYS B 1 464 ? -15.844 -14.398 -3.318 1 78.56 464 LYS B N 1
ATOM 7528 C CA . LYS B 1 464 ? -17.297 -14.289 -3.465 1 78.56 464 LYS B CA 1
ATOM 7529 C C . LYS B 1 464 ? -17.719 -12.828 -3.545 1 78.56 464 LYS B C 1
ATOM 7531 O O . LYS B 1 464 ? -17.312 -12 -2.723 1 78.56 464 LYS B O 1
ATOM 7536 N N . ASN B 1 465 ? -18.453 -12.445 -4.605 1 70.81 465 ASN B N 1
ATOM 7537 C CA . ASN B 1 465 ? -18.969 -11.094 -4.801 1 70.81 465 ASN B CA 1
ATOM 7538 C C . ASN B 1 465 ? -20.375 -10.938 -4.238 1 70.81 465 ASN B C 1
ATOM 7540 O O . ASN B 1 465 ? -21.047 -11.938 -3.939 1 70.81 465 ASN B O 1
ATOM 7544 N N . GLN B 1 466 ? -20.844 -9.547 -3.613 1 53.59 466 GLN B N 1
ATOM 7545 C CA . GLN B 1 466 ? -22.219 -9.352 -3.182 1 53.59 466 GLN B CA 1
ATOM 7546 C C . GLN B 1 466 ? -23.203 -9.586 -4.332 1 53.59 466 GLN B C 1
ATOM 7548 O O . GLN B 1 466 ? -22.828 -9.445 -5.5 1 53.59 466 GLN B O 1
ATOM 7553 N N . HIS B 1 467 ? -24.453 -9.727 -3.723 1 40.72 467 HIS B N 1
ATOM 7554 C CA . HIS B 1 467 ? -25.703 -9.891 -4.453 1 40.72 467 HIS B CA 1
ATOM 7555 C C . HIS B 1 467 ? -26.016 -8.641 -5.277 1 40.72 467 HIS B C 1
ATOM 7557 O O . HIS B 1 467 ? -25.922 -7.52 -4.777 1 40.72 467 HIS B O 1
ATOM 7563 N N . LEU B 1 468 ? -25.516 -8.453 -6.387 1 34.41 468 LEU B N 1
ATOM 7564 C CA . LEU B 1 468 ? -26.312 -7.441 -7.066 1 34.41 468 LEU B CA 1
ATOM 7565 C C . LEU B 1 468 ? -27.797 -7.812 -7.059 1 34.41 468 LEU B C 1
ATOM 7567 O O . LEU B 1 468 ? -28.156 -8.914 -7.465 1 34.41 468 LEU B O 1
ATOM 7571 N N . SER B 1 469 ? -28.516 -7.234 -6.074 1 31.31 469 SER B N 1
ATOM 7572 C CA . SER B 1 469 ? -29.953 -7.324 -6.219 1 31.31 469 SER B CA 1
ATOM 7573 C C . SER B 1 469 ? -30.422 -6.695 -7.531 1 31.31 469 SER B C 1
ATOM 7575 O O . SER B 1 469 ? -30.172 -5.516 -7.781 1 31.31 469 SER B O 1
ATOM 7577 N N . VAL B 1 470 ? -30.203 -7.383 -8.594 1 28.48 470 VAL B N 1
ATOM 7578 C CA . VAL B 1 470 ? -31.078 -6.863 -9.641 1 28.48 470 VAL B CA 1
ATOM 7579 C C . VAL B 1 470 ? -32.531 -6.98 -9.211 1 28.48 470 VAL B C 1
ATOM 7581 O O . VAL B 1 470 ? -33 -8.078 -8.891 1 28.48 470 VAL B O 1
ATOM 7584 N N . HIS B 1 471 ? -32.938 -5.922 -8.641 1 26.7 471 HIS B N 1
ATOM 7585 C CA . HIS B 1 471 ? -34.375 -5.828 -8.484 1 26.7 471 HIS B CA 1
ATOM 7586 C C . HIS B 1 471 ? -35.094 -5.977 -9.82 1 26.7 471 HIS B C 1
ATOM 7588 O O . HIS B 1 471 ? -35.125 -5.035 -10.617 1 26.7 471 HIS B O 1
ATOM 7594 N N . ARG B 1 472 ? -34.969 -7.062 -10.688 1 25.55 472 ARG B N 1
ATOM 7595 C CA . ARG B 1 472 ? -36.156 -7.082 -11.492 1 25.55 472 ARG B CA 1
ATOM 7596 C C . ARG B 1 472 ? -37.406 -7 -10.609 1 25.55 472 ARG B C 1
ATOM 7598 O O . ARG B 1 472 ? -37.344 -7.297 -9.414 1 25.55 472 ARG B O 1
ATOM 7605 N N . THR B 1 473 ? -38.594 -6.801 -11.266 1 24.97 473 THR B N 1
ATOM 7606 C CA . THR B 1 473 ? -39.906 -7.148 -10.711 1 24.97 473 THR B CA 1
ATOM 7607 C C . THR B 1 473 ? -39.844 -8.461 -9.938 1 24.97 473 THR B C 1
ATOM 7609 O O . THR B 1 473 ? -39.062 -9.352 -10.289 1 24.97 473 THR B O 1
ATOM 7612 N N . GLY B 1 474 ? -40.312 -9.023 -8.945 1 27.48 474 GLY B N 1
ATOM 7613 C CA . GLY B 1 474 ? -40.625 -9.953 -7.867 1 27.48 474 GLY B CA 1
ATOM 7614 C C . GLY B 1 474 ? -39.406 -10.727 -7.391 1 27.48 474 GLY B C 1
ATOM 7615 O O . GLY B 1 474 ? -39.25 -10.961 -6.188 1 27.48 474 GLY B O 1
ATOM 7616 N N . GLN B 1 475 ? -38.781 -11.727 -8.156 1 24.95 475 GLN B N 1
ATOM 7617 C CA . GLN B 1 475 ? -37.906 -12.773 -7.648 1 24.95 475 GLN B CA 1
ATOM 7618 C C . GLN B 1 475 ? -36.469 -12.289 -7.562 1 24.95 475 GLN B C 1
ATOM 7620 O O . GLN B 1 475 ? -35.906 -11.789 -8.547 1 24.95 475 GLN B O 1
ATOM 7625 N N . GLU B 1 476 ? -35.969 -11.781 -6.445 1 28.81 476 GLU B N 1
ATOM 7626 C CA . GLU B 1 476 ? -34.656 -11.375 -6.023 1 28.81 476 GLU B CA 1
ATOM 7627 C C . GLU B 1 476 ? -33.594 -12.43 -6.383 1 28.81 476 GLU B C 1
ATOM 7629 O O . GLU B 1 476 ? -33.656 -13.562 -5.895 1 28.81 476 GLU B O 1
ATOM 7634 N N . ILE B 1 477 ? -33.25 -12.625 -7.602 1 25.92 477 ILE B N 1
ATOM 7635 C CA . ILE B 1 477 ? -32.219 -13.617 -7.93 1 25.92 477 ILE B CA 1
ATOM 7636 C C . ILE B 1 477 ? -30.859 -13.133 -7.434 1 25.92 477 ILE B C 1
ATOM 7638 O O . ILE B 1 477 ? -30.391 -12.07 -7.832 1 25.92 477 ILE B O 1
ATOM 7642 N N . THR B 1 478 ? -30.359 -13.359 -6.23 1 29.17 478 THR B N 1
ATOM 7643 C CA . THR B 1 478 ? -29.094 -13.133 -5.566 1 29.17 478 THR B CA 1
ATOM 7644 C C . THR B 1 478 ? -28 -14.023 -6.156 1 29.17 478 THR B C 1
ATOM 7646 O O . THR B 1 478 ? -28.125 -15.25 -6.148 1 29.17 478 THR B O 1
ATOM 7649 N N . SER B 1 479 ? -27.453 -13.758 -7.344 1 29.58 479 SER B N 1
ATOM 7650 C CA . SER B 1 479 ? -26.391 -14.617 -7.879 1 29.58 479 SER B CA 1
ATOM 7651 C C . SER B 1 479 ? -25.062 -14.375 -7.176 1 29.58 479 SER B C 1
ATOM 7653 O O . SER B 1 479 ? -24.672 -13.227 -6.961 1 29.58 479 SER B O 1
ATOM 7655 N N . SER B 1 480 ? -24.641 -15.203 -6.227 1 34.22 480 SER B N 1
ATOM 7656 C CA . SER B 1 480 ? -23.344 -15.25 -5.574 1 34.22 480 SER B CA 1
ATOM 7657 C C . SER B 1 480 ? -22.266 -15.742 -6.531 1 34.22 480 SER B C 1
ATOM 7659 O O . SER B 1 480 ? -22.438 -16.781 -7.188 1 34.22 480 SER B O 1
ATOM 7661 N N . LEU B 1 481 ? -21.516 -14.789 -7.113 1 34.28 481 LEU B N 1
ATOM 7662 C CA . LEU B 1 481 ? -20.453 -15.164 -8.039 1 34.28 481 LEU B CA 1
ATOM 7663 C C . LEU B 1 481 ? -19.156 -15.477 -7.289 1 34.28 481 LEU B C 1
ATOM 7665 O O . LEU B 1 481 ? -18.719 -14.695 -6.445 1 34.28 481 LEU B O 1
ATOM 7669 N N . GLN B 1 482 ? -18.891 -16.844 -7.211 1 32.38 482 GLN B N 1
ATOM 7670 C CA . GLN B 1 482 ? -17.578 -17.281 -6.727 1 32.38 482 GLN B CA 1
ATOM 7671 C C . GLN B 1 482 ? -16.562 -17.281 -7.855 1 32.38 482 GLN B C 1
ATOM 7673 O O . GLN B 1 482 ? -16.875 -17.656 -8.984 1 32.38 482 GLN B O 1
ATOM 7678 N N . GLU B 1 483 ? -15.484 -16.547 -7.676 1 39.69 483 GLU B N 1
ATOM 7679 C CA . GLU B 1 483 ? -14.367 -16.562 -8.617 1 39.69 483 GLU B CA 1
ATOM 7680 C C . GLU B 1 483 ? -13.195 -17.359 -8.07 1 39.69 483 GLU B C 1
ATOM 7682 O O . GLU B 1 483 ? -12.883 -17.281 -6.879 1 39.69 483 GLU B O 1
ATOM 7687 N N . VAL B 1 484 ? -12.797 -18.422 -8.867 1 35.66 484 VAL B N 1
ATOM 7688 C CA . VAL B 1 484 ? -11.602 -19.188 -8.539 1 35.66 484 VAL B CA 1
ATOM 7689 C C . VAL B 1 484 ? -10.469 -18.812 -9.484 1 35.66 484 VAL B C 1
ATOM 7691 O O . VAL B 1 484 ? -10.656 -18.734 -10.703 1 35.66 484 VAL B O 1
ATOM 7694 N N . SER B 1 485 ? -9.422 -18.359 -8.844 1 40.34 485 SER B N 1
ATOM 7695 C CA . SER B 1 485 ? -8.219 -18.062 -9.617 1 40.34 485 SER B CA 1
ATOM 7696 C C . SER B 1 485 ? -7.098 -19.047 -9.281 1 40.34 485 SER B C 1
ATOM 7698 O O . SER B 1 485 ? -6.746 -19.219 -8.109 1 40.34 485 SER B O 1
ATOM 7700 N N . VAL B 1 486 ? -6.844 -19.922 -10.219 1 37.12 486 VAL B N 1
ATOM 7701 C CA . VAL B 1 486 ? -5.629 -20.719 -10.07 1 37.12 486 VAL B CA 1
ATOM 7702 C C . VAL B 1 486 ? -4.426 -19.922 -10.57 1 37.12 486 VAL B C 1
ATOM 7704 O O . VAL B 1 486 ? -4.414 -19.438 -11.703 1 37.12 486 VAL B O 1
ATOM 7707 N N . LEU B 1 487 ? -3.51 -19.531 -9.562 1 48.62 487 LEU B N 1
ATOM 7708 C CA . LEU B 1 487 ? -2.412 -18.609 -9.812 1 48.62 487 LEU B CA 1
ATOM 7709 C C . LEU B 1 487 ? -1.124 -19.359 -10.125 1 48.62 487 LEU B C 1
ATOM 7711 O O . LEU B 1 487 ? -0.835 -20.391 -9.5 1 48.62 487 LEU B O 1
#

pLDDT: mean 72.28, std 27.36, range [20.22, 98.88]

Sequence (974 aa):
MPFLRRNSKSKLPTLQDGLFKIGCQAYHILVHDNNDNQIASYRTPAAVNPSDNPFVVIIPSSNPKAAQNRDKNKKRRFSRVFDSGPSHDFEDWDSHFMLRTDPDDFGRNDEFSLVESIPQGMSYRNGSTPFPSTFSVWSSMLEEATSTIEIASSYWTLRDSDVVPQSVGMRREHKFPGSDEGEKIFKGLLEAGTDRKLTIKIAQDLPAARHPNYDTEYLASVGVAQVRSLNFRKLVGAGILHTKLWIVDRKSAYVGSANLDWRSLTQVKEMGIYIKNCSCLVNDIGKIFDVYWMLGLPNAVVPSQWPDNVTTTFNKATPLPMSINSSNISIYASTSPPKFCPNGRTSDISAVLDVISKARKFIFIAVMDYFPLTIYSQHPKYWGVIDDALKTAAIENGAEVRLLISWWDHSRESAKYFLRSLVALTGAYPGLNISAKLFVVPSTAEQSQIPYARVNHNKYMVTKNQHLSVHRTGQEITSSLQEVSVLMPFLRRNSKSKLPTLQDGLFKIGCQAYHILVHDNNDNQIASYRTPA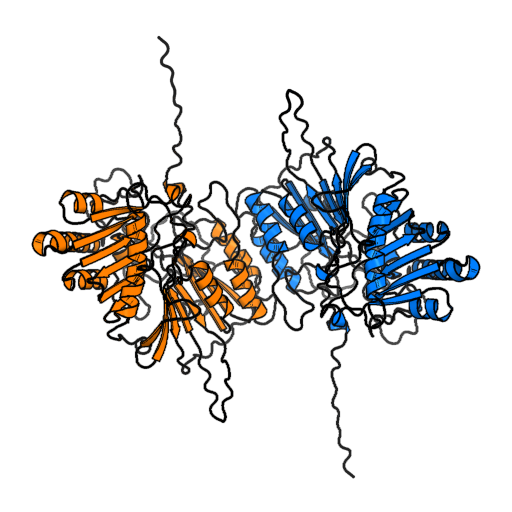AVNPSDNPFVVIIPSSNPKAAQNRDKNKKRRFSRVFDSGPSHDFEDWDSHFMLRTDPDDFGRNDEFSLVESIPQGMSYRNGSTPFPSTFSVWSSMLEEATSTIEIASSYWTLRDSDVVPQSVGMRREHKFPGSDEGEKIFKGLLEAGTDRKLTIKIAQDLPAARHPNYDTEYLASVGVAQVRSLNFRKLVGAGILHTKLWIVDRKSAYVGSANLDWRSLTQVKEMGIYIKNCSCLVNDIGKIFDVYWMLGLPNAVVPSQWPDNVTTTFNKATPLPMSINSSNISIYASTSPPKFCPNGRTSDISAVLDVISKARKFIFIAVMDYFPLTIYSQHPKYWGVIDDALKTAAIENGAEVRLLISWWDHSRESAKYFLRSLVALTGAYPGLNISAKLFVVPSTAEQSQIPYARVNHNKYMVTKNQHLSVHRTGQEITSSLQEVSVL

Foldseek 3Di:
DDDPPPVVVPVPVPPVLLCLFPVCQQWWWKKWFQDFDDDPPPDDPDQDDLPPFDFAEDEADFPPPPPPDPDDDPPPCPPNPPPDPPPPPVVVCCCVVPPVPPCPPLPPDVFKFKEKADAPRGADPVRDDSGHYPLVQLVVLLVPFQAEKEWEFAAAALAQVSFDWPDPDDPPPDGFPQSVSSVVSLVSLLCCCPVRVHEYEYEYADADPVGNRVSVVVCVVVPRYHYFHAHCCVAPNDHTRQWTKIAGPLFKMKTWRAGNHSLSRHFEIIMIMIGGRPNQQSLLVVLLSVLSVQNRDVPRYLDPADDPSSADQDEPVHFDWDARSNTIMGTDIAGDDPSSAHHNHHHPLNVLLVQLQQFQAAKEWEAAADDQWSSSDPDTDGHCSNVVSNVCNCPVRLYAYEYEYEDDPPDDPVRVVVLSVSQSCRPVDVSRHYGYHYYFFDDDPSSVRGPPGGIHHWTKMWGWGFFPQPPDDPDRSRRTIIIMIGD/DDDPPCVVVPVPVAPVQLQLAPVCQQWWWKKWFQDPDDPPPPDDPDQDDLPPDPFAEDEADFDPPVPPDPDDDDCPCPPPVPPPPPPCPVDCPVCVLVVVPPCPPLPPDVFKFKEKADAPRGADPVRDDSGHYPLVLLVVLLVPFQAEKEWEFAAAALAQVSFDWPDPDDPPPDGFPQSVSSVVSLVSLLCCCPVRVHEYEYQYADADPSGNRVSVVVCVVVPRYHYFHAHCCVAPNDHTRQWTKIAGPLFKMKTWRAGNHSLSRHFEIIMIMIGGRPNQQSLLVVLLSVLSVQNRDVPRYLDPADDPSSADQDEPVHFDWDARPNTTIGTDIAGDDPSSAHHNHHHPLNVLLVQLQQFQAAKEWEAAADDQWSSSDPDTDGRCSNVVSNVCNCVVRLYAYEYEYEDDPPDDPVRVVVLSVSQSCRPVDVSRHYGYHYYFFDDDPSSVRGPPGGIHHWTKMWGWGFFPQPPDPPDRSRRTIIIMIGD

Radius of gyration: 33.42 Å; Cα contacts (8 Å, |Δi|>4): 2005; chains: 2; bounding box: 118×100×81 Å

InterPro domains:
  IPR001736 Phospholipase D/Transphosphatidylase [PS50035] (237-264)
  IPR001736 Phospholipase D/Transphosphatidylase [SM00155] (237-264)
  IPR032803 PLD3/4-like, PLD-like domain [PF13918] (264-443)
  IPR050874 Diverse function phospholipase D-related protein [PTHR10185] (56-465)